Protein AF-A0A7C2I7G0-F1 (afdb_monomer)

Structure (mmCIF, N/CA/C/O backbone):
data_AF-A0A7C2I7G0-F1
#
_entry.id   AF-A0A7C2I7G0-F1
#
loop_
_atom_site.group_PDB
_atom_site.id
_atom_site.type_symbol
_atom_site.label_atom_id
_atom_site.label_alt_id
_atom_site.label_comp_id
_atom_site.label_asym_id
_atom_site.label_entity_id
_atom_site.label_seq_id
_atom_site.pdbx_PDB_ins_code
_atom_site.Cartn_x
_atom_site.Cartn_y
_atom_site.Cartn_z
_atom_site.occupancy
_atom_site.B_iso_or_equiv
_atom_site.auth_seq_id
_atom_site.auth_comp_id
_atom_site.auth_asym_id
_atom_site.auth_atom_id
_atom_site.pdbx_PDB_model_num
ATOM 1 N N . MET A 1 1 ? -21.398 19.722 35.648 1.00 30.73 1 MET A N 1
ATOM 2 C CA . MET A 1 1 ? -22.140 20.604 36.586 1.00 30.73 1 MET A CA 1
ATOM 3 C C . MET A 1 1 ? -23.603 20.220 36.926 1.00 30.73 1 MET A C 1
ATOM 5 O O . MET A 1 1 ? -24.076 20.743 37.930 1.00 30.73 1 MET A O 1
ATOM 9 N N . PRO A 1 2 ? -24.330 19.300 36.244 1.00 24.98 2 PRO A N 1
ATOM 10 C CA . PRO A 1 2 ? -25.684 18.895 36.682 1.00 24.98 2 PRO A CA 1
ATOM 11 C C . PRO A 1 2 ? -25.726 17.795 37.773 1.00 24.98 2 PRO A C 1
ATOM 13 O O . PRO A 1 2 ? -26.709 17.703 38.506 1.00 24.98 2 PRO A O 1
ATOM 16 N N . ALA A 1 3 ? -24.654 17.007 37.949 1.00 27.33 3 ALA A N 1
ATOM 17 C CA . ALA A 1 3 ? -24.586 15.922 38.943 1.00 27.33 3 ALA A CA 1
ATOM 18 C C . ALA A 1 3 ? -24.574 16.416 40.405 1.00 27.33 3 ALA A C 1
ATOM 20 O O . ALA A 1 3 ? -25.281 15.866 41.245 1.00 27.33 3 ALA A O 1
ATOM 21 N N . MET A 1 4 ? -23.863 17.514 40.702 1.00 30.39 4 MET A N 1
ATOM 22 C CA . MET A 1 4 ? -23.866 18.112 42.046 1.00 30.39 4 MET A CA 1
ATOM 23 C C . MET A 1 4 ? -25.235 18.688 42.433 1.00 30.39 4 MET A C 1
ATOM 25 O O . MET A 1 4 ? -25.619 18.584 43.591 1.00 30.39 4 MET A O 1
ATOM 29 N N . LYS A 1 5 ? -26.022 19.220 41.482 1.00 32.97 5 LYS A N 1
ATOM 30 C CA . LYS A 1 5 ? -27.399 19.674 41.757 1.00 32.97 5 LYS A CA 1
ATOM 31 C C . LYS A 1 5 ? -28.339 18.509 42.093 1.00 32.97 5 LYS A C 1
ATOM 33 O O . LYS A 1 5 ? -29.170 18.661 42.980 1.00 32.97 5 LYS A O 1
ATOM 38 N N . ARG A 1 6 ? -28.187 17.346 41.442 1.00 38.53 6 ARG A N 1
ATOM 39 C CA . ARG A 1 6 ? -28.985 16.135 41.730 1.00 38.53 6 ARG A CA 1
ATOM 40 C C . ARG A 1 6 ? -28.621 15.482 43.065 1.00 38.53 6 ARG A C 1
ATOM 42 O O . ARG A 1 6 ? -29.531 15.119 43.798 1.00 38.53 6 ARG A O 1
ATOM 49 N N . ILE A 1 7 ? -27.333 15.393 43.409 1.00 43.38 7 ILE A N 1
ATOM 50 C CA . ILE A 1 7 ? -26.879 14.883 44.718 1.00 43.38 7 ILE A CA 1
ATOM 51 C C . ILE A 1 7 ? -27.348 15.812 45.844 1.00 43.38 7 ILE A C 1
ATOM 53 O O . ILE A 1 7 ? -27.876 15.342 46.846 1.00 43.38 7 ILE A O 1
ATOM 57 N N . ARG A 1 8 ? -27.247 17.133 45.642 1.00 46.47 8 ARG A N 1
ATOM 58 C CA . ARG A 1 8 ? -27.743 18.147 46.582 1.00 46.47 8 ARG A CA 1
ATOM 59 C C . ARG A 1 8 ? -29.261 18.049 46.779 1.00 46.47 8 ARG A C 1
ATOM 61 O O . ARG A 1 8 ? -29.706 18.044 47.918 1.00 46.47 8 ARG A O 1
ATOM 68 N N . LEU A 1 9 ? -30.050 17.876 45.711 1.00 42.72 9 LEU A N 1
ATOM 69 C CA . LEU A 1 9 ? -31.500 17.645 45.825 1.00 42.72 9 LEU A CA 1
ATOM 70 C C . LEU A 1 9 ? -31.850 16.301 46.484 1.00 42.72 9 LEU A C 1
ATOM 72 O O . LEU A 1 9 ? -32.791 16.259 47.266 1.00 42.72 9 LEU A O 1
ATOM 76 N N . CYS A 1 10 ? -31.117 15.219 46.198 1.00 48.97 10 CYS A N 1
ATOM 77 C CA . CYS A 1 10 ? -31.382 13.899 46.785 1.00 48.97 10 CYS A CA 1
ATOM 78 C C . CYS A 1 10 ? -31.046 13.856 48.278 1.00 48.97 10 CYS A C 1
ATOM 80 O O . CYS A 1 10 ? -31.825 13.311 49.050 1.00 48.97 10 CYS A O 1
ATOM 82 N N . LEU A 1 11 ? -29.933 14.469 48.695 1.00 51.53 11 LEU A N 1
ATOM 83 C CA . LEU A 1 11 ? -29.566 14.575 50.110 1.00 51.53 11 LEU A CA 1
ATOM 84 C C . LEU A 1 11 ? -30.553 15.463 50.878 1.00 51.53 11 LEU A C 1
ATOM 86 O O . LEU A 1 11 ? -30.953 15.103 51.979 1.00 51.53 11 LEU A O 1
ATOM 90 N N . ILE A 1 12 ? -31.013 16.572 50.286 1.00 53.84 12 ILE A N 1
ATOM 91 C CA . ILE A 1 12 ? -32.037 17.440 50.891 1.00 53.84 12 ILE A CA 1
ATOM 92 C C . ILE A 1 12 ? -33.405 16.735 50.952 1.00 53.84 12 ILE A C 1
ATOM 94 O O . ILE A 1 12 ? -34.086 16.813 51.971 1.00 53.84 12 ILE A O 1
ATOM 98 N N . ALA A 1 13 ? -33.807 16.005 49.908 1.00 48.47 13 ALA A N 1
ATOM 99 C CA . ALA A 1 13 ? -35.052 15.232 49.905 1.00 48.47 13 ALA A CA 1
ATOM 100 C C . ALA A 1 13 ? -35.016 14.072 50.918 1.00 48.47 13 ALA A C 1
ATOM 102 O O . ALA A 1 13 ? -35.989 13.860 51.640 1.00 48.47 13 ALA A O 1
ATOM 103 N N . ALA A 1 14 ? -33.880 13.377 51.040 1.00 53.22 14 ALA A N 1
ATOM 104 C CA . ALA A 1 14 ? -33.659 12.359 52.067 1.00 53.22 14 ALA A CA 1
ATOM 105 C C . ALA A 1 14 ? -33.666 12.957 53.489 1.00 53.22 14 ALA A C 1
ATOM 107 O O . ALA A 1 14 ? -34.199 12.338 54.407 1.00 53.22 14 ALA A O 1
ATOM 108 N N . ALA A 1 15 ? -33.159 14.187 53.664 1.00 54.28 15 ALA A N 1
ATOM 109 C CA . ALA A 1 15 ? -33.182 14.925 54.935 1.00 54.28 15 ALA A CA 1
ATOM 110 C C . ALA A 1 15 ? -34.597 15.301 55.396 1.00 54.28 15 ALA A C 1
ATOM 112 O O . ALA A 1 15 ? -34.847 15.452 56.592 1.00 54.28 15 ALA A O 1
ATOM 113 N N . LEU A 1 16 ? -35.518 15.501 54.451 1.00 51.25 16 LEU A N 1
ATOM 114 C CA . LEU A 1 16 ? -36.891 15.930 54.720 1.00 51.25 16 LEU A CA 1
ATOM 115 C C . LEU A 1 16 ? -37.861 14.756 54.943 1.00 51.25 16 LEU A C 1
ATOM 117 O O . LEU A 1 16 ? -38.906 14.971 55.549 1.00 51.25 16 LEU A O 1
ATOM 121 N N . GLY A 1 17 ? -37.525 13.541 54.487 1.00 47.72 17 GLY A N 1
ATOM 122 C CA . GLY A 1 17 ? -38.426 12.377 54.492 1.00 47.72 17 GLY A CA 1
ATOM 123 C C . GLY A 1 17 ? -38.173 11.297 55.555 1.00 47.72 17 GLY A C 1
ATOM 124 O O . GLY A 1 17 ? -38.973 10.371 55.652 1.00 47.72 17 GLY A O 1
ATOM 125 N N . LEU A 1 18 ? -37.095 11.377 56.342 1.00 50.38 18 LEU A N 1
ATOM 126 C CA . LEU A 1 18 ? -36.755 10.381 57.371 1.00 50.38 18 LEU A CA 1
ATOM 127 C C . LEU A 1 18 ? -36.870 10.973 58.788 1.00 50.38 18 LEU A C 1
ATOM 129 O O . LEU A 1 18 ? -36.504 12.135 58.985 1.00 50.38 18 LEU A O 1
ATOM 133 N N . PRO A 1 19 ? -37.317 10.192 59.794 1.00 47.91 19 PRO A N 1
ATOM 134 C CA . PRO A 1 19 ? -37.257 10.588 61.196 1.00 47.91 19 PRO A CA 1
ATOM 135 C C . PRO A 1 19 ? -35.801 10.477 61.671 1.00 47.91 19 PRO A C 1
ATOM 137 O O . PRO A 1 19 ? -35.406 9.524 62.338 1.00 47.91 19 PRO A O 1
ATOM 140 N N . LEU A 1 20 ? -34.976 11.430 61.247 1.00 54.94 20 LEU A N 1
ATOM 141 C CA . LEU A 1 20 ? -33.595 11.574 61.688 1.00 54.94 20 LEU A CA 1
ATOM 142 C C . LEU A 1 20 ? -33.569 12.427 62.956 1.00 54.94 20 LEU A C 1
ATOM 144 O O . LEU A 1 20 ? -34.274 13.433 63.058 1.00 54.94 20 LEU A O 1
ATOM 148 N N . TRP A 1 21 ? -32.737 12.036 63.918 1.00 58.59 21 TRP A N 1
ATOM 149 C CA . TRP A 1 21 ? -32.444 12.862 65.086 1.00 58.59 21 TRP A CA 1
ATOM 150 C C . TRP A 1 21 ? -31.740 14.142 64.615 1.00 58.59 21 TRP A C 1
ATOM 152 O O . TRP A 1 21 ? -30.894 14.079 63.719 1.00 58.59 21 TRP A O 1
ATOM 162 N N . GLY A 1 22 ? -32.097 15.289 65.201 1.00 61.56 22 GLY A N 1
ATOM 163 C CA . GLY A 1 22 ? -31.728 16.642 64.746 1.00 61.56 22 GLY A CA 1
ATOM 164 C C . GLY A 1 22 ? -30.251 17.044 64.853 1.00 61.56 22 GLY A C 1
ATOM 165 O O . GLY A 1 22 ? -29.972 18.205 65.107 1.00 61.56 22 GLY A O 1
ATOM 166 N N . GLY A 1 23 ? -29.316 16.101 64.715 1.00 72.00 23 GLY A N 1
ATOM 167 C CA . GLY A 1 23 ? -27.920 16.386 64.360 1.00 72.00 23 GLY A CA 1
ATOM 168 C C . GLY A 1 23 ? -27.525 15.760 63.012 1.00 72.00 23 GLY A C 1
ATOM 169 O O . GLY A 1 23 ? -26.818 16.363 62.211 1.00 72.00 23 GLY A O 1
ATOM 170 N N . VAL A 1 24 ? -28.038 14.566 62.672 1.00 81.25 24 VAL A N 1
ATOM 171 C CA . VAL A 1 24 ? -27.705 13.892 61.396 1.00 81.25 24 VAL A CA 1
ATOM 172 C C . VAL A 1 24 ? -28.270 14.661 60.201 1.00 81.25 24 VAL A C 1
ATOM 174 O O . VAL A 1 24 ? -27.629 14.759 59.154 1.00 81.25 24 VAL A O 1
ATOM 177 N N . LYS A 1 25 ? -29.460 15.245 60.358 1.00 82.75 25 LYS A N 1
ATOM 178 C CA . LYS A 1 25 ? -30.131 16.023 59.311 1.00 82.75 25 LYS A CA 1
ATOM 179 C C . LYS A 1 25 ? -29.360 17.307 58.978 1.00 82.75 25 LYS A C 1
ATOM 181 O O . LYS A 1 25 ? -29.176 17.638 57.808 1.00 82.75 25 LYS A O 1
ATOM 186 N N . GLU A 1 26 ? -28.867 17.985 60.000 1.00 83.31 26 GLU A N 1
ATOM 187 C CA . GLU A 1 26 ? -28.065 19.203 59.963 1.00 83.31 26 GLU A CA 1
ATOM 188 C C . GLU A 1 26 ? -26.712 18.909 59.307 1.00 83.31 26 GLU A C 1
ATOM 190 O O . GLU A 1 26 ? -26.309 19.621 58.384 1.00 83.31 26 GLU A O 1
ATOM 195 N N . GLY A 1 27 ? -26.081 17.787 59.675 1.00 86.06 27 GLY A N 1
ATOM 196 C CA . GLY A 1 27 ? -24.871 17.288 59.024 1.00 86.06 27 GLY A CA 1
ATOM 197 C C . GLY A 1 27 ? -25.054 17.025 57.526 1.00 86.06 27 GLY A C 1
ATOM 198 O O . GLY A 1 27 ? -24.202 17.403 56.721 1.00 86.06 27 GLY A O 1
ATOM 199 N N . MET A 1 28 ? -26.188 16.448 57.111 1.00 85.50 28 MET A N 1
ATOM 200 C CA . MET A 1 28 ? -26.486 16.228 55.687 1.00 85.50 28 MET A CA 1
ATOM 201 C C . MET A 1 28 ? -26.676 17.529 54.913 1.00 85.50 28 MET A C 1
ATOM 203 O O . MET A 1 28 ? -26.186 17.646 53.788 1.00 85.50 28 MET A O 1
ATOM 207 N N . ILE A 1 29 ? -27.376 18.504 55.497 1.00 84.69 29 ILE A N 1
ATOM 208 C CA . ILE A 1 29 ? -27.580 19.818 54.878 1.00 84.69 29 ILE A CA 1
ATOM 209 C C . ILE A 1 29 ? -26.236 20.540 54.732 1.00 84.69 29 ILE A C 1
ATOM 211 O O . ILE A 1 29 ? -25.937 21.051 53.649 1.00 84.69 29 ILE A O 1
ATOM 215 N N . ALA A 1 30 ? -25.405 20.533 55.778 1.00 87.50 30 ALA A N 1
ATOM 216 C CA . ALA A 1 30 ? -24.062 21.105 55.749 1.00 87.50 30 ALA A CA 1
ATOM 217 C C . ALA A 1 30 ? -23.195 20.443 54.666 1.00 87.50 30 ALA A C 1
ATOM 219 O O . ALA A 1 30 ? -22.655 21.126 53.791 1.00 87.50 30 ALA A O 1
ATOM 220 N N . TYR A 1 31 ? -23.174 19.107 54.628 1.00 87.19 31 TYR A N 1
ATOM 221 C CA . TYR A 1 31 ? -22.434 18.340 53.627 1.00 87.19 31 TYR A CA 1
ATOM 222 C C . TYR A 1 31 ? -22.889 18.670 52.198 1.00 87.19 31 TYR A C 1
ATOM 224 O O . TYR A 1 31 ? -22.069 18.902 51.308 1.00 87.19 31 TYR A O 1
ATOM 232 N N . ALA A 1 32 ? -24.203 18.735 51.969 1.00 85.12 32 ALA A N 1
ATOM 233 C CA . ALA A 1 32 ? -24.783 19.066 50.670 1.00 85.12 32 ALA A CA 1
ATOM 234 C C . ALA A 1 32 ? -24.470 20.509 50.225 1.00 85.12 32 ALA A C 1
ATOM 236 O O . ALA A 1 32 ? -24.458 20.799 49.025 1.00 85.12 32 ALA A O 1
ATOM 237 N N . ASN A 1 33 ? -24.201 21.408 51.173 1.00 86.75 33 ASN A N 1
ATOM 238 C CA . ASN A 1 33 ? -23.789 22.788 50.922 1.00 86.75 33 ASN A CA 1
ATOM 239 C C . ASN A 1 33 ? -22.271 22.961 50.763 1.00 86.75 33 ASN A C 1
ATOM 241 O O . ASN A 1 33 ? -21.833 24.061 50.436 1.00 86.75 33 ASN A O 1
ATOM 245 N N . GLY A 1 34 ? -21.485 21.892 50.927 1.00 90.00 34 GLY A N 1
ATOM 246 C CA . GLY A 1 34 ? -20.022 21.944 50.885 1.00 90.00 34 GLY A CA 1
ATOM 247 C C . GLY A 1 34 ? -19.380 22.435 52.185 1.00 90.00 34 GLY A C 1
ATOM 248 O O . GLY A 1 34 ? -18.166 22.615 52.222 1.00 90.00 34 GLY A O 1
ATOM 249 N N . ASP A 1 35 ? -20.167 22.627 53.246 1.00 92.62 35 ASP A N 1
ATOM 250 C CA . ASP A 1 35 ? -19.672 22.947 54.583 1.00 92.62 35 ASP A CA 1
ATOM 251 C C . ASP A 1 35 ? -19.272 21.650 55.299 1.00 92.62 35 ASP A C 1
ATOM 253 O O . ASP A 1 35 ? -20.023 21.055 56.078 1.00 92.62 35 ASP A O 1
ATOM 257 N N . PHE A 1 36 ? -18.086 21.155 54.944 1.00 93.00 36 PHE A N 1
ATOM 258 C CA . PHE A 1 36 ? -17.585 19.878 55.442 1.00 93.00 36 PHE A CA 1
ATOM 259 C C . PHE A 1 36 ? -17.134 19.939 56.903 1.00 93.00 36 PHE A C 1
ATOM 261 O O . PHE A 1 36 ? -17.140 18.905 57.565 1.00 93.00 36 PHE A O 1
ATOM 268 N N . GLU A 1 37 ? -16.780 21.116 57.424 1.00 91.69 37 GLU A N 1
ATOM 269 C CA . GLU A 1 37 ? -16.434 21.280 58.840 1.00 91.69 37 GLU A CA 1
ATOM 270 C C . GLU A 1 37 ? -17.673 21.131 59.722 1.00 91.69 37 GLU A C 1
ATOM 272 O O . GLU A 1 37 ? -17.668 20.332 60.664 1.00 91.69 37 GLU A O 1
ATOM 277 N N . THR A 1 38 ? -18.766 21.818 59.377 1.00 90.00 38 THR A N 1
ATOM 278 C CA . THR A 1 38 ? -20.041 21.662 60.087 1.00 90.00 38 THR A CA 1
ATOM 279 C C . THR A 1 38 ? -20.587 20.248 59.906 1.00 90.00 38 THR A C 1
ATOM 281 O O . THR A 1 38 ? -21.004 19.627 60.881 1.00 90.00 38 THR A O 1
ATOM 284 N N . ALA A 1 39 ? -20.499 19.669 58.702 1.00 90.88 39 ALA A N 1
ATOM 285 C CA . ALA A 1 39 ? -20.896 18.277 58.486 1.00 90.88 39 ALA A CA 1
ATOM 286 C C . ALA A 1 39 ? -20.123 17.300 59.386 1.00 90.88 39 ALA A C 1
ATOM 288 O O . ALA A 1 39 ? -20.718 16.405 59.983 1.00 90.88 39 ALA A O 1
ATOM 289 N N . LEU A 1 40 ? -18.805 17.486 59.526 1.00 92.00 40 LEU A N 1
ATOM 290 C CA . LEU A 1 40 ? -17.973 16.658 60.396 1.00 92.00 40 LEU A CA 1
ATOM 291 C C . LEU A 1 40 ? -18.371 16.816 61.868 1.00 92.00 40 LEU A C 1
ATOM 293 O O . LEU A 1 40 ? -18.448 15.822 62.594 1.00 92.00 40 LEU A O 1
ATOM 297 N N . LYS A 1 41 ? -18.626 18.056 62.303 1.00 91.75 41 LYS A N 1
ATOM 298 C CA . LYS A 1 41 ? -19.038 18.379 63.673 1.00 91.75 41 LYS A CA 1
ATOM 299 C C . LYS A 1 41 ? -20.343 17.681 64.056 1.00 91.75 41 LYS A C 1
ATOM 301 O O . LYS A 1 41 ? -20.445 17.192 65.177 1.00 91.75 41 LYS A O 1
ATOM 306 N N . GLU A 1 42 ? -21.284 17.588 63.123 1.00 90.19 42 GLU A N 1
ATOM 307 C CA . GLU A 1 42 ? -22.581 16.946 63.342 1.00 90.19 42 GLU A CA 1
ATOM 308 C C . GLU A 1 42 ? -22.534 15.414 63.176 1.00 90.19 42 GLU A C 1
ATOM 310 O O . GLU A 1 42 ? -23.114 14.673 63.973 1.00 90.19 42 GLU A O 1
ATOM 315 N N . PHE A 1 43 ? -21.794 14.891 62.189 1.00 91.81 43 PHE A N 1
ATOM 316 C CA . PHE A 1 43 ? -21.704 13.443 61.968 1.00 91.81 43 PHE A CA 1
ATOM 317 C C . PHE A 1 43 ? -20.847 12.720 63.008 1.00 91.81 43 PHE A C 1
ATOM 319 O O . PHE A 1 43 ? -21.133 11.567 63.325 1.00 91.81 43 PHE A O 1
ATOM 326 N N . LYS A 1 44 ? -19.810 13.355 63.568 1.00 90.94 44 LYS A N 1
ATOM 327 C CA . LYS A 1 44 ? -18.879 12.688 64.495 1.00 90.94 44 LYS A CA 1
ATOM 328 C C . LYS A 1 44 ? -19.548 12.189 65.790 1.00 90.94 44 LYS A C 1
ATOM 330 O O . LYS A 1 44 ? -19.358 11.014 66.116 1.00 90.94 44 LYS A O 1
ATOM 335 N N . PRO A 1 45 ? -20.364 12.987 66.505 1.00 91.38 45 PRO A N 1
ATOM 336 C CA . PRO A 1 45 ? -21.110 12.511 67.672 1.00 91.38 45 PRO A CA 1
ATOM 337 C C . PRO A 1 45 ? -22.165 11.455 67.312 1.00 91.38 45 PRO A C 1
ATOM 339 O O . PRO A 1 45 ? -22.292 10.441 68.000 1.00 91.38 45 PRO A O 1
ATOM 342 N N . ALA A 1 46 ? -22.891 11.647 66.207 1.00 89.00 46 ALA A N 1
ATOM 343 C CA . ALA A 1 46 ? -23.903 10.695 65.749 1.00 89.00 46 ALA A CA 1
ATOM 344 C C . ALA A 1 46 ? -23.287 9.330 65.384 1.00 89.00 46 ALA A C 1
ATOM 346 O O . ALA A 1 46 ? -23.778 8.277 65.785 1.00 89.00 46 ALA A O 1
ATOM 347 N N . ALA A 1 47 ? -22.141 9.326 64.708 1.00 90.00 47 ALA A N 1
ATOM 348 C CA . ALA A 1 47 ? -21.436 8.095 64.378 1.00 90.00 47 ALA A CA 1
ATOM 349 C C . ALA A 1 47 ? -20.870 7.387 65.619 1.00 90.00 47 ALA A C 1
ATOM 351 O O . ALA A 1 47 ? -20.882 6.153 65.684 1.00 90.00 47 ALA A O 1
ATOM 352 N N . ALA A 1 48 ? -20.407 8.155 66.615 1.00 89.38 48 ALA A N 1
ATOM 353 C CA . ALA A 1 48 ? -19.923 7.630 67.892 1.00 89.38 48 ALA A CA 1
ATOM 354 C C . ALA A 1 48 ? -21.042 6.984 68.728 1.00 89.38 48 ALA A C 1
ATOM 356 O O . ALA A 1 48 ? -20.797 5.999 69.418 1.00 89.38 48 ALA A O 1
ATOM 357 N N . THR A 1 49 ? -22.277 7.484 68.619 1.00 89.06 49 THR A N 1
ATOM 358 C CA . THR A 1 49 ? -23.469 6.872 69.241 1.00 89.06 49 THR A CA 1
ATOM 359 C C . THR A 1 49 ? -24.029 5.688 68.447 1.00 89.06 49 THR A C 1
ATOM 361 O O . THR A 1 49 ? -24.979 5.037 68.879 1.00 89.06 49 THR A O 1
ATOM 364 N N . GLY A 1 50 ? -23.400 5.336 67.321 1.00 88.50 50 GLY A N 1
ATOM 365 C CA . GLY A 1 50 ? -23.723 4.137 66.558 1.00 88.50 50 GLY A CA 1
ATOM 366 C C . GLY A 1 50 ? -24.723 4.345 65.423 1.00 88.50 50 GLY A C 1
ATOM 367 O O . GLY A 1 50 ? -25.261 3.343 64.942 1.00 88.50 50 GLY A O 1
ATOM 368 N N . ASP A 1 51 ? -24.982 5.585 64.997 1.00 91.31 51 ASP A N 1
ATOM 369 C CA . ASP A 1 51 ? -25.830 5.870 63.837 1.00 91.31 51 ASP A CA 1
ATOM 370 C C . ASP A 1 51 ? -25.163 5.382 62.542 1.00 91.31 51 ASP A C 1
ATOM 372 O O . ASP A 1 51 ? -24.081 5.835 62.160 1.00 91.31 51 ASP A O 1
ATOM 376 N N . ALA A 1 52 ? -25.806 4.433 61.858 1.00 89.38 52 ALA A N 1
ATOM 377 C CA . ALA A 1 52 ? -25.218 3.773 60.696 1.00 89.38 52 ALA A CA 1
ATOM 378 C C . ALA A 1 52 ? -25.009 4.737 59.517 1.00 89.38 52 ALA A C 1
ATOM 380 O O . ALA A 1 52 ? -24.059 4.575 58.752 1.00 89.38 52 ALA A O 1
ATOM 381 N N . PHE A 1 53 ? -25.870 5.742 59.347 1.00 88.19 53 PHE A N 1
ATOM 382 C CA . PHE A 1 53 ? -25.742 6.705 58.257 1.00 88.19 53 PHE A CA 1
ATOM 383 C C . PHE A 1 53 ? -24.593 7.687 58.518 1.00 88.19 53 PHE A C 1
ATOM 385 O O . PHE A 1 53 ? -23.757 7.897 57.642 1.00 88.19 53 PHE A O 1
ATOM 392 N N . ALA A 1 54 ? -24.483 8.225 59.733 1.00 90.19 54 ALA A N 1
ATOM 393 C CA . ALA A 1 54 ? -23.380 9.091 60.133 1.00 90.19 54 ALA A CA 1
ATOM 394 C C . ALA A 1 54 ? -22.028 8.363 60.057 1.00 90.19 54 ALA A C 1
ATOM 396 O O . ALA A 1 54 ? -21.045 8.940 59.594 1.00 90.19 54 ALA A O 1
ATOM 397 N N . GLN A 1 55 ? -21.980 7.078 60.429 1.00 94.12 55 GLN A N 1
ATOM 398 C CA . GLN A 1 55 ? -20.794 6.235 60.241 1.00 94.12 55 GLN A CA 1
ATOM 399 C C . GLN A 1 55 ? -20.429 6.088 58.757 1.00 94.12 55 GLN A C 1
ATOM 401 O O . GLN A 1 55 ? -19.272 6.281 58.394 1.00 94.12 55 GLN A O 1
ATOM 406 N N . PHE A 1 56 ? -21.401 5.821 57.878 1.00 92.94 56 PHE A N 1
ATOM 407 C CA . PHE A 1 56 ? -21.158 5.786 56.431 1.00 92.94 56 PHE A CA 1
ATOM 408 C C . PHE A 1 56 ? -20.620 7.128 55.911 1.00 92.94 56 PHE A C 1
ATOM 410 O O . PHE A 1 56 ? -19.629 7.156 55.182 1.00 92.94 56 PHE A O 1
ATOM 417 N N . MET A 1 57 ? -21.233 8.240 56.324 1.00 92.88 57 MET A N 1
ATOM 418 C CA . MET A 1 57 ? -20.836 9.578 55.891 1.00 92.88 57 MET A CA 1
ATOM 419 C C . MET A 1 57 ? -19.433 9.960 56.365 1.00 92.88 57 MET A C 1
ATOM 421 O O . MET A 1 57 ? -18.676 10.522 55.576 1.00 92.88 57 MET A O 1
ATOM 425 N N . LEU A 1 58 ? -19.038 9.611 57.595 1.00 92.44 58 LEU A N 1
ATOM 426 C CA . LEU A 1 58 ? -17.649 9.776 58.037 1.00 92.44 58 LEU A CA 1
ATOM 427 C C . LEU A 1 58 ? -16.692 8.934 57.201 1.00 92.44 58 LEU A C 1
ATOM 429 O O . LEU A 1 58 ? -15.662 9.448 56.768 1.00 92.44 58 LEU A O 1
ATOM 433 N N . GLY A 1 59 ? -17.042 7.673 56.928 1.00 92.94 59 GLY A N 1
ATOM 434 C CA . GLY A 1 59 ? -16.249 6.809 56.056 1.00 92.94 59 GLY A CA 1
ATOM 435 C C . GLY A 1 59 ? -16.020 7.442 54.683 1.00 92.94 59 GLY A C 1
ATOM 436 O O . GLY A 1 59 ? -14.891 7.501 54.199 1.00 92.94 59 GLY A O 1
ATOM 437 N N . PHE A 1 60 ? -17.071 8.024 54.105 1.00 91.38 60 PHE A N 1
ATOM 438 C CA . PHE A 1 60 ? -17.005 8.756 52.843 1.00 91.38 60 PHE A CA 1
ATOM 439 C C . PHE A 1 60 ? -16.151 10.023 52.925 1.00 91.38 60 PHE A C 1
ATOM 441 O O . PHE A 1 60 ? -15.356 10.298 52.027 1.00 91.38 60 PHE A O 1
ATOM 448 N N . MET A 1 61 ? -16.280 10.794 54.005 1.00 93.06 61 MET A N 1
ATOM 449 C CA . MET A 1 61 ? -15.476 11.996 54.227 1.00 93.06 61 MET A CA 1
ATOM 450 C C . MET A 1 61 ? -13.983 11.674 54.336 1.00 93.06 61 MET A C 1
ATOM 452 O O . MET A 1 61 ? -13.183 12.370 53.714 1.00 93.06 61 MET A O 1
ATOM 456 N N . TYR A 1 62 ? -13.609 10.596 55.031 1.00 93.69 62 TYR A N 1
ATOM 457 C CA . TYR A 1 62 ? -12.224 10.123 55.090 1.00 93.69 62 TYR A CA 1
ATOM 458 C C . TYR A 1 62 ? -11.732 9.549 53.756 1.00 93.69 62 TYR A C 1
ATOM 460 O O . TYR A 1 62 ? -10.601 9.832 53.368 1.00 93.69 62 TYR A O 1
ATOM 468 N N . ALA A 1 63 ? -12.563 8.801 53.023 1.00 89.12 63 ALA A N 1
ATOM 469 C CA . ALA A 1 63 ? -12.185 8.224 51.728 1.00 89.12 63 ALA A CA 1
ATOM 470 C C . ALA A 1 63 ? -11.878 9.303 50.674 1.00 89.12 63 ALA A C 1
ATOM 472 O O . ALA A 1 63 ? -10.936 9.169 49.892 1.00 89.12 63 ALA A O 1
ATOM 473 N N . GLU A 1 64 ? -12.660 10.385 50.676 1.00 89.75 64 GLU A N 1
ATOM 474 C CA . GLU A 1 64 ? -12.559 11.482 49.707 1.00 89.75 64 GLU A CA 1
ATOM 475 C C . GLU A 1 64 ? -11.743 12.682 50.222 1.00 89.75 64 GLU A C 1
ATOM 477 O O . GLU A 1 64 ? -11.491 13.619 49.468 1.00 89.75 64 GLU A O 1
ATOM 482 N N . GLY A 1 65 ? -11.335 12.685 51.496 1.00 91.69 65 GLY A N 1
ATOM 483 C CA . GLY A 1 65 ? -10.609 13.799 52.118 1.00 91.69 65 GLY A CA 1
ATOM 484 C C . GLY A 1 65 ? -11.434 15.086 52.255 1.00 91.69 65 GLY A C 1
ATOM 485 O O . GLY A 1 65 ? -10.918 16.186 52.061 1.00 91.69 65 GLY A O 1
ATOM 486 N N . LYS A 1 66 ? -12.739 14.975 52.534 1.00 89.94 66 LYS A N 1
ATOM 487 C CA . LYS A 1 66 ? -13.653 16.125 52.641 1.00 89.94 66 LYS A CA 1
ATOM 488 C C . LYS A 1 66 ? -13.799 16.575 54.089 1.00 89.94 66 LYS A C 1
ATOM 490 O O . LYS A 1 66 ? -14.436 15.889 54.880 1.00 89.94 66 LYS A O 1
ATOM 495 N N . GLY A 1 67 ? -13.225 17.731 54.429 1.00 86.88 67 GLY A N 1
ATOM 496 C CA . GLY A 1 67 ? -13.228 18.273 55.799 1.00 86.88 67 GLY A CA 1
ATOM 497 C C . GLY A 1 67 ? -12.287 17.546 56.771 1.00 86.88 67 GLY A C 1
ATOM 498 O O . GLY A 1 67 ? -12.174 17.944 57.924 1.00 86.88 67 GLY A O 1
ATOM 499 N N . VAL A 1 68 ? -11.596 16.499 56.309 1.00 92.25 68 VAL A N 1
ATOM 500 C CA . VAL A 1 68 ? -10.583 15.724 57.039 1.00 92.25 68 VAL A CA 1
ATOM 501 C C . VAL A 1 68 ? -9.477 15.289 56.071 1.00 92.25 68 VAL A C 1
ATOM 503 O O . VAL A 1 68 ? -9.752 15.152 54.876 1.00 92.25 68 VAL A O 1
ATOM 506 N N . PRO A 1 69 ? -8.241 15.030 56.539 1.00 93.38 69 PRO A N 1
ATOM 507 C CA . PRO A 1 69 ? -7.219 14.397 55.713 1.00 93.38 69 PRO A CA 1
ATOM 508 C C . PRO A 1 69 ? -7.705 13.051 55.171 1.00 93.38 69 PRO A C 1
ATOM 510 O O . PRO A 1 69 ? -8.316 12.262 55.897 1.00 93.38 69 PRO A O 1
ATOM 513 N N . ARG A 1 70 ? -7.420 12.786 53.893 1.00 93.38 70 ARG A N 1
ATOM 514 C CA . ARG A 1 70 ? -7.793 11.525 53.253 1.00 93.38 70 ARG A CA 1
ATOM 515 C C . ARG A 1 70 ? -7.117 10.349 53.961 1.00 93.38 70 ARG A C 1
ATOM 517 O O . ARG A 1 70 ? -5.899 10.346 54.114 1.00 93.38 70 ARG A O 1
ATOM 524 N N . SER A 1 71 ? -7.903 9.353 54.357 1.00 94.06 71 SER A N 1
ATOM 525 C CA . SER A 1 71 ? -7.421 8.145 55.028 1.00 94.06 71 SER A CA 1
ATOM 526 C C . SER A 1 71 ? -8.296 6.952 54.659 1.00 94.06 71 SER A C 1
ATOM 528 O O . SER A 1 71 ? -9.443 6.852 55.095 1.00 94.06 71 SER A O 1
ATOM 530 N N . ASP A 1 72 ? -7.746 6.034 53.861 1.00 90.88 72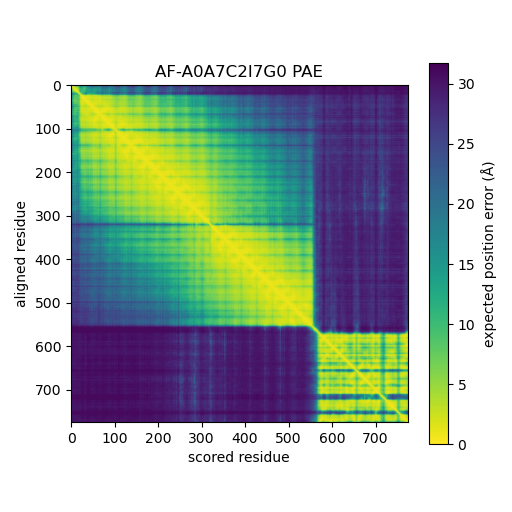 ASP A N 1
ATOM 531 C CA . ASP A 1 72 ? -8.439 4.793 53.501 1.00 90.88 72 ASP A CA 1
ATOM 532 C C . ASP A 1 72 ? -8.598 3.873 54.732 1.00 90.88 72 ASP A C 1
ATOM 534 O O . ASP A 1 72 ? -9.567 3.129 54.824 1.00 90.88 72 ASP A O 1
ATOM 538 N N . GLU A 1 73 ? -7.703 3.949 55.721 1.00 91.88 73 GLU A N 1
ATOM 539 C CA . GLU A 1 73 ? -7.792 3.154 56.954 1.00 91.88 73 GLU A CA 1
ATOM 540 C C . GLU A 1 73 ? -8.958 3.608 57.849 1.00 91.88 73 GLU A C 1
ATOM 542 O O . GLU A 1 73 ? -9.777 2.793 58.282 1.00 91.88 73 GLU A O 1
ATOM 547 N N . GLU A 1 74 ? -9.100 4.921 58.065 1.00 92.56 74 GLU A N 1
ATOM 548 C CA . GLU A 1 74 ? -10.241 5.465 58.813 1.00 92.56 74 GLU A CA 1
ATOM 549 C C . GLU A 1 74 ? -11.548 5.276 58.039 1.00 92.56 74 GLU A C 1
ATOM 551 O O . GLU A 1 74 ? -12.567 4.911 58.628 1.00 92.56 74 GLU A O 1
ATOM 556 N N . ALA A 1 75 ? -11.522 5.440 56.712 1.00 92.19 75 ALA A N 1
ATOM 557 C CA . ALA A 1 75 ? -12.680 5.165 55.871 1.00 92.19 75 ALA A CA 1
ATOM 558 C C . ALA A 1 75 ? -13.170 3.722 56.037 1.00 92.19 75 ALA A C 1
ATOM 560 O O . ALA A 1 75 ? -14.355 3.493 56.285 1.00 92.19 75 ALA A O 1
ATOM 561 N N . LEU A 1 76 ? -12.251 2.754 55.972 1.00 92.44 76 LEU A N 1
ATOM 562 C CA . LEU A 1 76 ? -12.552 1.338 56.145 1.00 92.44 76 LEU A CA 1
ATOM 563 C C . LEU A 1 76 ? -13.206 1.057 57.500 1.00 92.44 76 LEU A C 1
ATOM 565 O O . LEU A 1 76 ? -14.206 0.343 57.568 1.00 92.44 76 LEU A O 1
ATOM 569 N N . LYS A 1 77 ? -12.646 1.615 58.577 1.00 94.00 77 LYS A N 1
ATOM 570 C CA . LYS A 1 77 ? -13.161 1.442 59.938 1.00 94.00 77 LYS A CA 1
ATOM 571 C C . LYS A 1 77 ? -14.607 1.922 60.049 1.00 94.00 77 LYS A C 1
ATOM 573 O O . LYS A 1 77 ? -15.463 1.190 60.548 1.00 94.00 77 LYS A O 1
ATOM 578 N N . TRP A 1 78 ? -14.889 3.124 59.555 1.00 94.44 78 TRP A N 1
ATOM 579 C CA . TRP A 1 78 ? -16.230 3.704 59.601 1.00 94.44 78 TRP A CA 1
ATOM 580 C C . TRP A 1 78 ? -17.222 2.982 58.683 1.00 94.44 78 TRP A C 1
ATOM 582 O O . TRP A 1 78 ? -18.353 2.716 59.097 1.00 94.44 78 TRP A O 1
ATOM 592 N N . TYR A 1 79 ? -16.796 2.579 57.482 1.00 94.38 79 TYR A N 1
ATOM 593 C CA . TYR A 1 79 ? -17.622 1.752 56.606 1.00 94.38 79 TYR A CA 1
ATOM 594 C C . TYR A 1 79 ? -17.925 0.387 57.214 1.00 94.38 79 TYR A C 1
ATOM 596 O O . TYR A 1 79 ? -19.061 -0.056 57.104 1.00 94.38 79 TYR A O 1
ATOM 604 N N . ARG A 1 80 ? -16.974 -0.260 57.899 1.00 95.12 80 ARG A N 1
ATOM 605 C CA . ARG A 1 80 ? -17.210 -1.541 58.583 1.00 95.12 80 ARG A CA 1
ATOM 606 C C . ARG A 1 80 ? -18.283 -1.423 59.658 1.00 95.12 80 ARG A C 1
ATOM 608 O O . ARG A 1 80 ? -19.252 -2.175 59.610 1.00 95.12 80 ARG A O 1
ATOM 615 N N . LEU A 1 81 ? -18.164 -0.439 60.551 1.00 95.50 81 LEU A N 1
ATOM 616 C CA . LEU A 1 81 ? -19.159 -0.199 61.605 1.00 95.50 81 LEU A CA 1
ATOM 617 C C . LEU A 1 81 ? -20.565 0.031 61.030 1.00 95.50 81 LEU A C 1
ATOM 619 O O . LEU A 1 81 ? -21.548 -0.525 61.521 1.00 95.50 81 LEU A O 1
ATOM 623 N N . SER A 1 82 ? -20.652 0.813 59.953 1.00 94.62 82 SER A N 1
ATOM 624 C CA . SER A 1 82 ? -21.915 1.086 59.268 1.00 94.62 82 SER A CA 1
ATOM 625 C C . SER A 1 82 ? -22.468 -0.146 58.531 1.00 94.62 82 SER A C 1
ATOM 627 O O . SER A 1 82 ? -23.664 -0.443 58.604 1.00 94.62 82 SER A O 1
ATOM 629 N N . ALA A 1 83 ? -21.603 -0.900 57.847 1.00 93.88 83 ALA A N 1
ATOM 630 C CA . ALA A 1 83 ? -21.963 -2.075 57.059 1.00 93.88 83 ALA A CA 1
ATOM 631 C C . ALA A 1 83 ? -22.487 -3.226 57.930 1.00 93.88 83 ALA A C 1
ATOM 633 O O . ALA A 1 83 ? -23.469 -3.878 57.560 1.00 93.88 83 ALA A O 1
ATOM 634 N N . GLU A 1 84 ? -21.878 -3.438 59.101 1.00 95.12 84 GLU A N 1
ATOM 635 C CA . GLU A 1 84 ? -22.306 -4.415 60.113 1.00 95.12 84 GLU A CA 1
ATOM 636 C C . GLU A 1 84 ? -23.701 -4.102 60.673 1.00 95.12 84 GLU A C 1
ATOM 638 O O . GLU A 1 84 ? -24.444 -5.011 61.036 1.00 95.12 84 GLU A O 1
ATOM 643 N N . LYS A 1 85 ? -24.108 -2.827 60.663 1.00 94.00 85 LYS A N 1
ATOM 644 C CA . LYS A 1 85 ? -25.462 -2.376 61.035 1.00 94.00 85 LYS A CA 1
ATOM 645 C C . LYS A 1 85 ? -26.483 -2.480 59.899 1.00 94.00 85 LYS A C 1
ATOM 647 O O . LYS A 1 85 ? -27.613 -2.026 60.051 1.00 94.00 85 LYS A O 1
ATOM 652 N N . GLY A 1 86 ? -26.104 -3.059 58.762 1.00 92.00 86 GLY A N 1
ATOM 653 C CA . GLY A 1 86 ? -27.010 -3.275 57.639 1.00 92.00 86 GLY A CA 1
ATOM 654 C C . GLY A 1 86 ? -27.058 -2.135 56.623 1.00 92.00 86 GLY A C 1
ATOM 655 O O . GLY A 1 86 ? -27.840 -2.224 55.683 1.00 92.00 86 GLY A O 1
ATOM 656 N N . ASN A 1 87 ? -26.241 -1.082 56.739 1.00 91.38 87 ASN A N 1
ATOM 657 C CA . ASN A 1 87 ? -26.250 -0.000 55.750 1.00 91.38 87 ASN A CA 1
ATOM 658 C C . ASN A 1 87 ? -25.736 -0.504 54.385 1.00 91.38 87 ASN A C 1
ATOM 660 O O . ASN A 1 87 ? -24.555 -0.820 54.234 1.00 91.38 87 ASN A O 1
ATOM 664 N N . LYS A 1 88 ? -26.617 -0.562 53.378 1.00 92.44 88 LYS A N 1
ATOM 665 C CA . LYS A 1 88 ? -26.292 -1.094 52.042 1.00 92.44 88 LYS A CA 1
ATOM 666 C C . LYS A 1 88 ? -25.208 -0.305 51.295 1.00 92.44 88 LYS A C 1
ATOM 668 O O . LYS A 1 88 ? -24.447 -0.907 50.541 1.00 92.44 88 LYS A O 1
ATOM 673 N N . ASP A 1 89 ? -25.122 1.009 51.502 1.00 90.81 89 ASP A N 1
ATOM 674 C CA . ASP A 1 89 ? -24.145 1.871 50.828 1.00 90.81 89 ASP A CA 1
ATOM 675 C C . ASP A 1 89 ? -22.753 1.674 51.445 1.00 90.81 89 ASP A C 1
ATOM 677 O O . ASP A 1 89 ? -21.755 1.581 50.729 1.00 90.81 89 ASP A O 1
ATOM 681 N N . ALA A 1 90 ? -22.690 1.490 52.767 1.00 92.25 90 ALA A N 1
ATOM 682 C CA . ALA A 1 90 ? -21.468 1.110 53.468 1.00 92.25 90 ALA A CA 1
ATOM 683 C C . ALA A 1 90 ? -21.020 -0.318 53.138 1.00 92.25 90 ALA A C 1
ATOM 685 O O . ALA A 1 90 ? -19.829 -0.551 52.954 1.00 92.25 90 ALA A O 1
ATOM 686 N N . GLN A 1 91 ? -21.952 -1.268 53.007 1.00 96.75 91 GLN A N 1
ATOM 687 C CA . GLN A 1 91 ? -21.644 -2.629 52.550 1.00 96.75 91 GLN A CA 1
ATOM 688 C C . GLN A 1 91 ? -21.067 -2.621 51.128 1.00 96.75 91 GLN A C 1
ATOM 690 O O . GLN A 1 91 ? -20.061 -3.278 50.869 1.00 96.75 91 GLN A O 1
ATOM 695 N N . TYR A 1 92 ? -21.646 -1.836 50.214 1.00 95.00 92 TYR A N 1
ATOM 696 C CA . TYR A 1 92 ? -21.074 -1.628 48.883 1.00 95.00 92 TYR A CA 1
ATOM 697 C C . TYR A 1 92 ? -19.672 -1.002 48.955 1.00 95.00 92 TYR A C 1
ATOM 699 O O . TYR A 1 92 ? -18.744 -1.522 48.335 1.00 95.00 92 TYR A O 1
ATOM 707 N N . ALA A 1 93 ? -19.500 0.079 49.724 1.00 92.31 93 ALA A N 1
ATOM 708 C CA . ALA A 1 93 ? -18.218 0.768 49.860 1.00 92.31 93 ALA A CA 1
ATOM 709 C C . ALA A 1 93 ? -17.131 -0.164 50.416 1.00 92.31 93 ALA A C 1
ATOM 711 O O . ALA A 1 93 ? -16.029 -0.227 49.872 1.00 92.31 93 ALA A O 1
ATOM 712 N N . LEU A 1 94 ? -17.464 -0.956 51.435 1.00 91.88 94 LEU A N 1
ATOM 713 C CA . LEU A 1 94 ? -16.566 -1.936 52.031 1.00 91.88 94 LEU A CA 1
ATOM 714 C C . LEU A 1 94 ? -16.193 -3.046 51.040 1.00 91.88 94 LEU A C 1
ATOM 716 O O . LEU A 1 94 ? -15.012 -3.358 50.883 1.00 91.88 94 LEU A O 1
ATOM 720 N N . GLY A 1 95 ? -17.170 -3.583 50.302 1.00 92.88 95 GLY A N 1
ATOM 721 C CA . GLY A 1 95 ? -16.912 -4.547 49.231 1.00 92.88 95 GLY A CA 1
ATOM 722 C C . GLY A 1 95 ? -15.981 -3.985 48.153 1.00 92.88 95 GLY A C 1
ATOM 723 O O . GLY A 1 95 ? -15.048 -4.659 47.715 1.00 92.88 95 GLY A O 1
ATOM 724 N N . TYR A 1 96 ? -16.165 -2.716 47.780 1.00 90.88 96 TYR A N 1
ATOM 725 C CA . TYR A 1 96 ? -15.300 -2.032 46.820 1.00 90.88 96 TYR A CA 1
ATOM 726 C C . TYR A 1 96 ? -13.867 -1.852 47.346 1.00 90.88 96 TYR A C 1
ATOM 728 O O . TYR A 1 96 ? -12.910 -2.027 46.589 1.00 90.88 96 TYR A O 1
ATOM 736 N N . MET A 1 97 ? -13.686 -1.546 48.632 1.00 90.44 97 MET A N 1
ATOM 737 C CA . MET A 1 97 ? -12.355 -1.429 49.244 1.00 90.44 97 MET A CA 1
ATOM 738 C C . MET A 1 97 ? -11.599 -2.760 49.240 1.00 90.44 97 MET A C 1
ATOM 740 O O . MET A 1 97 ? -10.430 -2.784 48.857 1.00 90.44 97 MET A O 1
ATOM 744 N N . HIS A 1 98 ? -12.278 -3.870 49.547 1.00 90.75 98 HIS A N 1
ATOM 745 C CA . HIS A 1 98 ? -11.703 -5.217 49.444 1.00 90.75 98 HIS A CA 1
ATOM 746 C C . HIS A 1 98 ? -11.387 -5.627 47.997 1.00 90.75 98 HIS A C 1
ATOM 748 O O . HIS A 1 98 ? -10.361 -6.261 47.753 1.00 90.75 98 HIS A O 1
ATOM 754 N N . LEU A 1 99 ? -12.225 -5.237 47.028 1.00 89.00 99 LEU A N 1
ATOM 755 C CA . LEU A 1 99 ? -11.986 -5.492 45.602 1.00 89.00 99 LEU A CA 1
ATOM 756 C C . LEU A 1 99 ? -10.765 -4.715 45.078 1.00 89.00 99 LEU A C 1
ATOM 758 O O . LEU A 1 99 ? -9.978 -5.251 44.298 1.00 89.00 99 LEU A O 1
ATOM 762 N N . SER A 1 100 ? -10.618 -3.456 45.504 1.00 85.62 100 SER A N 1
ATOM 763 C CA . SER A 1 100 ? -9.606 -2.508 45.003 1.00 85.62 100 SER A CA 1
ATOM 764 C C . SER A 1 100 ? -8.323 -2.434 45.842 1.00 85.62 100 SER A C 1
ATOM 766 O O . SER A 1 100 ? -7.421 -1.682 45.483 1.00 85.62 100 SER A O 1
ATOM 768 N N . ALA A 1 101 ? -8.230 -3.209 46.930 1.00 86.06 101 ALA A N 1
ATOM 769 C CA . ALA A 1 101 ? -7.113 -3.217 47.884 1.00 86.06 101 ALA A CA 1
ATOM 770 C C . ALA A 1 101 ? -6.803 -1.842 48.516 1.00 86.06 101 ALA A C 1
ATOM 772 O O . ALA A 1 101 ? -5.653 -1.518 48.814 1.00 86.06 101 ALA A O 1
ATOM 773 N N . LYS A 1 102 ? -7.828 -1.006 48.718 1.00 74.75 102 LYS A N 1
ATOM 774 C CA . LYS A 1 102 ? -7.686 0.302 49.377 1.00 74.75 102 LYS A CA 1
ATOM 775 C C . LYS A 1 102 ? -7.809 0.149 50.888 1.00 74.75 102 LYS A C 1
ATOM 777 O O . LYS A 1 102 ? -8.876 -0.208 51.376 1.00 74.75 102 LYS A O 1
ATOM 782 N N . GLY A 1 103 ? -6.725 0.403 51.621 1.00 68.19 103 GLY A N 1
ATOM 783 C CA . GLY A 1 103 ? -6.690 0.295 53.088 1.00 68.19 103 GLY A CA 1
ATOM 784 C C . GLY A 1 103 ? -6.769 -1.139 53.640 1.00 68.19 103 GLY A C 1
ATOM 785 O O . GLY A 1 103 ? -6.745 -1.320 54.853 1.00 68.19 103 GLY A O 1
ATOM 786 N N . VAL A 1 104 ? -6.848 -2.158 52.775 1.00 81.00 104 VAL A N 1
ATOM 787 C CA . VAL A 1 104 ? -6.887 -3.591 53.122 1.00 81.00 104 VAL A CA 1
ATOM 788 C C . VAL A 1 104 ? -6.145 -4.424 52.086 1.00 81.00 104 VAL A C 1
ATOM 790 O O . VAL A 1 104 ? -6.006 -4.017 50.932 1.00 81.00 104 VAL A O 1
ATOM 793 N N . ARG A 1 105 ? -5.732 -5.639 52.469 1.00 79.31 105 ARG A N 1
ATOM 794 C CA . ARG A 1 105 ? -5.297 -6.658 51.506 1.00 79.31 105 ARG A CA 1
ATOM 795 C C . ARG A 1 105 ? -6.467 -7.032 50.587 1.00 79.31 105 ARG A C 1
ATOM 797 O O . ARG A 1 105 ? -7.609 -7.103 51.037 1.00 79.31 105 ARG A O 1
ATOM 804 N N . GLN A 1 106 ? -6.183 -7.273 49.305 1.00 86.50 106 GLN A N 1
ATOM 805 C CA . GLN A 1 106 ? -7.207 -7.701 48.353 1.00 86.50 106 GLN A CA 1
ATOM 806 C C . GLN A 1 106 ? -7.785 -9.057 48.763 1.00 86.50 106 GLN A C 1
ATOM 808 O O . GLN A 1 106 ? -7.067 -10.057 48.806 1.00 86.50 106 GLN A O 1
ATOM 813 N N . GLU A 1 107 ? -9.090 -9.089 49.019 1.00 89.12 107 GLU A N 1
ATOM 814 C CA . GLU A 1 107 ? -9.808 -10.293 49.433 1.00 89.12 107 GLU A CA 1
ATOM 815 C C . GLU A 1 107 ? -11.120 -10.389 48.657 1.00 89.12 107 GLU A C 1
ATOM 817 O O . GLU A 1 107 ? -12.149 -9.834 49.042 1.00 89.12 107 GLU A O 1
ATOM 822 N N . LEU A 1 108 ? -11.079 -11.097 47.523 1.00 90.31 108 LEU A N 1
ATOM 823 C CA . LEU A 1 108 ? -12.228 -11.210 46.618 1.00 90.31 108 LEU A CA 1
ATOM 824 C C . LEU A 1 108 ? -13.419 -11.932 47.269 1.00 90.31 108 LEU A C 1
ATOM 826 O O . LEU A 1 108 ? -14.562 -11.608 46.958 1.00 90.31 108 LEU A O 1
ATOM 830 N N . GLY A 1 109 ? -13.162 -12.868 48.189 1.00 92.12 109 GLY A N 1
ATOM 831 C CA . GLY A 1 109 ? -14.213 -13.534 48.966 1.00 92.12 109 GLY A CA 1
ATOM 832 C C . GLY A 1 109 ? -14.997 -12.555 49.842 1.00 92.12 109 GLY A C 1
ATOM 833 O O . GLY A 1 109 ? -16.226 -12.516 49.772 1.00 92.12 109 GLY A O 1
ATOM 834 N N . GLU A 1 110 ? -14.298 -11.685 50.580 1.00 92.25 110 GLU A N 1
ATOM 835 C CA . GLU A 1 110 ? -14.970 -10.680 51.411 1.00 92.25 110 GLU A CA 1
ATOM 836 C C . GLU A 1 110 ? -15.603 -9.562 50.595 1.00 92.25 110 GLU A C 1
ATOM 838 O O . GLU A 1 110 ? -16.701 -9.118 50.934 1.00 92.25 110 GLU A O 1
ATOM 843 N N . ALA A 1 111 ? -15.010 -9.177 49.463 1.00 94.44 111 ALA A N 1
ATOM 844 C CA . ALA A 1 111 ? -15.680 -8.288 48.521 1.00 94.44 111 ALA A CA 1
ATOM 845 C C . ALA A 1 111 ? -17.032 -8.868 48.064 1.00 94.44 111 ALA A C 1
ATOM 847 O O . ALA A 1 111 ? -18.058 -8.190 48.156 1.00 94.44 111 ALA A O 1
ATOM 848 N N . ALA A 1 112 ? -17.065 -10.139 47.647 1.00 95.06 112 ALA A N 1
ATOM 849 C CA . ALA A 1 112 ? -18.294 -10.796 47.209 1.00 95.06 112 ALA A CA 1
ATOM 850 C C . ALA A 1 112 ? -19.333 -10.929 48.330 1.00 95.06 112 ALA A C 1
ATOM 852 O O . ALA A 1 112 ? -20.524 -10.723 48.091 1.00 95.06 112 ALA A O 1
ATOM 853 N N . LYS A 1 113 ? -18.902 -11.246 49.556 1.00 95.88 113 LYS A N 1
ATOM 854 C CA . LYS A 1 113 ? -19.778 -11.315 50.734 1.00 95.88 113 LYS A CA 1
ATOM 855 C C . LYS A 1 113 ? -20.467 -9.977 50.995 1.00 95.88 113 LYS A C 1
ATOM 857 O O . LYS A 1 113 ? -21.693 -9.938 51.115 1.00 95.88 113 LYS A O 1
ATOM 862 N N . TRP A 1 114 ? -19.707 -8.883 51.031 1.00 96.56 114 TRP A N 1
ATOM 863 C CA . TRP A 1 114 ? -20.262 -7.549 51.257 1.00 96.56 114 TRP A CA 1
ATOM 864 C C . TRP A 1 114 ? -21.147 -7.079 50.100 1.00 96.56 114 TRP A C 1
ATOM 866 O O . TRP A 1 114 ? -22.239 -6.558 50.341 1.00 96.56 114 TRP A O 1
ATOM 876 N N . PHE A 1 115 ? -20.755 -7.343 48.849 1.00 97.06 115 PHE A N 1
ATOM 877 C CA . PHE A 1 115 ? -21.623 -7.068 47.705 1.00 97.06 115 PHE A CA 1
ATOM 878 C C . PHE A 1 115 ? -22.913 -7.881 47.744 1.00 97.06 115 PHE A C 1
ATOM 880 O O . PHE A 1 115 ? -23.952 -7.332 47.405 1.00 97.06 115 PHE A O 1
ATOM 887 N N . ARG A 1 116 ? -22.897 -9.141 48.196 1.00 97.31 116 ARG A N 1
ATOM 888 C CA . ARG A 1 116 ? -24.107 -9.967 48.340 1.00 97.31 116 ARG A CA 1
ATOM 889 C C . ARG A 1 116 ? -25.084 -9.398 49.359 1.00 97.31 116 ARG A C 1
ATOM 891 O O . ARG A 1 116 ? -26.281 -9.356 49.072 1.00 97.31 116 ARG A O 1
ATOM 898 N N . LEU A 1 117 ? -24.590 -8.890 50.487 1.00 97.12 117 LEU A N 1
ATOM 899 C CA . LEU A 1 117 ? -25.428 -8.195 51.467 1.00 97.12 117 LEU A CA 1
ATOM 900 C C . LEU A 1 117 ? -26.047 -6.920 50.868 1.00 97.12 117 LEU A C 1
ATOM 902 O O . LEU A 1 117 ? -27.269 -6.767 50.888 1.00 97.12 117 LEU A O 1
ATOM 906 N N . ALA A 1 118 ? -25.242 -6.058 50.239 1.00 96.88 118 ALA A N 1
ATOM 907 C CA . ALA A 1 118 ? -25.737 -4.8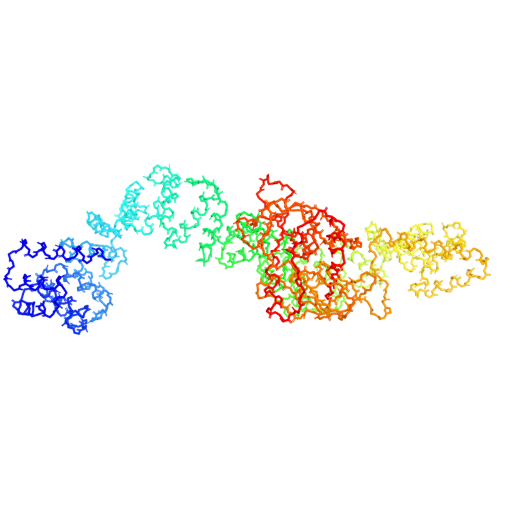29 49.612 1.00 96.88 118 ALA A CA 1
ATOM 908 C C . ALA A 1 118 ? -26.705 -5.109 48.442 1.00 96.88 118 ALA A C 1
ATOM 910 O O . ALA A 1 118 ? -27.732 -4.442 48.284 1.00 96.88 118 ALA A O 1
ATOM 911 N N . ALA A 1 119 ? -26.407 -6.124 47.628 1.00 96.56 119 ALA A N 1
ATOM 912 C CA . ALA A 1 119 ? -27.200 -6.540 46.476 1.00 96.56 119 ALA A CA 1
ATOM 913 C C . ALA A 1 119 ? -28.566 -7.102 46.886 1.00 96.56 119 ALA A C 1
ATOM 915 O O . ALA A 1 119 ? -29.572 -6.799 46.232 1.00 96.56 119 ALA A O 1
ATOM 916 N N . GLY A 1 120 ? -28.613 -7.870 47.982 1.00 96.50 120 GLY A N 1
ATOM 917 C CA . GLY A 1 120 ? -29.849 -8.359 48.597 1.00 96.50 120 GLY A CA 1
ATOM 918 C C . GLY A 1 120 ? -30.773 -7.230 49.061 1.00 96.50 120 GLY A C 1
ATOM 919 O O . GLY A 1 120 ? -31.989 -7.373 48.994 1.00 96.50 120 GLY A O 1
ATOM 920 N N . GLN A 1 121 ? -30.203 -6.078 49.423 1.00 95.75 121 GLN A N 1
ATOM 921 C CA . GLN A 1 121 ? -30.929 -4.860 49.803 1.00 95.75 121 GLN A CA 1
ATOM 922 C C . GLN A 1 121 ? -31.271 -3.934 48.620 1.00 95.75 121 GLN A C 1
ATOM 924 O O . GLN A 1 121 ? -31.702 -2.794 48.810 1.00 95.75 121 GLN A O 1
ATOM 929 N N . GLY A 1 122 ? -31.056 -4.387 47.383 1.00 93.69 122 GLY A N 1
ATOM 930 C CA . GLY A 1 122 ? -31.405 -3.624 46.187 1.00 93.69 122 GLY A CA 1
ATOM 931 C C . GLY A 1 122 ? -30.325 -2.666 45.682 1.00 93.69 122 GLY A C 1
ATOM 932 O O . GLY A 1 122 ? -30.609 -1.899 44.772 1.00 93.69 122 GLY A O 1
ATOM 933 N N . HIS A 1 123 ? -29.095 -2.670 46.206 1.00 95.56 123 HIS A N 1
ATOM 934 C CA . HIS A 1 123 ? -28.050 -1.771 45.697 1.00 95.56 123 HIS A CA 1
ATOM 935 C C . HIS A 1 123 ? -27.620 -2.169 44.269 1.00 95.56 123 HIS A C 1
ATOM 937 O O . HIS A 1 123 ? -26.917 -3.162 44.076 1.00 95.56 123 HIS A O 1
ATOM 943 N N . SER A 1 124 ? -27.996 -1.379 43.258 1.00 95.69 124 SER A N 1
ATOM 944 C CA . SER A 1 124 ? -27.839 -1.727 41.832 1.00 95.69 124 SER A CA 1
ATOM 945 C C . SER A 1 124 ? -26.385 -1.972 41.401 1.00 95.69 124 SER A C 1
ATOM 947 O O . SER A 1 124 ? -26.102 -2.964 40.730 1.00 95.69 124 SER A O 1
ATOM 949 N N . THR A 1 125 ? -25.432 -1.144 41.844 1.00 95.25 125 THR A N 1
ATOM 950 C CA . THR A 1 125 ? -24.004 -1.355 41.533 1.00 95.25 125 THR A CA 1
ATOM 951 C C . THR A 1 125 ? -23.448 -2.623 42.183 1.00 95.25 125 THR A C 1
ATOM 953 O O . THR A 1 125 ? -22.694 -3.352 41.547 1.00 95.25 125 THR A O 1
ATOM 956 N N . ALA A 1 126 ? -23.839 -2.932 43.425 1.00 96.31 126 ALA A N 1
ATOM 957 C CA . ALA A 1 126 ? -23.431 -4.159 44.103 1.00 96.31 126 ALA A CA 1
ATOM 958 C C . ALA A 1 126 ? -24.011 -5.401 43.412 1.00 96.31 126 ALA A C 1
ATOM 960 O O . ALA A 1 126 ? -23.303 -6.388 43.258 1.00 96.31 126 ALA A O 1
ATOM 961 N N . GLN A 1 127 ? -25.258 -5.337 42.929 1.00 98.19 127 GLN A N 1
ATOM 962 C CA . GLN A 1 127 ? -25.854 -6.390 42.098 1.00 98.19 127 GLN A CA 1
ATOM 963 C C . GLN A 1 127 ? -25.046 -6.605 40.808 1.00 98.19 127 GLN A C 1
ATOM 965 O O . GLN A 1 127 ? -24.694 -7.735 40.488 1.00 98.19 127 GLN A O 1
ATOM 970 N N . TYR A 1 128 ? -24.681 -5.535 40.096 1.00 97.69 128 TYR A N 1
ATOM 971 C CA . TYR A 1 128 ? -23.832 -5.630 38.903 1.00 97.69 128 TYR A CA 1
ATOM 972 C C . TYR A 1 128 ? -22.444 -6.229 39.197 1.00 97.69 128 TYR A C 1
ATOM 974 O O . TYR A 1 128 ? -21.984 -7.124 38.483 1.00 97.69 128 TYR A O 1
ATOM 982 N N . LEU A 1 129 ? -21.768 -5.754 40.247 1.00 97.00 129 LEU A N 1
ATOM 983 C CA . LEU A 1 129 ? -20.435 -6.237 40.613 1.00 97.00 129 LEU A CA 1
ATOM 984 C C . LEU A 1 129 ? -20.473 -7.696 41.065 1.00 97.00 129 LEU A C 1
ATOM 986 O O . LEU A 1 129 ? -19.662 -8.489 40.596 1.00 97.00 129 LEU A O 1
ATOM 990 N N . LEU A 1 130 ? -21.450 -8.074 41.892 1.00 97.25 130 LEU A N 1
ATOM 991 C CA . LEU A 1 130 ? -21.643 -9.461 42.301 1.00 97.25 130 LEU A CA 1
ATOM 992 C C . LEU A 1 130 ? -21.945 -10.362 41.103 1.00 97.25 130 LEU A C 1
ATOM 994 O O . LEU A 1 130 ? -21.334 -11.416 40.980 1.00 97.25 130 LEU A O 1
ATOM 998 N N . GLY A 1 131 ? -22.814 -9.927 40.184 1.00 97.19 131 GLY A N 1
ATOM 999 C CA . GLY A 1 131 ? -23.077 -10.663 38.948 1.00 97.19 131 GLY A CA 1
ATOM 1000 C C . GLY A 1 131 ? -21.804 -10.882 38.126 1.00 97.19 131 GLY A C 1
ATOM 1001 O O . GLY A 1 131 ? -21.538 -11.988 37.667 1.00 97.19 131 GLY A O 1
ATOM 1002 N N . THR A 1 132 ? -20.945 -9.863 38.030 1.00 96.50 132 THR A N 1
ATOM 1003 C CA . THR A 1 132 ? -19.639 -9.966 37.355 1.00 96.50 132 THR A CA 1
ATOM 1004 C C . THR A 1 132 ? -18.702 -10.951 38.063 1.00 96.50 132 THR A C 1
ATOM 1006 O O . THR A 1 132 ? -17.996 -11.715 37.403 1.00 96.50 132 THR A O 1
ATOM 1009 N N . MET A 1 133 ? -18.700 -10.962 39.399 1.00 96.12 133 MET A N 1
ATOM 1010 C CA . MET A 1 133 ? -17.905 -11.897 40.200 1.00 96.12 133 MET A CA 1
ATOM 1011 C C . MET A 1 133 ? -18.394 -13.341 40.037 1.00 96.12 133 MET A C 1
ATOM 1013 O O . MET A 1 133 ? -17.564 -14.219 39.809 1.00 96.12 133 MET A O 1
ATOM 1017 N N . CYS A 1 134 ? -19.711 -13.579 40.049 1.00 97.06 134 CYS A N 1
ATOM 1018 C CA . CYS A 1 134 ? -20.318 -14.883 39.758 1.00 97.06 134 CYS A CA 1
ATOM 1019 C C . CYS A 1 134 ? -20.008 -15.351 38.328 1.00 97.06 134 CYS A C 1
ATOM 1021 O O . CYS A 1 134 ? -19.664 -16.511 38.127 1.00 97.06 134 CYS A O 1
ATOM 1023 N N . LEU A 1 135 ? -20.056 -14.455 37.335 1.00 95.38 135 LEU A N 1
ATOM 1024 C CA . LEU A 1 135 ? -19.761 -14.793 35.938 1.00 95.38 135 LEU A CA 1
ATOM 1025 C C . LEU A 1 135 ? -18.308 -15.255 35.750 1.00 95.38 135 LEU A C 1
ATOM 1027 O O . LEU A 1 135 ? -18.036 -16.188 34.998 1.00 95.38 135 LEU A O 1
ATOM 1031 N N . ARG A 1 136 ? -17.370 -14.602 36.445 1.00 93.88 136 ARG A N 1
ATOM 1032 C CA . ARG A 1 136 ? -15.927 -14.870 36.342 1.00 93.88 136 ARG A CA 1
ATOM 1033 C C . ARG A 1 136 ? -15.411 -15.910 37.339 1.00 93.88 136 ARG A C 1
ATOM 1035 O O . ARG A 1 136 ? -14.256 -16.305 37.229 1.00 93.88 136 ARG A O 1
ATOM 1042 N N . GLY A 1 137 ? -16.209 -16.309 38.331 1.00 93.44 137 GLY A N 1
ATOM 1043 C CA . GLY A 1 137 ? -15.743 -17.122 39.461 1.00 93.44 137 GLY A CA 1
ATOM 1044 C C . GLY A 1 137 ? -14.713 -16.400 40.345 1.00 93.44 137 GLY A C 1
ATOM 1045 O O . GLY A 1 137 ? -13.774 -17.005 40.853 1.00 93.44 137 GLY A O 1
ATOM 1046 N N . SER A 1 138 ? -14.818 -15.074 40.470 1.00 89.88 138 SER A N 1
ATOM 1047 C CA . SER A 1 138 ? -13.862 -14.252 41.224 1.00 89.88 138 SER A CA 1
ATOM 1048 C C . SER A 1 138 ? -14.317 -14.101 42.674 1.00 89.88 138 SER A C 1
ATOM 1050 O O . SER A 1 138 ? -15.236 -13.339 42.942 1.00 89.88 138 SER A O 1
ATOM 1052 N N . GLY A 1 139 ? -13.691 -14.814 43.616 1.00 87.50 139 GLY A N 1
ATOM 1053 C CA . GLY A 1 139 ? -14.062 -14.771 45.043 1.00 87.50 139 GLY A CA 1
ATOM 1054 C C . GLY A 1 139 ? -15.346 -15.533 45.404 1.00 87.50 139 GLY A C 1
ATOM 1055 O O . GLY A 1 139 ? -15.690 -15.630 46.578 1.00 87.50 139 GLY A O 1
ATOM 1056 N N . VAL A 1 140 ? -16.031 -16.095 44.408 1.00 93.62 140 VAL A N 1
ATOM 1057 C CA . VAL A 1 140 ? -17.186 -16.997 44.514 1.00 93.62 140 VAL A CA 1
ATOM 1058 C C . VAL A 1 140 ? -17.059 -18.077 43.445 1.00 93.62 140 VAL A C 1
ATOM 1060 O O . VAL A 1 140 ? -16.324 -17.897 42.476 1.00 93.62 140 VAL A O 1
ATOM 1063 N N . GLU A 1 141 ? -17.776 -19.188 43.597 1.00 93.69 141 GLU A N 1
ATOM 1064 C CA . GLU A 1 141 ? -17.873 -20.198 42.542 1.00 93.69 141 GLU A CA 1
ATOM 1065 C C . GLU A 1 141 ? -18.498 -19.600 41.271 1.00 93.69 141 GLU A C 1
ATOM 1067 O O . GLU A 1 141 ? -19.399 -18.758 41.342 1.00 93.69 141 GLU A O 1
ATOM 1072 N N . ARG A 1 142 ? -17.999 -20.009 40.096 1.00 96.56 142 ARG A N 1
ATOM 1073 C CA . ARG A 1 142 ? -18.532 -19.535 38.816 1.00 96.56 142 ARG A CA 1
ATOM 1074 C C . ARG A 1 142 ? -19.969 -20.024 38.648 1.00 96.56 142 ARG A C 1
ATOM 1076 O O . ARG A 1 142 ? -20.211 -21.225 38.602 1.00 96.56 142 ARG A O 1
ATOM 1083 N N . ASN A 1 143 ? -20.902 -19.092 38.488 1.00 97.06 143 ASN A N 1
ATOM 1084 C CA . ASN A 1 143 ? -22.313 -19.393 38.287 1.00 97.06 143 ASN A CA 1
ATOM 1085 C C . ASN A 1 143 ? -22.958 -18.366 37.349 1.00 97.06 143 ASN A C 1
ATOM 1087 O O . ASN A 1 143 ? -23.226 -17.223 3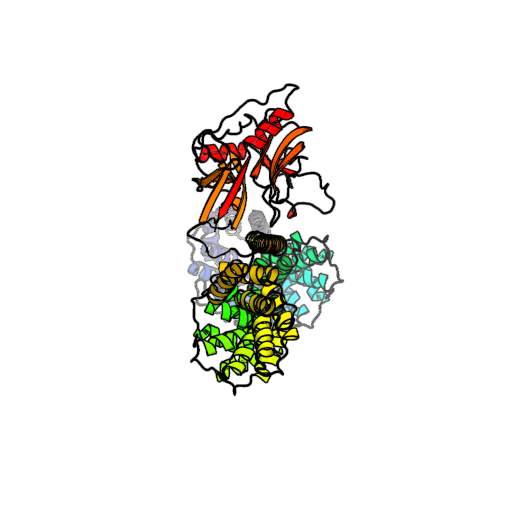7.723 1.00 97.06 143 ASN A O 1
ATOM 1091 N N . GLU A 1 144 ? -23.211 -18.787 36.112 1.00 96.88 144 GLU A N 1
ATOM 1092 C CA . GLU A 1 144 ? -23.753 -17.924 35.059 1.00 96.88 144 GLU A CA 1
ATOM 1093 C C . GLU A 1 144 ? -25.229 -17.585 35.291 1.00 96.88 144 GLU A C 1
ATOM 1095 O O . GLU A 1 144 ? -25.638 -16.446 35.079 1.00 96.88 144 GLU A O 1
ATOM 1100 N N . ALA A 1 145 ? -26.025 -18.536 35.786 1.00 96.75 145 ALA A N 1
ATOM 1101 C CA . ALA A 1 145 ? -27.437 -18.303 36.082 1.00 96.75 145 ALA A CA 1
ATOM 1102 C C . ALA A 1 145 ? -27.609 -17.296 37.233 1.00 96.75 145 ALA A C 1
ATOM 1104 O O . ALA A 1 145 ? -28.427 -16.377 37.147 1.00 96.75 145 ALA A O 1
ATOM 1105 N N . GLU A 1 146 ? -26.796 -17.417 38.290 1.00 96.75 146 GLU A N 1
ATOM 1106 C CA . GLU A 1 146 ? -26.766 -16.434 39.380 1.00 96.75 146 GLU A CA 1
ATOM 1107 C C . GLU A 1 146 ? -26.305 -15.062 38.867 1.00 96.75 146 GLU A C 1
ATOM 1109 O O . GLU A 1 146 ? -26.913 -14.042 39.204 1.00 96.75 146 GLU A O 1
ATOM 1114 N N . ALA A 1 147 ? -25.274 -15.025 38.016 1.00 97.81 147 ALA A N 1
ATOM 1115 C CA . ALA A 1 147 ? -24.789 -13.785 37.422 1.00 97.81 147 ALA A CA 1
ATOM 1116 C C . ALA A 1 147 ? -25.893 -13.045 36.658 1.00 97.81 147 ALA A C 1
ATOM 1118 O O . ALA A 1 147 ? -26.136 -11.862 36.910 1.00 97.81 147 ALA A O 1
ATOM 1119 N N . VAL A 1 148 ? -26.614 -13.751 35.781 1.00 97.94 148 VAL A N 1
ATOM 1120 C CA . VAL A 1 148 ? -27.713 -13.170 35.003 1.00 97.94 148 VAL A CA 1
ATOM 1121 C C . VAL A 1 148 ? -28.864 -12.718 35.895 1.00 97.94 148 VAL A C 1
ATOM 1123 O O . VAL A 1 148 ? -29.409 -11.636 35.676 1.00 97.94 148 VAL A O 1
ATOM 1126 N N . ALA A 1 149 ? -29.199 -13.471 36.945 1.00 97.81 149 ALA A N 1
ATOM 1127 C CA . ALA A 1 149 ? -30.219 -13.055 37.904 1.00 97.81 149 ALA A CA 1
ATOM 1128 C C . ALA A 1 149 ? -29.852 -11.730 38.599 1.00 97.81 149 ALA A C 1
ATOM 1130 O O . ALA A 1 149 ? -30.710 -10.860 38.780 1.00 97.81 149 ALA A O 1
ATOM 1131 N N . TRP A 1 150 ? -28.579 -11.537 38.957 1.00 98.19 150 TRP A N 1
ATOM 1132 C CA . TRP A 1 150 ? -28.106 -10.271 39.517 1.00 98.19 150 TRP A CA 1
ATOM 1133 C C . TRP A 1 150 ? -28.072 -9.140 38.485 1.00 98.19 150 TRP A C 1
ATOM 1135 O O . TRP A 1 150 ? -28.517 -8.030 38.796 1.00 98.19 150 TRP A O 1
ATOM 1145 N N . PHE A 1 151 ? -27.634 -9.408 37.251 1.00 98.31 151 PHE A N 1
ATOM 1146 C CA . PHE A 1 151 ? -27.694 -8.424 36.168 1.00 98.31 151 PHE A CA 1
ATOM 1147 C C . PHE A 1 151 ? -29.129 -7.984 35.874 1.00 98.31 151 PHE A C 1
ATOM 1149 O O . PHE A 1 151 ? -29.361 -6.789 35.730 1.00 98.31 151 PHE A O 1
ATOM 1156 N N . ALA A 1 152 ? -30.101 -8.899 35.867 1.00 97.94 152 ALA A N 1
ATOM 1157 C CA . ALA A 1 152 ? -31.515 -8.584 35.673 1.00 97.94 152 ALA A CA 1
ATOM 1158 C C . ALA A 1 152 ? -32.064 -7.650 36.759 1.00 97.94 152 ALA A C 1
ATOM 1160 O O . ALA A 1 152 ? -32.720 -6.657 36.440 1.00 97.94 152 ALA A O 1
ATOM 1161 N N . LYS A 1 153 ? -31.735 -7.904 38.033 1.00 98.12 153 LYS A N 1
ATOM 1162 C CA . LYS A 1 153 ? -32.122 -7.022 39.148 1.00 98.12 153 LYS A CA 1
ATOM 1163 C C . LYS A 1 153 ? -31.513 -5.623 39.015 1.00 98.12 153 LYS A C 1
ATOM 1165 O O . LYS A 1 153 ? -32.217 -4.636 39.211 1.00 98.12 153 LYS A O 1
ATOM 1170 N N . ALA A 1 154 ? -30.239 -5.522 38.634 1.00 98.00 154 ALA A N 1
ATOM 1171 C CA . ALA A 1 154 ? -29.580 -4.231 38.434 1.00 98.00 154 ALA A CA 1
ATOM 1172 C C . ALA A 1 154 ? -30.109 -3.498 37.188 1.00 98.00 154 ALA A C 1
ATOM 1174 O O . ALA A 1 154 ? -30.325 -2.288 37.215 1.00 98.00 154 ALA A O 1
ATOM 1175 N N . ALA A 1 155 ? -30.358 -4.226 36.098 1.00 97.31 155 ALA A N 1
ATOM 1176 C CA . ALA A 1 155 ? -30.872 -3.696 34.839 1.00 97.31 155 ALA A CA 1
ATOM 1177 C C . ALA A 1 155 ? -32.305 -3.155 34.969 1.00 97.31 155 ALA A C 1
ATOM 1179 O O . ALA A 1 155 ? -32.630 -2.145 34.338 1.00 97.31 155 ALA A O 1
ATOM 1180 N N . ALA A 1 156 ? -33.133 -3.787 35.811 1.00 97.06 156 ALA A N 1
ATOM 1181 C CA . ALA A 1 156 ? -34.463 -3.303 36.182 1.00 97.06 156 ALA A CA 1
ATOM 1182 C C . ALA A 1 156 ? -34.421 -1.962 36.939 1.00 97.06 156 ALA A C 1
ATOM 1184 O O . ALA A 1 156 ? -35.390 -1.212 36.902 1.00 97.06 156 ALA A O 1
ATOM 1185 N N . GLN A 1 157 ? -33.286 -1.634 37.564 1.00 96.31 157 GLN A N 1
ATOM 1186 C CA . GLN A 1 157 ? -33.006 -0.340 38.200 1.00 96.31 157 GLN A CA 1
ATOM 1187 C C . GLN A 1 157 ? -32.259 0.629 37.267 1.00 96.31 157 GLN A C 1
ATOM 1189 O O . GLN A 1 157 ? -31.530 1.506 37.721 1.00 96.31 157 GLN A O 1
ATOM 1194 N N . GLU A 1 158 ? -32.385 0.426 35.956 1.00 95.94 158 GLU A N 1
ATOM 1195 C CA . GLU A 1 158 ? -31.760 1.234 34.906 1.00 95.94 158 GLU A CA 1
ATOM 1196 C C . GLU A 1 158 ? -30.219 1.252 34.905 1.00 95.94 158 GLU A C 1
ATOM 1198 O O . GLU A 1 158 ? -29.620 2.085 34.236 1.00 95.94 158 GLU A O 1
ATOM 1203 N N . HIS A 1 159 ? -29.534 0.309 35.567 1.00 96.06 159 HIS A N 1
ATOM 1204 C CA . HIS A 1 159 ? -28.065 0.295 35.601 1.00 96.06 159 HIS A CA 1
ATOM 1205 C C . HIS A 1 159 ? -27.451 -0.017 34.208 1.00 96.06 159 HIS A C 1
ATOM 1207 O O . HIS A 1 159 ? -27.560 -1.163 33.751 1.00 96.06 159 HIS A O 1
ATOM 1213 N N . PRO A 1 160 ? -26.746 0.924 33.534 1.00 94.38 160 PRO A N 1
ATOM 1214 C CA . PRO A 1 160 ? -26.360 0.781 32.119 1.00 94.38 160 PRO A CA 1
ATOM 1215 C C . PRO A 1 160 ? -25.445 -0.415 31.840 1.00 94.38 160 PRO A C 1
ATOM 1217 O O . PRO A 1 160 ? -25.673 -1.184 30.906 1.00 94.38 160 PRO A O 1
ATOM 1220 N N . ALA A 1 161 ? -24.432 -0.622 32.688 1.00 95.06 161 ALA A N 1
ATOM 1221 C CA . ALA A 1 161 ? -23.503 -1.736 32.518 1.00 95.06 161 ALA A CA 1
ATOM 1222 C C . ALA A 1 161 ? -24.176 -3.094 32.781 1.00 95.06 161 ALA A C 1
ATOM 1224 O O . ALA A 1 161 ? -23.797 -4.088 32.174 1.00 95.06 161 ALA A O 1
ATOM 1225 N N . ALA A 1 162 ? -25.214 -3.138 33.627 1.00 97.50 162 ALA A N 1
ATOM 1226 C CA . ALA A 1 162 ? -25.949 -4.376 33.881 1.00 97.50 162 ALA A CA 1
ATOM 1227 C C . ALA A 1 162 ? -26.905 -4.699 32.732 1.00 97.50 162 ALA A C 1
ATOM 1229 O O . ALA A 1 162 ? -27.009 -5.855 32.342 1.00 97.50 162 ALA A O 1
ATOM 1230 N N . GLN A 1 163 ? -27.550 -3.682 32.148 1.00 98.44 163 GLN A N 1
ATOM 1231 C CA . GLN A 1 163 ? -28.344 -3.838 30.927 1.00 98.44 163 GLN A CA 1
ATOM 1232 C C . GLN A 1 163 ? -27.491 -4.381 29.776 1.00 98.44 163 GLN A C 1
ATOM 1234 O O . GLN A 1 163 ? -27.926 -5.288 29.076 1.00 98.44 163 GLN A O 1
ATOM 1239 N N . TYR A 1 164 ? -26.263 -3.879 29.612 1.00 97.75 164 TYR A N 1
ATOM 1240 C CA . TYR A 1 164 ? -25.327 -4.393 28.611 1.00 97.75 164 TYR A CA 1
ATOM 1241 C C . TYR A 1 164 ? -24.921 -5.852 28.868 1.00 97.75 164 TYR A C 1
ATOM 1243 O O . TYR A 1 164 ? -24.995 -6.667 27.955 1.00 97.75 164 TYR A O 1
ATOM 1251 N N . GLN A 1 165 ? -24.551 -6.208 30.104 1.00 97.88 165 GLN A N 1
ATOM 1252 C CA . GLN A 1 165 ? -24.203 -7.597 30.439 1.00 97.88 165 GLN A CA 1
ATOM 1253 C C . GLN A 1 165 ? -25.390 -8.553 30.276 1.00 97.88 165 GLN A C 1
ATOM 1255 O O . GLN A 1 165 ? -25.231 -9.663 29.779 1.00 97.88 165 GLN A O 1
ATOM 1260 N N . LEU A 1 166 ? -26.598 -8.112 30.634 1.00 97.75 166 LEU A N 1
ATOM 1261 C CA . LEU A 1 166 ? -27.816 -8.884 30.411 1.00 97.75 166 LEU A CA 1
ATOM 1262 C C . LEU A 1 166 ? -28.108 -9.069 28.915 1.00 97.75 166 LEU A C 1
ATOM 1264 O O . LEU A 1 166 ? -28.527 -10.147 28.501 1.00 97.75 166 LEU A O 1
ATOM 1268 N N . ALA A 1 167 ? -27.860 -8.044 28.096 1.00 97.75 167 ALA A N 1
ATOM 1269 C CA . ALA A 1 167 ? -27.988 -8.144 26.647 1.00 97.75 167 ALA A CA 1
ATOM 1270 C C . ALA A 1 167 ? -27.013 -9.174 26.056 1.00 97.75 167 ALA A C 1
ATOM 1272 O O . ALA A 1 167 ? -27.426 -9.996 25.241 1.00 97.75 167 ALA A O 1
ATOM 1273 N N . LEU A 1 168 ? -25.748 -9.174 26.500 1.00 97.19 168 LEU A N 1
ATOM 1274 C CA . LEU A 1 168 ? -24.759 -10.184 26.106 1.00 97.19 168 LEU A CA 1
ATOM 1275 C C . LEU A 1 168 ? -25.189 -11.594 26.524 1.00 97.19 168 LEU A C 1
ATOM 1277 O O . LEU A 1 168 ? -25.132 -12.509 25.706 1.00 97.19 168 LEU A O 1
ATOM 1281 N N . ALA A 1 169 ? -25.698 -11.756 27.749 1.00 97.62 169 ALA A N 1
ATOM 1282 C CA . ALA A 1 169 ? -26.182 -13.041 28.243 1.00 97.62 169 ALA A CA 1
ATOM 1283 C C . ALA A 1 169 ? -27.271 -13.639 27.337 1.00 97.62 169 ALA A C 1
ATOM 1285 O O . ALA A 1 169 ? -27.178 -14.802 26.950 1.00 97.62 169 ALA A O 1
ATOM 1286 N N . TYR A 1 170 ? -28.250 -12.832 26.915 1.00 98.12 170 TYR A N 1
ATOM 1287 C CA . TYR A 1 170 ? -29.261 -13.263 25.946 1.00 98.12 170 TYR A CA 1
ATOM 1288 C C . TYR A 1 170 ? -28.705 -13.468 24.528 1.00 98.12 170 TYR A C 1
ATOM 1290 O O . TYR A 1 170 ? -29.162 -14.365 23.822 1.00 98.12 170 TYR A O 1
ATOM 1298 N N . ALA A 1 171 ? -27.734 -12.664 24.086 1.00 96.19 171 ALA A N 1
ATOM 1299 C CA . ALA A 1 171 ? -27.158 -12.777 22.744 1.00 96.19 171 ALA A CA 1
ATOM 1300 C C . ALA A 1 171 ? -26.350 -14.073 22.559 1.00 96.19 171 ALA A C 1
ATOM 1302 O O . ALA A 1 171 ? -26.426 -14.705 21.498 1.00 96.19 171 ALA A O 1
ATOM 1303 N N . GLU A 1 172 ? -25.597 -14.453 23.592 1.00 95.88 172 GLU A N 1
ATOM 1304 C CA . GLU A 1 172 ? -24.656 -15.579 23.598 1.00 95.88 172 GLU A CA 1
ATOM 1305 C C . GLU A 1 172 ? -25.249 -16.847 24.231 1.00 95.88 172 GLU A C 1
ATOM 1307 O O . GLU A 1 172 ? -24.759 -17.943 23.973 1.00 95.88 172 GLU A O 1
ATOM 1312 N N . GLY A 1 173 ? -26.336 -16.726 25.002 1.00 95.81 173 GLY A N 1
ATOM 1313 C CA . GLY A 1 173 ? -26.948 -17.844 25.727 1.00 95.81 173 GLY A CA 1
ATOM 1314 C C . GLY A 1 173 ? -26.199 -18.221 27.011 1.00 95.81 173 GLY A C 1
ATOM 1315 O O . GLY A 1 173 ? -26.139 -19.394 27.371 1.00 95.81 173 GLY A O 1
ATOM 1316 N N . VAL A 1 174 ? -25.592 -17.241 27.685 1.00 94.50 174 VAL A N 1
ATOM 1317 C CA . VAL A 1 174 ? -24.811 -17.434 28.918 1.00 94.50 174 VAL A CA 1
ATOM 1318 C C . VAL A 1 174 ? -25.745 -17.328 30.118 1.00 94.50 174 VAL A C 1
ATOM 1320 O O . VAL A 1 174 ? -26.342 -16.278 30.336 1.00 94.50 174 VAL A O 1
ATOM 1323 N N . GLY A 1 175 ? -25.906 -18.404 30.893 1.00 93.38 175 GLY A N 1
ATOM 1324 C CA . GLY A 1 175 ? -26.802 -18.450 32.063 1.00 93.38 175 GLY A CA 1
ATOM 1325 C C . GLY A 1 175 ? -28.312 -18.352 31.773 1.00 93.38 175 GLY A C 1
ATOM 1326 O O . GLY A 1 175 ? -29.113 -18.545 32.687 1.00 93.38 175 GLY A O 1
ATOM 1327 N N . VAL A 1 176 ? -28.711 -18.080 30.526 1.00 96.69 176 VAL A N 1
ATOM 1328 C CA . VAL A 1 176 ? -30.096 -18.022 30.026 1.00 96.69 176 VAL A CA 1
ATOM 1329 C C . VAL A 1 176 ? -30.168 -18.558 28.596 1.00 96.69 176 VAL A C 1
ATOM 1331 O O . VAL A 1 176 ? -29.159 -18.625 27.901 1.00 96.69 176 VAL A O 1
ATOM 1334 N N . ALA A 1 177 ? -31.363 -18.931 28.131 1.00 96.81 177 ALA A N 1
ATOM 1335 C CA . ALA A 1 177 ? -31.557 -19.321 26.737 1.00 96.81 177 ALA A CA 1
ATOM 1336 C C . ALA A 1 177 ? -31.270 -18.143 25.790 1.00 96.81 177 ALA A C 1
ATOM 1338 O O . ALA A 1 177 ? -31.618 -16.997 26.082 1.00 96.81 177 ALA A O 1
ATOM 1339 N N . ARG A 1 178 ? -30.654 -18.441 24.641 1.00 96.94 178 ARG A N 1
ATOM 1340 C CA . ARG A 1 178 ? -30.349 -17.439 23.619 1.00 96.94 178 ARG A CA 1
ATOM 1341 C C . ARG A 1 178 ? -31.637 -16.813 23.082 1.00 96.94 178 ARG A C 1
ATOM 1343 O O . ARG A 1 178 ? -32.503 -17.519 22.575 1.00 96.94 178 ARG A O 1
ATOM 1350 N N . ASP A 1 179 ? -31.718 -15.490 23.138 1.00 97.81 179 ASP A N 1
ATOM 1351 C CA . ASP A 1 179 ? -32.857 -14.711 22.656 1.00 97.81 179 ASP A CA 1
ATOM 1352 C C . ASP A 1 179 ? -32.362 -13.384 22.067 1.00 97.81 179 ASP A C 1
ATOM 1354 O O . ASP A 1 179 ? -32.032 -12.426 22.770 1.00 97.81 179 ASP A O 1
ATOM 1358 N N . ALA A 1 180 ? -32.306 -13.326 20.737 1.00 95.94 180 ALA A N 1
ATOM 1359 C CA . ALA A 1 180 ? -31.830 -12.146 20.029 1.00 95.94 180 ALA A CA 1
ATOM 1360 C C . ALA A 1 180 ? -32.740 -10.922 20.239 1.00 95.94 180 ALA A C 1
ATOM 1362 O O . ALA A 1 180 ? -32.246 -9.794 20.254 1.00 95.94 180 ALA A O 1
ATOM 1363 N N . ALA A 1 181 ? -34.051 -11.120 20.411 1.00 97.19 181 ALA A N 1
ATOM 1364 C CA . ALA A 1 181 ? -34.997 -10.022 20.578 1.00 97.19 181 ALA A CA 1
ATOM 1365 C C . ALA A 1 181 ? -34.854 -9.380 21.961 1.00 97.19 181 ALA A C 1
ATOM 1367 O O . ALA A 1 181 ? -34.784 -8.153 22.070 1.00 97.19 181 ALA A O 1
ATOM 1368 N N . GLN A 1 182 ? -34.724 -10.196 23.011 1.00 97.00 182 GLN A N 1
ATOM 1369 C CA . GLN A 1 182 ? -34.390 -9.705 24.350 1.00 97.00 182 GLN A CA 1
ATOM 1370 C C . GLN A 1 182 ? -33.031 -9.002 24.357 1.00 97.00 182 GLN A C 1
ATOM 1372 O O . GLN A 1 182 ? -32.920 -7.896 24.890 1.00 97.00 182 GLN A O 1
ATOM 1377 N N . ALA A 1 183 ? -32.014 -9.584 23.713 1.00 97.81 183 ALA A N 1
ATOM 1378 C CA . ALA A 1 183 ? -30.698 -8.962 23.606 1.00 97.81 183 ALA A CA 1
ATOM 1379 C C . ALA A 1 183 ? -30.773 -7.566 22.964 1.00 97.81 183 ALA A C 1
ATOM 1381 O O . ALA A 1 183 ? -30.290 -6.596 23.549 1.00 97.81 183 ALA A O 1
ATOM 1382 N N . ALA A 1 184 ? -31.441 -7.432 21.813 1.00 97.19 184 ALA A N 1
ATOM 1383 C CA . ALA A 1 184 ? -31.600 -6.153 21.119 1.00 97.19 184 ALA A CA 1
ATOM 1384 C C . ALA A 1 184 ? -32.338 -5.105 21.974 1.00 97.19 184 ALA A C 1
ATOM 1386 O O . ALA A 1 184 ? -31.928 -3.943 22.024 1.00 97.19 184 ALA A O 1
ATOM 1387 N N . GLN A 1 185 ? -33.384 -5.505 22.706 1.00 96.81 185 GLN A N 1
ATOM 1388 C CA . GLN A 1 185 ? -34.102 -4.603 23.613 1.00 96.81 185 GLN A CA 1
ATOM 1389 C C . GLN A 1 185 ? -33.219 -4.101 24.763 1.00 96.81 185 GLN A C 1
ATOM 1391 O O . GLN A 1 185 ? -33.256 -2.912 25.099 1.00 96.81 185 GLN A O 1
ATOM 1396 N N . TRP A 1 186 ? -32.409 -4.975 25.364 1.00 98.00 186 TRP A N 1
ATOM 1397 C CA . TRP A 1 186 ? -31.494 -4.584 26.437 1.00 98.00 186 TRP A CA 1
ATOM 1398 C C . TRP A 1 186 ? -30.314 -3.750 25.926 1.00 98.00 186 TRP A C 1
ATOM 1400 O O . TRP A 1 186 ? -29.973 -2.751 26.567 1.00 98.00 186 TRP A O 1
ATOM 1410 N N . PHE A 1 187 ? -29.769 -4.058 24.742 1.00 98.06 187 PHE A N 1
ATOM 1411 C CA . PHE A 1 187 ? -28.794 -3.191 24.073 1.00 98.06 187 PHE A CA 1
ATOM 1412 C C . PHE A 1 187 ? -29.371 -1.800 23.812 1.00 98.06 187 PHE A C 1
ATOM 1414 O O . PHE A 1 187 ? -28.712 -0.815 24.127 1.00 98.06 187 PHE A O 1
ATOM 1421 N N . LEU A 1 188 ? -30.615 -1.692 23.332 1.00 97.38 188 LEU A N 1
ATOM 1422 C CA . LEU A 1 188 ? -31.288 -0.405 23.121 1.00 97.38 188 LEU A CA 1
ATOM 1423 C C . LEU A 1 188 ? -31.392 0.422 24.405 1.00 97.38 188 LEU A C 1
ATOM 1425 O O . LEU A 1 188 ? -31.117 1.625 24.388 1.00 97.38 188 LEU A O 1
ATOM 1429 N N . ARG A 1 189 ? -31.762 -0.205 25.526 1.00 97.56 189 ARG A N 1
ATOM 1430 C CA . ARG A 1 189 ? -31.832 0.474 26.830 1.00 97.56 189 ARG A CA 1
ATOM 1431 C C . ARG A 1 189 ? -30.456 0.971 27.276 1.00 97.56 189 ARG A C 1
ATOM 1433 O O . ARG A 1 189 ? -30.328 2.145 27.615 1.00 97.56 189 ARG A O 1
ATOM 1440 N N . ALA A 1 190 ? -29.425 0.130 27.188 1.00 97.62 190 ALA A N 1
ATOM 1441 C CA . ALA A 1 190 ? -28.060 0.505 27.556 1.00 97.62 190 ALA A CA 1
ATOM 1442 C C . ALA A 1 190 ? -27.484 1.601 26.634 1.00 97.62 190 ALA A C 1
ATOM 1444 O O . ALA A 1 190 ? -26.880 2.567 27.104 1.00 97.62 190 ALA A O 1
ATOM 1445 N N . ALA A 1 191 ? -27.712 1.497 25.322 1.00 97.06 191 ALA A N 1
ATOM 1446 C CA . ALA A 1 191 ? -27.225 2.437 24.313 1.00 97.06 191 ALA A CA 1
ATOM 1447 C C . ALA A 1 191 ? -27.830 3.840 24.476 1.00 97.06 191 ALA A C 1
ATOM 1449 O O . ALA A 1 191 ? -27.115 4.838 24.355 1.00 97.06 191 ALA A O 1
ATOM 1450 N N . ARG A 1 192 ? -29.124 3.934 24.826 1.00 96.81 192 ARG A N 1
ATOM 1451 C CA . ARG A 1 192 ? -29.799 5.209 25.147 1.00 96.81 192 ARG A CA 1
ATOM 1452 C C . ARG A 1 192 ? -29.192 5.921 26.355 1.00 96.81 192 ARG A C 1
ATOM 1454 O O . ARG A 1 192 ? -29.261 7.142 26.431 1.00 96.81 192 ARG A O 1
ATOM 1461 N N . GLN A 1 193 ? -28.573 5.173 27.264 1.00 95.19 193 GLN A N 1
ATOM 1462 C CA . GLN A 1 193 ? -27.854 5.714 28.418 1.00 95.19 193 GLN A CA 1
ATOM 1463 C C . GLN A 1 193 ? -26.378 6.026 28.119 1.00 95.19 193 GLN A C 1
ATOM 1465 O O . GLN A 1 193 ? -25.622 6.376 29.022 1.00 95.19 193 GLN A O 1
ATOM 1470 N N . GLY A 1 194 ? -25.950 5.912 26.858 1.00 91.81 194 GLY A N 1
ATOM 1471 C CA . GLY A 1 194 ? -24.583 6.214 26.447 1.00 91.81 194 GLY A CA 1
ATOM 1472 C C . GLY A 1 194 ? -23.580 5.100 26.748 1.00 91.81 194 GLY A C 1
ATOM 1473 O O . GLY A 1 194 ? -22.378 5.371 26.791 1.00 91.81 194 GLY A O 1
ATOM 1474 N N . GLN A 1 195 ? -24.020 3.854 26.946 1.00 95.94 195 GLN A N 1
ATOM 1475 C CA . GLN A 1 195 ? -23.091 2.727 27.042 1.00 95.94 195 GLN A CA 1
ATOM 1476 C C . GLN A 1 195 ? -22.453 2.464 25.668 1.00 95.94 195 GLN A C 1
ATOM 1478 O O . GLN A 1 195 ? -23.143 2.053 24.739 1.00 95.94 195 GLN A O 1
ATOM 1483 N N . LEU A 1 196 ? -21.143 2.704 25.550 1.00 95.31 196 LEU A N 1
ATOM 1484 C CA . LEU A 1 196 ? -20.423 2.749 24.270 1.00 95.31 196 LEU A CA 1
ATOM 1485 C C . LEU A 1 196 ? -20.526 1.436 23.475 1.00 95.31 196 LEU A C 1
ATOM 1487 O O . LEU A 1 196 ? -20.997 1.433 22.342 1.00 95.31 196 LEU A O 1
ATOM 1491 N N . GLU A 1 197 ? -20.185 0.315 24.109 1.00 95.88 197 GLU A N 1
ATOM 1492 C CA . GLU A 1 197 ? -20.286 -1.020 23.501 1.00 95.88 197 GLU A CA 1
ATOM 1493 C C . GLU A 1 197 ? -21.717 -1.371 23.078 1.00 95.88 197 GLU A C 1
ATOM 1495 O O . GLU A 1 197 ? -21.948 -1.982 22.037 1.00 95.88 197 GLU A O 1
ATOM 1500 N N . ALA A 1 198 ? -22.714 -0.951 23.863 1.00 97.19 198 ALA A N 1
ATOM 1501 C CA . ALA A 1 198 ? -24.110 -1.202 23.529 1.00 97.19 198 ALA A CA 1
ATOM 1502 C C . ALA A 1 198 ? -24.546 -0.416 22.285 1.00 97.19 198 ALA A C 1
ATOM 1504 O O . ALA A 1 198 ? -25.347 -0.929 21.510 1.00 97.19 198 ALA A O 1
ATOM 1505 N N . GLN A 1 199 ? -24.019 0.797 22.074 1.00 98.19 199 GLN A N 1
ATOM 1506 C CA . GLN A 1 199 ? -24.281 1.587 20.866 1.00 98.19 199 GLN A CA 1
ATOM 1507 C C . GLN A 1 199 ? -23.757 0.857 19.621 1.00 98.19 199 GLN A C 1
ATOM 1509 O O . GLN A 1 199 ? -24.512 0.667 18.671 1.00 98.19 199 GLN A O 1
ATOM 1514 N N . TYR A 1 200 ? -22.517 0.359 19.651 1.00 97.88 200 TYR A N 1
ATOM 1515 C CA . TYR A 1 200 ? -21.961 -0.434 18.549 1.00 97.88 200 TYR A CA 1
ATOM 1516 C C . TYR A 1 200 ? -22.752 -1.731 18.305 1.00 97.88 200 TYR A C 1
ATOM 1518 O O . TYR A 1 200 ? -23.203 -1.983 17.186 1.00 97.88 200 TYR A O 1
ATOM 1526 N N . ARG A 1 201 ? -22.999 -2.527 19.356 1.00 97.81 201 ARG A N 1
ATOM 1527 C CA . ARG A 1 201 ? -23.743 -3.799 19.256 1.00 97.81 201 ARG A CA 1
ATOM 1528 C C . ARG A 1 201 ? -25.164 -3.610 18.734 1.00 97.81 201 ARG A C 1
ATOM 1530 O O . ARG A 1 201 ? -25.645 -4.431 17.957 1.00 97.81 201 ARG A O 1
ATOM 1537 N N . LEU A 1 202 ? -25.829 -2.527 19.127 1.00 97.44 202 LEU A N 1
ATOM 1538 C CA . LEU A 1 202 ? -27.149 -2.183 18.615 1.00 97.44 202 LEU A CA 1
ATOM 1539 C C . LEU A 1 202 ? -27.101 -1.766 17.141 1.00 97.44 202 LEU A C 1
ATOM 1541 O O . LEU A 1 202 ? -27.969 -2.177 16.375 1.00 97.44 202 LEU A O 1
ATOM 1545 N N . GLY A 1 203 ? -26.079 -1.007 16.732 1.00 97.56 203 GLY A N 1
ATOM 1546 C CA . GLY A 1 203 ? -25.832 -0.706 15.322 1.00 97.56 203 GLY A CA 1
ATOM 1547 C C . GLY A 1 203 ? -25.689 -1.981 14.487 1.00 97.56 203 GLY A C 1
ATOM 1548 O O . GLY A 1 203 ? -26.352 -2.126 13.462 1.00 97.56 203 GLY A O 1
ATOM 1549 N N . MET A 1 204 ? -24.926 -2.961 14.983 1.00 97.69 204 MET A N 1
ATOM 1550 C CA . MET A 1 204 ? -24.792 -4.281 14.352 1.00 97.69 204 MET A CA 1
ATOM 1551 C C . MET A 1 204 ? -26.120 -5.047 14.292 1.00 97.69 204 MET A C 1
ATOM 1553 O O . MET A 1 204 ? -26.432 -5.653 13.266 1.00 97.69 204 MET A O 1
ATOM 1557 N N . ALA A 1 205 ? -26.921 -5.008 15.363 1.00 97.25 205 ALA A N 1
ATOM 1558 C CA . ALA A 1 205 ? -28.230 -5.658 15.402 1.00 97.25 205 ALA A CA 1
ATOM 1559 C C . ALA A 1 205 ? -29.177 -5.094 14.330 1.00 97.25 205 ALA A C 1
ATOM 1561 O O . ALA A 1 205 ? -29.792 -5.871 13.600 1.00 97.25 205 ALA A O 1
ATOM 1562 N N . TYR A 1 206 ? -29.231 -3.766 14.172 1.00 98.12 206 TYR A N 1
ATOM 1563 C CA . TYR A 1 206 ? -29.994 -3.116 13.103 1.00 98.12 206 TYR A CA 1
ATOM 1564 C C . TYR A 1 206 ? -29.421 -3.392 11.709 1.00 98.12 206 TYR A C 1
ATOM 1566 O O . TYR A 1 206 ? -30.186 -3.672 10.793 1.00 98.12 206 TYR A O 1
ATOM 1574 N N . ALA A 1 207 ? -28.098 -3.368 11.529 1.00 96.69 207 ALA A N 1
ATOM 1575 C CA . ALA A 1 207 ? -27.473 -3.617 10.227 1.00 96.69 207 ALA A CA 1
ATOM 1576 C C . ALA A 1 207 ? -27.700 -5.056 9.727 1.00 96.69 207 ALA A C 1
ATOM 1578 O O . ALA A 1 207 ? -27.820 -5.279 8.519 1.00 96.69 207 ALA A O 1
ATOM 1579 N N . GLY A 1 208 ? -27.734 -6.024 10.650 1.00 95.44 208 GLY A N 1
ATOM 1580 C CA . GLY A 1 208 ? -27.925 -7.448 10.366 1.00 95.44 208 GLY A CA 1
ATOM 1581 C C . GLY A 1 208 ? -29.367 -7.947 10.493 1.00 95.44 208 GLY A C 1
ATOM 1582 O O . GLY A 1 208 ? -29.653 -9.061 10.065 1.00 95.44 208 GLY A O 1
ATOM 1583 N N . GLY A 1 209 ? -30.276 -7.160 11.076 1.00 95.94 209 GLY A N 1
ATOM 1584 C CA . GLY A 1 209 ? -31.643 -7.597 11.371 1.00 95.94 209 GLY A CA 1
ATOM 1585 C C . GLY A 1 209 ? -31.727 -8.686 12.454 1.00 95.94 209 GLY A C 1
ATOM 1586 O O . GLY A 1 209 ? -32.580 -9.571 12.383 1.00 95.94 209 GLY A O 1
ATOM 1587 N N . VAL A 1 210 ? -30.811 -8.681 13.430 1.00 94.12 210 VAL A N 1
ATOM 1588 C CA . VAL A 1 210 ? -30.701 -9.733 14.457 1.00 94.12 210 VAL A CA 1
ATOM 1589 C C . VAL A 1 210 ? -31.491 -9.332 15.698 1.00 94.12 210 VAL A C 1
ATOM 1591 O O . VAL A 1 210 ? -31.080 -8.449 16.447 1.00 94.12 210 VAL A O 1
ATOM 1594 N N . GLY A 1 211 ? -32.638 -9.979 15.922 1.00 93.94 211 GLY A N 1
ATOM 1595 C CA . GLY A 1 211 ? -33.517 -9.692 17.067 1.00 93.94 211 GLY A CA 1
ATOM 1596 C C . GLY A 1 211 ? -34.318 -8.391 16.955 1.00 93.94 211 GLY A C 1
ATOM 1597 O O . GLY A 1 211 ? -35.222 -8.146 17.751 1.00 93.94 211 GLY A O 1
ATOM 1598 N N . ILE A 1 212 ? -34.024 -7.577 15.945 1.00 96.12 212 ILE A N 1
ATOM 1599 C CA . ILE A 1 212 ? -34.734 -6.356 15.579 1.00 96.12 212 ILE A CA 1
ATOM 1600 C C . ILE A 1 212 ? -34.797 -6.279 14.046 1.00 96.12 212 ILE A C 1
ATOM 1602 O O . ILE A 1 212 ? -33.870 -6.773 13.403 1.00 96.12 212 ILE A O 1
ATOM 1606 N N . PRO A 1 213 ? -35.858 -5.722 13.429 1.00 97.31 213 PRO A N 1
ATOM 1607 C CA . PRO A 1 213 ? -35.905 -5.567 11.978 1.00 97.31 213 PRO A CA 1
ATOM 1608 C C . PRO A 1 213 ? -34.700 -4.787 11.457 1.00 97.31 213 PRO A C 1
ATOM 1610 O O . PRO A 1 213 ? -34.236 -3.845 12.102 1.00 97.31 213 PRO A O 1
ATOM 1613 N N . ARG A 1 214 ? -34.202 -5.187 10.283 1.00 97.19 214 ARG A N 1
ATOM 1614 C CA . ARG A 1 214 ? -33.076 -4.505 9.652 1.00 97.19 214 ARG A CA 1
ATOM 1615 C C . ARG A 1 214 ? -33.444 -3.053 9.348 1.00 97.19 214 ARG A C 1
ATOM 1617 O O . ARG A 1 214 ? -34.444 -2.805 8.680 1.00 97.19 214 ARG A O 1
ATOM 1624 N N . ASP A 1 215 ? -32.598 -2.131 9.789 1.00 97.44 215 ASP A N 1
ATOM 1625 C CA . ASP A 1 215 ? -32.739 -0.696 9.547 1.00 97.44 215 ASP A CA 1
ATOM 1626 C C . ASP A 1 215 ? -31.347 -0.066 9.417 1.00 97.44 215 ASP A C 1
ATOM 1628 O O . ASP A 1 215 ? -30.647 0.178 10.400 1.00 97.44 215 ASP A O 1
ATOM 1632 N N . ASP A 1 216 ? -30.925 0.181 8.179 1.00 96.00 216 ASP A N 1
ATOM 1633 C CA . ASP A 1 216 ? -29.589 0.709 7.908 1.00 96.00 216 ASP A CA 1
ATOM 1634 C C . ASP A 1 216 ? -29.436 2.165 8.409 1.00 96.00 216 ASP A C 1
ATOM 1636 O O . ASP A 1 216 ? -28.329 2.576 8.758 1.00 96.00 216 ASP A O 1
ATOM 1640 N N . PHE A 1 217 ? -30.529 2.939 8.504 1.00 97.44 217 PHE A N 1
ATOM 1641 C CA . PHE A 1 217 ? -30.503 4.318 9.007 1.00 97.44 217 PHE A CA 1
ATOM 1642 C C . PHE A 1 217 ? -30.275 4.353 10.521 1.00 97.44 217 PHE A C 1
ATOM 1644 O O . PHE A 1 217 ? -29.385 5.064 11.001 1.00 97.44 217 PHE A O 1
ATOM 1651 N N . GLU A 1 218 ? -31.024 3.553 11.287 1.00 97.25 218 GLU A N 1
ATOM 1652 C CA . GLU A 1 218 ? -30.775 3.426 12.727 1.00 97.25 218 GLU A CA 1
ATOM 1653 C C . GLU A 1 218 ? -29.403 2.796 13.000 1.00 97.25 218 GLU A C 1
ATOM 1655 O O . GLU A 1 218 ? -28.706 3.247 13.911 1.00 97.25 218 GLU A O 1
ATOM 1660 N N . ALA A 1 219 ? -28.952 1.839 12.180 1.00 98.19 219 ALA A N 1
ATOM 1661 C CA . ALA A 1 219 ? -27.603 1.289 12.291 1.00 98.19 219 ALA A CA 1
ATOM 1662 C C . ALA A 1 219 ? -26.527 2.381 12.184 1.00 98.19 219 ALA A C 1
ATOM 1664 O O . ALA A 1 219 ? -25.720 2.545 13.102 1.00 98.19 219 ALA A O 1
ATOM 1665 N N . ALA A 1 220 ? -26.556 3.187 11.116 1.00 97.62 220 ALA A N 1
ATOM 1666 C CA . ALA A 1 220 ? -25.584 4.259 10.899 1.00 97.62 220 ALA A CA 1
ATOM 1667 C C . ALA A 1 220 ? -25.613 5.321 12.012 1.00 97.62 220 ALA A C 1
ATOM 1669 O O . ALA A 1 220 ? -24.568 5.837 12.416 1.00 97.62 220 ALA A O 1
ATOM 1670 N N . LYS A 1 221 ? -26.795 5.625 12.557 1.00 98.06 221 LYS A N 1
ATOM 1671 C CA . LYS A 1 221 ? -26.958 6.535 13.698 1.00 98.06 221 LYS A CA 1
ATOM 1672 C C . LYS A 1 221 ? -26.279 6.007 14.965 1.00 98.06 221 LYS A C 1
ATOM 1674 O O . LYS A 1 221 ? -25.586 6.771 15.640 1.00 98.06 221 LYS A O 1
ATOM 1679 N N . TRP A 1 222 ? -26.445 4.725 15.288 1.00 98.25 222 TRP A N 1
ATOM 1680 C CA . TRP A 1 222 ? -25.804 4.123 16.462 1.00 98.25 222 TRP A CA 1
ATOM 1681 C C . TRP A 1 222 ? -24.302 3.904 16.271 1.00 98.25 222 TRP A C 1
ATOM 1683 O O . TRP A 1 222 ? -23.539 4.164 17.205 1.00 98.25 222 TRP A O 1
ATOM 1693 N N . PHE A 1 223 ? -23.859 3.540 15.062 1.00 98.44 223 PHE A N 1
ATOM 1694 C CA . PHE A 1 223 ? -22.435 3.523 14.725 1.00 98.44 223 PHE A CA 1
ATOM 1695 C C . PHE A 1 223 ? -21.809 4.904 14.892 1.00 98.44 223 PHE A C 1
ATOM 1697 O O . PHE A 1 223 ? -20.786 5.008 15.556 1.00 98.44 223 PHE A O 1
ATOM 1704 N N . ARG A 1 224 ? -22.448 5.978 14.405 1.00 98.19 224 ARG A N 1
ATOM 1705 C CA . ARG A 1 224 ? -21.970 7.355 14.611 1.00 98.19 224 ARG A CA 1
ATOM 1706 C C . ARG A 1 224 ? -21.830 7.717 16.085 1.00 98.19 224 ARG A C 1
ATOM 1708 O O . ARG A 1 224 ? -20.777 8.209 16.477 1.00 98.19 224 ARG A O 1
ATOM 1715 N N . ALA A 1 225 ? -22.832 7.403 16.905 1.00 97.25 225 ALA A N 1
ATOM 1716 C CA . ALA A 1 225 ? -22.784 7.683 18.340 1.00 97.25 225 ALA A CA 1
ATOM 1717 C C . ALA A 1 225 ? -21.591 7.008 19.052 1.00 97.25 225 ALA A C 1
ATOM 1719 O O . ALA A 1 225 ? -21.015 7.592 19.973 1.00 97.25 225 ALA A O 1
ATOM 1720 N N . ALA A 1 226 ? -21.208 5.798 18.628 1.00 98.12 226 ALA A N 1
ATOM 1721 C CA . ALA A 1 226 ? -20.035 5.100 19.154 1.00 98.12 226 ALA A CA 1
ATOM 1722 C C . ALA A 1 226 ? -18.714 5.580 18.516 1.00 98.12 226 ALA A C 1
ATOM 1724 O O . ALA A 1 226 ? -17.715 5.766 19.213 1.00 98.12 226 ALA A O 1
ATOM 1725 N N . ALA A 1 227 ? -18.714 5.830 17.207 1.00 98.00 227 ALA A N 1
ATOM 1726 C CA . ALA A 1 227 ? -17.550 6.236 16.424 1.00 98.00 227 ALA A CA 1
ATOM 1727 C C . ALA A 1 227 ? -17.003 7.609 16.844 1.00 98.00 227 ALA A C 1
ATOM 1729 O O . ALA A 1 227 ? -15.792 7.771 17.006 1.00 98.00 227 ALA A O 1
ATOM 1730 N N . GLU A 1 228 ? -17.891 8.574 17.110 1.00 97.31 228 GLU A N 1
ATOM 1731 C CA . GLU A 1 228 ? -17.545 9.914 17.617 1.00 97.31 228 GLU A CA 1
ATOM 1732 C C . GLU A 1 228 ? -16.864 9.875 18.994 1.00 97.31 228 GLU A C 1
ATOM 1734 O O . GLU A 1 228 ? -16.202 10.830 19.396 1.00 97.31 228 GLU A O 1
ATOM 1739 N N . ARG A 1 229 ? -16.998 8.757 19.716 1.00 97.31 229 ARG A N 1
ATOM 1740 C CA . ARG A 1 229 ? -16.377 8.513 21.024 1.00 97.31 229 ARG A CA 1
ATOM 1741 C C . ARG A 1 229 ? -15.150 7.605 20.945 1.00 97.31 229 ARG A C 1
ATOM 1743 O O . ARG A 1 229 ? -14.659 7.175 21.985 1.00 97.31 229 ARG A O 1
ATOM 1750 N N . GLY A 1 230 ? -14.660 7.326 19.737 1.00 95.75 230 GLY A N 1
ATOM 1751 C CA . GLY A 1 230 ? -13.408 6.607 19.516 1.00 95.75 230 GLY A CA 1
ATOM 1752 C C . GLY A 1 230 ? -13.532 5.091 19.362 1.00 95.75 230 GLY A C 1
ATOM 1753 O O . GLY A 1 230 ? -12.509 4.428 19.337 1.00 95.75 230 GLY A O 1
ATOM 1754 N N . HIS A 1 231 ? -14.732 4.510 19.260 1.00 98.06 231 HIS A N 1
ATOM 1755 C CA . HIS A 1 231 ? -14.856 3.055 19.085 1.00 98.06 231 HIS A CA 1
ATOM 1756 C C . HIS A 1 231 ? -14.416 2.632 17.673 1.00 98.06 231 HIS A C 1
ATOM 1758 O O . HIS A 1 231 ? -15.108 2.932 16.700 1.00 98.06 231 HIS A O 1
ATOM 1764 N N . ALA A 1 232 ? -13.287 1.926 17.555 1.00 97.69 232 ALA A N 1
ATOM 1765 C CA . ALA A 1 232 ? -12.636 1.618 16.275 1.00 97.69 232 ALA A CA 1
ATOM 1766 C C . ALA A 1 232 ? -13.516 0.801 15.307 1.00 97.69 232 ALA A C 1
ATOM 1768 O O . ALA A 1 232 ? -13.640 1.147 14.135 1.00 97.69 232 ALA A O 1
ATOM 1769 N N . GLU A 1 233 ? -14.193 -0.238 15.793 1.00 98.00 233 GLU A N 1
ATOM 1770 C CA . GLU A 1 233 ? -15.106 -1.069 14.999 1.00 98.00 233 GLU A CA 1
ATOM 1771 C C . GLU A 1 233 ? -16.309 -0.256 14.509 1.00 98.00 233 GLU A C 1
ATOM 1773 O O . GLU A 1 233 ? -16.702 -0.358 13.350 1.00 98.00 233 GLU A O 1
ATOM 1778 N N . ALA A 1 234 ? -16.870 0.614 15.357 1.00 98.31 234 ALA A N 1
ATOM 1779 C CA . ALA A 1 234 ? -17.958 1.498 14.948 1.00 98.31 234 ALA A CA 1
ATOM 1780 C C . ALA A 1 234 ? -17.503 2.539 13.913 1.00 98.31 234 ALA A C 1
ATOM 1782 O O . ALA A 1 234 ? -18.264 2.860 13.004 1.00 98.31 234 ALA A O 1
ATOM 1783 N N . GLN A 1 235 ? -16.271 3.052 14.020 1.00 98.69 235 GLN A N 1
ATOM 1784 C CA . GLN A 1 235 ? -15.677 3.927 13.005 1.00 98.69 235 GLN A CA 1
ATOM 1785 C C . GLN A 1 235 ? -15.505 3.189 11.673 1.00 98.69 235 GLN A C 1
ATOM 1787 O O . GLN A 1 235 ? -15.867 3.725 10.628 1.00 98.69 235 GLN A O 1
ATOM 1792 N N . TYR A 1 236 ? -15.020 1.946 11.690 1.00 98.44 236 TYR A N 1
ATOM 1793 C CA . TYR A 1 236 ? -14.923 1.130 10.483 1.00 98.44 236 TYR A CA 1
ATOM 1794 C C . TYR A 1 236 ? -16.297 0.888 9.839 1.00 98.44 236 TYR A C 1
ATOM 1796 O O . TYR A 1 236 ? -16.462 1.151 8.647 1.00 98.44 236 TYR A O 1
ATOM 1804 N N . GLU A 1 237 ? -17.295 0.465 10.618 1.00 98.44 237 GLU A N 1
ATOM 1805 C CA . GLU A 1 237 ? -18.649 0.209 10.110 1.00 98.44 237 GLU A CA 1
ATOM 1806 C C . GLU A 1 237 ? -19.343 1.481 9.609 1.00 98.44 237 GLU A C 1
ATOM 1808 O O . GLU A 1 237 ? -20.026 1.460 8.584 1.00 98.44 237 GLU A O 1
ATOM 1813 N N . LEU A 1 238 ? -19.124 2.623 10.265 1.00 98.25 238 LEU A N 1
ATOM 1814 C CA . LEU A 1 238 ? -19.609 3.907 9.767 1.00 98.25 238 LEU A CA 1
ATOM 1815 C C . LEU A 1 238 ? -18.916 4.306 8.458 1.00 98.25 238 LEU A C 1
ATOM 1817 O O . LEU A 1 238 ? -19.570 4.820 7.551 1.00 98.25 238 LEU A O 1
ATOM 1821 N N . GLY A 1 239 ? -17.612 4.042 8.336 1.00 98.06 239 GLY A N 1
ATOM 1822 C CA . GLY A 1 239 ? -16.874 4.229 7.090 1.00 98.06 239 GLY A CA 1
ATOM 1823 C C . GLY A 1 239 ? -17.468 3.402 5.948 1.00 98.06 239 GLY A C 1
ATOM 1824 O O . GLY A 1 239 ? -17.754 3.945 4.881 1.00 98.06 239 GLY A O 1
ATOM 1825 N N . ARG A 1 240 ? -17.777 2.123 6.203 1.00 98.00 240 ARG A N 1
ATOM 1826 C CA . ARG A 1 240 ? -18.475 1.254 5.241 1.00 98.00 240 ARG A CA 1
ATOM 1827 C C . ARG A 1 240 ? -19.852 1.793 4.871 1.00 98.00 240 ARG A C 1
ATOM 1829 O O . ARG A 1 240 ? -20.182 1.846 3.690 1.00 98.00 240 ARG A O 1
ATOM 1836 N N . ALA A 1 241 ? -20.632 2.240 5.856 1.00 97.75 241 ALA A N 1
ATOM 1837 C CA . ALA A 1 241 ? -21.952 2.819 5.625 1.00 97.75 241 ALA A CA 1
ATOM 1838 C C . ALA A 1 241 ? -21.890 4.021 4.665 1.00 97.75 241 ALA A C 1
ATOM 1840 O O . ALA A 1 241 ? -22.698 4.104 3.740 1.00 97.75 241 ALA A O 1
ATOM 1841 N N . TYR A 1 242 ? -20.897 4.906 4.820 1.00 97.88 242 TYR A N 1
ATOM 1842 C CA . TYR A 1 242 ? -20.654 6.007 3.884 1.00 97.88 242 TYR A CA 1
ATOM 1843 C C . TYR A 1 242 ? -20.166 5.542 2.508 1.00 97.88 242 TYR A C 1
ATOM 1845 O O . TYR A 1 242 ? -20.613 6.091 1.506 1.00 97.88 242 TYR A O 1
ATOM 1853 N N . GLY A 1 243 ? -19.279 4.550 2.425 1.00 95.31 243 GLY A N 1
ATOM 1854 C CA . GLY A 1 243 ? -18.772 4.051 1.140 1.00 95.31 243 GLY A CA 1
ATOM 1855 C C . GLY A 1 243 ? -19.834 3.318 0.311 1.00 95.31 243 GLY A C 1
ATOM 1856 O O . GLY A 1 243 ? -19.835 3.397 -0.914 1.00 95.31 243 GLY A O 1
ATOM 1857 N N . GLU A 1 244 ? -20.765 2.633 0.978 1.00 95.06 244 GLU A N 1
ATOM 1858 C CA . GLU A 1 244 ? -21.848 1.863 0.350 1.00 95.06 244 GLU A CA 1
ATOM 1859 C C . GLU A 1 244 ? -23.161 2.659 0.219 1.00 95.06 244 GLU A C 1
ATOM 1861 O O . GLU A 1 244 ? -24.089 2.208 -0.449 1.00 95.06 244 GLU A O 1
ATOM 1866 N N . GLY A 1 245 ? -23.277 3.819 0.875 1.00 94.38 245 GLY A N 1
ATOM 1867 C CA . GLY A 1 245 ? -24.528 4.581 0.943 1.00 94.38 245 GLY A CA 1
ATOM 1868 C C . GLY A 1 245 ? -25.627 3.906 1.781 1.00 94.38 245 GLY A C 1
ATOM 1869 O O . GLY A 1 245 ? -26.817 4.083 1.515 1.00 94.38 245 GLY A O 1
ATOM 1870 N N . ARG A 1 246 ? -25.256 3.093 2.781 1.00 93.75 246 ARG A N 1
ATOM 1871 C CA . ARG A 1 246 ? -26.201 2.358 3.639 1.00 93.75 246 ARG A CA 1
ATOM 1872 C C . ARG A 1 246 ? -26.621 3.199 4.836 1.00 93.75 246 ARG A C 1
ATOM 1874 O O . ARG A 1 246 ? -25.830 3.444 5.738 1.00 93.75 246 ARG A O 1
ATOM 1881 N N . GLY A 1 247 ? -27.875 3.651 4.848 1.00 92.06 247 GLY A N 1
ATOM 1882 C CA . GLY A 1 247 ? -28.422 4.468 5.942 1.00 92.06 247 GLY A CA 1
ATOM 1883 C C . GLY A 1 247 ? -27.895 5.907 6.001 1.00 92.06 247 GLY A C 1
ATOM 1884 O O . GLY A 1 247 ? -28.386 6.710 6.792 1.00 92.06 247 GLY A O 1
ATOM 1885 N N . VAL A 1 248 ? -26.931 6.253 5.146 1.00 94.56 248 VAL A N 1
ATOM 1886 C CA . VAL A 1 248 ? -26.376 7.595 4.939 1.00 94.56 248 VAL A CA 1
ATOM 1887 C C . VAL A 1 248 ? -26.127 7.816 3.444 1.00 94.56 248 VAL A C 1
ATOM 1889 O O . VAL A 1 248 ? -25.902 6.843 2.728 1.00 94.56 248 VAL A O 1
ATOM 1892 N N . PRO A 1 249 ? -26.144 9.065 2.940 1.00 94.75 249 PRO A N 1
ATOM 1893 C CA . PRO A 1 249 ? -25.744 9.346 1.564 1.00 94.75 249 PRO A CA 1
ATOM 1894 C C . PRO A 1 249 ? -24.312 8.875 1.297 1.00 94.75 249 PRO A C 1
ATOM 1896 O O . PRO A 1 249 ? -23.426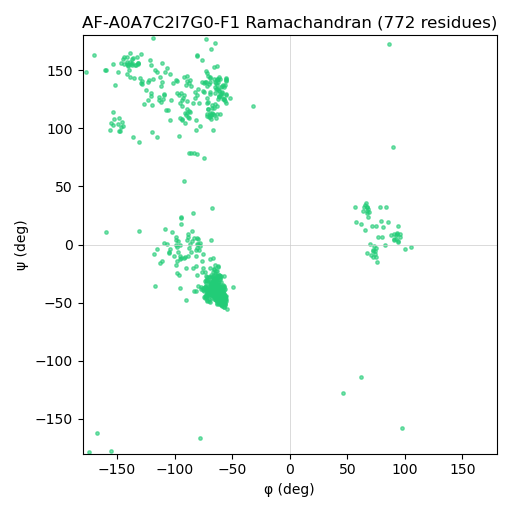 9.099 2.127 1.00 94.75 249 PRO A O 1
ATOM 1899 N N . GLN A 1 250 ? -24.090 8.254 0.136 1.00 95.81 250 GLN A N 1
ATOM 1900 C CA . GLN A 1 250 ? -22.775 7.746 -0.239 1.00 95.81 250 GLN A CA 1
ATOM 1901 C C . GLN A 1 250 ? -21.741 8.882 -0.284 1.00 95.81 250 GLN A C 1
ATOM 1903 O O . GLN A 1 250 ? -21.974 9.923 -0.903 1.00 95.81 250 GLN A O 1
ATOM 1908 N N . ASN A 1 251 ? -20.603 8.688 0.381 1.00 95.31 251 ASN A N 1
ATOM 1909 C CA . ASN A 1 251 ? -19.516 9.656 0.442 1.00 95.31 251 ASN A CA 1
ATOM 1910 C C . ASN A 1 251 ? -18.179 8.965 0.742 1.00 95.31 251 ASN A C 1
ATOM 1912 O O . ASN A 1 251 ? -17.836 8.719 1.900 1.00 95.31 251 ASN A O 1
ATOM 1916 N N . ASP A 1 252 ? -17.388 8.717 -0.301 1.00 93.50 252 ASP A N 1
ATOM 1917 C CA . ASP A 1 252 ? -16.093 8.045 -0.162 1.00 93.50 252 ASP A CA 1
ATOM 1918 C C . ASP A 1 252 ? -15.087 8.847 0.687 1.00 93.50 252 ASP A C 1
ATOM 1920 O O . ASP A 1 252 ? -14.226 8.259 1.338 1.00 93.50 252 ASP A O 1
ATOM 1924 N N . ALA A 1 253 ? -15.181 10.183 0.723 1.00 95.56 253 ALA A N 1
ATOM 1925 C CA . ALA A 1 253 ? -14.270 11.015 1.513 1.00 95.56 253 ALA A CA 1
ATOM 1926 C C . ALA A 1 253 ? -14.537 10.890 3.022 1.00 95.56 253 ALA A C 1
ATOM 1928 O O . ALA A 1 253 ? -13.596 10.767 3.810 1.00 95.56 253 ALA A O 1
ATOM 1929 N N . GLU A 1 254 ? -15.808 10.865 3.435 1.00 96.06 254 GLU A N 1
ATOM 1930 C CA . GLU A 1 254 ? -16.162 10.551 4.826 1.00 96.06 254 GLU A CA 1
ATOM 1931 C C . GLU A 1 254 ? -15.861 9.083 5.154 1.00 96.06 254 GLU A C 1
ATOM 1933 O O . GLU A 1 254 ? -15.350 8.806 6.239 1.00 96.06 254 GLU A O 1
ATOM 1938 N N . ALA A 1 255 ? -16.072 8.155 4.211 1.00 97.75 255 ALA A N 1
ATOM 1939 C CA . ALA A 1 255 ? -15.685 6.756 4.384 1.00 97.75 255 ALA A CA 1
ATOM 1940 C C . ALA A 1 255 ? -14.188 6.617 4.705 1.00 97.75 255 ALA A C 1
ATOM 1942 O O . ALA A 1 255 ? -13.818 6.036 5.726 1.00 97.75 255 ALA A O 1
ATOM 1943 N N . ALA A 1 256 ? -13.326 7.228 3.888 1.00 97.06 256 ALA A N 1
ATOM 1944 C CA . ALA A 1 256 ? -11.879 7.213 4.085 1.00 97.06 256 ALA A CA 1
ATOM 1945 C C . ALA A 1 256 ? -11.448 7.890 5.397 1.00 97.06 256 ALA A C 1
ATOM 1947 O O . ALA A 1 256 ? -10.511 7.436 6.049 1.00 97.06 256 ALA A O 1
ATOM 1948 N N . LYS A 1 257 ? -12.133 8.956 5.825 1.00 98.06 257 LYS A N 1
ATOM 1949 C CA . LYS A 1 257 ? -11.861 9.625 7.105 1.00 98.06 257 LYS A CA 1
ATOM 1950 C C . LYS A 1 257 ? -12.139 8.710 8.299 1.00 98.06 257 LYS A C 1
ATOM 1952 O O . LYS A 1 257 ? -11.288 8.603 9.180 1.00 98.06 257 LYS A O 1
ATOM 1957 N N . TRP A 1 258 ? -13.290 8.041 8.326 1.00 98.12 258 TRP A N 1
ATOM 1958 C CA . TRP A 1 258 ? -13.632 7.112 9.406 1.00 98.12 258 TRP A CA 1
ATOM 1959 C C . TRP A 1 258 ? -12.774 5.843 9.374 1.00 98.12 258 TRP A C 1
ATOM 1961 O O . TRP A 1 258 ? -12.295 5.404 10.418 1.00 98.12 258 TRP A O 1
ATOM 1971 N N . HIS A 1 259 ? -12.488 5.304 8.184 1.00 98.38 259 HIS A N 1
ATOM 1972 C CA . HIS A 1 259 ? -11.539 4.201 8.032 1.00 98.38 259 HIS A CA 1
ATOM 1973 C C . HIS A 1 259 ? -10.146 4.568 8.528 1.00 98.38 259 HIS A C 1
ATOM 1975 O O . HIS A 1 259 ? -9.549 3.774 9.244 1.00 98.38 259 HIS A O 1
ATOM 1981 N N . ARG A 1 260 ? -9.644 5.773 8.234 1.00 98.00 260 ARG A N 1
ATOM 1982 C CA . ARG A 1 260 ? -8.348 6.226 8.748 1.00 98.00 260 ARG A CA 1
ATOM 1983 C C . ARG A 1 260 ? -8.317 6.234 10.277 1.00 98.00 260 ARG A C 1
ATOM 1985 O O . ARG A 1 260 ? -7.385 5.682 10.845 1.00 98.00 260 ARG A O 1
ATOM 1992 N N . GLN A 1 261 ? -9.340 6.782 10.935 1.00 97.94 261 GLN A N 1
ATOM 1993 C CA . GLN A 1 261 ? -9.401 6.811 12.404 1.00 97.94 261 GLN A CA 1
ATOM 1994 C C . GLN A 1 261 ? -9.412 5.407 13.026 1.00 97.94 261 GLN A C 1
ATOM 1996 O O . GLN A 1 261 ? -8.745 5.174 14.033 1.00 97.94 261 GLN A O 1
ATOM 2001 N N . ALA A 1 262 ? -10.127 4.458 12.416 1.00 98.38 262 ALA A N 1
ATOM 2002 C CA . ALA A 1 262 ? -10.112 3.065 12.859 1.00 98.38 262 ALA A CA 1
ATOM 2003 C C . ALA A 1 262 ? -8.750 2.396 12.584 1.00 98.38 262 ALA A C 1
ATOM 2005 O O . ALA A 1 262 ? -8.221 1.665 13.420 1.00 98.38 262 ALA A O 1
ATOM 2006 N N . ALA A 1 263 ? -8.157 2.665 11.419 1.00 97.44 263 ALA A N 1
ATOM 2007 C CA . ALA A 1 263 ? -6.889 2.091 10.981 1.00 97.44 263 ALA A CA 1
ATOM 2008 C C . ALA A 1 263 ? -5.703 2.553 11.845 1.00 97.44 263 ALA A C 1
ATOM 2010 O O . ALA A 1 263 ? -4.834 1.744 12.180 1.00 97.44 263 ALA A O 1
ATOM 2011 N N . GLU A 1 264 ? -5.699 3.826 12.253 1.00 95.94 264 GLU A N 1
ATOM 2012 C CA . GLU A 1 264 ? -4.731 4.424 13.186 1.00 95.94 264 GLU A CA 1
ATOM 2013 C C . GLU A 1 264 ? -4.813 3.810 14.594 1.00 95.94 264 GLU A C 1
ATOM 2015 O O . GLU A 1 264 ? -3.827 3.819 15.326 1.00 95.94 264 GLU A O 1
ATOM 2020 N N . GLN A 1 265 ? -5.952 3.209 14.954 1.00 96.12 265 GLN A N 1
ATOM 2021 C CA . GLN A 1 265 ? -6.136 2.444 16.194 1.00 96.12 265 GLN A CA 1
ATOM 2022 C C . GLN A 1 265 ? -5.779 0.954 16.056 1.00 96.12 265 GLN A C 1
ATOM 2024 O O . GLN A 1 265 ? -5.951 0.191 17.004 1.00 96.12 265 GLN A O 1
ATOM 2029 N N . GLY A 1 266 ? -5.282 0.519 14.893 1.00 93.88 266 GLY A N 1
ATOM 2030 C CA . GLY A 1 266 ? -4.887 -0.871 14.654 1.00 93.88 266 GLY A CA 1
ATOM 2031 C C . GLY A 1 266 ? -5.989 -1.772 14.089 1.00 93.88 266 GLY A C 1
ATOM 2032 O O . GLY A 1 266 ? -5.793 -2.983 14.012 1.00 93.88 266 GLY A O 1
ATOM 2033 N N . HIS A 1 267 ? -7.142 -1.228 13.680 1.00 97.44 267 HIS A N 1
ATOM 2034 C CA . HIS A 1 267 ? -8.224 -2.040 13.118 1.00 97.44 267 HIS A CA 1
ATOM 2035 C C . HIS A 1 267 ? -7.844 -2.592 11.732 1.00 97.44 267 HIS A C 1
ATOM 2037 O O . HIS A 1 267 ? -7.785 -1.848 10.750 1.00 97.44 267 HIS A O 1
ATOM 2043 N N . LEU A 1 268 ? -7.618 -3.905 11.638 1.00 95.31 268 LEU A N 1
ATOM 2044 C CA . LEU A 1 268 ? -7.022 -4.559 10.462 1.00 95.31 268 LEU A CA 1
ATOM 2045 C C . LEU A 1 268 ? -7.817 -4.349 9.169 1.00 95.31 268 LEU A C 1
ATOM 2047 O O . LEU A 1 268 ? -7.255 -3.960 8.147 1.00 95.31 268 LEU A O 1
ATOM 2051 N N . GLU A 1 269 ? -9.136 -4.530 9.226 1.00 96.94 269 GLU A N 1
ATOM 2052 C CA . GLU A 1 269 ? -10.011 -4.325 8.064 1.00 96.94 269 GLU A CA 1
ATOM 2053 C C . GLU A 1 269 ? -10.038 -2.856 7.623 1.00 96.94 269 GLU A C 1
ATOM 2055 O O . GLU A 1 269 ? -10.206 -2.544 6.446 1.00 96.94 269 GLU A O 1
ATOM 2060 N N . ALA A 1 270 ? -9.826 -1.922 8.557 1.00 97.75 270 ALA A N 1
ATOM 2061 C CA . ALA A 1 270 ? -9.774 -0.503 8.230 1.00 97.75 270 ALA A CA 1
ATOM 2062 C C . ALA A 1 270 ? -8.435 -0.138 7.580 1.00 97.75 270 ALA A C 1
ATOM 2064 O O . ALA A 1 270 ? -8.407 0.655 6.642 1.00 97.75 270 ALA A O 1
ATOM 2065 N N . GLN A 1 271 ? -7.333 -0.750 8.026 1.00 97.88 271 GLN A N 1
ATOM 2066 C CA . GLN A 1 271 ? -6.026 -0.625 7.379 1.00 97.88 271 GLN A CA 1
ATOM 2067 C C . GLN A 1 271 ? -6.072 -1.174 5.947 1.00 97.88 271 GLN A C 1
ATOM 2069 O O . GLN A 1 271 ? -5.631 -0.502 5.016 1.00 97.88 271 GLN A O 1
ATOM 2074 N N . HIS A 1 272 ? -6.686 -2.343 5.733 1.00 97.06 272 HIS A N 1
ATOM 2075 C CA . HIS A 1 272 ? -6.914 -2.873 4.385 1.00 97.06 272 HIS A CA 1
ATOM 2076 C C . HIS A 1 272 ? -7.789 -1.945 3.533 1.00 97.06 272 HIS A C 1
ATOM 2078 O O . HIS A 1 272 ? -7.417 -1.627 2.399 1.00 97.06 272 HIS A O 1
ATOM 2084 N N . ALA A 1 273 ? -8.893 -1.441 4.092 1.00 97.19 273 ALA A N 1
ATOM 2085 C CA . ALA A 1 273 ? -9.769 -0.485 3.418 1.00 97.19 273 ALA A CA 1
ATOM 2086 C C . ALA A 1 273 ? -9.035 0.812 3.041 1.00 97.19 273 ALA A C 1
ATOM 2088 O O . ALA A 1 273 ? -9.249 1.336 1.949 1.00 97.19 273 ALA A O 1
ATOM 2089 N N . MET A 1 274 ? -8.121 1.303 3.886 1.00 97.69 274 MET A N 1
ATOM 2090 C CA . MET A 1 274 ? -7.271 2.450 3.558 1.00 97.69 274 MET A CA 1
ATOM 2091 C C . MET A 1 274 ? -6.303 2.139 2.418 1.00 97.69 274 MET A C 1
ATOM 2093 O O . MET A 1 274 ? -6.174 2.952 1.501 1.00 97.69 274 MET A O 1
ATOM 2097 N N . GLY A 1 275 ? -5.682 0.957 2.417 1.00 95.56 275 GLY A N 1
ATOM 2098 C CA . GLY A 1 275 ? -4.871 0.502 1.287 1.00 95.56 275 GLY A CA 1
ATOM 2099 C C . GLY A 1 275 ? -5.668 0.504 -0.022 1.00 95.56 275 GLY A C 1
ATOM 2100 O O . GLY A 1 275 ? -5.221 1.045 -1.034 1.00 95.56 275 GLY A O 1
ATOM 2101 N N . PHE A 1 276 ? -6.905 0.002 0.020 1.00 95.25 276 PHE A N 1
ATOM 2102 C CA . PHE A 1 276 ? -7.815 0.005 -1.126 1.00 95.25 276 PHE A CA 1
ATOM 2103 C C . PHE A 1 276 ? -8.223 1.415 -1.563 1.00 95.25 276 PHE A C 1
ATOM 2105 O O . PHE A 1 276 ? -8.243 1.703 -2.765 1.00 95.25 276 PHE A O 1
ATOM 2112 N N . ALA A 1 277 ? -8.514 2.299 -0.609 1.00 96.44 277 ALA A N 1
ATOM 2113 C CA . ALA A 1 277 ? -8.864 3.687 -0.869 1.00 96.44 277 ALA A CA 1
ATOM 2114 C C . ALA A 1 277 ? -7.740 4.410 -1.624 1.00 96.44 277 ALA A C 1
ATOM 2116 O O . ALA A 1 277 ? -8.000 5.034 -2.652 1.00 96.44 277 ALA A O 1
ATOM 2117 N N . TYR A 1 278 ? -6.487 4.255 -1.187 1.00 95.12 278 TYR A N 1
ATOM 2118 C CA . TYR A 1 278 ? -5.323 4.845 -1.852 1.00 95.12 278 TYR A CA 1
ATOM 2119 C C . TYR A 1 278 ? -5.006 4.208 -3.209 1.00 95.12 278 TYR A C 1
ATOM 2121 O O . TYR A 1 278 ? -4.716 4.932 -4.162 1.00 95.12 278 TYR A O 1
ATOM 2129 N N . ALA A 1 279 ? -5.127 2.884 -3.348 1.00 92.19 279 ALA A N 1
ATOM 2130 C CA . ALA A 1 279 ? -4.873 2.203 -4.620 1.00 92.19 279 ALA A CA 1
ATOM 2131 C C . ALA A 1 279 ? -5.854 2.646 -5.723 1.00 92.19 279 ALA A C 1
ATOM 2133 O O . ALA A 1 279 ? -5.480 2.762 -6.893 1.00 92.19 279 ALA A O 1
ATOM 2134 N N . ASN A 1 280 ? -7.106 2.930 -5.350 1.00 91.88 280 ASN A N 1
ATOM 2135 C CA . ASN A 1 280 ? -8.184 3.256 -6.287 1.00 91.88 280 ASN A CA 1
ATOM 2136 C C . ASN A 1 280 ? -8.551 4.746 -6.322 1.00 91.88 280 ASN A C 1
ATOM 2138 O O . ASN A 1 280 ? -9.343 5.153 -7.165 1.00 91.88 280 ASN A O 1
ATOM 2142 N N . GLY A 1 281 ? -7.995 5.563 -5.426 1.00 93.25 281 GLY A N 1
ATOM 2143 C CA . GLY A 1 281 ? -8.378 6.966 -5.277 1.00 93.25 281 GLY A CA 1
ATOM 2144 C C . GLY A 1 281 ? -9.804 7.170 -4.744 1.00 93.25 281 GLY A C 1
ATOM 2145 O O . GLY A 1 281 ? -10.446 8.163 -5.082 1.00 93.25 281 GLY A O 1
ATOM 2146 N N . LYS A 1 282 ? -10.334 6.237 -3.939 1.00 92.31 282 LYS A N 1
ATOM 2147 C CA . LYS A 1 282 ? -11.673 6.367 -3.337 1.00 92.31 282 LYS A CA 1
ATOM 2148 C C . LYS A 1 282 ? -11.616 7.247 -2.097 1.00 92.31 282 LYS A C 1
ATOM 2150 O O . LYS A 1 282 ? -11.078 6.840 -1.072 1.00 92.31 282 LYS A O 1
ATOM 2155 N N . GLY A 1 283 ? -12.138 8.467 -2.193 1.00 89.94 283 GLY A N 1
ATOM 2156 C CA . GLY A 1 283 ? -12.174 9.415 -1.071 1.00 89.94 283 GLY A CA 1
ATOM 2157 C C . GLY A 1 283 ? -10.822 10.023 -0.684 1.00 89.94 283 GLY A C 1
ATOM 2158 O O . GLY A 1 283 ? -10.768 10.921 0.154 1.00 89.94 283 GLY A O 1
ATOM 2159 N N . VAL A 1 284 ? -9.733 9.575 -1.313 1.00 92.69 284 VAL A N 1
ATOM 2160 C CA . VAL A 1 284 ? -8.362 10.072 -1.149 1.00 92.69 284 VAL A CA 1
ATOM 2161 C C . VAL A 1 284 ? -7.690 10.184 -2.514 1.00 92.69 284 VAL A C 1
ATOM 2163 O O . VAL A 1 284 ? -8.106 9.546 -3.477 1.00 92.69 284 VAL A O 1
ATOM 2166 N N . ARG A 1 285 ? -6.626 10.989 -2.616 1.00 89.94 285 ARG A N 1
ATOM 2167 C CA . ARG A 1 285 ? -5.797 11.014 -3.827 1.00 89.94 285 ARG A CA 1
ATOM 2168 C C . ARG A 1 285 ? -5.166 9.636 -4.020 1.00 89.94 285 ARG A C 1
ATOM 2170 O O . ARG A 1 285 ? -4.619 9.080 -3.072 1.00 89.94 285 ARG A O 1
ATOM 2177 N N . LYS A 1 286 ? -5.227 9.120 -5.250 1.00 90.25 286 LYS A N 1
ATOM 2178 C CA . LYS A 1 286 ? -4.575 7.863 -5.618 1.00 90.25 286 LYS A CA 1
ATOM 2179 C C . LYS A 1 286 ? -3.074 7.940 -5.325 1.00 90.25 286 LYS A C 1
ATOM 2181 O O . LYS A 1 286 ? -2.408 8.857 -5.808 1.00 90.25 286 LYS A O 1
ATOM 2186 N N . ASP A 1 287 ? -2.578 6.983 -4.552 1.00 88.19 287 ASP A N 1
ATOM 2187 C CA . ASP A 1 287 ? -1.194 6.923 -4.082 1.00 88.19 287 ASP A CA 1
ATOM 2188 C C . ASP A 1 287 ? -0.807 5.457 -3.839 1.00 88.19 287 ASP A C 1
ATOM 2190 O O . ASP A 1 287 ? -1.306 4.811 -2.918 1.00 88.19 287 ASP A O 1
ATOM 2194 N N . MET A 1 288 ? 0.043 4.906 -4.706 1.00 85.31 288 MET A N 1
ATOM 2195 C CA . MET A 1 288 ? 0.442 3.497 -4.615 1.00 85.31 288 MET A CA 1
ATOM 2196 C C . MET A 1 288 ? 1.384 3.233 -3.442 1.00 85.31 288 MET A C 1
ATOM 2198 O O . MET A 1 288 ? 1.356 2.135 -2.887 1.00 85.31 288 MET A O 1
ATOM 2202 N N . ASP A 1 289 ? 2.153 4.236 -3.024 1.00 82.25 289 ASP A N 1
ATOM 2203 C CA . ASP A 1 289 ? 3.113 4.112 -1.933 1.00 82.25 289 ASP A CA 1
ATOM 2204 C C . ASP A 1 289 ? 2.350 4.051 -0.604 1.00 82.25 289 ASP A C 1
ATOM 2206 O O . ASP A 1 289 ? 2.546 3.137 0.202 1.00 82.25 289 ASP A O 1
ATOM 2210 N N . ALA A 1 290 ? 1.377 4.951 -0.425 1.00 88.62 290 ALA A N 1
ATOM 2211 C CA . ALA A 1 290 ? 0.472 4.917 0.721 1.00 88.62 290 ALA A CA 1
ATOM 2212 C C . ALA A 1 290 ? -0.381 3.637 0.743 1.00 88.62 290 ALA A C 1
ATOM 2214 O O . ALA A 1 290 ? -0.574 3.045 1.808 1.00 88.62 290 ALA A O 1
ATOM 2215 N N . ALA A 1 291 ? -0.866 3.176 -0.417 1.00 92.19 291 ALA A N 1
ATOM 2216 C CA . ALA A 1 291 ? -1.619 1.926 -0.511 1.00 92.19 291 ALA A CA 1
ATOM 2217 C C . ALA A 1 291 ? -0.790 0.726 -0.035 1.00 92.19 291 ALA A C 1
ATOM 2219 O O . ALA A 1 291 ? -1.239 -0.058 0.804 1.00 92.19 291 ALA A O 1
ATOM 2220 N N . ALA A 1 292 ? 0.440 0.616 -0.540 1.00 88.44 292 ALA A N 1
ATOM 2221 C CA . ALA A 1 292 ? 1.367 -0.443 -0.182 1.00 88.44 292 ALA A CA 1
ATOM 2222 C C . ALA A 1 292 ? 1.739 -0.415 1.302 1.00 88.44 292 ALA A C 1
ATOM 2224 O O . ALA A 1 292 ? 1.810 -1.470 1.933 1.00 88.44 292 ALA A O 1
ATOM 2225 N N . TRP A 1 293 ? 1.922 0.780 1.871 1.00 87.94 293 TRP A N 1
ATOM 2226 C CA . TRP A 1 293 ? 2.184 0.954 3.295 1.00 87.94 293 TRP A CA 1
ATOM 2227 C C . TRP A 1 293 ? 1.042 0.396 4.149 1.00 87.94 293 TRP A C 1
ATOM 2229 O O . TRP A 1 293 ? 1.285 -0.462 4.995 1.00 87.94 293 TRP A O 1
ATOM 2239 N N . TRP A 1 294 ? -0.206 0.797 3.878 1.00 93.62 294 TRP A N 1
ATOM 2240 C CA . TRP A 1 294 ? -1.372 0.313 4.625 1.00 93.62 294 TRP A CA 1
ATOM 2241 C C . TRP A 1 294 ? -1.588 -1.195 4.467 1.00 93.62 294 TRP A C 1
ATOM 2243 O O . TRP A 1 294 ? -1.875 -1.880 5.451 1.00 93.62 294 TRP A O 1
ATOM 2253 N N . TYR A 1 295 ? -1.407 -1.736 3.257 1.00 92.62 295 TYR A N 1
ATOM 2254 C CA . TYR A 1 295 ? -1.487 -3.180 3.038 1.00 92.62 295 TYR A CA 1
ATOM 2255 C C . TYR A 1 295 ? -0.397 -3.944 3.783 1.00 92.62 295 TYR A C 1
ATOM 2257 O O . TYR A 1 295 ? -0.692 -4.975 4.385 1.00 92.62 295 TYR A O 1
ATOM 2265 N N . ARG A 1 296 ? 0.841 -3.441 3.787 1.00 89.00 296 ARG A N 1
ATOM 2266 C CA . ARG A 1 296 ? 1.932 -4.028 4.568 1.00 89.00 296 ARG A CA 1
ATOM 2267 C C . ARG A 1 296 ? 1.590 -4.022 6.054 1.00 89.00 296 ARG A C 1
ATOM 2269 O O . ARG A 1 296 ? 1.652 -5.077 6.672 1.00 89.00 296 ARG A O 1
ATOM 2276 N N . THR A 1 297 ? 1.184 -2.879 6.605 1.00 90.50 297 THR A N 1
ATOM 2277 C CA . THR A 1 297 ? 0.838 -2.757 8.028 1.00 90.50 297 THR A CA 1
ATOM 2278 C C . THR A 1 297 ? -0.272 -3.732 8.421 1.00 90.50 297 THR A C 1
ATOM 2280 O O . THR A 1 297 ? -0.147 -4.424 9.428 1.00 90.50 297 THR A O 1
ATOM 2283 N N . ALA A 1 298 ? -1.320 -3.865 7.605 1.00 93.38 298 ALA A N 1
ATOM 2284 C CA . ALA A 1 298 ? -2.379 -4.842 7.852 1.00 93.38 298 ALA A CA 1
ATOM 2285 C C . ALA A 1 298 ? -1.865 -6.292 7.757 1.00 93.38 298 ALA A C 1
ATOM 2287 O O . ALA A 1 298 ? -2.197 -7.127 8.599 1.00 93.38 298 ALA A O 1
ATOM 2288 N N . ALA A 1 299 ? -1.039 -6.604 6.754 1.00 88.44 299 ALA A N 1
ATOM 2289 C CA . ALA A 1 299 ? -0.491 -7.942 6.538 1.00 88.44 299 ALA A CA 1
ATOM 2290 C C . ALA A 1 299 ? 0.471 -8.379 7.658 1.00 88.44 299 ALA A C 1
ATOM 2292 O O . ALA A 1 299 ? 0.391 -9.519 8.112 1.00 88.44 299 ALA A O 1
ATOM 2293 N N . GLU A 1 300 ? 1.330 -7.480 8.146 1.00 87.25 300 GLU A N 1
ATOM 2294 C CA . GLU A 1 300 ? 2.235 -7.722 9.282 1.00 87.25 300 GLU A CA 1
ATOM 2295 C C . GLU A 1 300 ? 1.469 -8.054 10.568 1.00 87.25 300 GLU A C 1
ATOM 2297 O O . GLU A 1 300 ? 1.945 -8.836 11.388 1.00 87.25 300 GLU A O 1
ATOM 2302 N N . ASN A 1 301 ? 0.252 -7.522 10.710 1.00 87.81 301 ASN A N 1
ATOM 2303 C CA . ASN A 1 301 ? -0.646 -7.813 11.825 1.00 87.81 301 ASN A CA 1
ATOM 2304 C C . ASN A 1 301 ? -1.654 -8.945 11.521 1.00 87.81 301 ASN A C 1
ATOM 2306 O O . ASN A 1 301 ? -2.648 -9.100 12.229 1.00 87.81 301 ASN A O 1
ATOM 2310 N N . GLY A 1 302 ? -1.405 -9.760 10.488 1.00 84.69 302 GLY A N 1
ATOM 2311 C CA . GLY A 1 302 ? -2.147 -10.998 10.219 1.00 84.69 302 GLY A CA 1
ATOM 2312 C C . GLY A 1 302 ? -3.337 -10.879 9.260 1.00 84.69 302 GLY A C 1
ATOM 2313 O O . GLY A 1 302 ? -4.089 -11.843 9.109 1.00 84.69 302 GLY A O 1
ATOM 2314 N N . HIS A 1 303 ? -3.530 -9.744 8.578 1.00 90.94 303 HIS A N 1
ATOM 2315 C CA . HIS A 1 303 ? -4.636 -9.578 7.632 1.00 90.94 303 HIS A CA 1
ATOM 2316 C C . HIS A 1 303 ? -4.362 -10.264 6.279 1.00 90.94 303 HIS A C 1
ATOM 2318 O O . HIS A 1 303 ? -3.677 -9.723 5.403 1.00 90.94 303 HIS A O 1
ATOM 2324 N N . ALA A 1 304 ? -4.956 -11.441 6.063 1.00 84.50 304 ALA A N 1
ATOM 2325 C CA . ALA A 1 304 ? -4.737 -12.254 4.861 1.00 84.50 304 ALA A CA 1
ATOM 2326 C C . ALA A 1 304 ? -5.087 -11.525 3.547 1.00 84.50 304 ALA A C 1
ATOM 2328 O O . ALA A 1 304 ? -4.331 -11.590 2.576 1.00 84.50 304 ALA A O 1
ATOM 2329 N N . GLY A 1 305 ? -6.194 -10.772 3.516 1.00 87.38 305 GLY A N 1
ATOM 2330 C CA . GLY A 1 305 ? -6.611 -10.021 2.325 1.00 87.38 305 GLY A CA 1
ATOM 2331 C C . GLY A 1 305 ? -5.633 -8.910 1.929 1.00 87.38 305 GLY A C 1
ATOM 2332 O O . GLY A 1 305 ? -5.515 -8.576 0.752 1.00 87.38 305 GLY A O 1
ATOM 2333 N N . ALA A 1 306 ? -4.871 -8.381 2.889 1.00 91.12 306 ALA A N 1
ATOM 2334 C CA . ALA A 1 306 ? -3.926 -7.299 2.640 1.00 91.12 306 ALA A CA 1
ATOM 2335 C C . ALA A 1 306 ? -2.635 -7.815 2.016 1.00 91.12 306 ALA A C 1
ATOM 2337 O O . ALA A 1 306 ? -2.101 -7.174 1.113 1.00 91.12 306 ALA A O 1
ATOM 2338 N N . LEU A 1 307 ? -2.196 -9.013 2.411 1.00 84.62 307 LEU A N 1
ATOM 2339 C CA . LEU A 1 307 ? -1.084 -9.692 1.754 1.00 84.62 307 LEU A CA 1
ATOM 2340 C C . LEU A 1 307 ? -1.393 -9.964 0.272 1.00 84.62 307 LEU A C 1
ATOM 2342 O O . LEU A 1 307 ? -0.542 -9.735 -0.585 1.00 84.62 307 LEU A O 1
ATOM 2346 N N . LEU A 1 308 ? -2.625 -10.381 -0.048 1.00 85.56 308 LEU A N 1
ATOM 2347 C CA . LEU A 1 308 ? -3.064 -10.581 -1.435 1.00 85.56 308 LEU A CA 1
ATOM 2348 C C . LEU A 1 308 ? -3.105 -9.268 -2.230 1.00 85.56 308 LEU A C 1
ATOM 2350 O O . LEU A 1 308 ? -2.660 -9.222 -3.380 1.00 85.56 308 LEU A O 1
ATOM 2354 N N . SER A 1 309 ? -3.600 -8.184 -1.626 1.00 90.38 309 SER A N 1
ATOM 2355 C CA . SER A 1 309 ? -3.589 -6.867 -2.271 1.00 90.38 309 SER A CA 1
ATOM 2356 C C . SER A 1 309 ? -2.164 -6.355 -2.510 1.00 90.38 309 SER A C 1
ATOM 2358 O O . SER A 1 309 ? -1.872 -5.860 -3.597 1.00 90.38 309 SER A O 1
ATOM 2360 N N . LEU A 1 310 ? -1.249 -6.553 -1.555 1.00 86.94 310 LEU A N 1
ATOM 2361 C CA . LEU A 1 310 ? 0.165 -6.203 -1.706 1.00 86.94 310 LEU A CA 1
ATOM 2362 C C . LEU A 1 310 ? 0.836 -7.013 -2.822 1.00 86.94 310 LEU A C 1
ATOM 2364 O O . LEU A 1 310 ? 1.539 -6.450 -3.659 1.00 86.94 310 LEU A O 1
ATOM 2368 N N . ARG A 1 311 ? 0.565 -8.322 -2.883 1.00 82.38 311 ARG A N 1
ATOM 2369 C CA . ARG A 1 311 ? 1.013 -9.198 -3.972 1.00 82.38 311 ARG A CA 1
ATOM 2370 C C . ARG A 1 311 ? 0.558 -8.678 -5.335 1.00 82.38 311 ARG A C 1
ATOM 2372 O O . ARG A 1 311 ? 1.377 -8.572 -6.240 1.00 82.38 311 ARG A O 1
ATOM 2379 N N . THR A 1 312 ? -0.711 -8.294 -5.452 1.00 85.69 312 THR A N 1
ATOM 2380 C CA . THR A 1 312 ? -1.282 -7.765 -6.701 1.00 85.69 312 THR A CA 1
ATOM 2381 C C . THR A 1 312 ? -0.582 -6.471 -7.140 1.00 85.69 312 THR A C 1
ATOM 2383 O O . THR A 1 312 ? -0.298 -6.282 -8.324 1.00 85.69 312 THR A O 1
ATOM 2386 N N . LEU A 1 313 ? -0.251 -5.581 -6.196 1.00 84.94 313 LEU A N 1
ATOM 2387 C CA . LEU A 1 313 ? 0.500 -4.358 -6.503 1.00 84.94 313 LEU A CA 1
ATOM 2388 C C . LEU A 1 313 ? 1.919 -4.649 -7.012 1.00 84.94 313 LEU A C 1
ATOM 2390 O O . LEU A 1 313 ? 2.395 -3.962 -7.914 1.00 84.94 313 LEU A O 1
ATOM 2394 N N . ILE A 1 314 ? 2.583 -5.667 -6.461 1.00 82.69 314 ILE A N 1
ATOM 2395 C CA . ILE A 1 314 ? 3.930 -6.069 -6.885 1.00 82.69 314 ILE A CA 1
ATOM 2396 C C . ILE A 1 314 ? 3.888 -6.739 -8.264 1.00 82.69 314 ILE A C 1
ATOM 2398 O O . ILE A 1 314 ? 4.665 -6.368 -9.138 1.00 82.69 314 ILE A O 1
ATOM 2402 N N . GLU A 1 315 ? 2.977 -7.693 -8.482 1.00 79.06 315 GLU A N 1
ATOM 2403 C CA . GLU A 1 315 ? 2.848 -8.426 -9.754 1.00 79.06 315 GLU A CA 1
ATOM 2404 C C . GLU A 1 315 ? 2.474 -7.506 -10.923 1.00 79.06 315 GLU A C 1
ATOM 2406 O O . GLU A 1 315 ? 2.958 -7.690 -12.035 1.00 79.06 315 GLU A O 1
ATOM 2411 N N . SER A 1 316 ? 1.648 -6.488 -10.672 1.00 80.12 316 SER A N 1
ATOM 2412 C CA . SER A 1 316 ? 1.279 -5.498 -11.692 1.00 80.12 316 SER A CA 1
ATOM 2413 C C . SER A 1 316 ? 2.378 -4.472 -11.995 1.00 80.12 316 SER A C 1
ATOM 2415 O O . SER A 1 316 ? 2.214 -3.671 -12.913 1.00 80.12 316 SER A O 1
ATOM 2417 N N . GLY A 1 317 ? 3.470 -4.444 -11.221 1.00 75.50 317 GLY A N 1
ATOM 2418 C CA . GLY A 1 317 ? 4.513 -3.421 -11.341 1.00 75.50 317 GLY A CA 1
ATOM 2419 C C . GLY A 1 317 ? 4.043 -2.006 -10.975 1.00 75.50 317 GLY A C 1
ATOM 2420 O O . GLY A 1 317 ? 4.749 -1.039 -11.247 1.00 75.50 317 GLY A O 1
ATOM 2421 N N . ALA A 1 318 ? 2.869 -1.858 -10.348 1.00 73.81 318 ALA A N 1
ATOM 2422 C CA . ALA A 1 318 ? 2.297 -0.561 -9.968 1.00 73.81 318 ALA A CA 1
ATOM 2423 C C . ALA A 1 318 ? 3.075 0.141 -8.837 1.00 73.81 318 ALA A C 1
ATOM 2425 O O . ALA A 1 318 ? 2.859 1.322 -8.556 1.00 73.81 318 ALA A O 1
ATOM 2426 N N . LEU A 1 319 ? 3.969 -0.596 -8.181 1.00 69.06 319 LEU A N 1
ATOM 2427 C CA . LEU A 1 319 ? 4.761 -0.180 -7.034 1.00 69.06 319 LEU A CA 1
ATOM 2428 C C . LEU A 1 319 ? 6.052 0.535 -7.487 1.00 69.06 319 LEU A C 1
ATOM 2430 O O . LEU A 1 319 ? 7.136 -0.044 -7.490 1.00 69.06 319 LEU A O 1
ATOM 2434 N N . ALA A 1 320 ? 5.951 1.806 -7.874 1.00 63.38 320 ALA A N 1
ATOM 2435 C CA . ALA A 1 320 ? 7.112 2.655 -8.170 1.00 63.38 320 ALA A CA 1
ATOM 2436 C C . ALA A 1 320 ? 7.559 3.432 -6.918 1.00 63.38 320 ALA A C 1
ATOM 2438 O O . ALA A 1 320 ? 7.618 4.664 -6.935 1.00 63.38 320 ALA A O 1
ATOM 2439 N N . LEU A 1 321 ? 7.820 2.700 -5.828 1.00 62.34 321 LEU A N 1
ATOM 2440 C CA . LEU A 1 321 ? 8.132 3.285 -4.524 1.00 62.34 321 LEU A CA 1
ATOM 2441 C C . LEU A 1 321 ? 9.324 4.232 -4.634 1.00 62.34 321 LEU A C 1
ATOM 2443 O O . LEU A 1 321 ? 10.406 3.839 -5.064 1.00 62.34 321 LEU A O 1
ATOM 2447 N N . ARG A 1 322 ? 9.111 5.484 -4.225 1.00 62.16 322 ARG A N 1
ATOM 2448 C CA . ARG A 1 322 ? 10.152 6.525 -4.249 1.00 62.16 322 ARG A CA 1
ATOM 2449 C C . ARG A 1 322 ? 11.188 6.365 -3.137 1.00 62.16 322 ARG A C 1
ATOM 2451 O O . ARG A 1 322 ? 12.269 6.937 -3.226 1.00 62.16 322 ARG A O 1
ATOM 2458 N N . ASP A 1 323 ? 10.826 5.636 -2.088 1.00 76.50 323 ASP A N 1
ATOM 2459 C CA . ASP A 1 323 ? 11.670 5.332 -0.939 1.00 76.50 323 ASP A CA 1
ATOM 2460 C C . ASP A 1 323 ? 12.158 3.882 -1.042 1.00 76.50 323 ASP A C 1
ATOM 2462 O O . ASP A 1 323 ? 11.397 2.929 -0.831 1.00 76.50 323 ASP A O 1
ATOM 2466 N N . ASP A 1 324 ? 13.442 3.727 -1.362 1.00 79.31 324 ASP A N 1
ATOM 2467 C CA . ASP A 1 324 ? 14.072 2.421 -1.544 1.00 79.31 324 ASP A CA 1
ATOM 2468 C C . ASP A 1 324 ? 14.029 1.567 -0.262 1.00 79.31 324 ASP A C 1
ATOM 2470 O O . ASP A 1 324 ? 13.913 0.341 -0.335 1.00 79.31 324 ASP A O 1
ATOM 2474 N N . THR A 1 325 ? 14.080 2.177 0.929 1.00 84.00 325 THR A N 1
ATOM 2475 C CA . THR A 1 325 ? 14.024 1.452 2.209 1.00 84.00 325 THR A CA 1
ATOM 2476 C C . THR A 1 325 ? 12.634 0.873 2.446 1.00 84.00 325 THR A C 1
ATOM 2478 O O . THR A 1 325 ? 12.494 -0.289 2.844 1.00 84.00 325 THR A O 1
ATOM 2481 N N . GLN A 1 326 ? 11.588 1.650 2.160 1.00 78.25 326 GLN A N 1
ATOM 2482 C CA . GLN A 1 326 ? 10.213 1.153 2.232 1.00 78.25 326 GLN A CA 1
ATOM 2483 C C . GLN A 1 326 ? 9.962 0.054 1.198 1.00 78.25 326 GLN A C 1
ATOM 2485 O O . GLN A 1 326 ? 9.321 -0.951 1.526 1.00 78.25 326 GLN A O 1
ATOM 2490 N N . ALA A 1 327 ? 10.527 0.200 -0.003 1.00 78.69 327 ALA A N 1
ATOM 2491 C CA . ALA A 1 327 ? 10.462 -0.807 -1.054 1.00 78.69 327 ALA A CA 1
ATOM 2492 C C . ALA A 1 327 ? 11.096 -2.123 -0.641 1.00 78.69 327 ALA A C 1
ATOM 2494 O O . ALA A 1 327 ? 10.441 -3.164 -0.702 1.00 78.69 327 ALA A O 1
ATOM 2495 N N . ALA A 1 328 ? 12.321 -2.084 -0.125 1.00 85.44 328 ALA A N 1
ATOM 2496 C CA . ALA A 1 328 ? 12.993 -3.284 0.343 1.00 85.44 328 ALA A CA 1
ATOM 2497 C C . ALA A 1 328 ? 12.230 -3.975 1.487 1.00 85.44 328 ALA A C 1
ATOM 2499 O O . ALA A 1 328 ? 12.163 -5.203 1.522 1.00 85.44 328 ALA A O 1
ATOM 2500 N N . ALA A 1 329 ? 11.607 -3.220 2.400 1.00 85.44 329 ALA A N 1
ATOM 2501 C CA . ALA A 1 329 ? 10.781 -3.793 3.464 1.00 85.44 329 ALA A CA 1
ATOM 2502 C C . ALA A 1 329 ? 9.530 -4.509 2.919 1.00 85.44 329 ALA A C 1
ATOM 2504 O O . ALA A 1 329 ? 9.223 -5.624 3.341 1.00 85.44 329 ALA A O 1
ATOM 2505 N N . ILE A 1 330 ? 8.838 -3.901 1.950 1.00 84.00 330 ILE A N 1
ATOM 2506 C CA . ILE A 1 330 ? 7.678 -4.504 1.279 1.00 84.00 330 ILE A CA 1
ATOM 2507 C C . ILE A 1 330 ? 8.086 -5.763 0.508 1.00 84.00 330 ILE A C 1
ATOM 2509 O O . ILE A 1 330 ? 7.451 -6.811 0.661 1.00 84.00 330 ILE A O 1
ATOM 2513 N N . TYR A 1 331 ? 9.168 -5.691 -0.273 1.00 87.75 331 TYR A N 1
ATOM 2514 C CA . TYR A 1 331 ? 9.677 -6.846 -1.005 1.00 87.75 331 TYR A CA 1
ATOM 2515 C C . TYR A 1 331 ? 10.113 -7.960 -0.064 1.00 87.75 331 TYR A C 1
ATOM 2517 O O . TYR A 1 331 ? 9.834 -9.112 -0.359 1.00 87.75 331 TYR A O 1
ATOM 2525 N N . ARG A 1 332 ? 10.706 -7.652 1.096 1.00 89.81 332 ARG A N 1
ATOM 2526 C CA . ARG A 1 332 ? 11.062 -8.657 2.107 1.00 89.81 332 ARG A CA 1
ATOM 2527 C C . ARG A 1 332 ? 9.842 -9.408 2.632 1.00 89.81 332 ARG A C 1
ATOM 2529 O O . ARG A 1 332 ? 9.871 -10.637 2.668 1.00 89.81 332 ARG A O 1
ATOM 2536 N N . LEU A 1 333 ? 8.771 -8.698 2.989 1.00 86.25 333 LEU A N 1
ATOM 2537 C CA . LEU A 1 333 ? 7.533 -9.326 3.456 1.00 86.25 333 LEU A CA 1
ATOM 2538 C C . LEU A 1 333 ? 6.916 -10.221 2.370 1.00 86.25 333 LEU A C 1
ATOM 2540 O O . LEU A 1 333 ? 6.591 -11.381 2.618 1.00 86.25 333 LEU A O 1
ATOM 2544 N N . ALA A 1 334 ? 6.798 -9.707 1.145 1.00 85.38 334 ALA A N 1
ATOM 2545 C CA . ALA A 1 334 ? 6.225 -10.462 0.035 1.00 85.38 334 ALA A CA 1
ATOM 2546 C C . ALA A 1 334 ? 7.126 -11.634 -0.412 1.00 85.38 334 ALA A C 1
ATOM 2548 O O . ALA A 1 334 ? 6.624 -12.717 -0.716 1.00 85.38 334 ALA A O 1
ATOM 2549 N N . ALA A 1 335 ? 8.449 -11.474 -0.392 1.00 89.00 335 ALA A N 1
ATOM 2550 C CA . ALA A 1 335 ? 9.412 -12.528 -0.710 1.00 89.00 335 ALA A CA 1
ATOM 2551 C C . ALA A 1 335 ? 9.368 -13.672 0.312 1.00 89.00 335 ALA A C 1
ATOM 2553 O O . ALA A 1 335 ? 9.447 -14.837 -0.083 1.00 89.00 335 ALA A O 1
ATOM 2554 N N . ALA A 1 336 ? 9.166 -13.355 1.599 1.00 87.50 336 ALA A N 1
ATOM 2555 C CA . ALA A 1 336 ? 8.958 -14.344 2.657 1.00 87.50 336 ALA A CA 1
ATOM 2556 C C . ALA A 1 336 ? 7.681 -15.177 2.447 1.00 87.50 336 ALA A C 1
ATOM 2558 O O . ALA A 1 336 ? 7.636 -16.336 2.849 1.00 87.50 336 ALA A O 1
ATOM 2559 N N . SER A 1 337 ? 6.673 -14.627 1.758 1.00 81.81 337 SER A N 1
ATOM 2560 C CA . SER A 1 337 ? 5.475 -15.373 1.340 1.00 81.81 337 SER A CA 1
ATOM 2561 C C . SER A 1 337 ? 5.675 -16.238 0.082 1.00 81.81 337 SER A C 1
ATOM 2563 O O . SER A 1 337 ? 4.742 -16.903 -0.360 1.00 81.81 337 SER A O 1
ATOM 2565 N N . GLY A 1 338 ? 6.882 -16.244 -0.498 1.00 86.12 338 GLY A N 1
ATOM 2566 C CA . GLY A 1 338 ? 7.236 -17.063 -1.660 1.00 86.12 338 GLY A CA 1
ATOM 2567 C C . GLY A 1 338 ? 7.047 -16.386 -3.020 1.00 86.12 338 GLY A C 1
ATOM 2568 O O . GLY A 1 338 ? 7.249 -17.033 -4.037 1.00 86.12 338 GLY A O 1
ATOM 2569 N N . LEU A 1 339 ? 6.686 -15.102 -3.086 1.00 86.62 339 LEU A N 1
ATOM 2570 C CA . LEU A 1 339 ? 6.372 -14.435 -4.354 1.00 86.62 339 LEU A CA 1
ATOM 2571 C C . LEU A 1 339 ? 7.627 -14.186 -5.217 1.00 86.62 339 LEU A C 1
ATOM 2573 O O . LEU A 1 339 ? 8.443 -13.330 -4.877 1.00 86.62 339 LEU A O 1
ATOM 2577 N N . ALA A 1 340 ? 7.751 -14.867 -6.363 1.00 90.75 340 ALA A N 1
ATOM 2578 C CA . ALA A 1 340 ? 8.932 -14.769 -7.231 1.00 90.75 340 ALA A CA 1
ATOM 2579 C C . ALA A 1 340 ? 9.273 -13.333 -7.703 1.00 90.75 340 ALA A C 1
ATOM 2581 O O . ALA A 1 340 ? 10.437 -12.949 -7.575 1.00 90.75 340 ALA A O 1
ATOM 2582 N N . PRO A 1 341 ? 8.319 -12.481 -8.148 1.00 89.38 341 PRO A N 1
ATOM 2583 C CA . PRO A 1 341 ? 8.614 -11.074 -8.454 1.00 89.38 341 PRO A CA 1
ATOM 2584 C C . PRO A 1 341 ? 9.170 -10.272 -7.268 1.00 89.38 341 PRO A C 1
ATOM 2586 O O . PRO A 1 341 ? 10.058 -9.438 -7.436 1.00 89.38 341 PRO A O 1
ATOM 2589 N N . ALA A 1 342 ? 8.683 -10.525 -6.047 1.00 89.81 342 ALA A N 1
ATOM 2590 C CA . ALA A 1 342 ? 9.201 -9.860 -4.851 1.00 89.81 342 ALA A CA 1
ATOM 2591 C C . ALA A 1 342 ? 10.605 -10.355 -4.490 1.00 89.81 342 ALA A C 1
ATOM 2593 O O . ALA A 1 342 ? 11.451 -9.550 -4.115 1.00 89.81 342 ALA A O 1
ATOM 2594 N N . GLN A 1 343 ? 10.866 -11.655 -4.642 1.00 95.06 343 GLN A N 1
ATOM 2595 C CA . GLN A 1 343 ? 12.197 -12.234 -4.459 1.00 95.06 343 GLN A CA 1
ATOM 2596 C C . GLN A 1 343 ? 13.201 -11.646 -5.462 1.00 95.06 343 GLN A C 1
ATOM 2598 O O . GLN A 1 343 ? 14.277 -11.224 -5.053 1.00 95.06 343 GLN A O 1
ATOM 2603 N N . TYR A 1 344 ? 12.830 -11.520 -6.741 1.00 94.50 344 TYR A N 1
ATOM 2604 C CA . TYR A 1 344 ? 13.650 -10.858 -7.761 1.00 94.50 344 TYR A CA 1
ATOM 2605 C C . TYR A 1 344 ? 13.930 -9.384 -7.417 1.00 94.50 344 TYR A C 1
ATOM 2607 O O . TYR A 1 344 ? 15.079 -8.945 -7.430 1.00 94.50 344 TYR A O 1
ATOM 2615 N N . ASN A 1 345 ? 12.900 -8.617 -7.048 1.00 91.06 345 ASN A N 1
ATOM 2616 C CA . ASN A 1 345 ? 13.072 -7.205 -6.698 1.00 91.06 345 ASN A CA 1
ATOM 2617 C C . ASN A 1 345 ? 13.899 -7.010 -5.414 1.00 91.06 345 ASN A C 1
ATOM 2619 O O . ASN A 1 345 ? 14.695 -6.074 -5.339 1.00 91.06 345 ASN A O 1
ATOM 2623 N N . LEU A 1 346 ? 13.758 -7.901 -4.427 1.00 93.62 346 LEU A N 1
ATOM 2624 C CA . LEU A 1 346 ? 14.589 -7.905 -3.224 1.00 93.62 346 LEU A CA 1
ATOM 2625 C C . LEU A 1 346 ? 16.046 -8.262 -3.545 1.00 93.62 346 LEU A C 1
ATOM 2627 O O . LEU A 1 346 ? 16.956 -7.615 -3.032 1.00 93.62 346 LEU A O 1
ATOM 2631 N N . ALA A 1 347 ? 16.272 -9.242 -4.422 1.00 96.06 347 ALA A N 1
ATOM 2632 C CA . ALA A 1 347 ? 17.606 -9.596 -4.897 1.00 96.06 347 ALA A CA 1
ATOM 2633 C C . ALA A 1 347 ? 18.300 -8.400 -5.557 1.00 96.06 347 ALA A C 1
ATOM 2635 O O . ALA A 1 347 ? 19.453 -8.103 -5.251 1.00 96.06 347 ALA A O 1
ATOM 2636 N N . ARG A 1 348 ? 17.576 -7.660 -6.405 1.00 94.06 348 ARG A N 1
ATOM 2637 C CA . ARG A 1 348 ? 18.084 -6.437 -7.036 1.00 94.06 348 ARG A CA 1
ATOM 2638 C C . ARG A 1 348 ? 18.385 -5.341 -6.015 1.00 94.06 348 ARG A C 1
ATOM 2640 O O . ARG A 1 348 ? 19.421 -4.694 -6.123 1.00 94.06 348 ARG A O 1
ATOM 2647 N N . ALA A 1 349 ? 17.535 -5.171 -5.001 1.00 92.62 349 ALA A N 1
ATOM 2648 C CA . ALA A 1 349 ? 17.785 -4.227 -3.911 1.00 92.62 349 ALA A CA 1
ATOM 2649 C C . ALA A 1 349 ? 19.108 -4.534 -3.183 1.00 92.62 349 ALA A C 1
ATOM 2651 O O . ALA A 1 349 ? 19.916 -3.628 -2.987 1.00 92.62 349 ALA A O 1
ATOM 2652 N N . TYR A 1 350 ? 19.378 -5.809 -2.875 1.00 96.25 350 TYR A N 1
ATOM 2653 C CA . TYR A 1 350 ? 20.661 -6.246 -2.310 1.00 96.25 350 TYR A CA 1
ATOM 2654 C C . TYR A 1 350 ? 21.832 -6.099 -3.291 1.00 96.25 350 TYR A C 1
ATOM 2656 O O . TYR A 1 350 ? 22.905 -5.666 -2.886 1.00 96.25 350 TYR A O 1
ATOM 2664 N N . ALA A 1 351 ? 21.646 -6.397 -4.578 1.00 93.81 351 ALA A N 1
ATOM 2665 C CA . ALA A 1 351 ? 22.705 -6.265 -5.580 1.00 93.81 351 ALA A CA 1
ATOM 2666 C C . ALA A 1 351 ? 23.107 -4.801 -5.834 1.00 93.81 351 ALA A C 1
ATOM 2668 O O . ALA A 1 351 ? 24.252 -4.524 -6.181 1.00 93.81 351 ALA A O 1
ATOM 2669 N N . GLU A 1 352 ? 22.173 -3.861 -5.708 1.00 92.44 352 GLU A N 1
ATOM 2670 C CA . GLU A 1 352 ? 22.402 -2.435 -5.980 1.00 92.44 352 GLU A CA 1
ATOM 2671 C C . GLU A 1 352 ? 22.628 -1.609 -4.706 1.00 92.44 352 GLU A C 1
ATOM 2673 O O . GLU A 1 352 ? 22.987 -0.438 -4.798 1.00 92.44 352 GLU A O 1
ATOM 2678 N N . GLY A 1 353 ? 22.403 -2.189 -3.523 1.00 91.69 353 GLY A N 1
ATOM 2679 C CA . GLY A 1 353 ? 22.432 -1.456 -2.255 1.00 91.69 353 GLY A CA 1
ATOM 2680 C C . GLY A 1 353 ? 21.296 -0.434 -2.111 1.00 91.69 353 GLY A C 1
ATOM 2681 O O . GLY A 1 353 ? 21.451 0.579 -1.429 1.00 91.69 353 GLY A O 1
ATOM 2682 N N . LYS A 1 354 ? 20.156 -0.659 -2.778 1.00 85.56 354 LYS A N 1
ATOM 2683 C CA . LYS A 1 354 ? 18.995 0.243 -2.737 1.00 85.56 354 LYS A CA 1
ATOM 2684 C C . LYS A 1 354 ? 18.094 -0.101 -1.562 1.00 85.56 354 LYS A C 1
ATOM 2686 O O . LYS A 1 354 ? 17.433 -1.136 -1.556 1.00 85.56 354 LYS A O 1
ATOM 2691 N N . GLY A 1 355 ? 18.080 0.763 -0.549 1.00 84.25 355 GLY A N 1
ATOM 2692 C CA . GLY A 1 355 ? 17.233 0.603 0.638 1.00 84.25 355 GLY A CA 1
ATOM 2693 C C . GLY A 1 355 ? 17.685 -0.480 1.622 1.00 84.25 355 GLY A C 1
ATOM 2694 O O . GLY A 1 355 ? 17.119 -0.596 2.710 1.00 84.25 355 GLY A O 1
ATOM 2695 N N . VAL A 1 356 ? 18.716 -1.244 1.261 1.00 91.38 356 VAL A N 1
ATOM 2696 C CA . VAL A 1 356 ? 19.434 -2.231 2.074 1.00 91.38 356 VAL A CA 1
ATOM 2697 C C . VAL A 1 356 ? 20.925 -2.103 1.790 1.00 91.38 356 VAL A C 1
ATOM 2699 O O . VAL A 1 356 ? 21.311 -1.625 0.727 1.00 91.38 356 VAL A O 1
ATOM 2702 N N . SER A 1 357 ? 21.772 -2.541 2.720 1.00 93.94 357 SER A N 1
ATOM 2703 C CA . SER A 1 357 ? 23.207 -2.648 2.450 1.00 93.94 357 SER A CA 1
ATOM 2704 C C . SER A 1 357 ? 23.450 -3.591 1.275 1.00 93.94 357 SER A C 1
ATOM 2706 O O . SER A 1 357 ? 22.827 -4.653 1.205 1.00 93.94 357 SER A O 1
ATOM 2708 N N . GLN A 1 358 ? 24.351 -3.202 0.371 1.00 95.81 358 GLN A N 1
ATOM 2709 C CA . GLN A 1 358 ? 24.712 -4.043 -0.761 1.00 95.81 358 GLN A CA 1
ATOM 2710 C C . GLN A 1 358 ? 25.281 -5.378 -0.264 1.00 95.81 358 GLN A C 1
ATOM 2712 O O . GLN A 1 358 ? 26.210 -5.394 0.544 1.00 95.81 358 GLN A O 1
ATOM 2717 N N . ASP A 1 359 ? 24.725 -6.481 -0.756 1.00 97.31 359 ASP A N 1
ATOM 2718 C CA . ASP A 1 359 ? 25.129 -7.840 -0.402 1.00 97.31 359 ASP A CA 1
ATOM 2719 C C . ASP A 1 359 ? 24.894 -8.770 -1.595 1.00 97.31 359 ASP A C 1
ATOM 2721 O O . ASP A 1 359 ? 23.770 -9.166 -1.911 1.00 97.31 359 ASP A O 1
ATOM 2725 N N . ASP A 1 360 ? 25.978 -9.115 -2.281 1.00 95.19 360 ASP A N 1
ATOM 2726 C CA . ASP A 1 360 ? 25.906 -9.945 -3.477 1.00 95.19 360 ASP A CA 1
ATOM 2727 C C . ASP A 1 360 ? 25.515 -11.400 -3.161 1.00 95.19 360 ASP A C 1
ATOM 2729 O O . ASP A 1 360 ? 24.910 -12.061 -4.006 1.00 95.19 360 ASP A O 1
ATOM 2733 N N . ALA A 1 361 ? 25.821 -11.905 -1.960 1.00 96.81 361 ALA A N 1
ATOM 2734 C CA . ALA A 1 361 ? 25.483 -13.271 -1.561 1.00 96.81 361 ALA A CA 1
ATOM 2735 C C . ALA A 1 361 ? 23.982 -13.404 -1.270 1.00 96.81 361 ALA A C 1
ATOM 2737 O O . ALA A 1 361 ? 23.334 -14.335 -1.758 1.00 96.81 361 ALA A O 1
ATOM 2738 N N . GLU A 1 362 ? 23.402 -12.444 -0.544 1.00 96.75 362 GLU A N 1
ATOM 2739 C CA . GLU A 1 362 ? 21.947 -12.381 -0.362 1.00 96.75 362 GLU A CA 1
ATOM 2740 C C . GLU A 1 362 ? 21.229 -12.114 -1.690 1.00 96.75 362 GLU A C 1
ATOM 2742 O O . GLU A 1 362 ? 20.217 -12.758 -1.973 1.00 96.75 362 GLU A O 1
ATOM 2747 N N . ALA A 1 363 ? 21.773 -11.252 -2.556 1.00 97.44 363 ALA A N 1
ATOM 2748 C CA . ALA A 1 363 ? 21.225 -11.060 -3.896 1.00 97.44 363 ALA A CA 1
ATOM 2749 C C . ALA A 1 363 ? 21.167 -12.379 -4.682 1.00 97.44 363 ALA A C 1
ATOM 2751 O O . ALA A 1 363 ? 20.108 -12.749 -5.189 1.00 97.44 363 ALA A O 1
ATOM 2752 N N . ALA A 1 364 ? 22.269 -13.132 -4.739 1.00 97.12 364 ALA A N 1
ATOM 2753 C CA . ALA A 1 364 ? 22.309 -14.411 -5.443 1.00 97.12 364 ALA A CA 1
ATOM 2754 C C . ALA A 1 364 ? 21.337 -15.442 -4.845 1.00 97.12 364 ALA A C 1
ATOM 2756 O O . ALA A 1 364 ? 20.665 -16.158 -5.590 1.00 97.12 364 ALA A O 1
ATOM 2757 N N . ARG A 1 365 ? 21.195 -15.484 -3.515 1.00 97.44 365 ARG A N 1
ATOM 2758 C CA . ARG A 1 365 ? 20.225 -16.348 -2.826 1.00 97.44 365 ARG A CA 1
ATOM 2759 C C . ARG A 1 365 ? 18.782 -16.028 -3.229 1.00 97.44 365 ARG A C 1
ATOM 2761 O O . ARG A 1 365 ? 18.012 -16.945 -3.520 1.00 97.44 365 ARG A O 1
ATOM 2768 N N . TRP A 1 366 ? 18.406 -14.751 -3.261 1.00 97.44 366 TRP A N 1
ATOM 2769 C CA . TRP A 1 366 ? 17.055 -14.338 -3.649 1.00 97.44 366 TRP A CA 1
ATOM 2770 C C . TRP A 1 366 ? 16.802 -14.480 -5.154 1.00 97.44 366 TRP A C 1
ATOM 2772 O O . TRP A 1 366 ? 15.713 -14.916 -5.536 1.00 97.44 366 TRP A O 1
ATOM 2782 N N . TYR A 1 367 ? 17.803 -14.222 -6.005 1.00 98.00 367 TYR A N 1
ATOM 2783 C CA . TYR A 1 367 ? 17.719 -14.553 -7.430 1.00 98.00 367 TYR A CA 1
ATOM 2784 C C . TYR A 1 367 ? 17.502 -16.050 -7.634 1.00 98.00 367 TYR A C 1
ATOM 2786 O O . TYR A 1 367 ? 16.631 -16.423 -8.410 1.00 98.00 367 TYR A O 1
ATOM 2794 N N . HIS A 1 368 ? 18.206 -16.909 -6.893 1.00 97.88 368 HIS A N 1
ATOM 2795 C CA . HIS A 1 368 ? 17.997 -18.356 -6.934 1.00 97.88 368 HIS A CA 1
ATOM 2796 C C . HIS A 1 368 ? 16.580 -18.761 -6.523 1.00 97.88 368 HIS A C 1
ATOM 2798 O O . HIS A 1 368 ? 15.949 -19.559 -7.216 1.00 97.88 368 HIS A O 1
ATOM 2804 N N . ALA A 1 369 ? 16.044 -18.194 -5.440 1.00 97.44 369 ALA A N 1
ATOM 2805 C CA . ALA A 1 369 ? 14.673 -18.471 -5.008 1.00 97.44 369 ALA A CA 1
ATOM 2806 C C . ALA A 1 369 ? 13.631 -18.094 -6.081 1.00 97.44 369 ALA A C 1
ATOM 2808 O O . ALA A 1 369 ? 12.717 -18.873 -6.351 1.00 97.44 369 ALA A O 1
ATOM 2809 N N . ALA A 1 370 ? 13.796 -16.939 -6.736 1.00 97.38 370 ALA A N 1
ATOM 2810 C CA . ALA A 1 370 ? 12.910 -16.504 -7.816 1.00 97.38 370 ALA A CA 1
ATOM 2811 C C . ALA A 1 370 ? 13.104 -17.331 -9.103 1.00 97.38 370 ALA A C 1
ATOM 2813 O O . ALA A 1 370 ? 12.138 -17.664 -9.792 1.00 97.38 370 ALA A O 1
ATOM 2814 N N . ALA A 1 371 ? 14.350 -17.684 -9.424 1.00 97.75 371 ALA A N 1
ATOM 2815 C CA . ALA A 1 371 ? 14.722 -18.418 -10.627 1.00 97.75 371 ALA A CA 1
ATOM 2816 C C . ALA A 1 371 ? 14.192 -19.861 -10.628 1.00 97.75 371 ALA A C 1
ATOM 2818 O O . ALA A 1 371 ? 13.726 -20.341 -11.667 1.00 97.75 371 ALA A O 1
ATOM 2819 N N . GLU A 1 372 ? 14.207 -20.532 -9.470 1.00 97.75 372 GLU A N 1
ATOM 2820 C CA . GLU A 1 372 ? 13.606 -21.862 -9.267 1.00 97.75 372 GLU A CA 1
ATOM 2821 C C . GLU A 1 372 ? 12.091 -21.865 -9.513 1.00 97.75 372 GLU A C 1
ATOM 2823 O O . GLU A 1 372 ? 11.533 -22.862 -9.963 1.00 97.75 372 GLU A O 1
ATOM 2828 N N . GLN A 1 373 ? 11.428 -20.726 -9.310 1.00 95.88 373 GLN A N 1
ATOM 2829 C CA . GLN A 1 373 ? 10.002 -20.556 -9.595 1.00 95.88 373 GLN A CA 1
ATOM 2830 C C . GLN A 1 373 ? 9.701 -20.183 -11.053 1.00 95.88 373 GLN A C 1
ATOM 2832 O O . GLN A 1 373 ? 8.547 -19.945 -11.401 1.00 95.88 373 GLN A O 1
ATOM 2837 N N . GLY A 1 374 ? 10.718 -20.120 -11.915 1.00 95.25 374 GLY A N 1
ATOM 2838 C CA . GLY A 1 374 ? 10.536 -19.829 -13.334 1.00 95.25 374 GLY A CA 1
ATOM 2839 C C . GLY A 1 374 ? 10.693 -18.359 -13.725 1.00 95.25 374 GLY A C 1
ATOM 2840 O O . GLY A 1 374 ? 10.525 -18.053 -14.897 1.00 95.25 374 GLY A O 1
ATOM 2841 N N . HIS A 1 375 ? 11.037 -17.442 -12.813 1.00 95.62 375 HIS A N 1
ATOM 2842 C CA . HIS A 1 375 ? 11.159 -16.018 -13.156 1.00 95.62 375 HIS A CA 1
ATOM 2843 C C . HIS A 1 375 ? 12.324 -15.773 -14.132 1.00 95.62 375 HIS A C 1
ATOM 2845 O O . HIS A 1 375 ? 13.490 -15.909 -13.756 1.00 95.62 375 HIS A O 1
ATOM 2851 N N . ALA A 1 376 ? 12.020 -15.395 -15.378 1.00 94.75 376 ALA A N 1
ATOM 2852 C CA . ALA A 1 376 ? 12.991 -15.340 -16.476 1.00 94.75 376 ALA A CA 1
ATOM 2853 C C . ALA A 1 376 ? 14.162 -14.374 -16.213 1.00 94.75 376 ALA A C 1
ATOM 2855 O O . ALA A 1 376 ? 15.324 -14.737 -16.406 1.00 94.75 376 ALA A O 1
ATOM 2856 N N . GLU A 1 377 ? 13.885 -13.175 -15.703 1.00 95.19 377 GLU A N 1
ATOM 2857 C CA . GLU A 1 377 ? 14.895 -12.163 -15.374 1.00 95.19 377 GLU A CA 1
ATOM 2858 C C . GLU A 1 377 ? 15.775 -12.612 -14.201 1.00 95.19 377 GLU A C 1
ATOM 2860 O O . GLU A 1 377 ? 16.988 -12.429 -14.233 1.00 95.19 377 GLU A O 1
ATOM 2865 N N . ALA A 1 378 ? 15.202 -13.264 -13.182 1.00 97.19 378 ALA A N 1
ATOM 2866 C CA . ALA A 1 378 ? 15.986 -13.816 -12.081 1.00 97.19 378 ALA A CA 1
ATOM 2867 C C . ALA A 1 378 ? 16.903 -14.956 -12.547 1.00 97.19 378 ALA A C 1
ATOM 2869 O O . ALA A 1 378 ? 18.040 -15.049 -12.094 1.00 97.19 378 ALA A O 1
ATOM 2870 N N . GLN A 1 379 ? 16.439 -15.800 -13.475 1.00 98.31 379 GLN A N 1
ATOM 2871 C CA . GLN A 1 379 ? 17.266 -16.840 -14.096 1.00 98.31 379 GLN A CA 1
ATOM 2872 C C . GLN A 1 379 ? 18.433 -16.230 -14.882 1.00 98.31 379 GLN A C 1
ATOM 2874 O O . GLN A 1 379 ? 19.560 -16.710 -14.777 1.00 98.31 379 GLN A O 1
ATOM 2879 N N . TYR A 1 380 ? 18.198 -15.144 -15.621 1.00 97.69 380 TYR A N 1
ATOM 2880 C CA . TYR A 1 380 ? 19.265 -14.413 -16.303 1.00 97.69 380 TYR A CA 1
ATOM 2881 C C . TYR A 1 380 ? 20.285 -13.827 -15.318 1.00 97.69 380 TYR A C 1
ATOM 2883 O O . TYR A 1 380 ? 21.489 -14.038 -15.480 1.00 97.69 380 TYR A O 1
ATOM 2891 N N . GLU A 1 381 ? 19.817 -13.124 -14.285 1.00 97.81 381 GLU A N 1
ATOM 2892 C CA . GLU A 1 381 ? 20.695 -12.500 -13.291 1.00 97.81 381 GLU A CA 1
ATOM 2893 C C . GLU A 1 381 ? 21.488 -13.533 -12.490 1.00 97.81 381 GLU A C 1
ATOM 2895 O O . GLU A 1 381 ? 22.673 -13.336 -12.222 1.00 97.81 381 GLU A O 1
ATOM 2900 N N . LEU A 1 382 ? 20.892 -14.687 -12.190 1.00 97.50 382 LEU A N 1
ATOM 2901 C CA . LEU A 1 382 ? 21.605 -15.798 -11.574 1.00 97.50 382 LEU A CA 1
ATOM 2902 C C . LEU A 1 382 ? 22.665 -16.393 -12.512 1.00 97.50 382 LEU A C 1
ATOM 2904 O O . LEU A 1 382 ? 23.783 -16.673 -12.079 1.00 97.50 382 LEU A O 1
ATOM 2908 N N . GLY A 1 383 ? 22.363 -16.524 -13.807 1.00 97.06 383 GLY A N 1
ATOM 2909 C CA . GLY A 1 383 ? 23.354 -16.917 -14.810 1.00 97.06 383 GLY A CA 1
ATOM 2910 C C . GLY A 1 383 ? 24.535 -15.939 -14.874 1.00 97.06 383 GLY A C 1
ATOM 2911 O O . GLY A 1 383 ? 25.697 -16.351 -14.934 1.00 97.06 383 GLY A O 1
ATOM 2912 N N . ARG A 1 384 ? 24.267 -14.629 -14.767 1.00 96.94 384 ARG A N 1
ATOM 2913 C CA . ARG A 1 384 ? 25.312 -13.595 -14.670 1.00 96.94 384 ARG A CA 1
ATOM 2914 C C . ARG A 1 384 ? 26.112 -13.693 -13.380 1.00 96.94 384 ARG A C 1
ATOM 2916 O O . ARG A 1 384 ? 27.333 -13.561 -13.432 1.00 96.94 384 ARG A O 1
ATOM 2923 N N . ALA A 1 385 ? 25.455 -13.945 -12.252 1.00 96.69 385 ALA A N 1
ATOM 2924 C CA . ALA A 1 385 ? 26.115 -14.132 -10.966 1.00 96.69 385 ALA A CA 1
ATOM 2925 C C . ALA A 1 385 ? 27.132 -15.284 -11.033 1.00 96.69 385 ALA A C 1
ATOM 2927 O O . ALA A 1 385 ? 28.286 -15.096 -10.648 1.00 96.69 385 ALA A O 1
ATOM 2928 N N . TYR A 1 386 ? 26.761 -16.423 -11.630 1.00 97.81 386 TYR A N 1
ATOM 2929 C CA . TYR A 1 386 ? 27.681 -17.541 -11.866 1.00 97.81 386 TYR A CA 1
ATOM 2930 C C . TYR A 1 386 ? 28.762 -17.250 -12.912 1.00 97.81 386 TYR A C 1
ATOM 2932 O O . TYR A 1 386 ? 29.881 -17.733 -12.768 1.00 97.81 386 TYR A O 1
ATOM 2940 N N . THR A 1 387 ? 28.474 -16.462 -13.948 1.00 95.56 387 THR A N 1
ATOM 2941 C CA . THR A 1 387 ? 29.488 -16.077 -14.948 1.00 95.56 387 THR A CA 1
ATOM 2942 C C . THR A 1 387 ? 30.568 -15.189 -14.331 1.00 95.56 387 THR A C 1
ATOM 2944 O O . THR A 1 387 ? 31.753 -15.373 -14.592 1.00 95.56 387 THR A O 1
ATOM 2947 N N . LEU A 1 388 ? 30.161 -14.229 -13.496 1.00 94.88 388 LEU A N 1
ATOM 2948 C CA . LEU A 1 388 ? 31.048 -13.224 -12.906 1.00 94.88 388 LEU A CA 1
ATOM 2949 C C . LEU A 1 388 ? 31.629 -13.639 -11.547 1.00 94.88 388 LEU A C 1
ATOM 2951 O O . LEU A 1 388 ? 32.524 -12.967 -11.044 1.00 94.88 388 LEU A O 1
ATOM 2955 N N . GLY A 1 389 ? 31.114 -14.706 -10.932 1.00 94.75 389 GLY A N 1
ATOM 2956 C CA . GLY A 1 389 ? 31.458 -15.077 -9.559 1.00 94.75 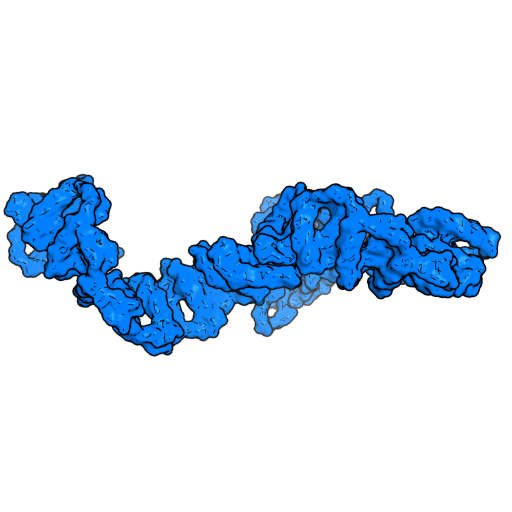389 GLY A CA 1
ATOM 2957 C C . GLY A 1 389 ? 30.955 -14.069 -8.516 1.00 94.75 389 GLY A C 1
ATOM 2958 O O . GLY A 1 389 ? 31.622 -13.824 -7.512 1.00 94.75 389 GLY A O 1
ATOM 2959 N N . ARG A 1 390 ? 29.807 -13.429 -8.773 1.00 93.06 390 ARG A N 1
ATOM 2960 C CA . ARG A 1 390 ? 29.244 -12.370 -7.924 1.00 93.06 390 ARG A CA 1
ATOM 2961 C C . ARG A 1 390 ? 28.261 -12.969 -6.920 1.00 93.06 390 ARG A C 1
ATOM 2963 O O . ARG A 1 390 ? 27.184 -13.405 -7.309 1.00 93.06 390 ARG A O 1
ATOM 2970 N N . GLY A 1 391 ? 28.639 -13.030 -5.643 1.00 93.12 391 GLY A N 1
ATOM 2971 C CA . GLY A 1 391 ? 27.811 -13.627 -4.580 1.00 93.12 391 GLY A CA 1
ATOM 2972 C C . GLY A 1 391 ? 27.761 -15.160 -4.571 1.00 93.12 391 GLY A C 1
ATOM 2973 O O . GLY A 1 391 ? 27.316 -15.761 -3.598 1.00 93.12 391 GLY A O 1
ATOM 2974 N N . VAL A 1 392 ? 28.265 -15.799 -5.628 1.00 96.19 392 VAL A N 1
ATOM 2975 C CA . VAL A 1 392 ? 28.445 -17.248 -5.781 1.00 96.19 392 VAL A CA 1
ATOM 2976 C C . VAL A 1 392 ? 29.803 -17.519 -6.418 1.00 96.19 392 VAL A C 1
ATOM 2978 O O . VAL A 1 392 ? 30.345 -16.662 -7.111 1.00 96.19 392 VAL A O 1
ATOM 2981 N N . ALA A 1 393 ? 30.363 -18.712 -6.216 1.00 96.81 393 ALA A N 1
ATOM 2982 C CA . ALA A 1 393 ? 31.576 -19.109 -6.926 1.00 96.81 393 ALA A CA 1
ATOM 2983 C C . ALA A 1 393 ? 31.313 -19.173 -8.439 1.00 96.81 393 ALA A C 1
ATOM 2985 O O . ALA A 1 393 ? 30.281 -19.697 -8.868 1.00 96.81 393 ALA A O 1
ATOM 2986 N N . ALA A 1 394 ? 32.249 -18.656 -9.239 1.00 96.88 394 ALA A N 1
ATOM 2987 C CA . ALA A 1 394 ? 32.106 -18.649 -10.688 1.00 96.88 394 ALA A CA 1
ATOM 2988 C C . ALA A 1 394 ? 31.957 -20.080 -11.234 1.00 96.88 394 ALA A C 1
ATOM 2990 O O . ALA A 1 394 ? 32.732 -20.973 -10.885 1.00 96.88 394 ALA A O 1
ATOM 2991 N N . ASN A 1 395 ? 30.954 -20.303 -12.083 1.00 97.81 395 ASN A N 1
ATOM 2992 C CA . ASN A 1 395 ? 30.657 -21.611 -12.656 1.00 97.81 395 ASN A CA 1
ATOM 2993 C C . ASN A 1 395 ? 29.949 -21.462 -14.008 1.00 97.81 395 ASN A C 1
ATOM 2995 O O . ASN A 1 395 ? 28.746 -21.215 -14.075 1.00 97.81 395 ASN A O 1
ATOM 2999 N N . ALA A 1 396 ? 30.694 -21.660 -15.095 1.00 95.44 396 ALA A N 1
ATOM 3000 C CA . ALA A 1 396 ? 30.165 -21.517 -16.449 1.00 95.44 396 ALA A CA 1
ATOM 3001 C C . ALA A 1 396 ? 29.045 -22.525 -16.777 1.00 95.44 396 ALA A C 1
ATOM 3003 O O . ALA A 1 396 ? 28.131 -22.193 -17.527 1.00 95.44 396 ALA A O 1
ATOM 3004 N N . ALA A 1 397 ? 29.082 -23.738 -16.213 1.00 96.81 397 ALA A N 1
ATOM 3005 C CA . ALA A 1 397 ? 28.068 -24.759 -16.481 1.00 96.81 397 ALA A CA 1
ATOM 3006 C C . ALA A 1 397 ? 26.721 -24.410 -15.830 1.00 96.81 397 ALA A C 1
ATOM 3008 O O . ALA A 1 397 ? 25.676 -24.493 -16.477 1.00 96.81 397 ALA A O 1
ATOM 3009 N N . GLU A 1 398 ? 26.736 -23.949 -14.575 1.00 97.56 398 GLU A N 1
ATOM 3010 C CA . GLU A 1 398 ? 25.517 -23.436 -13.935 1.00 97.56 398 GLU A CA 1
ATOM 3011 C C . GLU A 1 398 ? 25.032 -22.152 -14.616 1.00 97.56 398 GLU A C 1
ATOM 3013 O O . GLU A 1 398 ? 23.832 -22.004 -14.841 1.00 97.56 398 GLU A O 1
ATOM 3018 N N . ALA A 1 399 ? 25.940 -21.261 -15.030 1.00 97.56 399 ALA A N 1
ATOM 3019 C CA . ALA A 1 399 ? 25.566 -20.074 -15.793 1.00 97.56 399 ALA A CA 1
ATOM 3020 C C . ALA A 1 399 ? 24.801 -20.430 -17.077 1.00 97.56 399 ALA A C 1
ATOM 3022 O O . ALA A 1 399 ? 23.695 -19.933 -17.290 1.00 97.56 399 ALA A O 1
ATOM 3023 N N . ALA A 1 400 ? 25.343 -21.337 -17.896 1.00 96.62 400 ALA A N 1
ATOM 3024 C CA . ALA A 1 400 ? 24.715 -21.764 -19.143 1.00 96.62 400 ALA A CA 1
ATOM 3025 C C . ALA A 1 400 ? 23.347 -22.427 -18.917 1.00 96.62 400 ALA A C 1
ATOM 3027 O O . ALA A 1 400 ? 22.396 -22.122 -19.633 1.00 96.62 400 ALA A O 1
ATOM 3028 N N . LYS A 1 401 ? 23.212 -23.259 -17.879 1.00 97.94 401 LYS A N 1
ATOM 3029 C CA . LYS A 1 401 ? 21.938 -23.884 -17.486 1.00 97.94 401 LYS A CA 1
ATOM 3030 C C . LYS A 1 401 ? 20.867 -22.854 -17.115 1.00 97.94 401 LYS A C 1
ATOM 3032 O O . LYS A 1 401 ? 19.707 -23.000 -17.500 1.00 97.94 401 LYS A O 1
ATOM 3037 N N . TRP A 1 402 ? 21.229 -21.806 -16.377 1.00 98.06 402 TRP A N 1
ATOM 3038 C CA . TRP A 1 402 ? 20.292 -20.737 -16.021 1.00 98.06 402 TRP A CA 1
ATOM 3039 C C . TRP A 1 402 ? 19.955 -19.831 -17.207 1.00 98.06 402 TRP A C 1
ATOM 3041 O O . TRP A 1 402 ? 18.782 -19.499 -17.404 1.00 98.06 402 TRP A O 1
ATOM 3051 N N . TYR A 1 403 ? 20.941 -19.513 -18.052 1.00 97.75 403 TYR A N 1
ATOM 3052 C CA . TYR A 1 403 ? 20.697 -18.826 -19.317 1.00 97.75 403 TYR A CA 1
ATOM 3053 C C . TYR A 1 403 ? 19.781 -19.625 -20.238 1.00 97.75 403 TYR A C 1
ATOM 3055 O O . TYR A 1 403 ? 18.899 -19.032 -20.842 1.00 97.75 403 TYR A O 1
ATOM 3063 N N . GLU A 1 404 ? 19.915 -20.948 -20.313 1.00 97.31 404 GLU A N 1
ATOM 3064 C CA . GLU A 1 404 ? 19.026 -21.804 -21.102 1.00 97.31 404 GLU A CA 1
ATOM 3065 C C . GLU A 1 404 ? 17.578 -21.744 -20.626 1.00 97.31 404 GLU A C 1
ATOM 3067 O O . GLU A 1 404 ? 16.683 -21.505 -21.443 1.00 97.31 404 GLU A O 1
ATOM 3072 N N . LYS A 1 405 ? 17.339 -21.868 -19.315 1.00 97.69 405 LYS A N 1
ATOM 3073 C CA . LYS A 1 405 ? 15.990 -21.728 -18.746 1.00 97.69 405 LYS A CA 1
ATOM 3074 C C . LYS A 1 405 ? 15.374 -20.360 -19.073 1.00 97.69 405 LYS A C 1
ATOM 3076 O O . LYS A 1 405 ? 14.220 -20.307 -19.492 1.00 97.69 405 LYS A O 1
ATOM 3081 N N . SER A 1 406 ? 16.140 -19.275 -18.944 1.00 97.75 406 SER A N 1
ATOM 3082 C CA . SER A 1 406 ? 15.662 -17.914 -19.237 1.00 97.75 406 SER A CA 1
ATOM 3083 C C . SER A 1 406 ? 15.448 -17.681 -20.742 1.00 97.75 406 SER A C 1
ATOM 3085 O O . SER A 1 406 ? 14.410 -17.180 -21.179 1.00 97.75 406 SER A O 1
ATOM 3087 N N . ALA A 1 407 ? 16.390 -18.130 -21.573 1.00 96.19 407 ALA A N 1
ATOM 3088 C CA . ALA A 1 407 ? 16.349 -18.008 -23.027 1.00 96.19 407 ALA A CA 1
ATOM 3089 C C . ALA A 1 407 ? 15.176 -18.781 -23.647 1.00 96.19 407 ALA A C 1
ATOM 3091 O O . ALA A 1 407 ? 14.575 -18.310 -24.620 1.00 96.19 407 ALA A O 1
ATOM 3092 N N . ALA A 1 408 ? 14.825 -19.942 -23.080 1.00 96.19 408 ALA A N 1
ATOM 3093 C CA . ALA A 1 408 ? 13.661 -20.732 -23.479 1.00 96.19 408 ALA A CA 1
ATOM 3094 C C . ALA A 1 408 ? 12.334 -19.979 -23.282 1.00 96.19 408 ALA A C 1
ATOM 3096 O O . ALA A 1 408 ? 11.386 -20.228 -24.024 1.00 96.19 408 ALA A O 1
ATOM 3097 N N . GLN A 1 409 ? 12.293 -19.025 -22.347 1.00 94.62 409 GLN A N 1
ATOM 3098 C CA . GLN A 1 409 ? 11.148 -18.142 -22.101 1.00 94.62 409 GLN A CA 1
ATOM 3099 C C . GLN A 1 409 ? 11.150 -16.884 -22.982 1.00 94.62 409 GLN A C 1
ATOM 3101 O O . GLN A 1 409 ? 10.245 -16.063 -22.887 1.00 94.62 409 GLN A O 1
ATOM 3106 N N . GLY A 1 410 ? 12.147 -16.729 -23.858 1.00 92.38 410 GLY A N 1
ATOM 3107 C CA . GLY A 1 410 ? 12.231 -15.607 -24.791 1.00 92.38 410 GLY A CA 1
ATOM 3108 C C . GLY A 1 410 ? 13.184 -14.487 -24.374 1.00 92.38 410 GLY A C 1
ATOM 3109 O O . GLY A 1 410 ? 13.387 -13.584 -25.178 1.00 92.38 410 GLY A O 1
ATOM 3110 N N . HIS A 1 411 ? 13.808 -14.553 -23.190 1.00 92.38 411 HIS A N 1
ATOM 3111 C CA . HIS A 1 411 ? 14.633 -13.462 -22.658 1.00 92.38 411 HIS A CA 1
ATOM 3112 C C . HIS A 1 411 ? 15.841 -13.134 -23.578 1.00 92.38 411 HIS A C 1
ATOM 3114 O O . HIS A 1 411 ? 16.742 -13.977 -23.715 1.00 92.38 411 HIS A O 1
ATOM 3120 N N . PRO A 1 412 ? 15.890 -11.949 -24.227 1.00 88.31 412 PRO A N 1
ATOM 3121 C CA . PRO A 1 412 ? 16.834 -11.656 -25.315 1.00 88.31 412 PRO A CA 1
ATOM 3122 C C . PRO A 1 412 ? 18.310 -11.750 -24.915 1.00 88.31 412 PRO A C 1
ATOM 3124 O O . PRO A 1 412 ? 19.125 -12.349 -25.622 1.00 88.31 412 PRO A O 1
ATOM 3127 N N . GLU A 1 413 ? 18.667 -11.207 -23.755 1.00 90.50 413 GLU A N 1
ATOM 3128 C CA . GLU A 1 413 ? 20.039 -11.181 -23.254 1.00 90.50 413 GLU A CA 1
ATOM 3129 C C . GLU A 1 413 ? 20.516 -12.586 -22.877 1.00 90.50 413 GLU A C 1
ATOM 3131 O O . GLU A 1 413 ? 21.690 -12.914 -23.040 1.00 90.50 413 GLU A O 1
ATOM 3136 N N . SER A 1 414 ? 19.602 -13.453 -22.432 1.00 95.06 414 SER A N 1
ATOM 3137 C CA . SER A 1 414 ? 19.927 -14.857 -22.158 1.00 95.06 414 SER A CA 1
ATOM 3138 C C . SER A 1 414 ? 20.112 -15.664 -23.433 1.00 95.06 414 SER A C 1
ATOM 3140 O O . SER A 1 414 ? 21.008 -16.500 -23.486 1.00 95.06 414 SER A O 1
ATOM 3142 N N . GLN A 1 415 ? 19.330 -15.390 -24.481 1.00 95.75 415 GLN A N 1
ATOM 3143 C CA . GLN A 1 415 ? 19.540 -16.009 -25.795 1.00 95.75 415 GLN A CA 1
ATOM 3144 C C . GLN A 1 415 ? 20.918 -15.650 -26.359 1.00 95.75 415 GLN A C 1
ATOM 3146 O O . GLN A 1 415 ? 21.621 -16.522 -26.865 1.00 95.75 415 GLN A O 1
ATOM 3151 N N . LEU A 1 416 ? 21.339 -14.388 -26.222 1.00 94.25 416 LEU A N 1
ATOM 3152 C CA . LEU A 1 416 ? 22.689 -13.952 -26.581 1.00 94.25 416 LEU A CA 1
ATOM 3153 C C . LEU A 1 416 ? 23.768 -14.640 -25.739 1.00 94.25 416 LEU A C 1
ATOM 3155 O O . LEU A 1 416 ? 24.721 -15.179 -26.302 1.00 94.25 416 LEU A O 1
ATOM 3159 N N . ALA A 1 417 ? 23.629 -14.628 -24.411 1.00 94.69 417 ALA A N 1
ATOM 3160 C CA . ALA A 1 417 ? 24.605 -15.226 -23.502 1.00 94.69 417 ALA A CA 1
ATOM 3161 C C . ALA A 1 417 ? 24.783 -16.728 -23.772 1.00 94.69 417 ALA A C 1
ATOM 3163 O O . ALA A 1 417 ? 25.908 -17.218 -23.853 1.00 94.69 417 ALA A O 1
ATOM 3164 N N . LEU A 1 418 ? 23.682 -17.444 -24.005 1.00 95.50 418 LEU A N 1
ATOM 3165 C CA . LEU A 1 418 ? 23.709 -18.862 -24.341 1.00 95.50 418 LEU A CA 1
ATOM 3166 C C . LEU A 1 418 ? 24.306 -19.125 -25.728 1.00 95.50 418 LEU A C 1
ATOM 3168 O O . LEU A 1 418 ? 25.065 -20.077 -25.898 1.00 95.50 418 LEU A O 1
ATOM 3172 N N . ALA A 1 419 ? 24.023 -18.270 -26.715 1.00 95.69 419 ALA A N 1
ATOM 3173 C CA . ALA A 1 419 ? 24.659 -18.370 -28.024 1.00 95.69 419 ALA A CA 1
ATOM 3174 C C . ALA A 1 419 ? 26.187 -18.221 -27.922 1.00 95.69 419 ALA A C 1
ATOM 3176 O O . ALA A 1 419 ? 26.924 -18.980 -28.549 1.00 95.69 419 ALA A O 1
ATOM 3177 N N . TYR A 1 420 ? 26.674 -17.295 -27.087 1.00 94.44 420 TYR A N 1
ATOM 3178 C CA . TYR A 1 420 ? 28.105 -17.156 -26.809 1.00 94.44 420 TYR A CA 1
ATOM 3179 C C . TYR A 1 420 ? 28.689 -18.367 -26.078 1.00 94.44 420 TYR A C 1
ATOM 3181 O O . TYR A 1 420 ? 29.778 -18.811 -26.444 1.00 94.44 420 TYR A O 1
ATOM 3189 N N . ALA A 1 421 ? 27.968 -18.925 -25.102 1.00 95.38 421 ALA A N 1
ATOM 3190 C CA . ALA A 1 421 ? 28.378 -20.138 -24.400 1.00 95.38 421 ALA A CA 1
ATOM 3191 C C . ALA A 1 421 ? 28.598 -21.302 -25.384 1.00 95.38 421 ALA A C 1
ATOM 3193 O O . ALA A 1 421 ? 29.657 -21.929 -25.367 1.00 95.38 421 ALA A O 1
ATOM 3194 N N . TYR A 1 422 ? 27.669 -21.519 -26.324 1.00 97.06 422 TYR A N 1
ATOM 3195 C CA . TYR A 1 422 ? 27.819 -22.525 -27.382 1.00 97.06 422 TYR A CA 1
ATOM 3196 C C . TYR A 1 422 ? 28.931 -22.199 -28.385 1.00 97.06 422 TYR A C 1
ATOM 3198 O O . TYR A 1 422 ? 29.677 -23.099 -28.764 1.00 97.06 422 TYR A O 1
ATOM 3206 N N . ALA A 1 423 ? 29.084 -20.941 -28.803 1.00 94.56 423 ALA A N 1
ATOM 3207 C CA . ALA A 1 423 ? 30.120 -20.552 -29.764 1.00 94.56 423 ALA A CA 1
ATOM 3208 C C . ALA A 1 423 ? 31.542 -20.744 -29.209 1.00 94.56 423 ALA A C 1
ATOM 3210 O O . ALA A 1 423 ? 32.472 -21.036 -29.958 1.00 94.56 423 ALA A O 1
ATOM 3211 N N . LYS A 1 424 ? 31.722 -20.568 -27.894 1.00 93.75 424 LYS A N 1
ATOM 3212 C CA . LYS A 1 424 ? 33.022 -20.708 -27.222 1.00 93.75 424 LYS A CA 1
ATOM 3213 C C . LYS A 1 424 ? 33.235 -22.064 -26.547 1.00 93.75 424 LYS A C 1
ATOM 3215 O O . LYS A 1 424 ? 34.365 -22.379 -26.185 1.00 93.75 424 LYS A O 1
ATOM 3220 N N . GLY A 1 425 ? 32.177 -22.853 -26.362 1.00 93.88 425 GLY A N 1
ATOM 3221 C CA . GLY A 1 425 ? 32.216 -24.066 -25.543 1.00 93.88 425 GLY A CA 1
ATOM 3222 C C . GLY A 1 425 ? 32.407 -23.780 -24.047 1.00 93.88 425 GLY A C 1
ATOM 3223 O O . GLY A 1 425 ? 33.036 -24.565 -23.339 1.00 93.88 425 GLY A O 1
ATOM 3224 N N . GLU A 1 426 ? 31.918 -22.635 -23.565 1.00 92.25 426 GLU A N 1
ATOM 3225 C CA . GLU A 1 426 ? 32.013 -22.231 -22.159 1.00 92.25 426 GLU A CA 1
ATOM 3226 C C . GLU A 1 426 ? 30.798 -22.762 -21.389 1.00 92.25 426 GLU A C 1
ATOM 3228 O O . GLU A 1 426 ? 29.667 -22.353 -21.632 1.00 92.25 426 GLU A O 1
ATOM 3233 N N . GLY A 1 427 ? 31.012 -23.702 -20.463 1.00 91.56 427 GLY A N 1
ATOM 3234 C CA . GLY A 1 427 ? 29.938 -24.276 -19.637 1.00 91.56 427 GLY A CA 1
ATOM 3235 C C . GLY A 1 427 ? 29.027 -25.286 -20.346 1.00 91.56 427 GLY A C 1
ATOM 3236 O O . GLY A 1 427 ? 28.348 -26.060 -19.677 1.00 91.56 427 GLY A O 1
ATOM 3237 N N . VAL A 1 428 ? 29.062 -25.333 -21.678 1.00 95.38 428 VAL A N 1
ATOM 3238 C CA . VAL A 1 428 ? 28.393 -26.322 -22.535 1.00 95.38 428 VAL A CA 1
ATOM 3239 C C . VAL A 1 428 ? 29.362 -26.823 -23.609 1.00 95.38 428 VAL A C 1
ATOM 3241 O O . VAL A 1 428 ? 30.283 -26.094 -23.977 1.00 95.38 428 VAL A O 1
ATOM 3244 N N . PRO A 1 429 ? 29.183 -28.042 -24.152 1.00 96.06 429 PRO A N 1
ATOM 3245 C CA . PRO A 1 429 ? 29.936 -28.476 -25.324 1.00 96.06 429 PRO A CA 1
ATOM 3246 C C . PRO A 1 429 ? 29.756 -27.490 -26.486 1.00 96.06 429 PRO A C 1
ATOM 3248 O O . PRO A 1 429 ? 28.630 -27.140 -26.841 1.00 96.06 429 PRO A O 1
ATOM 3251 N N . GLY A 1 430 ? 30.868 -27.041 -27.071 1.00 95.38 430 GLY A N 1
ATOM 3252 C CA . GLY A 1 430 ? 30.847 -26.057 -28.152 1.00 95.38 430 GLY A CA 1
ATOM 3253 C C . GLY A 1 430 ? 30.063 -26.545 -29.374 1.00 95.38 430 GLY A C 1
ATOM 3254 O O . GLY A 1 430 ? 30.216 -27.689 -29.803 1.00 95.38 430 GLY A O 1
ATOM 3255 N N . SER A 1 431 ? 29.221 -25.676 -29.934 1.00 97.44 431 SER A N 1
ATOM 3256 C CA . SER A 1 431 ? 28.397 -25.964 -31.111 1.00 97.44 431 SER A CA 1
ATOM 3257 C C . SER A 1 431 ? 28.038 -24.677 -31.849 1.00 97.44 431 SER A C 1
ATOM 3259 O O . SER A 1 431 ? 27.139 -23.938 -31.446 1.00 97.44 431 SER A O 1
ATOM 3261 N N . ASP A 1 432 ? 28.694 -24.437 -32.986 1.00 94.44 432 ASP A N 1
ATOM 3262 C CA . ASP A 1 432 ? 28.364 -23.300 -33.854 1.00 94.44 432 ASP A CA 1
ATOM 3263 C C . ASP A 1 432 ? 26.905 -23.361 -34.348 1.00 94.44 432 ASP A C 1
ATOM 3265 O O . ASP A 1 432 ? 26.263 -22.329 -34.532 1.00 94.44 432 ASP A O 1
ATOM 3269 N N . ALA A 1 433 ? 26.351 -24.563 -34.540 1.00 96.06 433 ALA A N 1
ATOM 3270 C CA . ALA A 1 433 ? 24.971 -24.742 -34.990 1.00 96.06 433 ALA A CA 1
ATOM 3271 C C . ALA A 1 433 ? 23.949 -24.289 -33.930 1.00 96.06 433 ALA A C 1
ATOM 3273 O O . ALA A 1 433 ? 22.989 -23.585 -34.257 1.00 96.06 433 ALA A O 1
ATOM 3274 N N . GLU A 1 434 ? 24.166 -24.634 -32.655 1.00 96.50 434 GLU A N 1
ATOM 3275 C CA . GLU A 1 434 ? 23.307 -24.155 -31.562 1.00 96.50 434 GLU A CA 1
ATOM 3276 C C . GLU A 1 434 ? 23.519 -22.660 -31.301 1.00 96.50 434 GLU A C 1
ATOM 3278 O O . GLU A 1 434 ? 22.545 -21.936 -31.088 1.00 96.50 434 GLU A O 1
ATOM 3283 N N . ALA A 1 435 ? 24.755 -22.159 -31.412 1.00 96.44 435 ALA A N 1
ATOM 3284 C CA . ALA A 1 435 ? 25.026 -20.725 -31.331 1.00 96.44 435 ALA A CA 1
ATOM 3285 C C . ALA A 1 435 ? 24.218 -19.940 -32.377 1.00 96.44 435 ALA A C 1
ATOM 3287 O O . ALA A 1 435 ? 23.516 -18.986 -32.036 1.00 96.44 435 ALA A O 1
ATOM 3288 N N . VAL A 1 436 ? 24.219 -20.393 -33.636 1.00 97.06 436 VAL A N 1
ATOM 3289 C CA . VAL A 1 436 ? 23.420 -19.785 -34.710 1.00 97.06 436 VAL A CA 1
ATOM 3290 C C . VAL A 1 436 ? 21.922 -19.867 -34.434 1.00 97.06 436 VAL A C 1
ATOM 3292 O O . VAL A 1 436 ? 21.202 -18.897 -34.682 1.00 97.06 436 VAL A O 1
ATOM 3295 N N . ARG A 1 437 ? 21.426 -20.987 -33.900 1.00 96.62 437 ARG A N 1
ATOM 3296 C CA . ARG A 1 437 ? 20.010 -21.134 -33.540 1.00 96.62 437 ARG A CA 1
ATOM 3297 C C . ARG A 1 437 ? 19.574 -20.085 -32.513 1.00 96.62 437 ARG A C 1
ATOM 3299 O O . ARG A 1 437 ? 18.512 -19.481 -32.679 1.00 96.62 437 ARG A O 1
ATOM 3306 N N . TRP A 1 438 ? 20.381 -19.851 -31.482 1.00 95.94 438 TRP A N 1
ATOM 3307 C CA . TRP A 1 438 ? 20.084 -18.861 -30.446 1.00 95.94 438 TRP A CA 1
ATOM 3308 C C . TRP A 1 438 ? 20.306 -17.420 -30.915 1.00 95.94 438 TRP A C 1
ATOM 3310 O O . TRP A 1 438 ? 19.448 -16.572 -30.659 1.00 95.94 438 TRP A O 1
ATOM 3320 N N . TRP A 1 439 ? 21.362 -17.143 -31.692 1.00 95.56 439 TRP A N 1
ATOM 3321 C CA . TRP A 1 439 ? 21.529 -15.841 -32.349 1.00 95.56 439 TRP A CA 1
ATOM 3322 C C . TRP A 1 439 ? 20.358 -15.518 -33.269 1.00 95.56 439 TRP A C 1
ATOM 3324 O O . TRP A 1 439 ? 19.895 -14.387 -33.261 1.00 95.56 439 TRP A O 1
ATOM 3334 N N . ARG A 1 440 ? 19.817 -16.487 -34.016 1.00 95.56 440 ARG A N 1
ATOM 3335 C CA . ARG A 1 440 ? 18.639 -16.253 -34.861 1.00 95.56 440 ARG A CA 1
ATOM 3336 C C . ARG A 1 440 ? 17.434 -15.782 -34.049 1.00 95.56 440 ARG A C 1
ATOM 3338 O O . ARG A 1 440 ? 16.840 -14.773 -34.411 1.00 95.56 440 ARG A O 1
ATOM 3345 N N . ARG A 1 441 ? 17.131 -16.439 -32.925 1.00 94.38 441 ARG A N 1
ATOM 3346 C CA . ARG A 1 441 ? 16.028 -16.030 -32.035 1.00 94.38 441 ARG A CA 1
ATOM 3347 C C . ARG A 1 441 ? 16.223 -14.613 -31.488 1.00 94.38 441 ARG A C 1
ATOM 3349 O O . ARG A 1 441 ? 15.306 -13.803 -31.563 1.00 94.38 441 ARG A O 1
ATOM 3356 N N . ALA A 1 442 ? 17.422 -14.285 -31.009 1.00 92.94 442 ALA A N 1
ATOM 3357 C CA . ALA A 1 442 ? 17.716 -12.939 -30.512 1.00 92.94 442 ALA A CA 1
ATOM 3358 C C . ALA A 1 442 ? 17.704 -11.884 -31.640 1.00 92.94 442 ALA A C 1
ATOM 3360 O O . ALA A 1 442 ? 17.264 -10.752 -31.441 1.00 92.94 442 ALA A O 1
ATOM 3361 N N . ALA A 1 443 ? 18.155 -12.252 -32.842 1.00 92.50 443 ALA A N 1
ATOM 3362 C CA . ALA A 1 443 ? 18.192 -11.386 -34.017 1.00 92.50 443 ALA A CA 1
ATOM 3363 C C . ALA A 1 443 ? 16.789 -11.052 -34.542 1.00 92.50 443 ALA A C 1
ATOM 3365 O O . ALA A 1 443 ? 16.548 -9.918 -34.965 1.00 92.50 443 ALA A O 1
ATOM 3366 N N . GLU A 1 444 ? 15.870 -12.018 -34.496 1.00 91.94 444 GLU A N 1
ATOM 3367 C CA . GLU A 1 444 ? 14.447 -11.849 -34.820 1.00 91.94 444 GLU A CA 1
ATOM 3368 C C . GLU A 1 444 ? 13.737 -10.916 -33.829 1.00 91.94 444 GLU A C 1
ATOM 3370 O O . GLU A 1 444 ? 12.845 -10.174 -34.230 1.00 91.94 444 GLU A O 1
ATOM 3375 N N . GLN A 1 445 ? 14.196 -10.870 -32.574 1.00 89.88 445 GLN A N 1
ATOM 3376 C CA . GLN A 1 445 ? 13.756 -9.898 -31.563 1.00 89.88 445 GLN A CA 1
ATOM 3377 C C . GLN A 1 445 ? 14.443 -8.524 -31.687 1.00 89.88 445 GLN A C 1
ATOM 3379 O O . GLN A 1 445 ? 14.250 -7.651 -30.847 1.00 89.88 445 GLN A O 1
ATOM 3384 N N . GLY A 1 446 ? 15.248 -8.314 -32.733 1.00 89.00 446 GLY A N 1
ATOM 3385 C CA . GLY A 1 446 ? 15.859 -7.022 -33.039 1.00 89.00 446 GLY A CA 1
ATOM 3386 C C . GLY A 1 446 ? 17.270 -6.816 -32.490 1.00 89.00 446 GLY A C 1
ATOM 3387 O O . GLY A 1 446 ? 17.843 -5.762 -32.733 1.00 89.00 446 GLY A O 1
ATOM 3388 N N . SER A 1 447 ? 17.885 -7.794 -31.816 1.00 91.88 447 SER A N 1
ATOM 3389 C CA . SER A 1 447 ? 19.240 -7.621 -31.275 1.00 91.88 447 SER A CA 1
ATOM 3390 C C . SER A 1 447 ? 20.283 -7.393 -32.379 1.00 91.88 447 SER A C 1
ATOM 3392 O O . SER A 1 447 ? 20.611 -8.311 -33.134 1.00 91.88 447 SER A O 1
ATOM 3394 N N . ALA A 1 448 ? 20.861 -6.188 -32.440 1.00 93.06 448 ALA A N 1
ATOM 3395 C CA . ALA A 1 448 ? 21.898 -5.840 -33.414 1.00 93.06 448 ALA A CA 1
ATOM 3396 C C . ALA A 1 448 ? 23.150 -6.731 -33.295 1.00 93.06 448 ALA A C 1
ATOM 3398 O O . ALA A 1 448 ? 23.718 -7.136 -34.307 1.00 93.06 448 ALA A O 1
ATOM 3399 N N . VAL A 1 449 ? 23.542 -7.094 -32.067 1.00 93.50 449 VAL A N 1
ATOM 3400 C CA . VAL A 1 449 ? 24.677 -7.998 -31.801 1.00 93.50 449 VAL A CA 1
ATOM 3401 C C . VAL A 1 449 ? 24.394 -9.399 -32.349 1.00 93.50 449 VAL A C 1
ATOM 3403 O O . VAL A 1 449 ? 25.244 -10.002 -33.004 1.00 93.50 449 VAL A O 1
ATOM 3406 N N . ALA A 1 450 ? 23.181 -9.917 -32.138 1.00 94.12 450 ALA A N 1
ATOM 3407 C CA . ALA A 1 450 ? 22.792 -11.222 -32.664 1.00 94.12 450 ALA A CA 1
ATOM 3408 C C . ALA A 1 450 ? 22.720 -11.222 -34.198 1.00 94.12 450 ALA A C 1
ATOM 3410 O O . ALA A 1 450 ? 23.190 -12.159 -34.839 1.00 94.12 450 ALA A O 1
ATOM 3411 N N . GLN A 1 451 ? 22.167 -10.158 -34.788 1.00 96.25 451 GLN A N 1
ATOM 3412 C CA . GLN A 1 451 ? 22.101 -9.968 -36.239 1.00 96.25 451 GLN A CA 1
ATOM 3413 C C . GLN A 1 451 ? 23.505 -9.907 -36.856 1.00 96.25 451 GLN A C 1
ATOM 3415 O O . GLN A 1 451 ? 23.759 -10.567 -37.861 1.00 96.25 451 GLN A O 1
ATOM 3420 N N . TYR A 1 452 ? 24.441 -9.192 -36.225 1.00 96.69 452 TYR A N 1
ATOM 3421 C CA . TYR A 1 452 ? 25.846 -9.176 -36.627 1.00 96.69 452 TYR A CA 1
ATOM 3422 C C . TYR A 1 452 ? 26.468 -10.582 -36.598 1.00 96.69 452 TYR A C 1
ATOM 3424 O O . TYR A 1 452 ? 27.018 -11.031 -37.607 1.00 96.69 452 TYR A O 1
ATOM 3432 N N . ASN A 1 453 ? 26.345 -11.302 -35.478 1.00 95.88 453 ASN A N 1
ATOM 3433 C CA . ASN A 1 453 ? 26.927 -12.640 -35.336 1.00 95.88 453 ASN A CA 1
ATOM 3434 C C . ASN A 1 453 ? 26.307 -13.644 -36.318 1.00 95.88 453 ASN A C 1
ATOM 3436 O O . ASN A 1 453 ? 27.009 -14.493 -36.866 1.00 95.88 453 ASN A O 1
ATOM 3440 N N . LEU A 1 454 ? 25.008 -13.519 -36.602 1.00 95.44 454 LEU A N 1
ATOM 3441 C CA . LEU A 1 454 ? 24.332 -14.335 -37.604 1.00 95.44 454 LEU A CA 1
ATOM 3442 C C . LEU A 1 454 ? 24.833 -14.024 -39.021 1.00 95.44 454 LEU A C 1
ATOM 3444 O O . LEU A 1 454 ? 25.096 -14.947 -39.792 1.00 95.44 454 LEU A O 1
ATOM 3448 N N . GLY A 1 455 ? 25.037 -12.744 -39.350 1.00 96.62 455 GLY A N 1
ATOM 3449 C CA . GLY A 1 455 ? 25.674 -12.336 -40.603 1.00 96.62 455 GLY A CA 1
ATOM 3450 C C . GLY A 1 455 ? 27.083 -12.914 -40.746 1.00 96.62 455 GLY A C 1
ATOM 3451 O O . GLY A 1 455 ? 27.435 -13.450 -41.797 1.00 96.62 455 GLY A O 1
ATOM 3452 N N . PHE A 1 456 ? 27.858 -12.909 -39.659 1.00 96.62 456 PHE A N 1
ATOM 3453 C CA . PHE A 1 456 ? 29.191 -13.509 -39.610 1.00 96.62 456 PHE A CA 1
ATOM 3454 C C . PHE A 1 456 ? 29.179 -15.027 -39.789 1.00 96.62 456 PHE A C 1
ATOM 3456 O O . PHE A 1 456 ? 30.018 -15.559 -40.519 1.00 96.62 456 PHE A O 1
ATOM 3463 N N . ALA A 1 457 ? 28.219 -15.720 -39.180 1.00 96.94 457 ALA A N 1
ATOM 3464 C CA . ALA A 1 457 ? 28.046 -17.155 -39.347 1.00 96.94 457 ALA A CA 1
ATOM 3465 C C . ALA A 1 457 ? 27.764 -17.527 -40.811 1.00 96.94 457 ALA A C 1
ATOM 3467 O O . ALA A 1 457 ? 28.444 -18.394 -41.361 1.00 96.94 457 ALA A O 1
ATOM 3468 N N . TYR A 1 458 ? 26.847 -16.812 -41.473 1.00 97.56 458 TYR A N 1
ATOM 3469 C CA . TYR A 1 458 ? 26.548 -17.013 -42.893 1.00 97.56 458 TYR A CA 1
ATOM 3470 C C . TYR A 1 458 ? 27.719 -16.652 -43.811 1.00 97.56 458 TYR A C 1
ATOM 3472 O O . TYR A 1 458 ? 27.996 -17.395 -44.749 1.00 97.56 458 TYR A O 1
ATOM 3480 N N . ALA A 1 459 ? 28.447 -15.566 -43.535 1.00 96.12 459 ALA A N 1
ATOM 3481 C CA . ALA A 1 459 ? 29.606 -15.182 -44.340 1.00 96.12 459 ALA A CA 1
ATOM 3482 C C . ALA A 1 459 ? 30.743 -16.209 -44.244 1.00 96.12 459 ALA A C 1
ATOM 3484 O O . ALA A 1 459 ? 31.511 -16.369 -45.182 1.00 96.12 459 ALA A O 1
ATOM 3485 N N . ASN A 1 460 ? 30.897 -16.913 -43.126 1.00 95.12 460 ASN A N 1
ATOM 3486 C CA . ASN A 1 460 ? 32.035 -17.818 -42.926 1.00 95.12 460 ASN A CA 1
ATOM 3487 C C . ASN A 1 460 ? 31.651 -19.302 -42.943 1.00 95.12 460 ASN A C 1
ATOM 3489 O O . ASN A 1 460 ? 32.514 -20.149 -42.733 1.00 95.12 460 ASN A O 1
ATOM 3493 N N . GLY A 1 461 ? 30.373 -19.624 -43.157 1.00 94.75 461 GLY A N 1
ATOM 3494 C CA . GLY A 1 461 ? 29.879 -20.998 -43.105 1.00 94.75 461 GLY A CA 1
ATOM 3495 C C . GLY A 1 461 ? 30.004 -21.651 -41.720 1.00 94.75 461 GLY A C 1
ATOM 3496 O O . GLY A 1 461 ? 30.197 -22.863 -41.627 1.00 94.75 461 GLY A O 1
ATOM 3497 N N . LYS A 1 462 ? 29.952 -20.865 -40.634 1.00 94.31 462 LYS A N 1
ATOM 3498 C CA . LYS A 1 462 ? 30.073 -21.378 -39.257 1.00 94.31 462 LYS A CA 1
ATOM 3499 C C . LYS A 1 462 ? 28.711 -21.789 -38.720 1.00 94.31 462 LYS A C 1
ATOM 3501 O O . LYS A 1 462 ? 27.836 -20.945 -38.560 1.00 94.31 462 LYS A O 1
ATOM 3506 N N . GLY A 1 463 ? 28.513 -23.081 -38.461 1.00 92.56 463 GLY A N 1
ATOM 3507 C CA . GLY A 1 463 ? 27.247 -23.622 -37.937 1.00 92.56 463 GLY A CA 1
ATOM 3508 C C . GLY A 1 463 ? 26.074 -23.618 -38.927 1.00 92.56 463 GLY A C 1
ATOM 3509 O O . GLY A 1 463 ? 25.043 -24.228 -38.658 1.00 92.56 463 GLY A O 1
ATOM 3510 N N . VAL A 1 464 ? 26.234 -22.973 -40.084 1.00 95.88 464 VAL A N 1
ATOM 3511 C CA . VAL A 1 464 ? 25.300 -22.940 -41.216 1.00 95.88 464 VAL A CA 1
ATOM 3512 C C . VAL A 1 464 ? 26.080 -22.982 -42.529 1.00 95.88 464 VAL A C 1
ATOM 3514 O O . VAL A 1 464 ? 27.235 -22.561 -42.547 1.00 95.88 464 VAL A O 1
ATOM 3517 N N . PRO A 1 465 ? 25.483 -23.450 -43.641 1.00 96.88 465 PRO A N 1
ATOM 3518 C CA . PRO A 1 465 ? 26.099 -23.319 -44.956 1.00 96.88 465 PRO A CA 1
ATOM 3519 C C . PRO A 1 465 ? 26.441 -21.860 -45.266 1.00 96.88 465 PRO A C 1
ATOM 3521 O O . PRO A 1 465 ? 25.664 -20.957 -44.948 1.00 96.88 465 PRO A O 1
ATOM 3524 N N . GLN A 1 466 ? 27.597 -21.640 -45.893 1.00 96.44 466 GLN A N 1
ATOM 3525 C CA . GLN A 1 466 ? 28.020 -20.301 -46.284 1.00 96.44 466 GLN A CA 1
ATOM 3526 C C . GLN A 1 466 ? 27.020 -19.698 -47.282 1.00 96.44 466 GLN A C 1
ATOM 3528 O O . GLN A 1 466 ? 26.730 -20.297 -48.317 1.00 96.44 466 GLN A O 1
ATOM 3533 N N . ASP A 1 467 ? 26.523 -18.501 -46.977 1.00 97.12 467 ASP A N 1
ATOM 3534 C CA . ASP A 1 467 ? 25.594 -17.749 -47.819 1.00 97.12 467 ASP A CA 1
ATOM 3535 C C . ASP A 1 467 ? 25.834 -16.245 -47.652 1.00 97.12 467 ASP A C 1
ATOM 3537 O O . ASP A 1 467 ? 25.334 -15.585 -46.738 1.00 97.12 467 ASP A O 1
ATOM 3541 N N . ASP A 1 468 ? 26.598 -15.681 -48.581 1.00 95.69 468 ASP A N 1
ATOM 3542 C CA . ASP A 1 468 ? 26.958 -14.267 -48.550 1.00 95.69 468 ASP A CA 1
ATOM 3543 C C . ASP A 1 468 ? 25.752 -13.336 -48.754 1.00 95.69 468 ASP A C 1
ATOM 3545 O O . ASP A 1 468 ? 25.780 -12.191 -48.305 1.00 95.69 468 ASP A O 1
ATOM 3549 N N . ARG A 1 469 ? 24.670 -13.805 -49.396 1.00 95.69 469 ARG A N 1
ATOM 3550 C CA . ARG A 1 469 ? 23.449 -13.002 -49.575 1.00 95.69 469 ARG A CA 1
ATOM 3551 C C . ARG A 1 469 ? 22.708 -12.871 -48.251 1.00 95.69 469 ARG A C 1
ATOM 3553 O O . ARG A 1 469 ? 22.302 -11.771 -47.884 1.00 95.69 469 ARG A O 1
ATOM 3560 N N . GLN A 1 470 ? 22.569 -13.974 -47.514 1.00 93.62 470 GLN A N 1
ATOM 3561 C CA . GLN A 1 470 ? 22.011 -13.945 -46.159 1.00 93.62 470 GLN A CA 1
ATOM 3562 C C . GLN A 1 470 ? 22.893 -13.128 -45.214 1.00 93.62 470 GLN A C 1
ATOM 3564 O O . GLN A 1 470 ? 22.370 -12.338 -44.428 1.00 93.62 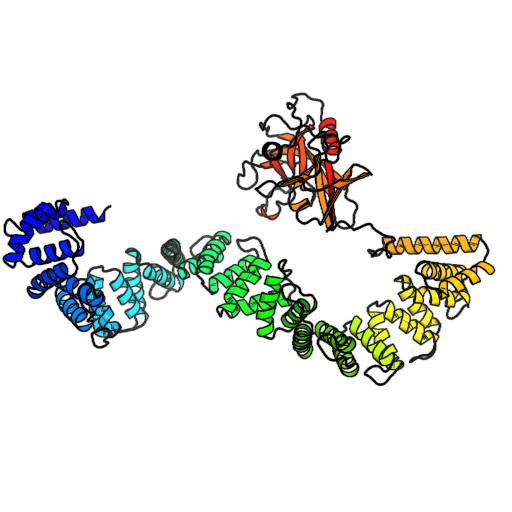470 GLN A O 1
ATOM 3569 N N . ALA A 1 471 ? 24.219 -13.248 -45.330 1.00 96.56 471 ALA A N 1
ATOM 3570 C CA . ALA A 1 471 ? 25.148 -12.447 -44.543 1.00 96.56 471 ALA A CA 1
ATOM 3571 C C . ALA A 1 471 ? 24.909 -10.942 -44.719 1.00 96.56 471 ALA A C 1
ATOM 3573 O O . ALA A 1 471 ? 24.783 -10.225 -43.728 1.00 96.56 471 ALA A O 1
ATOM 3574 N N . VAL A 1 472 ? 24.762 -10.472 -45.965 1.00 96.38 472 VAL A N 1
ATOM 3575 C CA . VAL A 1 472 ? 24.441 -9.066 -46.250 1.00 96.38 472 VAL A CA 1
ATOM 3576 C C . VAL A 1 472 ? 23.119 -8.649 -45.614 1.00 96.38 472 VAL A C 1
ATOM 3578 O O . VAL A 1 472 ? 23.069 -7.585 -45.008 1.00 96.38 472 VAL A O 1
ATOM 3581 N N . VAL A 1 473 ? 22.059 -9.458 -45.715 1.00 96.44 473 VAL A N 1
ATOM 3582 C CA . VAL A 1 473 ? 20.750 -9.119 -45.124 1.00 96.44 473 VAL A CA 1
ATOM 3583 C C . VAL A 1 473 ? 20.868 -8.898 -43.615 1.00 96.44 473 VAL A C 1
ATOM 3585 O O . VAL A 1 473 ? 20.333 -7.924 -43.085 1.00 96.44 473 VAL A O 1
ATOM 3588 N N . TRP A 1 474 ? 21.584 -9.776 -42.915 1.00 94.56 474 TRP A N 1
ATOM 3589 C CA . TRP A 1 474 ? 21.747 -9.675 -41.467 1.00 94.56 474 TRP A CA 1
ATOM 3590 C C . TRP A 1 474 ? 22.703 -8.555 -41.049 1.00 94.56 474 TRP A C 1
ATOM 3592 O O . TRP A 1 474 ? 22.386 -7.808 -40.122 1.00 94.56 474 TRP A O 1
ATOM 3602 N N . TYR A 1 475 ? 23.812 -8.365 -41.769 1.00 97.38 475 TYR A N 1
ATOM 3603 C CA . TYR A 1 475 ? 24.695 -7.222 -41.548 1.00 97.38 475 TYR A CA 1
ATOM 3604 C C . TYR A 1 475 ? 23.996 -5.893 -41.811 1.00 97.38 475 TYR A C 1
ATOM 3606 O O . TYR A 1 475 ? 24.167 -4.979 -41.017 1.00 97.38 475 TYR A O 1
ATOM 3614 N N . GLN A 1 476 ? 23.172 -5.790 -42.856 1.00 96.19 476 GLN A N 1
ATOM 3615 C CA . GLN A 1 476 ? 22.375 -4.600 -43.157 1.00 96.19 476 GLN A CA 1
ATOM 3616 C C . GLN A 1 476 ? 21.466 -4.233 -41.980 1.00 96.19 476 GLN A C 1
ATOM 3618 O O . GLN A 1 476 ? 21.507 -3.095 -41.523 1.00 96.19 476 GLN A O 1
ATOM 3623 N N . ARG A 1 477 ? 20.724 -5.198 -41.422 1.00 93.94 477 ARG A N 1
ATOM 3624 C CA . ARG A 1 477 ? 19.846 -4.957 -40.263 1.00 93.94 477 ARG A CA 1
ATOM 3625 C C . ARG A 1 477 ? 20.617 -4.469 -39.031 1.00 93.94 477 ARG A C 1
ATOM 3627 O O . ARG A 1 477 ? 20.203 -3.506 -38.392 1.00 93.94 477 ARG A O 1
ATOM 3634 N N . ALA A 1 478 ? 21.763 -5.077 -38.720 1.00 94.81 478 ALA A N 1
ATOM 3635 C CA . ALA A 1 478 ? 22.605 -4.640 -37.601 1.00 94.81 478 ALA A CA 1
ATOM 3636 C C . ALA A 1 478 ? 23.268 -3.272 -37.865 1.00 94.81 478 ALA A C 1
ATOM 3638 O O . ALA A 1 478 ? 23.362 -2.429 -36.971 1.00 94.81 478 ALA A O 1
ATOM 3639 N N . ALA A 1 479 ? 23.703 -3.030 -39.103 1.00 95.00 479 ALA A N 1
ATOM 3640 C CA . ALA A 1 479 ? 24.341 -1.794 -39.542 1.00 95.00 479 ALA A CA 1
ATOM 3641 C C . ALA A 1 479 ? 23.379 -0.600 -39.504 1.00 95.00 479 ALA A C 1
ATOM 3643 O O . ALA A 1 479 ? 23.773 0.491 -39.082 1.00 95.00 479 ALA A O 1
ATOM 3644 N N . GLU A 1 480 ? 22.114 -0.817 -39.871 1.00 94.00 480 GLU A N 1
ATOM 3645 C CA . GLU A 1 480 ? 21.018 0.156 -39.771 1.00 94.00 480 GLU A CA 1
ATOM 3646 C C . GLU A 1 480 ? 20.706 0.546 -38.322 1.00 94.00 480 GLU A C 1
ATOM 3648 O O . GLU A 1 480 ? 20.340 1.689 -38.053 1.00 94.00 480 GLU A O 1
ATOM 3653 N N . GLN A 1 481 ? 20.940 -0.361 -37.372 1.00 91.38 481 GLN A N 1
ATOM 3654 C CA . GLN A 1 481 ? 20.871 -0.072 -35.938 1.00 91.38 481 GLN A CA 1
ATOM 3655 C C . GLN A 1 481 ? 22.141 0.584 -35.388 1.00 91.38 481 GLN A C 1
ATOM 3657 O O . GLN A 1 481 ? 22.169 0.976 -34.222 1.00 91.38 481 GLN A O 1
ATOM 3662 N N . GLY A 1 482 ? 23.182 0.735 -36.212 1.00 92.44 482 GLY A N 1
ATOM 3663 C CA . GLY A 1 482 ? 24.429 1.388 -35.833 1.00 92.44 482 GLY A CA 1
ATOM 3664 C C . GLY A 1 482 ? 25.564 0.503 -35.378 1.00 92.44 482 GLY A C 1
ATOM 3665 O O . GLY A 1 482 ? 26.532 1.041 -34.861 1.00 92.44 482 GLY A O 1
ATOM 3666 N N . HIS A 1 483 ? 25.460 -0.814 -35.515 1.00 94.62 483 HIS A N 1
ATOM 3667 C CA . HIS A 1 483 ? 26.513 -1.707 -35.051 1.00 94.62 483 HIS A CA 1
ATOM 3668 C C . HIS A 1 483 ? 27.778 -1.540 -35.907 1.00 94.62 483 HIS A C 1
ATOM 3670 O O . HIS A 1 483 ? 27.779 -1.920 -37.080 1.00 94.62 483 HIS A O 1
ATOM 3676 N N . ALA A 1 484 ? 28.853 -0.994 -35.330 1.00 94.56 484 ALA A N 1
ATOM 3677 C CA . ALA A 1 484 ? 30.073 -0.627 -36.055 1.00 94.56 484 ALA A CA 1
ATOM 3678 C C . ALA A 1 484 ? 30.683 -1.804 -36.840 1.00 94.56 484 ALA A C 1
ATOM 3680 O O . ALA A 1 484 ? 30.872 -1.683 -38.050 1.00 94.56 484 ALA A O 1
ATOM 3681 N N . ASP A 1 485 ? 30.850 -2.978 -36.217 1.00 94.56 485 ASP A N 1
ATOM 3682 C CA . ASP A 1 485 ? 31.424 -4.145 -36.914 1.00 94.56 485 ASP A CA 1
ATOM 3683 C C . ASP A 1 485 ? 30.539 -4.636 -38.074 1.00 94.56 485 ASP A C 1
ATOM 3685 O O . ASP A 1 485 ? 31.025 -5.137 -39.089 1.00 94.56 485 ASP A O 1
ATOM 3689 N N . ALA A 1 486 ? 29.214 -4.478 -37.961 1.00 96.19 486 ALA A N 1
ATOM 3690 C CA . ALA A 1 486 ? 28.290 -4.858 -39.024 1.00 96.19 486 ALA A CA 1
ATOM 3691 C C . ALA A 1 486 ? 28.360 -3.868 -40.187 1.00 96.19 486 ALA A C 1
ATOM 3693 O O . ALA A 1 486 ? 28.328 -4.287 -41.339 1.00 96.19 486 ALA A O 1
ATOM 3694 N N . GLN A 1 487 ? 28.505 -2.571 -39.898 1.00 97.25 487 GLN A N 1
ATOM 3695 C CA . GLN A 1 487 ? 28.744 -1.537 -40.905 1.00 97.25 487 GLN A CA 1
ATOM 3696 C C . GLN A 1 487 ? 30.080 -1.767 -41.625 1.00 97.25 487 GLN A C 1
ATOM 3698 O O . GLN A 1 487 ? 30.135 -1.701 -42.852 1.00 97.25 487 GLN A O 1
ATOM 3703 N N . SER A 1 488 ? 31.138 -2.103 -40.885 1.00 96.19 488 SER A N 1
ATOM 3704 C CA . SER A 1 488 ? 32.457 -2.439 -41.433 1.00 96.19 488 SER A CA 1
ATOM 3705 C C . SER A 1 488 ? 32.382 -3.642 -42.379 1.00 96.19 488 SER A C 1
ATOM 3707 O O . SER A 1 488 ? 32.780 -3.551 -43.545 1.00 96.19 488 SER A O 1
ATOM 3709 N N . ASN A 1 489 ? 31.760 -4.737 -41.927 1.00 96.44 489 ASN A N 1
ATOM 3710 C CA . ASN A 1 489 ? 31.602 -5.948 -42.730 1.00 96.44 489 ASN A CA 1
ATOM 3711 C C . ASN A 1 489 ? 30.674 -5.741 -43.929 1.00 96.44 489 ASN A C 1
ATOM 3713 O O . ASN A 1 489 ? 30.981 -6.202 -45.022 1.00 96.44 489 ASN A O 1
ATOM 3717 N N . LEU A 1 490 ? 29.577 -5.003 -43.781 1.00 97.00 490 LEU A N 1
ATOM 3718 C CA . LEU A 1 490 ? 28.696 -4.657 -44.896 1.00 97.00 490 LEU A CA 1
ATOM 3719 C C . LEU A 1 490 ? 29.414 -3.797 -45.944 1.00 97.00 490 LEU A C 1
ATOM 3721 O O . LEU A 1 490 ? 29.268 -4.033 -47.144 1.00 97.00 490 LEU A O 1
ATOM 3725 N N . GLY A 1 491 ? 30.226 -2.836 -45.499 1.00 96.38 491 GLY A N 1
ATOM 3726 C CA . GLY A 1 491 ? 31.084 -2.043 -46.372 1.00 96.38 491 GLY A CA 1
ATOM 3727 C C . GLY A 1 491 ? 32.073 -2.913 -47.149 1.00 96.38 491 GLY A C 1
ATOM 3728 O O . GLY A 1 491 ? 32.223 -2.746 -48.359 1.00 96.38 491 GLY A O 1
ATOM 3729 N N . TYR A 1 492 ? 32.665 -3.910 -46.486 1.00 96.06 492 TYR A N 1
ATOM 3730 C CA . TYR A 1 492 ? 33.507 -4.921 -47.127 1.00 96.06 492 TYR A CA 1
ATOM 3731 C C . TYR A 1 492 ? 32.740 -5.752 -48.174 1.00 96.06 492 TYR A C 1
ATOM 3733 O O . TYR A 1 492 ? 33.246 -5.960 -49.280 1.00 96.06 492 TYR A O 1
ATOM 3741 N N . MET A 1 493 ? 31.500 -6.173 -47.881 1.00 96.94 493 MET A N 1
ATOM 3742 C CA . MET A 1 493 ? 30.663 -6.917 -48.837 1.00 96.94 493 MET A CA 1
ATOM 3743 C C . MET A 1 493 ? 30.397 -6.103 -50.114 1.00 96.94 493 MET A C 1
ATOM 3745 O O . MET A 1 493 ? 30.565 -6.626 -51.217 1.00 96.94 493 MET A O 1
ATOM 3749 N N . TYR A 1 494 ? 30.062 -4.813 -49.988 1.00 97.06 494 TYR A N 1
ATOM 3750 C CA . TYR A 1 494 ? 29.883 -3.915 -51.138 1.00 97.06 494 TYR A CA 1
ATOM 3751 C C . TYR A 1 494 ? 31.193 -3.607 -51.872 1.00 97.06 494 TYR A C 1
ATOM 3753 O O . TYR A 1 494 ? 31.179 -3.473 -53.096 1.00 97.06 494 TYR A O 1
ATOM 3761 N N . PHE A 1 495 ? 32.324 -3.512 -51.163 1.00 95.19 495 PHE A N 1
ATOM 3762 C CA . PHE A 1 495 ? 33.623 -3.229 -51.777 1.00 95.19 495 PHE A CA 1
ATOM 3763 C C . PHE A 1 495 ? 34.069 -4.356 -52.713 1.00 95.19 495 PHE A C 1
ATOM 3765 O O . PHE A 1 495 ? 34.563 -4.091 -53.809 1.00 95.19 495 PHE A O 1
ATOM 3772 N N . HIS A 1 496 ? 33.851 -5.610 -52.315 1.00 94.75 496 HIS A N 1
ATOM 3773 C CA . HIS A 1 496 ? 34.264 -6.785 -53.086 1.00 94.75 496 HIS A CA 1
ATOM 3774 C C . HIS A 1 496 ? 33.150 -7.409 -53.938 1.00 94.75 496 HIS A C 1
ATOM 3776 O O . HIS A 1 496 ? 33.407 -8.380 -54.646 1.00 94.75 496 HIS A O 1
ATOM 3782 N N . GLY A 1 497 ? 31.924 -6.880 -53.885 1.00 94.19 497 GLY A N 1
ATOM 3783 C CA . GLY A 1 497 ? 30.780 -7.465 -54.590 1.00 94.19 497 GLY A CA 1
ATOM 3784 C C . GLY A 1 497 ? 30.397 -8.856 -54.063 1.00 94.19 497 GLY A C 1
ATOM 3785 O O . GLY A 1 497 ? 30.005 -9.743 -54.823 1.00 94.19 497 GLY A O 1
ATOM 3786 N N . ARG A 1 498 ? 30.565 -9.078 -52.756 1.00 95.19 498 ARG A N 1
ATOM 3787 C CA . ARG A 1 498 ? 30.338 -10.366 -52.099 1.00 95.19 498 ARG A CA 1
ATOM 3788 C C . ARG A 1 498 ? 28.894 -10.445 -51.611 1.00 95.19 498 ARG A C 1
ATOM 3790 O O . ARG A 1 498 ? 28.492 -9.683 -50.742 1.00 95.19 498 ARG A O 1
ATOM 3797 N N . GLY A 1 499 ? 28.087 -11.330 -52.196 1.00 90.75 499 GLY A N 1
ATOM 3798 C CA . GLY A 1 499 ? 26.656 -11.453 -51.868 1.00 90.75 499 GLY A CA 1
ATOM 3799 C C . GLY A 1 499 ? 25.768 -10.303 -52.375 1.00 90.75 499 GLY A C 1
ATOM 3800 O O . GLY A 1 499 ? 24.547 -10.441 -52.385 1.00 90.75 499 GLY A O 1
ATOM 3801 N N . VAL A 1 500 ? 26.361 -9.211 -52.864 1.00 94.31 500 VAL A N 1
ATOM 3802 C CA . VAL A 1 500 ? 25.708 -8.048 -53.487 1.00 94.31 500 VAL A CA 1
ATOM 3803 C C . VAL A 1 500 ? 26.525 -7.542 -54.672 1.00 94.31 500 VAL A C 1
ATOM 3805 O O . VAL A 1 500 ? 27.730 -7.774 -54.700 1.00 94.31 500 VAL A O 1
ATOM 3808 N N . PRO A 1 501 ? 25.923 -6.830 -55.643 1.00 95.62 501 PRO A N 1
ATOM 3809 C CA . PRO A 1 501 ? 26.692 -6.109 -56.652 1.00 95.62 501 PRO A CA 1
ATOM 3810 C C . PRO A 1 501 ? 27.685 -5.136 -56.008 1.00 95.62 501 PRO A C 1
ATOM 3812 O O . PRO A 1 501 ? 27.374 -4.503 -54.997 1.00 95.62 501 PRO A O 1
ATOM 3815 N N . GLN A 1 502 ? 28.869 -5.011 -56.608 1.00 95.31 502 GLN A N 1
ATOM 3816 C CA . GLN A 1 502 ? 29.888 -4.078 -56.139 1.00 95.31 502 GLN A CA 1
ATOM 3817 C C . GLN A 1 502 ? 29.371 -2.634 -56.210 1.00 95.31 502 GLN A C 1
ATOM 3819 O O . GLN A 1 502 ? 28.834 -2.208 -57.233 1.00 95.31 502 GLN A O 1
ATOM 3824 N N . ASP A 1 503 ? 29.552 -1.886 -55.123 1.00 96.19 503 ASP A N 1
ATOM 3825 C CA . ASP A 1 503 ? 29.087 -0.504 -54.997 1.00 96.19 503 ASP A CA 1
ATOM 3826 C C . ASP A 1 503 ? 30.040 0.285 -54.094 1.00 96.19 503 ASP A C 1
ATOM 3828 O O . ASP A 1 503 ? 29.955 0.237 -52.865 1.00 96.19 503 ASP A O 1
ATOM 3832 N N . PHE A 1 504 ? 30.970 1.022 -54.705 1.00 94.31 504 PHE A N 1
ATOM 3833 C CA . PHE A 1 504 ? 31.977 1.781 -53.961 1.00 94.31 504 PHE A CA 1
ATOM 3834 C C . PHE A 1 504 ? 31.387 2.934 -53.140 1.00 94.31 504 PHE A C 1
ATOM 3836 O O . PHE A 1 504 ? 31.951 3.278 -52.103 1.00 94.31 504 PHE A O 1
ATOM 3843 N N . LEU A 1 505 ? 30.245 3.506 -53.546 1.00 95.38 505 LEU A N 1
ATOM 3844 C CA . LEU A 1 505 ? 29.593 4.577 -52.787 1.00 95.38 505 LEU A CA 1
ATOM 3845 C C . LEU A 1 505 ? 29.018 4.032 -51.480 1.00 95.38 505 LEU A C 1
ATOM 3847 O O . LEU A 1 505 ? 29.304 4.574 -50.412 1.00 95.38 505 LEU A O 1
ATOM 3851 N N . ARG A 1 506 ? 28.257 2.932 -51.547 1.00 94.50 506 ARG A N 1
ATOM 3852 C CA . ARG A 1 506 ? 27.725 2.268 -50.346 1.00 94.50 506 ARG A CA 1
ATOM 3853 C C . ARG A 1 506 ? 28.833 1.661 -49.494 1.00 94.50 506 ARG A C 1
ATOM 3855 O O . ARG A 1 506 ? 28.768 1.773 -48.272 1.00 94.50 506 ARG A O 1
ATOM 3862 N N . ALA A 1 507 ? 29.861 1.080 -50.115 1.00 96.50 507 ALA A N 1
ATOM 3863 C CA . ALA A 1 507 ? 31.026 0.567 -49.402 1.00 96.50 507 ALA A CA 1
ATOM 3864 C C . ALA A 1 507 ? 31.688 1.669 -48.569 1.00 96.50 507 ALA A C 1
ATOM 3866 O O . ALA A 1 507 ? 31.804 1.532 -47.352 1.00 96.50 507 ALA A O 1
ATOM 3867 N N . HIS A 1 508 ? 32.028 2.797 -49.205 1.00 97.12 508 HIS A N 1
ATOM 3868 C CA . HIS A 1 508 ? 32.673 3.919 -48.532 1.00 97.12 508 HIS A CA 1
ATOM 3869 C C . HIS A 1 508 ? 31.763 4.543 -47.471 1.00 97.12 508 HIS A C 1
ATOM 3871 O O . HIS A 1 508 ? 32.236 4.845 -46.378 1.00 97.12 508 HIS A O 1
ATOM 3877 N N . MET A 1 509 ? 30.464 4.700 -47.747 1.00 97.00 509 MET A N 1
ATOM 3878 C CA . MET A 1 509 ? 29.477 5.186 -46.776 1.00 97.00 509 MET A CA 1
ATOM 3879 C C . MET A 1 509 ? 29.500 4.347 -45.488 1.00 97.00 509 MET A C 1
ATOM 3881 O O . MET A 1 509 ? 29.694 4.902 -44.405 1.00 97.00 509 MET A O 1
ATOM 3885 N N . TRP A 1 510 ? 29.338 3.024 -45.592 1.00 96.62 510 TRP A N 1
ATOM 3886 C CA . TRP A 1 510 ? 29.285 2.138 -44.426 1.00 96.62 510 TRP A CA 1
ATOM 3887 C C . TRP A 1 510 ? 30.623 2.052 -43.686 1.00 96.62 510 TRP A C 1
ATOM 3889 O O . TRP A 1 510 ? 30.643 2.171 -42.460 1.00 96.62 510 TRP A O 1
ATOM 3899 N N . THR A 1 511 ? 31.751 1.951 -44.400 1.00 95.50 511 THR A N 1
ATOM 3900 C CA . THR A 1 511 ? 33.076 1.976 -43.755 1.00 95.50 511 THR A CA 1
ATOM 3901 C C . THR A 1 511 ? 33.371 3.321 -43.095 1.00 95.50 511 THR A C 1
ATOM 3903 O O . THR A 1 511 ? 34.018 3.362 -42.057 1.00 95.50 511 THR A O 1
ATOM 3906 N N . ASN A 1 512 ? 32.875 4.435 -43.644 1.00 95.25 512 ASN A N 1
ATOM 3907 C CA . ASN A 1 512 ? 33.046 5.755 -43.040 1.00 95.25 512 ASN A CA 1
ATOM 3908 C C . ASN A 1 512 ? 32.247 5.893 -41.733 1.00 95.25 512 ASN A C 1
ATOM 3910 O O . ASN A 1 512 ? 32.756 6.457 -40.765 1.00 95.25 512 ASN A O 1
ATOM 3914 N N . LEU A 1 513 ? 31.033 5.332 -41.678 1.00 94.75 513 LEU A N 1
ATOM 3915 C CA . LEU A 1 513 ? 30.223 5.277 -40.456 1.00 94.75 513 LEU A CA 1
ATOM 3916 C C . LEU A 1 513 ? 30.887 4.427 -39.364 1.00 94.75 513 LEU A C 1
ATOM 3918 O O . LEU A 1 513 ? 30.991 4.882 -38.224 1.00 94.75 513 LEU A O 1
ATOM 3922 N N . ALA A 1 514 ? 31.398 3.243 -39.705 1.00 95.56 514 ALA A N 1
ATOM 3923 C CA . ALA A 1 514 ? 32.120 2.391 -38.758 1.00 95.56 514 ALA A CA 1
ATOM 3924 C C . ALA A 1 514 ? 33.441 3.032 -38.291 1.00 95.56 514 ALA A C 1
ATOM 3926 O O . ALA A 1 514 ? 33.725 3.080 -37.095 1.00 95.56 514 ALA A O 1
ATOM 3927 N N . ALA A 1 515 ? 34.207 3.626 -39.211 1.00 94.44 515 ALA A N 1
ATOM 3928 C CA . ALA A 1 515 ? 35.451 4.329 -38.896 1.00 94.44 515 ALA A CA 1
ATOM 3929 C C . ALA A 1 515 ? 35.232 5.509 -37.935 1.00 94.44 515 ALA A C 1
ATOM 3931 O O . ALA A 1 515 ? 36.047 5.736 -37.045 1.00 94.44 515 ALA A O 1
ATOM 3932 N N . SER A 1 516 ? 34.119 6.241 -38.072 1.00 93.06 516 SER A N 1
ATOM 3933 C CA . SER A 1 516 ? 33.775 7.341 -37.155 1.00 93.06 516 SER A CA 1
ATOM 3934 C C . SER A 1 516 ? 33.504 6.884 -35.715 1.00 93.06 516 SER A C 1
ATOM 3936 O O . SER A 1 516 ? 33.554 7.695 -34.795 1.00 93.06 516 SER A O 1
ATOM 3938 N N . GLN A 1 517 ? 33.257 5.586 -35.520 1.00 91.19 517 GLN A N 1
ATOM 3939 C CA . GLN A 1 517 ? 33.055 4.943 -34.220 1.00 91.19 517 GLN A CA 1
ATOM 3940 C C . GLN A 1 517 ? 34.325 4.251 -33.695 1.00 91.19 517 GLN A C 1
ATOM 3942 O O . GLN A 1 517 ? 34.282 3.632 -32.637 1.00 91.19 517 GLN A O 1
ATOM 3947 N N . GLY A 1 518 ? 35.455 4.366 -34.406 1.00 90.31 518 GLY A N 1
ATOM 3948 C CA . GLY A 1 518 ? 36.748 3.819 -33.986 1.00 90.31 518 GLY A CA 1
ATOM 3949 C C . GLY A 1 518 ? 37.081 2.421 -34.517 1.00 90.31 518 GLY A C 1
ATOM 3950 O O . GLY A 1 518 ? 38.070 1.845 -34.076 1.00 90.31 518 GLY A O 1
ATOM 3951 N N . ASP A 1 519 ? 36.308 1.870 -35.460 1.00 92.56 519 ASP A N 1
ATOM 3952 C CA . ASP A 1 519 ? 36.625 0.574 -36.078 1.00 92.56 519 ASP A CA 1
ATOM 3953 C C . ASP A 1 519 ? 37.873 0.683 -36.978 1.00 92.56 519 ASP A C 1
ATOM 3955 O O . ASP A 1 519 ? 37.864 1.319 -38.039 1.00 92.56 519 ASP A O 1
ATOM 3959 N N . GLU A 1 520 ? 38.969 0.051 -36.556 1.00 91.94 520 GLU A N 1
ATOM 3960 C CA . GLU A 1 520 ? 40.253 0.092 -37.263 1.00 91.94 520 GLU A CA 1
ATOM 3961 C C . GLU A 1 520 ? 40.229 -0.607 -38.628 1.00 91.94 520 GLU A C 1
ATOM 3963 O O . GLU A 1 520 ? 40.942 -0.200 -39.554 1.00 91.94 520 GLU A O 1
ATOM 3968 N N . VAL A 1 521 ? 39.435 -1.671 -38.769 1.00 90.81 521 VAL A N 1
ATOM 3969 C CA . VAL A 1 521 ? 39.287 -2.401 -40.035 1.00 90.81 521 VAL A CA 1
ATOM 3970 C C . VAL A 1 521 ? 38.535 -1.523 -41.031 1.00 90.81 521 VAL A C 1
ATOM 3972 O O . VAL A 1 521 ? 38.939 -1.410 -42.190 1.00 90.81 521 VAL A O 1
ATOM 3975 N N . ALA A 1 522 ? 37.508 -0.816 -40.567 1.00 92.94 522 ALA A N 1
ATOM 3976 C CA . ALA A 1 522 ? 36.751 0.134 -41.360 1.00 92.94 522 ALA A CA 1
ATOM 3977 C C . ALA A 1 522 ? 37.599 1.333 -41.796 1.00 92.94 522 ALA A C 1
ATOM 3979 O O . ALA A 1 522 ? 37.484 1.751 -42.946 1.00 92.94 522 ALA A O 1
ATOM 3980 N N . ILE A 1 523 ? 38.480 1.856 -40.930 1.00 92.81 523 ILE A N 1
ATOM 3981 C CA . ILE A 1 523 ? 39.432 2.923 -41.293 1.00 92.81 523 ILE A CA 1
ATOM 3982 C C . ILE A 1 523 ? 40.314 2.467 -42.460 1.00 92.81 523 ILE A C 1
ATOM 3984 O O . ILE A 1 523 ? 40.388 3.152 -43.480 1.00 92.81 523 ILE A O 1
ATOM 3988 N N . LYS A 1 524 ? 40.919 1.277 -42.355 1.00 93.56 524 LYS A N 1
ATOM 3989 C CA . LYS A 1 524 ? 41.768 0.712 -43.418 1.00 93.56 524 LYS A CA 1
ATOM 3990 C C . LYS A 1 524 ? 40.990 0.510 -44.720 1.00 93.56 524 LYS A C 1
ATOM 3992 O O . LYS A 1 524 ? 41.484 0.876 -45.786 1.00 93.56 524 LYS A O 1
ATOM 3997 N N . ASN A 1 525 ? 39.775 -0.032 -44.639 1.00 90.12 525 ASN A N 1
ATOM 3998 C CA . ASN A 1 525 ? 38.929 -0.277 -45.808 1.00 90.12 525 ASN A CA 1
ATOM 3999 C C . ASN A 1 525 ? 38.467 1.031 -46.471 1.00 90.12 525 ASN A C 1
ATOM 4001 O O . ASN A 1 525 ? 38.521 1.144 -47.695 1.00 90.12 525 ASN A O 1
ATOM 4005 N N . ARG A 1 526 ? 38.086 2.045 -45.684 1.00 95.06 526 ARG A N 1
ATOM 4006 C CA . ARG A 1 526 ? 37.736 3.388 -46.172 1.00 95.06 526 ARG A CA 1
ATOM 4007 C C . ARG A 1 526 ? 38.919 4.042 -46.886 1.00 95.06 526 ARG A C 1
ATOM 4009 O O . ARG A 1 526 ? 38.756 4.578 -47.978 1.00 95.06 526 ARG A O 1
ATOM 4016 N N . ASP A 1 527 ? 40.111 3.977 -46.298 1.00 92.81 527 ASP A N 1
ATOM 4017 C CA . ASP A 1 527 ? 41.313 4.591 -46.871 1.00 92.81 527 ASP A CA 1
ATOM 4018 C C . ASP A 1 527 ? 41.773 3.860 -48.143 1.00 92.81 527 ASP A C 1
ATOM 4020 O O . ASP A 1 527 ? 42.280 4.487 -49.074 1.00 92.81 527 ASP A O 1
ATOM 4024 N N . ALA A 1 528 ? 41.560 2.542 -48.224 1.00 93.12 528 ALA A N 1
ATOM 4025 C CA . ALA A 1 528 ? 41.763 1.775 -49.450 1.00 93.12 528 ALA A CA 1
ATOM 4026 C C . ALA A 1 528 ? 40.760 2.177 -50.547 1.00 93.12 528 ALA A C 1
ATOM 4028 O O . ALA A 1 528 ? 41.165 2.404 -51.688 1.00 93.12 528 ALA A O 1
ATOM 4029 N N . LEU A 1 529 ? 39.478 2.335 -50.200 1.00 92.62 529 LEU A N 1
ATOM 4030 C CA . LEU A 1 529 ? 38.430 2.832 -51.100 1.00 92.62 529 LEU A CA 1
ATOM 4031 C C . LEU A 1 529 ? 38.749 4.239 -51.631 1.00 92.62 529 LEU A C 1
ATOM 4033 O O . LEU A 1 529 ? 38.592 4.498 -52.823 1.00 92.62 529 LEU A O 1
ATOM 4037 N N . ALA A 1 530 ? 39.290 5.124 -50.790 1.00 91.25 530 ALA A N 1
ATOM 4038 C CA . ALA A 1 530 ? 39.673 6.480 -51.186 1.00 91.25 530 ALA A CA 1
ATOM 4039 C C . ALA A 1 530 ? 40.776 6.529 -52.265 1.00 91.25 530 ALA A C 1
ATOM 4041 O O . ALA A 1 530 ? 40.918 7.542 -52.944 1.00 91.25 530 ALA A O 1
ATOM 4042 N N . ARG A 1 531 ? 41.541 5.443 -52.462 1.00 93.62 531 ARG A N 1
ATOM 4043 C CA . ARG A 1 531 ? 42.562 5.342 -53.526 1.00 93.62 531 ARG A CA 1
ATOM 4044 C C . ARG A 1 531 ? 41.987 4.970 -54.892 1.00 93.62 531 ARG A C 1
ATOM 4046 O O . ARG A 1 531 ? 42.669 5.157 -55.894 1.00 93.62 531 ARG A O 1
ATOM 4053 N N . VAL A 1 532 ? 40.776 4.413 -54.932 1.00 92.50 532 VAL A N 1
ATOM 4054 C CA . VAL A 1 532 ? 40.131 3.913 -56.162 1.00 92.50 532 VAL A CA 1
ATOM 4055 C C . VAL A 1 532 ? 38.870 4.695 -56.541 1.00 92.50 532 VAL A C 1
ATOM 4057 O O . VAL A 1 532 ? 38.280 4.436 -57.587 1.00 92.50 532 VAL A O 1
ATOM 4060 N N . MET A 1 533 ? 38.461 5.661 -55.715 1.00 94.75 533 MET A N 1
ATOM 4061 C CA . MET A 1 533 ? 37.306 6.532 -55.937 1.00 94.75 533 MET A CA 1
ATOM 4062 C C . MET A 1 533 ? 37.739 7.952 -56.310 1.00 94.75 533 MET A C 1
ATOM 4064 O O . MET A 1 533 ? 38.788 8.437 -55.894 1.00 94.75 533 MET A O 1
ATOM 4068 N N . THR A 1 534 ? 36.894 8.652 -57.064 1.00 95.94 534 THR A N 1
ATOM 4069 C CA . THR A 1 534 ? 37.065 10.089 -57.327 1.00 95.94 534 THR A CA 1
ATOM 4070 C C . THR A 1 534 ? 36.663 10.932 -56.113 1.00 95.94 534 THR A C 1
ATOM 4072 O O . THR A 1 534 ? 35.864 10.505 -55.277 1.00 95.94 534 THR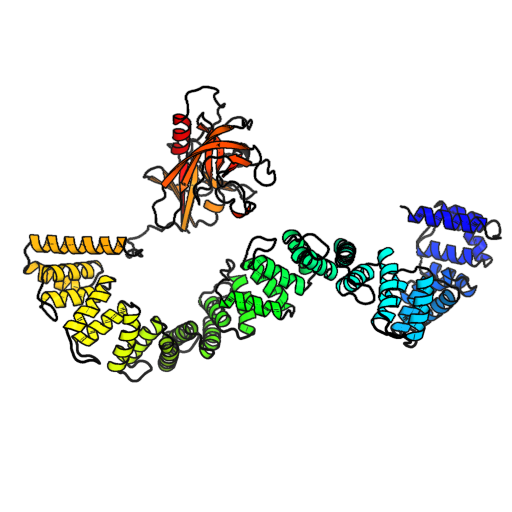 A O 1
ATOM 4075 N N . ALA A 1 535 ? 37.163 12.170 -56.035 1.00 91.81 535 ALA A N 1
ATOM 4076 C CA . ALA A 1 535 ? 36.799 13.108 -54.969 1.00 91.81 535 ALA A CA 1
ATOM 4077 C C . ALA A 1 535 ? 35.280 13.371 -54.897 1.00 91.81 535 ALA A C 1
ATOM 4079 O O . ALA A 1 535 ? 34.725 13.473 -53.805 1.00 91.81 535 ALA A O 1
ATOM 4080 N N . GLU A 1 536 ? 34.599 13.415 -56.047 1.00 92.62 536 GLU A N 1
ATOM 4081 C CA . GLU A 1 536 ? 33.143 13.579 -56.130 1.00 92.62 536 GLU A CA 1
ATOM 4082 C C . GLU A 1 536 ? 32.400 12.371 -55.541 1.00 92.62 536 GLU A C 1
ATOM 4084 O O . GLU A 1 536 ? 31.488 12.529 -54.729 1.00 92.62 536 GLU A O 1
ATOM 4089 N N . GLN A 1 537 ? 32.836 11.152 -55.871 1.00 91.88 537 GLN A N 1
ATOM 4090 C CA . GLN A 1 537 ? 32.261 9.928 -55.307 1.00 91.88 537 GLN A CA 1
ATOM 4091 C C . GLN A 1 537 ? 32.480 9.838 -53.790 1.00 91.88 537 GLN A C 1
ATOM 4093 O O . GLN A 1 537 ? 31.570 9.444 -53.062 1.00 91.88 537 GLN A O 1
ATOM 4098 N N . ILE A 1 538 ? 33.657 10.231 -53.297 1.00 93.38 538 ILE A N 1
ATOM 4099 C CA . ILE A 1 538 ? 33.946 10.276 -51.856 1.00 93.38 538 ILE A CA 1
ATOM 4100 C C . ILE A 1 538 ? 33.029 11.290 -51.161 1.00 93.38 538 ILE A C 1
ATOM 4102 O O . ILE A 1 538 ? 32.404 10.954 -50.153 1.00 93.38 538 ILE A O 1
ATOM 4106 N N . ALA A 1 539 ? 32.898 12.503 -51.711 1.00 93.81 539 ALA A N 1
ATOM 4107 C CA . ALA A 1 539 ? 32.022 13.537 -51.163 1.00 93.81 539 ALA A CA 1
ATOM 4108 C C . ALA A 1 539 ? 30.561 13.064 -51.099 1.00 93.81 539 ALA A C 1
ATOM 4110 O O . ALA A 1 539 ? 29.908 13.224 -50.064 1.00 93.81 539 ALA A O 1
ATOM 4111 N N . ARG A 1 540 ? 30.076 12.398 -52.157 1.00 94.31 540 ARG A N 1
ATOM 4112 C CA . ARG A 1 540 ? 28.724 11.831 -52.198 1.00 94.31 540 ARG A CA 1
ATOM 4113 C C . ARG A 1 540 ? 28.527 10.713 -51.172 1.00 94.31 540 ARG A C 1
ATOM 4115 O O . ARG A 1 540 ? 27.518 10.699 -50.476 1.00 94.31 540 ARG A O 1
ATOM 4122 N N . ALA A 1 541 ? 29.485 9.798 -51.028 1.00 92.75 541 ALA A N 1
ATOM 4123 C CA . ALA A 1 541 ? 29.409 8.726 -50.032 1.00 92.75 541 ALA A CA 1
ATOM 4124 C C . ALA A 1 541 ? 29.421 9.261 -48.585 1.00 92.75 541 ALA A C 1
ATOM 4126 O O . ALA A 1 541 ? 28.724 8.733 -47.717 1.00 92.75 541 ALA A O 1
ATOM 4127 N N . GLN A 1 542 ? 30.187 10.323 -48.315 1.00 94.44 542 GLN A N 1
ATOM 4128 C CA . GLN A 1 542 ? 30.193 11.005 -47.015 1.00 94.44 542 GLN A CA 1
ATOM 4129 C C . GLN A 1 542 ? 28.878 11.741 -46.739 1.00 94.44 542 GLN A C 1
ATOM 4131 O O . GLN A 1 542 ? 28.402 11.738 -45.607 1.00 94.44 542 GLN A O 1
ATOM 4136 N N . GLU A 1 543 ? 28.273 12.348 -47.758 1.00 94.38 543 GLU A N 1
ATOM 4137 C CA . GLU A 1 543 ? 26.943 12.946 -47.654 1.00 94.38 543 GLU A CA 1
ATOM 4138 C C . GLU A 1 543 ? 25.881 11.891 -47.325 1.00 94.38 543 GLU A C 1
ATOM 4140 O O . GLU A 1 543 ? 25.150 12.060 -46.355 1.00 94.38 543 GLU A O 1
ATOM 4145 N N . MET A 1 544 ? 25.878 10.751 -48.023 1.00 92.88 544 MET A N 1
ATOM 4146 C CA . MET A 1 544 ? 24.983 9.626 -47.716 1.00 92.88 544 MET A CA 1
ATOM 4147 C C . MET A 1 544 ? 25.143 9.126 -46.270 1.00 92.88 544 MET A C 1
ATOM 4149 O O . MET A 1 544 ? 24.156 8.762 -45.627 1.00 92.88 544 MET A O 1
ATOM 4153 N N . ALA A 1 545 ? 26.372 9.121 -45.740 1.00 93.31 545 ALA A N 1
ATOM 4154 C CA . ALA A 1 545 ? 26.646 8.764 -44.348 1.00 93.31 545 ALA A CA 1
ATOM 4155 C C . ALA A 1 545 ? 26.058 9.792 -43.364 1.00 93.31 545 ALA A C 1
ATOM 4157 O O . ALA A 1 545 ? 25.432 9.392 -42.381 1.00 93.31 545 ALA A O 1
ATOM 4158 N N . ARG A 1 546 ? 26.200 11.095 -43.650 1.00 92.50 546 ARG A N 1
ATOM 4159 C CA . ARG A 1 546 ? 25.585 12.175 -42.857 1.00 92.50 546 ARG A CA 1
ATOM 4160 C C . ARG A 1 546 ? 24.062 12.082 -42.872 1.00 92.50 546 ARG A C 1
ATOM 4162 O O . ARG A 1 546 ? 23.459 12.021 -41.808 1.00 92.50 546 ARG A O 1
ATOM 4169 N N . GLU A 1 547 ? 23.455 11.950 -44.050 1.00 90.69 547 GLU A N 1
ATOM 4170 C CA . GLU A 1 547 ? 22.003 11.786 -44.193 1.00 90.69 547 GLU A CA 1
ATOM 4171 C C . GLU A 1 547 ? 21.487 10.564 -43.418 1.00 90.69 547 GLU A C 1
ATOM 4173 O O . GLU A 1 547 ? 20.411 10.596 -42.824 1.00 90.69 547 GLU A O 1
ATOM 4178 N N . TRP A 1 548 ? 22.232 9.454 -43.418 1.00 90.75 548 TRP A N 1
ATOM 4179 C CA . TRP A 1 548 ? 21.863 8.276 -42.634 1.00 90.75 548 TRP A CA 1
ATOM 4180 C C . TRP A 1 548 ? 21.957 8.534 -41.126 1.00 90.75 548 TRP A C 1
ATOM 4182 O O . TRP A 1 548 ? 21.041 8.143 -40.402 1.00 90.75 548 TRP A O 1
ATOM 4192 N N . GLN A 1 549 ? 23.008 9.214 -40.653 1.00 86.94 549 GLN A N 1
ATOM 4193 C CA . GLN A 1 549 ? 23.138 9.600 -39.243 1.00 86.94 549 GLN A CA 1
ATOM 4194 C C . GLN A 1 549 ? 21.992 10.520 -38.823 1.00 86.94 549 GLN A C 1
ATOM 4196 O O . GLN A 1 549 ? 21.377 10.268 -37.794 1.00 86.94 549 GLN A O 1
ATOM 4201 N N . GLU A 1 550 ? 21.655 11.512 -39.646 1.00 84.44 550 GLU A N 1
ATOM 4202 C CA . GLU A 1 550 ? 20.536 12.433 -39.430 1.00 84.44 550 GLU A CA 1
ATOM 4203 C C . GLU A 1 550 ? 19.183 11.711 -39.416 1.00 84.44 550 GLU A C 1
ATOM 4205 O O . GLU A 1 550 ? 18.370 11.933 -38.523 1.00 84.44 550 GLU A O 1
ATOM 4210 N N . ARG A 1 551 ? 18.936 10.786 -40.355 1.00 84.44 551 ARG A N 1
ATOM 4211 C CA . ARG A 1 551 ? 17.712 9.963 -40.347 1.00 84.44 551 ARG A CA 1
ATOM 4212 C C . ARG A 1 551 ? 17.628 9.075 -39.110 1.00 84.44 551 ARG A C 1
ATOM 4214 O O . ARG A 1 551 ? 16.545 8.904 -38.559 1.00 84.44 551 ARG A O 1
ATOM 4221 N N . ARG A 1 552 ? 18.749 8.505 -38.665 1.00 78.06 552 ARG A N 1
ATOM 4222 C CA . ARG A 1 552 ? 18.789 7.647 -37.477 1.00 78.06 552 ARG A CA 1
ATOM 4223 C C . ARG A 1 552 ? 18.584 8.444 -36.188 1.00 78.06 552 ARG A C 1
ATOM 4225 O O . ARG A 1 552 ? 17.868 7.965 -35.316 1.00 78.06 552 ARG A O 1
ATOM 4232 N N . THR A 1 553 ? 19.161 9.639 -36.070 1.00 66.62 553 THR A N 1
ATOM 4233 C CA . THR A 1 553 ? 18.941 10.528 -34.916 1.00 66.62 553 THR A CA 1
ATOM 4234 C C . THR A 1 553 ? 17.546 11.152 -34.916 1.00 66.62 553 THR A C 1
ATOM 4236 O O . THR A 1 553 ? 17.016 11.427 -33.844 1.00 66.62 553 THR A O 1
ATOM 4239 N N . ALA A 1 554 ? 16.926 11.333 -36.088 1.00 60.00 554 ALA A N 1
ATOM 4240 C CA . ALA A 1 554 ? 15.542 11.793 -36.221 1.00 60.00 554 ALA A CA 1
ATOM 4241 C C . ALA A 1 554 ? 14.490 10.682 -36.011 1.00 60.00 554 ALA A C 1
ATOM 4243 O O . ALA A 1 554 ? 13.359 10.984 -35.641 1.00 60.00 554 ALA A O 1
ATOM 4244 N N . GLY A 1 555 ? 14.836 9.413 -36.271 1.00 46.38 555 GLY A N 1
ATOM 4245 C CA . GLY A 1 555 ? 13.920 8.261 -36.245 1.00 46.38 555 GLY A CA 1
ATOM 4246 C C . GLY A 1 555 ? 14.022 7.331 -35.026 1.00 46.38 555 GLY A C 1
ATOM 4247 O O . GLY A 1 555 ? 13.240 6.391 -34.925 1.00 46.38 555 GLY A O 1
ATOM 4248 N N . SER A 1 556 ? 14.960 7.552 -34.105 1.00 31.86 556 SER A N 1
ATOM 4249 C CA . SER A 1 556 ? 15.055 6.839 -32.824 1.00 31.86 556 SER A CA 1
ATOM 4250 C C . SER A 1 556 ? 15.727 7.764 -31.800 1.00 31.86 556 SER A C 1
ATOM 4252 O O . SER A 1 556 ? 16.692 8.439 -32.176 1.00 31.86 556 SER A O 1
ATOM 4254 N N . PRO A 1 557 ? 15.255 7.846 -30.539 1.00 35.72 557 PRO A N 1
ATOM 4255 C CA . PRO A 1 557 ? 15.832 8.745 -29.545 1.00 35.72 557 PRO A CA 1
ATOM 4256 C C . PRO A 1 557 ? 17.248 8.260 -29.219 1.00 35.72 557 PRO A C 1
ATOM 4258 O O . PRO A 1 557 ? 17.451 7.296 -28.484 1.00 35.72 557 PRO A O 1
ATOM 4261 N N . ALA A 1 558 ? 18.255 8.879 -29.833 1.00 25.09 558 ALA A N 1
ATOM 4262 C CA . ALA A 1 558 ? 19.634 8.448 -29.683 1.00 25.09 558 ALA A CA 1
ATOM 4263 C C . ALA A 1 558 ? 20.170 8.786 -28.281 1.00 25.09 558 ALA A C 1
ATOM 4265 O O . ALA A 1 558 ? 20.179 9.945 -27.858 1.00 25.09 558 ALA A O 1
ATOM 4266 N N . ALA A 1 559 ? 20.696 7.767 -27.597 1.00 25.20 559 ALA A N 1
ATOM 4267 C CA . ALA A 1 559 ? 21.749 7.947 -26.606 1.00 25.20 559 ALA A CA 1
ATOM 4268 C C . ALA A 1 559 ? 23.009 8.527 -27.303 1.00 25.20 559 ALA A C 1
ATOM 4270 O O . ALA A 1 559 ? 23.306 8.135 -28.436 1.00 25.20 559 ALA A O 1
ATOM 4271 N N . PRO A 1 560 ? 23.723 9.478 -26.676 1.00 27.42 560 PRO A N 1
ATOM 4272 C CA . PRO A 1 560 ? 24.754 10.294 -27.324 1.00 27.42 560 PRO A CA 1
ATOM 4273 C C . PRO A 1 560 ? 26.110 9.563 -27.448 1.00 27.42 560 PRO A C 1
ATOM 4275 O O . PRO A 1 560 ? 26.344 8.585 -26.736 1.00 27.42 560 PRO A O 1
ATOM 4278 N N . PRO A 1 561 ? 27.031 10.027 -28.323 1.00 25.78 561 PRO A N 1
ATOM 4279 C CA . PRO A 1 561 ? 28.394 9.496 -28.390 1.00 25.78 561 PRO A CA 1
ATOM 4280 C C . PRO A 1 561 ? 29.146 9.761 -27.075 1.00 25.78 561 PRO A C 1
ATOM 4282 O O . PRO A 1 561 ? 28.843 10.725 -26.368 1.00 25.78 561 PRO A O 1
ATOM 4285 N N . ALA A 1 562 ? 30.136 8.919 -26.754 1.00 24.11 562 ALA A N 1
ATOM 4286 C CA . ALA A 1 562 ? 30.986 9.101 -25.578 1.00 24.11 562 ALA A CA 1
ATOM 4287 C C . ALA A 1 562 ? 31.580 10.528 -25.562 1.00 24.11 562 ALA A C 1
ATOM 4289 O O . ALA A 1 562 ? 32.163 10.957 -26.563 1.00 24.11 562 ALA A O 1
ATOM 4290 N N . PRO A 1 563 ? 31.414 11.286 -24.465 1.00 29.08 563 PRO A N 1
ATOM 4291 C CA . PRO A 1 563 ? 31.746 12.699 -24.446 1.00 29.08 563 PRO A CA 1
ATOM 4292 C C . PRO A 1 563 ? 33.261 12.905 -24.373 1.00 29.08 563 PRO A C 1
ATOM 4294 O O . PRO A 1 563 ? 33.935 12.385 -23.483 1.00 29.08 563 PRO A O 1
ATOM 4297 N N . ALA A 1 564 ? 33.775 13.784 -25.235 1.00 27.69 564 ALA A N 1
ATOM 4298 C CA . ALA A 1 564 ? 34.820 14.690 -24.782 1.00 27.69 564 ALA A CA 1
ATOM 4299 C C . ALA A 1 564 ? 34.234 15.494 -23.609 1.00 27.69 564 ALA A C 1
ATOM 4301 O O . ALA A 1 564 ? 33.098 15.959 -23.684 1.00 27.69 564 ALA A O 1
ATOM 4302 N N . ALA A 1 565 ? 34.982 15.550 -22.511 1.00 28.67 565 ALA A N 1
ATOM 4303 C CA . ALA A 1 565 ? 34.552 15.982 -21.187 1.00 28.67 565 ALA A CA 1
ATOM 4304 C C . ALA A 1 565 ? 33.458 17.076 -21.153 1.00 28.67 565 ALA A C 1
ATOM 4306 O O . ALA A 1 565 ? 33.685 18.213 -21.554 1.00 28.67 565 ALA A O 1
ATOM 4307 N N . GLY A 1 566 ? 32.318 16.719 -20.549 1.00 37.03 566 GLY A N 1
ATOM 4308 C CA . GLY A 1 566 ? 31.462 17.644 -19.802 1.00 37.03 566 GLY A CA 1
ATOM 4309 C C . GLY A 1 566 ? 30.358 18.374 -20.571 1.00 37.03 566 GLY A C 1
ATOM 4310 O O . GLY A 1 566 ? 30.488 19.557 -20.856 1.00 37.03 566 GLY A O 1
ATOM 4311 N N . ALA A 1 567 ? 29.204 17.725 -20.752 1.00 31.61 567 ALA A N 1
ATOM 4312 C CA . ALA A 1 567 ? 27.905 18.407 -20.744 1.00 31.61 567 ALA A CA 1
ATOM 4313 C C . ALA A 1 567 ? 26.809 17.415 -20.308 1.00 31.61 567 ALA A C 1
ATOM 4315 O O . ALA A 1 567 ? 26.562 16.420 -20.984 1.00 31.61 567 ALA A O 1
ATOM 4316 N N . ALA A 1 568 ? 26.204 17.653 -19.140 1.00 40.31 568 ALA A N 1
ATOM 4317 C CA . ALA A 1 568 ? 25.105 16.858 -18.581 1.00 40.31 568 ALA A CA 1
ATOM 4318 C C . ALA A 1 568 ? 23.830 16.958 -19.458 1.00 40.31 568 ALA A C 1
ATOM 4320 O O . ALA A 1 568 ? 23.813 17.752 -20.396 1.00 40.31 568 ALA A O 1
ATOM 4321 N N . LYS A 1 569 ? 22.768 16.176 -19.167 1.00 44.59 569 LYS A N 1
ATOM 4322 C CA . LYS A 1 569 ? 21.375 16.343 -19.671 1.00 44.59 569 LYS A CA 1
ATOM 4323 C C . LYS A 1 569 ? 20.465 16.758 -18.499 1.00 44.59 569 LYS A C 1
ATOM 4325 O O . LYS A 1 569 ? 20.616 16.203 -17.413 1.00 44.59 569 LYS A O 1
ATOM 4330 N N . ALA A 1 570 ? 19.562 17.729 -18.684 1.00 50.66 570 ALA A N 1
ATOM 4331 C CA . ALA A 1 570 ? 18.727 18.245 -17.595 1.00 50.66 570 ALA A CA 1
ATOM 4332 C C . ALA A 1 570 ? 17.710 17.172 -17.178 1.00 50.66 570 ALA A C 1
ATOM 4334 O O . ALA A 1 570 ? 17.025 16.595 -18.020 1.00 50.66 570 ALA A O 1
ATOM 4335 N N . ALA A 1 571 ? 17.629 16.894 -15.882 1.00 58.91 571 ALA A N 1
ATOM 4336 C CA . ALA A 1 571 ? 16.709 15.950 -15.260 1.00 58.91 571 ALA A CA 1
ATOM 4337 C C . ALA A 1 571 ? 15.265 16.482 -15.146 1.00 58.91 571 ALA A C 1
ATOM 4339 O O . ALA A 1 571 ? 14.348 15.705 -14.889 1.00 58.91 571 ALA A O 1
ATOM 4340 N N . GLY A 1 572 ? 15.058 17.788 -15.335 1.00 71.62 572 GLY A N 1
ATOM 4341 C CA . GLY A 1 572 ? 13.748 18.436 -15.394 1.00 71.62 572 GLY A CA 1
ATOM 4342 C C . GLY A 1 572 ? 13.857 19.887 -15.869 1.00 71.62 572 GLY A C 1
ATOM 4343 O O . GLY A 1 572 ? 14.945 20.463 -15.857 1.00 71.62 572 GLY A O 1
ATOM 4344 N N . ALA A 1 573 ? 12.745 20.487 -16.291 1.00 78.50 573 ALA A N 1
ATOM 4345 C CA . ALA A 1 573 ? 12.688 21.897 -16.668 1.00 78.50 573 ALA A CA 1
ATOM 4346 C C . ALA A 1 573 ? 11.396 22.549 -16.162 1.00 78.50 573 ALA A C 1
ATOM 4348 O O . ALA A 1 573 ? 10.372 21.878 -16.048 1.00 78.50 573 ALA A O 1
ATOM 4349 N N . GLY A 1 574 ? 11.442 23.848 -15.875 1.00 86.25 574 GLY A N 1
ATOM 4350 C CA . GLY A 1 574 ? 10.280 24.621 -15.436 1.00 86.25 574 GLY A CA 1
ATOM 4351 C C . GLY A 1 574 ? 10.414 26.109 -15.736 1.00 86.25 574 GLY A C 1
ATOM 4352 O O . GLY A 1 574 ? 11.383 26.549 -16.357 1.00 86.25 574 GLY A O 1
ATOM 4353 N N . THR A 1 575 ? 9.421 26.889 -15.317 1.00 90.75 575 THR A N 1
ATOM 4354 C CA . THR A 1 575 ? 9.369 28.332 -15.584 1.00 90.75 575 THR A CA 1
ATOM 4355 C C . THR A 1 575 ? 9.851 29.128 -14.371 1.00 90.75 575 THR A C 1
ATOM 4357 O O . THR A 1 575 ? 9.557 28.769 -13.231 1.00 90.75 575 THR A O 1
ATOM 4360 N N . GLY A 1 576 ? 10.583 30.216 -14.618 1.00 92.44 576 GLY A N 1
ATOM 4361 C CA . GLY A 1 576 ? 10.943 31.209 -13.609 1.00 92.44 576 GLY A CA 1
ATOM 4362 C C . GLY A 1 576 ? 10.617 32.638 -14.037 1.00 92.44 576 GLY A C 1
ATOM 4363 O O . GLY A 1 576 ? 10.420 32.913 -15.223 1.00 92.44 576 GLY A O 1
ATOM 4364 N N . ILE A 1 577 ? 10.600 33.551 -13.066 1.00 95.19 577 ILE A N 1
ATOM 4365 C CA . ILE A 1 577 ? 10.317 34.980 -13.254 1.00 95.19 577 ILE A CA 1
ATOM 4366 C C . ILE A 1 577 ? 11.516 35.795 -12.779 1.00 95.19 577 ILE A C 1
ATOM 4368 O O . ILE A 1 577 ? 11.950 35.635 -11.642 1.00 95.19 577 ILE A O 1
ATOM 4372 N N . VAL A 1 578 ? 12.030 36.703 -13.605 1.00 95.12 578 VAL A N 1
ATOM 4373 C CA . VAL A 1 578 ? 13.033 37.689 -13.178 1.00 95.12 578 VAL A CA 1
ATOM 4374 C C . VAL A 1 578 ? 12.360 38.716 -12.265 1.00 95.12 578 VAL A C 1
ATOM 4376 O O . VAL A 1 578 ? 11.474 39.448 -12.709 1.00 95.12 578 VAL A O 1
ATOM 4379 N N . VAL A 1 579 ? 12.777 38.789 -10.999 1.00 94.44 579 VAL A N 1
ATOM 4380 C CA . VAL A 1 579 ? 12.140 39.647 -9.977 1.00 94.44 579 VAL A CA 1
ATOM 4381 C C . VAL A 1 579 ? 13.012 40.807 -9.493 1.00 94.44 579 VAL A C 1
ATOM 4383 O O . VAL A 1 579 ? 12.477 41.758 -8.930 1.00 94.44 579 VAL A O 1
ATOM 4386 N N . SER A 1 580 ? 14.326 40.779 -9.751 1.00 92.75 580 SER A N 1
ATOM 4387 C CA . SER A 1 580 ? 15.247 41.865 -9.378 1.00 92.75 580 SER A CA 1
ATOM 4388 C C . SER A 1 580 ? 16.171 42.294 -10.521 1.00 92.75 580 SER A C 1
ATOM 4390 O O . SER A 1 580 ? 16.500 41.505 -11.407 1.00 92.75 580 SER A O 1
ATOM 4392 N N . SER A 1 581 ? 16.658 43.538 -10.465 1.00 86.69 581 SER A N 1
ATOM 4393 C CA . SER A 1 581 ? 17.683 44.072 -11.382 1.00 86.69 581 SER A CA 1
ATOM 4394 C C . SER A 1 581 ? 19.050 43.391 -11.229 1.00 86.69 581 SER A C 1
ATOM 4396 O O . SER A 1 581 ? 19.867 43.417 -12.147 1.00 86.69 581 SER A O 1
ATOM 4398 N N . GLU A 1 582 ? 19.285 42.756 -10.082 1.00 87.50 582 GLU A N 1
ATOM 4399 C CA . GLU A 1 582 ? 20.459 41.919 -9.801 1.00 87.50 582 GLU A CA 1
ATOM 4400 C C . GLU A 1 582 ? 20.352 40.513 -10.420 1.00 87.50 582 GLU A C 1
ATOM 4402 O O . GLU A 1 582 ? 21.298 39.729 -10.356 1.00 87.50 582 GLU A O 1
ATOM 4407 N N . GLY A 1 583 ? 19.208 40.182 -11.027 1.00 89.62 583 GLY A N 1
ATOM 4408 C CA . GLY A 1 583 ? 18.984 38.905 -11.695 1.00 89.62 583 GLY A CA 1
ATOM 4409 C C . GLY A 1 583 ? 18.549 37.780 -10.758 1.00 89.62 583 GLY A C 1
ATOM 4410 O O . GLY A 1 583 ? 18.905 36.627 -11.002 1.00 89.62 583 GLY A O 1
ATOM 4411 N N . HIS A 1 584 ? 17.808 38.084 -9.688 1.00 94.75 584 HIS A N 1
ATOM 4412 C CA . HIS A 1 584 ? 17.110 37.060 -8.911 1.00 94.75 584 HIS A CA 1
ATOM 4413 C C . HIS A 1 584 ? 15.922 36.507 -9.701 1.00 94.75 584 HIS A C 1
ATOM 4415 O O . HIS A 1 584 ? 15.152 37.262 -10.304 1.00 94.75 584 HIS A O 1
ATOM 4421 N N . ILE A 1 585 ? 15.767 35.186 -9.662 1.00 95.50 585 ILE A N 1
ATOM 4422 C CA . ILE A 1 585 ? 14.706 34.444 -10.334 1.00 95.50 585 ILE A CA 1
ATOM 4423 C C . ILE A 1 585 ? 13.793 33.817 -9.282 1.00 95.50 585 ILE A C 1
ATOM 4425 O O . ILE A 1 585 ? 14.251 33.060 -8.427 1.00 95.50 585 ILE A O 1
ATOM 4429 N N . LEU A 1 586 ? 12.498 34.100 -9.357 1.00 95.50 586 LEU A N 1
ATOM 4430 C CA . LEU A 1 586 ? 11.476 33.376 -8.612 1.00 95.50 586 LEU A CA 1
ATOM 4431 C C . LEU A 1 586 ? 11.112 32.096 -9.365 1.00 95.50 586 LEU A C 1
ATOM 4433 O O . LEU A 1 586 ? 10.808 32.145 -10.555 1.00 95.50 586 LEU A O 1
ATOM 4437 N N . ALA A 1 587 ? 11.097 30.971 -8.661 1.00 93.00 587 ALA A N 1
ATOM 4438 C CA . ALA A 1 587 ? 10.658 29.679 -9.172 1.00 93.00 587 ALA A CA 1
ATOM 4439 C C . ALA A 1 587 ? 9.693 29.013 -8.185 1.00 93.00 587 ALA A C 1
ATOM 4441 O O . ALA A 1 587 ? 9.680 29.339 -6.996 1.00 93.00 587 ALA A O 1
ATOM 4442 N N . MET A 1 588 ? 8.916 28.031 -8.644 1.00 90.31 588 MET A N 1
ATOM 4443 C CA . MET A 1 588 ? 8.233 27.132 -7.710 1.00 90.31 588 MET A CA 1
ATOM 4444 C C . MET A 1 588 ? 9.241 26.168 -7.082 1.00 90.31 588 MET A C 1
ATOM 4446 O O . MET A 1 588 ? 10.114 25.645 -7.775 1.00 90.31 588 MET A O 1
ATOM 4450 N N . SER A 1 589 ? 9.114 25.880 -5.785 1.00 88.81 589 SER A N 1
ATOM 4451 C CA . SER A 1 589 ? 10.088 25.037 -5.075 1.00 88.81 589 SER A CA 1
ATOM 4452 C C . SER A 1 589 ? 10.262 23.665 -5.716 1.00 88.81 589 SER A C 1
ATOM 4454 O O . SER A 1 589 ? 11.384 23.183 -5.823 1.00 88.81 589 SER A O 1
ATOM 4456 N N . HIS A 1 590 ? 9.180 23.055 -6.207 1.00 83.44 590 HIS A N 1
ATOM 4457 C CA . HIS A 1 590 ? 9.233 21.739 -6.848 1.00 83.44 590 HIS A CA 1
ATOM 4458 C C . HIS A 1 590 ? 10.018 21.728 -8.174 1.00 83.44 590 HIS A C 1
ATOM 4460 O O . HIS A 1 590 ? 10.486 20.669 -8.578 1.00 83.44 590 HIS A O 1
ATOM 4466 N N . VAL A 1 591 ? 10.189 22.882 -8.837 1.00 82.81 591 VAL A N 1
ATOM 4467 C CA . VAL A 1 591 ? 10.971 23.009 -10.084 1.00 82.81 591 VAL A CA 1
ATOM 4468 C C . VAL A 1 591 ? 12.472 22.899 -9.808 1.00 82.81 591 VAL A C 1
ATOM 4470 O O . VAL A 1 591 ? 13.225 22.428 -10.657 1.00 82.81 591 VAL A O 1
ATOM 4473 N N . VAL A 1 592 ? 12.912 23.327 -8.621 1.00 85.81 592 VAL A N 1
ATOM 4474 C CA . VAL A 1 592 ? 14.338 23.437 -8.269 1.00 85.81 592 VAL A CA 1
ATOM 4475 C C . VAL A 1 592 ? 14.767 22.539 -7.105 1.00 85.81 592 VAL A C 1
ATOM 4477 O O . VAL A 1 592 ? 15.956 22.435 -6.805 1.00 85.81 592 VAL A O 1
ATOM 4480 N N . ALA A 1 593 ? 13.822 21.895 -6.421 1.00 82.00 593 ALA A N 1
ATOM 4481 C CA . ALA A 1 593 ? 14.102 20.983 -5.320 1.00 82.00 593 ALA A CA 1
ATOM 4482 C C . ALA A 1 593 ? 14.785 19.701 -5.820 1.00 82.00 593 ALA A C 1
ATOM 4484 O O . ALA A 1 593 ? 14.322 19.044 -6.752 1.00 82.00 593 ALA A O 1
ATOM 4485 N N . GLY A 1 594 ? 15.883 19.322 -5.160 1.00 73.94 594 GLY A N 1
ATOM 4486 C CA . GLY A 1 594 ? 16.618 18.093 -5.472 1.00 73.94 594 GLY A CA 1
ATOM 4487 C C . GLY A 1 594 ? 17.458 18.148 -6.753 1.00 73.94 594 GLY A C 1
ATOM 4488 O O . GLY A 1 594 ? 17.849 17.098 -7.256 1.00 73.94 594 GLY A O 1
ATOM 4489 N N . CYS A 1 595 ? 17.730 19.337 -7.296 1.00 76.69 595 CYS A N 1
ATOM 4490 C CA . CYS A 1 595 ? 18.647 19.516 -8.424 1.00 76.69 595 CYS A CA 1
ATOM 4491 C C . CYS A 1 595 ? 20.106 19.525 -7.940 1.00 76.69 595 CYS A C 1
ATOM 4493 O O . CYS A 1 595 ? 20.450 20.295 -7.044 1.00 76.69 595 CYS A O 1
ATOM 4495 N N . GLY A 1 596 ? 20.972 18.714 -8.556 1.00 72.81 596 GLY A N 1
ATOM 4496 C CA . GLY A 1 596 ? 22.422 18.723 -8.328 1.00 72.81 596 GLY A CA 1
ATOM 4497 C C . GLY A 1 596 ? 23.111 19.958 -8.923 1.00 72.81 596 GLY A C 1
ATOM 4498 O O . GLY A 1 596 ? 24.066 20.483 -8.352 1.00 72.81 596 GLY A O 1
ATOM 4499 N N . SER A 1 597 ? 22.588 20.491 -10.032 1.00 81.44 597 SER A N 1
ATOM 4500 C CA . SER A 1 597 ? 22.896 21.845 -10.509 1.00 81.44 597 SER A CA 1
ATOM 4501 C C . SER A 1 597 ? 21.692 22.486 -11.205 1.00 81.44 597 SER A C 1
ATOM 4503 O O . SER A 1 597 ? 20.796 21.791 -11.683 1.00 81.44 597 SER A O 1
ATOM 4505 N N . LEU A 1 598 ? 21.646 23.821 -11.240 1.00 87.25 598 LEU A N 1
ATOM 4506 C CA . LEU A 1 598 ? 20.606 24.589 -11.928 1.00 87.25 598 LEU A CA 1
ATOM 4507 C C . LEU A 1 598 ? 21.231 25.445 -13.023 1.00 87.25 598 LEU A C 1
ATOM 4509 O O . LEU A 1 598 ? 22.307 26.018 -12.846 1.00 87.25 598 LEU A O 1
ATOM 4513 N N . THR A 1 599 ? 20.533 25.559 -14.145 1.00 89.69 599 THR A N 1
ATOM 4514 C CA . THR A 1 599 ? 20.866 26.496 -15.220 1.00 89.69 599 THR A CA 1
ATOM 4515 C C . THR A 1 599 ? 19.622 27.287 -15.591 1.00 89.69 599 THR A C 1
ATOM 4517 O O . THR A 1 599 ? 18.532 26.731 -15.655 1.00 89.69 599 THR A O 1
ATOM 4520 N N . VAL A 1 600 ? 19.770 28.586 -15.825 1.00 90.50 600 VAL A N 1
ATOM 4521 C CA . VAL A 1 600 ? 18.695 29.468 -16.287 1.00 90.50 600 VAL A CA 1
ATOM 4522 C C . VAL A 1 600 ? 19.008 29.897 -17.715 1.00 90.50 600 VAL A C 1
ATOM 4524 O O . VAL A 1 600 ? 20.075 30.459 -17.975 1.00 90.50 600 VAL A O 1
ATOM 4527 N N . ALA A 1 601 ? 18.098 29.618 -18.646 1.00 86.12 601 ALA A N 1
ATOM 4528 C CA . ALA A 1 601 ? 18.233 30.038 -20.033 1.00 86.12 601 ALA A CA 1
ATOM 4529 C C . ALA A 1 601 ? 17.620 31.432 -20.234 1.00 86.12 601 ALA A C 1
ATOM 4531 O O . ALA A 1 601 ? 16.440 31.667 -19.962 1.00 86.12 601 ALA A O 1
ATOM 4532 N N . VAL A 1 602 ? 18.445 32.348 -20.737 1.00 77.44 602 VAL A N 1
ATOM 4533 C CA . VAL A 1 602 ? 18.121 33.746 -21.026 1.00 77.44 602 VAL A CA 1
ATOM 4534 C C . VAL A 1 602 ? 18.347 33.960 -22.521 1.00 77.44 602 VAL A C 1
ATOM 4536 O O . VAL A 1 602 ? 19.473 34.136 -22.992 1.00 77.44 602 VAL A O 1
ATOM 4539 N N . GLY A 1 603 ? 17.275 33.878 -23.309 1.00 69.81 603 GLY A N 1
ATOM 4540 C CA . GLY A 1 603 ? 17.384 33.871 -24.768 1.00 69.81 603 GLY A CA 1
ATOM 4541 C C . GLY A 1 603 ? 18.189 32.663 -25.266 1.00 69.81 603 GLY A C 1
ATOM 4542 O O . GLY A 1 603 ? 17.746 31.527 -25.130 1.00 69.81 603 GLY A O 1
ATOM 4543 N N . ARG A 1 604 ? 19.364 32.904 -25.866 1.00 69.06 604 ARG A N 1
ATOM 4544 C CA . ARG A 1 604 ? 20.294 31.846 -26.322 1.00 69.06 604 ARG A CA 1
ATOM 4545 C C . ARG A 1 604 ? 21.390 31.513 -25.303 1.00 69.06 604 ARG A C 1
ATOM 4547 O O . ARG A 1 604 ? 22.116 30.542 -25.501 1.00 69.06 604 ARG A O 1
ATOM 4554 N N . GLU A 1 605 ? 21.527 32.314 -24.250 1.00 77.38 605 GLU A N 1
ATOM 4555 C CA . GLU A 1 605 ? 22.549 32.151 -23.217 1.00 77.38 605 GLU A CA 1
ATOM 4556 C C . GLU A 1 605 ? 22.033 31.237 -22.097 1.00 77.38 605 GLU A C 1
ATOM 4558 O O . GLU A 1 605 ? 20.851 31.264 -21.755 1.00 77.38 605 GLU A O 1
ATOM 4563 N N . ARG A 1 606 ? 22.919 30.435 -21.506 1.00 84.62 606 ARG A N 1
ATOM 4564 C CA . ARG A 1 606 ? 22.633 29.593 -20.339 1.00 84.62 606 ARG A CA 1
ATOM 4565 C C . ARG A 1 606 ? 23.543 30.009 -19.194 1.00 84.62 606 ARG A C 1
ATOM 4567 O O . ARG A 1 606 ? 24.761 29.933 -19.333 1.00 84.62 606 ARG A O 1
ATOM 4574 N N . ARG A 1 607 ? 22.959 30.438 -18.074 1.00 89.81 607 ARG A N 1
ATOM 4575 C CA . ARG A 1 607 ? 23.691 30.881 -16.878 1.00 89.81 607 ARG A CA 1
ATOM 4576 C C . ARG A 1 607 ? 23.527 29.873 -15.752 1.00 89.81 607 ARG A C 1
ATOM 4578 O O . ARG A 1 607 ? 22.407 29.481 -15.434 1.00 89.81 607 ARG A O 1
ATOM 4585 N N . GLN A 1 608 ? 24.633 29.458 -15.141 1.00 88.75 608 GLN A N 1
ATOM 4586 C CA . GLN A 1 608 ? 24.592 28.563 -13.988 1.00 88.75 608 GLN A CA 1
ATOM 4587 C C . GLN A 1 608 ? 24.003 29.290 -12.773 1.00 88.75 608 GLN A C 1
ATOM 4589 O O . GLN A 1 608 ? 24.295 30.461 -12.540 1.00 88.75 608 GLN A O 1
ATOM 4594 N N . ALA A 1 609 ? 23.179 28.591 -12.000 1.00 88.81 609 ALA A N 1
ATOM 4595 C CA . ALA A 1 609 ? 22.445 29.153 -10.878 1.00 88.81 609 ALA A CA 1
ATOM 4596 C C . ALA A 1 609 ? 22.433 28.199 -9.679 1.00 88.81 609 ALA A C 1
ATOM 4598 O O . ALA A 1 609 ? 22.724 27.006 -9.801 1.00 88.81 609 ALA A O 1
ATOM 4599 N N . LYS A 1 610 ? 22.067 28.725 -8.509 1.00 88.12 610 LYS A N 1
ATOM 4600 C CA . LYS A 1 610 ? 21.794 27.947 -7.294 1.00 88.12 610 LYS A CA 1
ATOM 4601 C C . LYS A 1 610 ? 20.586 28.541 -6.562 1.00 88.12 610 LYS A C 1
ATOM 4603 O O . LYS A 1 610 ? 20.330 29.737 -6.726 1.00 88.12 610 LYS A O 1
ATOM 4608 N N . PRO A 1 611 ? 19.851 27.744 -5.769 1.00 88.94 611 PRO A N 1
ATOM 4609 C CA . PRO A 1 611 ? 18.840 28.277 -4.865 1.00 88.94 611 PRO A CA 1
ATOM 4610 C C . PRO A 1 611 ? 19.507 29.137 -3.783 1.00 88.94 611 PRO A C 1
ATOM 4612 O O . PRO A 1 611 ? 20.470 28.701 -3.155 1.00 88.94 611 PRO A O 1
ATOM 4615 N N . ALA A 1 612 ? 18.988 30.341 -3.574 1.00 87.00 612 ALA A N 1
ATOM 4616 C CA . ALA A 1 612 ? 19.391 31.275 -2.526 1.00 87.00 612 ALA A CA 1
ATOM 4617 C C . ALA A 1 612 ? 18.494 31.164 -1.283 1.00 87.00 612 ALA A C 1
ATOM 4619 O O . ALA A 1 612 ? 18.987 31.254 -0.162 1.00 87.00 612 ALA A O 1
ATOM 4620 N N . ALA A 1 613 ? 17.191 30.938 -1.467 1.00 89.12 613 ALA A N 1
ATOM 4621 C CA . ALA A 1 613 ? 16.236 30.790 -0.372 1.00 89.12 613 ALA A CA 1
ATOM 4622 C C . ALA A 1 613 ? 15.041 29.927 -0.789 1.00 89.12 613 ALA A C 1
ATOM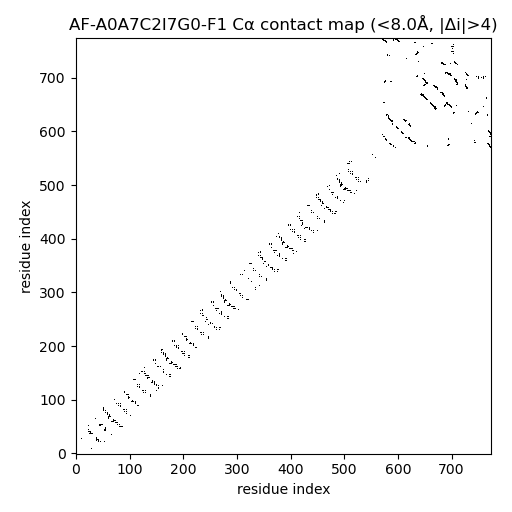 4624 O O . ALA A 1 613 ? 14.690 29.865 -1.968 1.00 89.12 613 ALA A O 1
ATOM 4625 N N . TYR A 1 614 ? 14.391 29.308 0.193 1.00 88.69 614 TYR A N 1
ATOM 4626 C CA . TYR A 1 614 ? 13.120 28.607 0.029 1.00 88.69 614 TYR A CA 1
ATOM 4627 C C . TYR A 1 614 ? 12.090 29.204 0.981 1.00 88.69 614 TYR A C 1
ATOM 4629 O O . TYR A 1 614 ? 12.405 29.513 2.130 1.00 88.69 614 TYR A O 1
ATOM 4637 N N . ASP A 1 615 ? 10.858 29.350 0.505 1.00 84.00 615 ASP A N 1
ATOM 4638 C CA . ASP A 1 615 ? 9.718 29.709 1.339 1.00 84.00 615 ASP A CA 1
ATOM 4639 C C . ASP A 1 615 ? 9.453 28.594 2.374 1.00 84.00 615 ASP A C 1
ATOM 4641 O O . ASP A 1 615 ? 9.410 27.420 1.988 1.00 84.00 615 ASP A O 1
ATOM 4645 N N . PRO A 1 616 ? 9.228 28.908 3.665 1.00 70.81 616 PRO A N 1
ATOM 4646 C CA . PRO A 1 616 ? 8.920 27.909 4.693 1.00 70.81 616 PRO A CA 1
ATOM 4647 C C . PRO A 1 616 ? 7.694 27.036 4.387 1.00 70.81 616 PRO A C 1
ATOM 4649 O O . PRO A 1 616 ? 7.624 25.895 4.838 1.00 70.81 616 PRO A O 1
ATOM 4652 N N . GLY A 1 617 ? 6.733 27.550 3.611 1.00 71.50 617 GLY A N 1
ATOM 4653 C CA . GLY A 1 617 ? 5.565 26.802 3.141 1.00 71.50 617 GLY A CA 1
ATOM 4654 C C . GLY A 1 617 ? 5.853 25.853 1.974 1.00 71.50 617 GLY A C 1
ATOM 4655 O O . GLY A 1 617 ? 4.943 25.165 1.513 1.00 71.50 617 GLY A O 1
ATOM 4656 N N . GLY A 1 618 ? 7.095 25.813 1.478 1.00 77.44 618 GLY A N 1
ATOM 4657 C CA . GLY A 1 618 ? 7.523 24.945 0.385 1.00 77.44 618 GLY A CA 1
ATOM 4658 C C . GLY A 1 618 ? 6.971 25.343 -0.985 1.00 77.44 618 GLY A C 1
ATOM 4659 O O . GLY A 1 618 ? 7.025 24.530 -1.903 1.00 77.44 618 GLY A O 1
ATOM 4660 N N . MET A 1 619 ? 6.442 26.563 -1.146 1.00 83.06 619 MET A N 1
ATOM 4661 C CA . MET A 1 619 ? 5.796 26.998 -2.394 1.00 83.06 619 MET A CA 1
ATOM 4662 C C . MET A 1 619 ? 6.771 27.645 -3.384 1.00 83.06 619 MET A C 1
ATOM 4664 O O . MET A 1 619 ? 6.774 27.286 -4.565 1.00 83.06 619 MET A O 1
ATOM 4668 N N . PHE A 1 620 ? 7.604 28.574 -2.910 1.00 92.19 620 PHE A N 1
ATOM 4669 C CA . PHE A 1 620 ? 8.525 29.353 -3.740 1.00 92.19 620 PHE A CA 1
ATOM 4670 C C . PHE A 1 620 ? 9.990 29.097 -3.394 1.00 92.19 620 PHE A C 1
ATOM 4672 O O . PHE A 1 620 ? 10.346 28.844 -2.243 1.00 92.19 620 PHE A O 1
ATOM 4679 N N . ALA A 1 621 ? 10.844 29.240 -4.401 1.00 93.44 621 ALA A N 1
ATOM 4680 C CA . ALA A 1 621 ? 12.287 29.280 -4.260 1.00 93.44 621 ALA A CA 1
ATOM 4681 C C . ALA A 1 621 ? 12.845 30.515 -4.971 1.00 93.44 621 ALA A C 1
ATOM 4683 O O . ALA A 1 621 ? 12.403 30.877 -6.064 1.00 93.44 621 ALA A O 1
ATOM 4684 N N . LEU A 1 622 ? 13.839 31.141 -4.351 1.00 95.00 622 LEU A N 1
ATOM 4685 C CA . LEU A 1 622 ? 14.625 32.215 -4.936 1.00 95.00 622 LEU A CA 1
ATOM 4686 C C . LEU A 1 622 ? 15.904 31.615 -5.518 1.00 95.00 622 LEU A C 1
ATOM 4688 O O . LEU A 1 622 ? 16.606 30.881 -4.826 1.00 95.00 622 LEU A O 1
ATOM 4692 N N . VAL A 1 623 ? 16.215 31.918 -6.773 1.00 94.19 623 VAL A N 1
ATOM 4693 C CA . VAL A 1 623 ? 17.371 31.395 -7.514 1.00 94.19 623 VAL A CA 1
ATOM 4694 C C . VAL A 1 623 ? 18.239 32.556 -8.000 1.00 94.19 623 VAL A C 1
ATOM 4696 O O . VAL A 1 623 ? 17.717 33.579 -8.440 1.00 94.19 623 VAL A O 1
ATOM 4699 N N . GLY A 1 624 ? 19.563 32.401 -7.957 1.00 89.00 624 GLY A N 1
ATOM 4700 C CA . GLY A 1 624 ? 20.508 33.470 -8.307 1.00 89.00 624 GLY A CA 1
ATOM 4701 C C . GLY A 1 624 ? 21.027 34.222 -7.072 1.00 89.00 624 GLY A C 1
ATOM 4702 O O . GLY A 1 624 ? 21.010 33.643 -5.985 1.00 89.00 624 GLY A O 1
ATOM 4703 N N . PRO A 1 625 ? 21.521 35.467 -7.211 1.00 89.75 625 PRO A N 1
ATOM 4704 C CA . PRO A 1 625 ? 21.419 36.345 -8.384 1.00 89.75 625 PRO A CA 1
ATOM 4705 C C . PRO A 1 625 ? 22.300 35.909 -9.566 1.00 89.75 625 PRO A C 1
ATOM 4707 O O . PRO A 1 625 ? 23.367 35.329 -9.380 1.00 89.75 625 PRO A O 1
ATOM 4710 N N . LEU A 1 626 ? 21.854 36.194 -10.794 1.00 88.62 626 LEU A N 1
ATOM 4711 C CA . LEU A 1 626 ? 22.570 35.879 -12.045 1.00 88.62 626 LEU A CA 1
ATOM 4712 C C . LEU A 1 626 ? 23.391 37.050 -12.610 1.00 88.62 626 LEU A C 1
ATOM 4714 O O . LEU A 1 626 ? 23.974 36.930 -13.693 1.00 88.62 626 LEU A O 1
ATOM 4718 N N . GLY A 1 627 ? 23.422 38.177 -11.899 1.00 82.62 627 GLY A N 1
ATOM 4719 C CA . GLY A 1 627 ? 24.064 39.409 -12.337 1.00 82.62 627 GLY A CA 1
ATOM 4720 C C . GLY A 1 627 ? 23.151 40.299 -13.195 1.00 82.62 627 GLY A C 1
ATOM 4721 O O . GLY A 1 627 ? 22.039 39.906 -13.560 1.00 82.62 627 GLY A O 1
ATOM 4722 N N . PRO A 1 628 ? 23.613 41.519 -13.519 1.00 77.00 628 PRO A N 1
ATOM 4723 C CA . PRO A 1 628 ? 22.823 42.515 -14.237 1.00 77.00 628 PRO A CA 1
ATOM 4724 C C . PRO A 1 628 ? 22.553 42.116 -15.700 1.00 77.00 628 PRO A C 1
ATOM 4726 O O . PRO A 1 628 ? 23.156 41.192 -16.251 1.00 77.00 628 PRO A O 1
ATOM 4729 N N . GLY A 1 629 ? 21.646 42.848 -16.354 1.00 77.94 629 GLY A N 1
ATOM 4730 C CA . GLY A 1 629 ? 21.285 42.634 -17.763 1.00 77.94 629 GLY A CA 1
ATOM 4731 C C . GLY A 1 629 ? 20.044 41.763 -17.982 1.00 77.94 629 GLY A C 1
ATOM 4732 O O . GLY A 1 629 ? 19.727 41.446 -19.125 1.00 77.94 629 GLY A O 1
ATOM 4733 N N . LEU A 1 630 ? 19.337 41.401 -16.908 1.00 85.50 630 LEU A N 1
ATOM 4734 C CA . LEU A 1 630 ? 17.979 40.859 -16.959 1.00 85.50 630 LEU A CA 1
ATOM 4735 C C . LEU A 1 630 ? 16.981 41.962 -16.604 1.00 85.50 630 LEU A C 1
ATOM 4737 O O . LEU A 1 630 ? 17.232 42.754 -15.695 1.00 85.50 630 LEU A O 1
ATOM 4741 N N . GLU A 1 631 ? 15.856 42.018 -17.312 1.00 84.31 631 GLU A N 1
ATOM 4742 C CA . GLU A 1 631 ? 14.792 42.980 -17.020 1.00 84.31 631 GLU A CA 1
ATOM 4743 C C . GLU A 1 631 ? 13.799 42.378 -16.014 1.00 84.31 631 GLU A C 1
ATOM 4745 O O . GLU A 1 631 ? 13.075 41.443 -16.370 1.00 84.31 631 GLU A O 1
ATOM 4750 N N . PRO A 1 632 ? 13.740 42.881 -14.766 1.00 91.56 632 PRO A N 1
ATOM 4751 C CA . PRO A 1 632 ? 12.785 42.383 -13.790 1.00 91.56 632 PRO A CA 1
ATOM 4752 C C . PRO A 1 632 ? 11.362 42.820 -14.120 1.00 91.56 632 PRO A C 1
ATOM 4754 O O . PRO A 1 632 ? 11.122 43.935 -14.597 1.00 91.56 632 PRO A O 1
ATOM 4757 N N . VAL A 1 633 ? 10.403 41.962 -13.782 1.00 93.44 633 VAL A N 1
ATOM 4758 C CA . VAL A 1 633 ? 8.999 42.367 -13.742 1.00 93.44 633 VAL A CA 1
ATOM 4759 C C . VAL A 1 633 ? 8.776 43.342 -12.584 1.00 93.44 633 VAL A C 1
ATOM 4761 O O . VAL A 1 633 ? 9.372 43.212 -11.513 1.00 93.44 633 VAL A O 1
ATOM 4764 N N . ARG A 1 634 ? 7.906 44.331 -12.789 1.00 92.94 634 ARG A N 1
ATOM 4765 C CA . ARG A 1 634 ? 7.441 45.210 -11.708 1.00 92.94 634 ARG A CA 1
ATOM 4766 C C . ARG A 1 634 ? 6.251 44.564 -11.025 1.00 92.94 634 ARG A C 1
ATOM 4768 O O . ARG A 1 634 ? 5.413 43.990 -11.700 1.00 92.94 634 ARG A O 1
ATOM 4775 N N . PHE A 1 635 ? 6.147 44.666 -9.713 1.00 92.38 635 PHE A N 1
ATOM 4776 C CA . PHE A 1 635 ? 5.019 44.156 -8.945 1.00 92.38 635 PHE A CA 1
ATOM 4777 C C . PHE A 1 635 ? 3.930 45.219 -8.824 1.00 92.38 635 PHE A C 1
ATOM 4779 O O . PHE A 1 635 ? 4.229 46.393 -8.600 1.00 92.38 635 PHE A O 1
ATOM 4786 N N . ALA A 1 636 ? 2.667 44.809 -8.911 1.00 89.31 636 ALA A N 1
ATOM 4787 C CA . ALA A 1 636 ? 1.559 45.707 -8.604 1.00 89.31 636 ALA A CA 1
ATOM 4788 C C . ALA A 1 636 ? 1.595 46.104 -7.117 1.00 89.31 636 ALA A C 1
ATOM 4790 O O . ALA A 1 636 ? 1.785 45.251 -6.249 1.00 89.31 636 ALA A O 1
ATOM 4791 N N . GLU A 1 637 ? 1.401 47.387 -6.812 1.00 81.50 637 GLU A N 1
ATOM 4792 C CA . GLU A 1 637 ? 1.465 47.920 -5.437 1.00 81.50 637 GLU A CA 1
ATOM 4793 C C . GLU A 1 637 ? 0.308 47.467 -4.536 1.00 81.50 637 GLU A C 1
ATOM 4795 O O . GLU A 1 637 ? 0.426 47.497 -3.312 1.00 81.50 637 GLU A O 1
ATOM 4800 N N . SER A 1 638 ? -0.808 47.026 -5.122 1.00 79.31 638 SER A N 1
ATOM 4801 C CA . SER A 1 638 ? -2.001 46.614 -4.382 1.00 79.31 638 SER A CA 1
ATOM 4802 C C . SER A 1 638 ? -2.541 45.266 -4.854 1.00 79.31 638 SER A C 1
ATOM 4804 O O . SER A 1 638 ? -2.356 44.874 -6.004 1.00 79.31 638 SER A O 1
ATOM 4806 N N . ASP A 1 639 ? -3.269 44.592 -3.965 1.00 74.31 639 ASP A N 1
ATOM 4807 C CA . ASP A 1 639 ? -4.033 43.371 -4.254 1.00 74.31 639 ASP A CA 1
ATOM 4808 C C . ASP A 1 639 ? -5.509 43.675 -4.595 1.00 74.31 639 ASP A C 1
ATOM 4810 O O . ASP A 1 639 ? -6.401 42.838 -4.423 1.00 74.31 639 ASP A O 1
ATOM 4814 N N . ALA A 1 640 ? -5.799 44.899 -5.044 1.00 76.50 640 ALA A N 1
ATOM 4815 C CA . ALA A 1 640 ? -7.137 45.309 -5.451 1.00 76.50 640 ALA A CA 1
ATOM 4816 C C . ALA A 1 640 ? -7.432 44.829 -6.883 1.00 76.50 640 ALA A C 1
ATOM 4818 O O . ALA A 1 640 ? -7.353 45.590 -7.841 1.00 76.50 640 ALA A O 1
ATOM 4819 N N . TYR A 1 641 ? -7.758 43.544 -7.023 1.00 82.75 641 TYR A N 1
ATOM 4820 C CA . TYR A 1 641 ? -8.064 42.929 -8.317 1.00 82.75 641 TYR A CA 1
ATOM 4821 C C . TYR A 1 641 ? -9.493 43.235 -8.771 1.00 82.75 641 TYR A C 1
ATOM 4823 O O . TYR A 1 641 ? -10.443 43.042 -8.004 1.00 82.75 641 TYR A O 1
ATOM 4831 N N . SER A 1 642 ? -9.668 43.627 -10.034 1.00 80.19 642 SER A N 1
ATOM 4832 C CA . SER A 1 642 ? -11.000 43.839 -10.606 1.00 80.19 642 SER A CA 1
ATOM 4833 C C . SER A 1 642 ? -11.494 42.584 -11.330 1.00 80.19 642 SER A C 1
ATOM 4835 O O . SER A 1 642 ? -10.803 42.007 -12.168 1.00 80.19 642 SER A O 1
ATOM 4837 N N . LEU A 1 643 ? -12.721 42.138 -11.040 1.00 85.25 643 LEU A N 1
ATOM 4838 C CA . LEU A 1 643 ? -13.336 41.054 -11.814 1.00 85.25 643 LEU A CA 1
ATOM 4839 C C . LEU A 1 643 ? -13.525 41.499 -13.271 1.00 85.25 643 LEU A C 1
ATOM 4841 O O . LEU A 1 643 ? -14.021 42.590 -13.539 1.00 85.25 643 LEU A O 1
ATOM 4845 N N . GLY A 1 644 ? -13.143 40.637 -14.210 1.00 82.81 644 GLY A N 1
ATOM 4846 C CA . GLY A 1 644 ? -13.167 40.920 -15.644 1.00 82.81 644 GLY A CA 1
ATOM 4847 C C . GLY A 1 644 ? -11.950 41.687 -16.168 1.00 82.81 644 GLY A C 1
ATOM 4848 O O . GLY A 1 644 ? -11.894 41.937 -17.370 1.00 82.81 644 GLY A O 1
ATOM 4849 N N . GLU A 1 645 ? -10.986 42.034 -15.313 1.00 85.81 645 GLU A N 1
ATOM 4850 C CA . GLU A 1 645 ? -9.720 42.654 -15.710 1.00 85.81 645 GLU A CA 1
ATOM 4851 C C . GLU A 1 645 ? -8.924 41.733 -16.640 1.00 85.81 645 GLU A C 1
ATOM 4853 O O . GLU A 1 645 ? -8.788 40.544 -16.344 1.00 85.81 645 GLU A O 1
ATOM 4858 N N . ASP A 1 646 ? -8.423 42.265 -17.764 1.00 88.56 646 ASP A N 1
ATOM 4859 C CA . ASP A 1 646 ? -7.595 41.479 -18.682 1.00 88.56 646 ASP A CA 1
ATOM 4860 C C . ASP A 1 646 ? -6.197 41.271 -18.101 1.00 88.56 646 ASP A C 1
ATOM 4862 O O . ASP A 1 646 ? -5.572 42.191 -17.573 1.00 88.56 646 ASP A O 1
ATOM 4866 N N . VAL A 1 647 ? -5.697 40.058 -18.277 1.00 92.12 647 VAL A N 1
ATOM 4867 C CA . VAL A 1 647 ? -4.422 39.590 -17.750 1.00 92.12 647 VAL A CA 1
ATOM 4868 C C . VAL A 1 647 ? -3.676 38.795 -18.810 1.00 92.12 647 VAL A C 1
ATOM 4870 O O . VAL A 1 647 ? -4.283 38.193 -19.703 1.00 92.12 647 VAL A O 1
ATOM 4873 N N . VAL A 1 648 ? -2.352 38.769 -18.692 1.00 93.81 648 VAL A N 1
ATOM 4874 C CA . VAL A 1 648 ? -1.479 37.967 -19.551 1.00 93.81 648 VAL A CA 1
ATOM 4875 C C . VAL A 1 648 ? -0.687 36.992 -18.697 1.00 93.81 648 VAL A C 1
ATOM 4877 O O . VAL A 1 648 ? -0.083 37.383 -17.700 1.00 93.81 648 VAL A O 1
ATOM 4880 N N . ALA A 1 649 ? -0.690 35.724 -19.092 1.00 92.62 649 ALA A N 1
ATOM 4881 C CA . ALA A 1 649 ? 0.124 34.678 -18.499 1.00 92.62 649 ALA A CA 1
ATOM 4882 C C . ALA A 1 649 ? 1.203 34.229 -19.487 1.00 92.62 649 ALA A C 1
ATOM 4884 O O . ALA A 1 649 ? 0.931 34.070 -20.678 1.00 92.62 649 ALA A O 1
ATOM 4885 N N . ALA A 1 650 ? 2.416 33.987 -19.000 1.00 91.75 650 ALA A N 1
ATOM 4886 C CA . ALA A 1 650 ? 3.491 33.404 -19.798 1.00 91.75 650 ALA A CA 1
ATOM 4887 C C . ALA A 1 650 ? 4.096 32.200 -19.077 1.00 91.75 650 ALA A C 1
ATOM 4889 O O . ALA A 1 650 ? 4.289 32.246 -17.870 1.00 91.75 650 ALA A O 1
ATOM 4890 N N . ALA A 1 651 ? 4.388 31.118 -19.796 1.00 89.69 651 ALA A N 1
ATOM 4891 C CA . ALA A 1 651 ? 5.079 29.963 -19.231 1.00 89.69 651 ALA A CA 1
ATOM 4892 C C . ALA A 1 651 ? 5.737 29.103 -20.309 1.00 89.69 651 ALA A C 1
ATOM 4894 O O . ALA A 1 651 ? 5.237 29.001 -21.433 1.00 89.69 651 ALA A O 1
ATOM 4895 N N . TYR A 1 652 ? 6.841 28.441 -19.966 1.00 85.62 652 TYR A N 1
ATOM 4896 C CA . TYR A 1 652 ? 7.422 27.427 -20.838 1.00 85.62 652 TYR A CA 1
ATOM 4897 C C . TYR A 1 652 ? 6.578 26.156 -20.789 1.00 85.62 652 TYR A C 1
ATOM 4899 O O . TYR A 1 652 ? 6.229 25.659 -19.721 1.00 85.62 652 TYR A O 1
ATOM 4907 N N . ARG A 1 653 ? 6.249 25.615 -21.963 1.00 73.00 653 ARG A N 1
ATOM 4908 C CA . ARG A 1 653 ? 5.579 24.319 -22.072 1.00 73.00 653 ARG A CA 1
ATOM 4909 C C . ARG A 1 653 ? 6.620 23.201 -22.007 1.00 73.00 653 ARG A C 1
ATOM 4911 O O . ARG A 1 653 ? 7.487 23.131 -22.875 1.00 73.00 653 ARG A O 1
ATOM 4918 N N . ALA A 1 654 ? 6.486 22.302 -21.035 1.00 60.72 654 ALA A N 1
ATOM 4919 C CA . ALA A 1 654 ? 7.281 21.080 -20.950 1.00 60.72 654 ALA A CA 1
ATOM 4920 C C . ALA A 1 654 ? 6.502 19.907 -21.577 1.00 60.72 654 ALA A C 1
ATOM 4922 O O . ALA A 1 654 ? 5.677 19.272 -20.926 1.00 60.72 654 ALA A O 1
ATOM 4923 N N . LEU A 1 655 ? 6.733 19.630 -22.866 1.00 46.62 655 LEU A N 1
ATOM 4924 C CA . LEU A 1 655 ? 6.213 18.442 -23.558 1.00 46.62 655 LEU A CA 1
ATOM 4925 C C . LEU A 1 655 ? 7.381 17.550 -23.992 1.00 46.62 655 LEU A C 1
ATOM 4927 O O . LEU A 1 655 ? 7.915 17.725 -25.089 1.00 46.62 655 LEU A O 1
ATOM 4931 N N . GLY A 1 656 ? 7.749 16.582 -23.150 1.00 53.38 656 GLY A N 1
ATOM 4932 C CA . GLY A 1 656 ? 8.640 15.477 -23.529 1.00 53.38 656 GLY A CA 1
ATOM 4933 C C . GLY A 1 656 ? 9.892 15.901 -24.314 1.00 53.38 656 GLY A C 1
ATOM 4934 O O . GLY A 1 656 ? 10.629 16.782 -23.885 1.00 53.38 656 GLY A O 1
ATOM 4935 N N . GLU A 1 657 ? 10.131 15.264 -25.464 1.00 37.75 657 GLU A N 1
ATOM 4936 C CA . GLU A 1 657 ? 11.341 15.411 -26.297 1.00 37.75 657 GLU A CA 1
ATOM 4937 C C . GLU A 1 657 ? 11.379 16.668 -27.193 1.00 37.75 657 GLU A C 1
ATOM 4939 O O . GLU A 1 657 ? 12.315 16.840 -27.973 1.00 37.75 657 GLU A O 1
ATOM 4944 N N . THR A 1 658 ? 10.396 17.571 -27.099 1.00 50.50 658 THR A N 1
ATOM 4945 C CA . THR A 1 658 ? 10.401 18.825 -27.878 1.00 50.50 658 THR A CA 1
ATOM 4946 C C . THR A 1 658 ? 11.065 19.968 -27.109 1.00 50.50 658 THR A C 1
ATOM 4948 O O . THR A 1 658 ? 10.938 20.064 -25.889 1.00 50.50 658 THR A O 1
ATOM 4951 N N . ALA A 1 659 ? 11.789 20.846 -27.815 1.00 60.34 659 ALA A N 1
ATOM 4952 C CA . ALA A 1 659 ? 12.439 22.005 -27.199 1.00 60.34 659 ALA A CA 1
ATOM 4953 C C . ALA A 1 659 ? 11.402 22.880 -26.458 1.00 60.34 659 ALA A C 1
ATOM 4955 O O . ALA A 1 659 ? 10.344 23.149 -27.032 1.00 60.34 659 ALA A O 1
ATOM 4956 N N . PRO A 1 660 ? 11.679 23.350 -25.224 1.00 70.81 660 PRO A N 1
ATOM 4957 C CA . PRO A 1 660 ? 10.737 24.172 -24.471 1.00 70.81 660 PRO A CA 1
ATOM 4958 C C . PRO A 1 660 ? 10.346 25.428 -25.252 1.00 70.81 660 PRO A C 1
ATOM 4960 O O . PRO A 1 660 ? 11.203 26.213 -25.659 1.00 70.81 660 PRO A O 1
ATOM 4963 N N . VAL A 1 661 ? 9.043 25.632 -25.444 1.00 79.12 661 VAL A N 1
ATOM 4964 C CA . VAL A 1 661 ? 8.502 26.814 -26.130 1.00 79.12 661 VAL A CA 1
ATOM 4965 C C . VAL A 1 661 ? 7.800 27.701 -25.112 1.00 79.12 661 VAL A C 1
ATOM 4967 O O . VAL A 1 661 ? 6.943 27.227 -24.362 1.00 79.12 661 VAL A O 1
ATOM 4970 N N . LEU A 1 662 ? 8.144 28.991 -25.103 1.00 86.56 662 LEU A N 1
ATOM 4971 C CA . LEU A 1 662 ? 7.448 29.997 -24.306 1.00 86.56 662 LEU A CA 1
ATOM 4972 C C . LEU A 1 662 ? 6.047 30.231 -24.884 1.00 86.56 662 LEU A C 1
ATOM 4974 O O . LEU A 1 662 ? 5.893 30.823 -25.956 1.00 86.56 662 LEU A O 1
ATOM 4978 N N . ALA A 1 663 ? 5.028 29.780 -24.161 1.00 87.31 663 ALA A N 1
ATOM 4979 C CA . ALA A 1 663 ? 3.639 30.079 -24.455 1.00 87.31 663 ALA A CA 1
ATOM 4980 C C . ALA A 1 663 ? 3.224 31.355 -23.720 1.00 87.31 663 ALA A C 1
ATOM 4982 O O . ALA A 1 663 ? 3.548 31.534 -22.547 1.00 87.31 663 ALA A O 1
ATOM 4983 N N . VAL A 1 664 ? 2.482 32.218 -24.408 1.00 90.06 664 VAL A N 1
ATOM 4984 C CA . VAL A 1 664 ? 1.842 33.391 -23.811 1.00 90.06 664 VAL A CA 1
ATOM 4985 C C . VAL A 1 664 ? 0.361 33.326 -24.120 1.00 90.06 664 VAL A C 1
ATOM 4987 O O . VAL A 1 664 ? -0.023 33.044 -25.256 1.00 90.06 664 VAL A O 1
ATOM 4990 N N . SER A 1 665 ? -0.461 33.546 -23.105 1.00 89.50 665 SER A N 1
ATOM 4991 C CA . SER A 1 665 ? -1.911 33.504 -23.196 1.00 89.50 665 SER A CA 1
ATOM 4992 C C . SER A 1 665 ? -2.519 34.750 -22.571 1.00 89.50 665 SER A C 1
ATOM 4994 O O . SER A 1 665 ? -2.041 35.280 -21.569 1.00 89.50 665 SER A O 1
ATOM 4996 N N . THR A 1 666 ? -3.596 35.225 -23.179 1.00 90.81 666 THR A N 1
ATOM 4997 C CA . THR A 1 666 ? -4.399 36.338 -22.680 1.00 90.81 666 THR A CA 1
ATOM 4998 C C . THR A 1 666 ? -5.678 35.787 -22.062 1.00 90.81 666 THR A C 1
ATOM 5000 O O . THR A 1 666 ? -6.211 34.761 -22.491 1.00 90.81 666 THR A O 1
ATOM 5003 N N . GLY A 1 667 ? -6.182 36.449 -21.028 1.00 90.06 667 GLY A N 1
ATOM 5004 C CA . GLY A 1 667 ? -7.432 36.071 -20.381 1.00 90.06 667 GLY A CA 1
ATOM 5005 C C . GLY A 1 667 ? -7.924 37.151 -19.436 1.00 90.06 667 GLY A C 1
ATOM 5006 O O . GLY A 1 667 ? -7.501 38.297 -19.535 1.00 90.06 667 GLY A O 1
ATOM 5007 N N . ARG A 1 668 ? -8.832 36.791 -18.528 1.00 91.81 668 ARG A N 1
ATOM 5008 C CA . ARG A 1 668 ? -9.430 37.704 -17.549 1.00 91.81 668 ARG A CA 1
ATOM 5009 C C . ARG A 1 668 ? -9.444 37.122 -16.150 1.00 91.81 668 ARG A C 1
ATOM 5011 O O . ARG A 1 668 ? -9.521 35.903 -16.003 1.00 91.81 668 ARG A O 1
ATOM 5018 N N . ILE A 1 669 ? -9.462 37.981 -15.134 1.00 90.81 669 ILE A N 1
ATOM 5019 C CA . ILE A 1 669 ? -9.746 37.578 -13.752 1.00 90.81 669 ILE A CA 1
ATOM 5020 C C . ILE A 1 669 ? -11.231 37.225 -13.636 1.00 90.81 669 ILE A C 1
ATOM 5022 O O . ILE A 1 669 ? -12.108 38.068 -13.814 1.00 90.81 669 ILE A O 1
ATOM 5026 N N . ARG A 1 670 ? -11.524 35.964 -13.327 1.00 89.81 670 ARG A N 1
ATOM 5027 C CA . ARG A 1 670 ? -12.885 35.433 -13.164 1.00 89.81 670 ARG A CA 1
ATOM 5028 C C . ARG A 1 670 ? -13.319 35.363 -11.700 1.00 89.81 670 ARG A C 1
ATOM 5030 O O . ARG A 1 670 ? -14.513 35.392 -11.420 1.00 89.81 670 ARG A O 1
ATOM 5037 N N . GLY A 1 671 ? -12.366 35.283 -10.774 1.00 88.19 671 GLY A N 1
ATOM 5038 C CA . GLY A 1 671 ? -12.627 35.199 -9.339 1.00 88.19 671 GLY A CA 1
ATOM 5039 C C . GLY A 1 671 ? -11.407 35.595 -8.514 1.00 88.19 671 GLY A C 1
ATOM 5040 O O . GLY A 1 671 ? -10.272 35.395 -8.937 1.00 88.19 671 GLY A O 1
ATOM 5041 N N . THR A 1 672 ? -11.639 36.142 -7.322 1.00 87.69 672 THR A N 1
ATOM 5042 C CA . THR A 1 672 ? -10.587 36.622 -6.405 1.00 87.69 672 THR A CA 1
ATOM 5043 C C . THR A 1 672 ? -10.228 35.623 -5.296 1.00 87.69 672 THR A C 1
ATOM 5045 O O . THR A 1 672 ? -9.450 35.959 -4.395 1.00 87.69 672 THR A O 1
ATOM 5048 N N . VAL A 1 673 ? -10.795 34.412 -5.369 1.00 83.25 673 VAL A N 1
ATOM 5049 C CA . VAL A 1 673 ? -10.525 33.258 -4.499 1.00 83.25 673 VAL A CA 1
ATOM 5050 C C . VAL A 1 673 ? -10.381 31.990 -5.344 1.00 83.25 673 VAL A C 1
ATOM 5052 O O . VAL A 1 673 ? -11.095 31.818 -6.334 1.00 83.25 673 VAL A O 1
ATOM 5055 N N . GLY A 1 674 ? -9.474 31.094 -4.964 1.00 78.75 674 GLY A N 1
ATOM 5056 C CA . GLY A 1 674 ? -9.208 29.827 -5.649 1.00 78.75 674 GLY A CA 1
ATOM 5057 C C . GLY A 1 674 ? -10.232 28.718 -5.372 1.00 78.75 674 GLY A C 1
ATOM 5058 O O . GLY A 1 674 ? -11.304 28.968 -4.807 1.00 78.75 674 GLY A O 1
ATOM 5059 N N . PRO A 1 675 ? -9.913 27.462 -5.743 1.00 73.19 675 PRO A N 1
ATOM 5060 C CA . PRO A 1 675 ? -10.753 26.303 -5.455 1.00 73.19 675 PRO A CA 1
ATOM 5061 C C . PRO A 1 675 ? -11.042 26.194 -3.955 1.00 73.19 675 PRO A C 1
ATOM 5063 O O . PRO A 1 675 ? -10.168 26.452 -3.129 1.00 73.19 675 PRO A O 1
ATOM 5066 N N . ARG A 1 676 ? -12.271 25.798 -3.595 1.00 70.00 676 ARG A N 1
ATOM 5067 C CA . ARG A 1 676 ? -12.720 25.649 -2.193 1.00 70.00 676 ARG A CA 1
ATOM 5068 C C . ARG A 1 676 ? -12.599 26.932 -1.344 1.00 70.00 676 ARG A C 1
ATOM 5070 O O . ARG A 1 676 ? -12.622 26.846 -0.122 1.00 70.00 676 ARG A O 1
ATOM 5077 N N . GLY A 1 677 ? -12.507 28.107 -1.976 1.00 79.56 677 GLY A N 1
ATOM 5078 C CA . GLY A 1 677 ? -12.482 29.404 -1.294 1.00 79.56 677 GLY A CA 1
ATOM 5079 C C . GLY A 1 677 ? -11.101 29.863 -0.818 1.00 79.56 677 GLY A C 1
ATOM 5080 O O . GLY A 1 677 ? -11.034 30.728 0.051 1.00 79.56 677 GLY A O 1
ATOM 5081 N N . ASP A 1 678 ? -10.003 29.317 -1.357 1.00 82.81 678 ASP A N 1
ATOM 5082 C CA . ASP A 1 678 ? -8.652 29.736 -0.960 1.00 82.81 678 ASP A CA 1
ATOM 5083 C C . ASP A 1 678 ? -8.393 31.211 -1.321 1.00 82.81 678 ASP A C 1
ATOM 5085 O O . ASP A 1 678 ? -8.233 31.577 -2.489 1.00 82.81 678 ASP A O 1
ATOM 5089 N N . ALA A 1 679 ? -8.332 32.071 -0.303 1.00 87.19 679 ALA A N 1
ATOM 5090 C CA . ALA A 1 679 ? -8.154 33.513 -0.458 1.00 87.19 679 ALA A CA 1
ATOM 5091 C C . ALA A 1 679 ? -6.785 33.916 -1.035 1.00 87.19 679 ALA A C 1
ATOM 5093 O O . ALA A 1 679 ? -6.606 35.070 -1.432 1.00 87.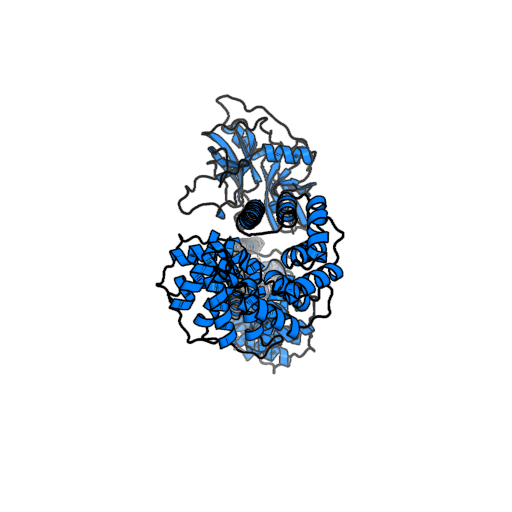19 679 ALA A O 1
ATOM 5094 N N . ARG A 1 680 ? -5.828 32.985 -1.105 1.00 88.81 680 ARG A N 1
ATOM 5095 C CA . ARG A 1 680 ? -4.469 33.212 -1.617 1.00 88.81 680 ARG A CA 1
ATOM 5096 C C . ARG A 1 680 ? -4.370 33.165 -3.142 1.00 88.81 680 ARG A C 1
ATOM 5098 O O . ARG A 1 680 ? -3.323 33.505 -3.688 1.00 88.81 680 ARG A O 1
ATOM 5105 N N . MET A 1 681 ? -5.429 32.743 -3.831 1.00 89.94 681 MET A N 1
ATOM 5106 C CA . MET A 1 681 ? -5.408 32.491 -5.274 1.00 89.94 681 MET A CA 1
ATOM 5107 C C . MET A 1 681 ? -6.433 33.329 -6.041 1.00 89.94 681 MET A C 1
ATOM 5109 O O . MET A 1 681 ? -7.437 33.780 -5.492 1.00 89.94 681 MET A O 1
ATOM 5113 N N . LEU A 1 682 ? -6.181 33.491 -7.336 1.00 90.00 682 LEU A N 1
ATOM 5114 C CA . LEU A 1 682 ? -7.078 34.060 -8.338 1.00 90.00 682 LEU A CA 1
ATOM 5115 C C . LEU A 1 682 ? -7.577 32.956 -9.270 1.00 90.00 682 LEU A C 1
ATOM 5117 O O . LEU A 1 682 ? -6.837 32.016 -9.558 1.00 90.00 682 LEU A O 1
ATOM 5121 N N . GLN A 1 683 ? -8.801 33.100 -9.780 1.00 90.88 683 GLN A N 1
ATOM 5122 C CA . GLN A 1 683 ? -9.297 32.335 -10.927 1.00 90.88 683 GLN A CA 1
ATOM 5123 C C . GLN A 1 683 ? -9.149 33.197 -12.174 1.00 90.88 683 GLN A C 1
ATOM 5125 O O . GLN A 1 683 ? -9.596 34.345 -12.182 1.00 90.88 683 GLN A O 1
ATOM 5130 N N . ILE A 1 684 ? -8.564 32.651 -13.230 1.00 90.56 684 ILE A N 1
ATOM 5131 C CA . ILE A 1 684 ? -8.272 33.359 -14.477 1.00 90.56 684 ILE A CA 1
ATOM 5132 C C . ILE A 1 684 ? -8.742 32.541 -15.677 1.00 90.56 684 ILE A C 1
ATOM 5134 O O . ILE A 1 684 ? -8.846 31.325 -15.591 1.00 90.56 684 ILE A O 1
ATOM 5138 N N . THR A 1 685 ? -9.005 33.180 -16.811 1.00 89.94 685 THR A N 1
ATOM 5139 C CA . THR A 1 685 ? -9.279 32.467 -18.075 1.00 89.94 685 THR A CA 1
ATOM 5140 C C . THR A 1 685 ? -8.055 32.383 -18.987 1.00 89.94 685 THR A C 1
ATOM 5142 O O . THR A 1 685 ? -8.149 31.836 -20.081 1.00 89.94 685 THR A O 1
ATOM 5145 N N . ALA A 1 686 ? -6.912 32.948 -18.576 1.00 87.88 686 ALA A N 1
ATOM 5146 C CA . ALA A 1 686 ? -5.674 32.861 -19.344 1.00 87.88 686 ALA A CA 1
ATOM 5147 C C . ALA A 1 686 ? -5.139 31.426 -19.270 1.00 87.88 686 ALA A C 1
ATOM 5149 O O . ALA A 1 686 ? -4.925 30.891 -18.180 1.00 87.88 686 ALA A O 1
ATOM 5150 N N . ALA A 1 687 ? -4.964 30.796 -20.431 1.00 82.12 687 ALA A N 1
ATOM 5151 C CA . ALA A 1 687 ? -4.634 29.382 -20.517 1.00 82.12 687 ALA A CA 1
ATOM 5152 C C . ALA A 1 687 ? -3.192 29.100 -20.081 1.00 82.12 687 ALA A C 1
ATOM 5154 O O . ALA A 1 687 ? -2.239 29.605 -20.679 1.00 82.12 687 ALA A O 1
ATOM 5155 N N . VAL A 1 688 ? -3.026 28.252 -19.068 1.00 74.06 688 VAL A N 1
ATOM 5156 C CA . VAL A 1 688 ? -1.709 27.797 -18.601 1.00 74.06 688 VAL A CA 1
ATOM 5157 C C . VAL A 1 688 ? -1.393 26.455 -19.269 1.00 74.06 688 VAL A C 1
ATOM 5159 O O . VAL A 1 688 ? -2.186 25.518 -19.138 1.00 74.06 688 VAL A O 1
ATOM 5162 N N . PRO A 1 689 ? -0.285 26.329 -20.024 1.00 66.50 689 PRO A N 1
ATOM 5163 C CA . PRO A 1 689 ? 0.072 25.063 -20.653 1.00 66.50 689 PRO A CA 1
ATOM 5164 C C . PRO A 1 689 ? 0.422 24.001 -19.592 1.00 66.50 689 PRO A C 1
ATOM 5166 O O . PRO A 1 689 ? 0.906 24.357 -18.517 1.00 66.50 689 PRO A O 1
ATOM 5169 N N . PRO A 1 690 ? 0.243 22.699 -19.886 1.00 64.06 690 PRO A N 1
ATOM 5170 C CA . PRO A 1 690 ? 0.693 21.629 -18.996 1.00 64.06 690 PRO A CA 1
ATOM 5171 C C . PRO A 1 690 ? 2.191 21.759 -18.679 1.00 64.06 690 PRO A C 1
ATOM 5173 O O . PRO A 1 690 ? 2.999 21.934 -19.597 1.00 64.06 690 PRO A O 1
ATOM 5176 N N . GLY A 1 691 ? 2.548 21.706 -17.392 1.00 61.38 691 GLY A N 1
ATOM 5177 C CA . GLY A 1 691 ? 3.925 21.899 -16.919 1.00 61.38 691 GLY A CA 1
ATOM 5178 C C . GLY A 1 691 ? 4.396 23.360 -16.907 1.00 61.38 691 GLY A C 1
ATOM 5179 O O . GLY A 1 691 ? 5.567 23.617 -16.651 1.00 61.38 691 GLY A O 1
ATOM 5180 N N . GLY A 1 692 ? 3.503 24.317 -17.182 1.00 69.44 692 GLY A N 1
ATOM 5181 C CA . GLY A 1 692 ? 3.768 25.758 -17.186 1.00 69.44 692 GLY A CA 1
ATOM 5182 C C . GLY A 1 692 ? 3.687 26.430 -15.812 1.00 69.44 692 GLY A C 1
ATOM 5183 O O . GLY A 1 692 ? 3.344 27.607 -15.735 1.00 69.44 692 GLY A O 1
ATOM 5184 N N . ASP A 1 693 ? 3.939 25.692 -14.731 1.00 79.31 693 ASP A N 1
ATOM 5185 C CA . ASP A 1 693 ? 3.956 26.216 -13.363 1.00 79.31 693 ASP A CA 1
ATOM 5186 C C . ASP A 1 693 ? 5.063 27.258 -13.159 1.00 79.31 693 ASP A C 1
ATOM 5188 O O . ASP A 1 693 ? 6.184 27.099 -13.651 1.00 79.31 693 ASP A O 1
ATOM 5192 N N . GLY A 1 694 ? 4.764 28.308 -12.389 1.00 85.38 694 GLY A N 1
ATOM 5193 C CA . GLY A 1 694 ? 5.766 29.283 -11.946 1.00 85.38 694 GLY A CA 1
ATOM 5194 C C . GLY A 1 694 ? 5.971 30.490 -12.860 1.00 85.38 694 GLY A C 1
ATOM 5195 O O . GLY A 1 694 ? 6.841 31.308 -12.580 1.00 85.38 694 GLY A O 1
ATOM 5196 N N . GLY A 1 695 ? 5.188 30.627 -13.931 1.00 91.75 695 GLY A N 1
ATOM 5197 C CA . GLY A 1 695 ? 5.242 31.780 -14.836 1.00 91.75 695 GLY A CA 1
ATOM 5198 C C . GLY A 1 695 ? 4.495 33.026 -14.333 1.00 91.75 695 GLY A C 1
ATOM 5199 O O . GLY A 1 695 ? 3.664 32.922 -13.423 1.00 91.75 695 GLY A O 1
ATOM 5200 N N . PRO A 1 696 ? 4.757 34.222 -14.898 1.00 94.56 696 PRO A N 1
ATOM 5201 C CA . PRO A 1 696 ? 4.121 35.446 -14.435 1.00 94.56 696 PRO A CA 1
ATOM 5202 C C . PRO A 1 696 ? 2.671 35.554 -14.920 1.00 94.56 696 PRO A C 1
ATOM 5204 O O . PRO A 1 696 ? 2.369 35.256 -16.076 1.00 94.56 696 PRO A O 1
ATOM 5207 N N . LEU A 1 697 ? 1.792 36.041 -14.041 1.00 94.56 697 LEU A N 1
ATOM 5208 C CA . LEU A 1 697 ? 0.497 36.620 -14.385 1.00 94.56 697 LEU A CA 1
ATOM 5209 C C . LEU A 1 697 ? 0.597 38.140 -14.218 1.00 94.56 697 LEU A C 1
ATOM 5211 O O . LEU A 1 697 ? 0.798 38.622 -13.098 1.00 94.56 697 LEU A O 1
ATOM 5215 N N . VAL A 1 698 ? 0.452 38.885 -15.312 1.00 93.50 698 VAL A N 1
ATOM 5216 C CA . VAL A 1 698 ? 0.568 40.350 -15.319 1.00 93.50 698 VAL A CA 1
ATOM 5217 C C . VAL A 1 698 ? -0.746 41.040 -15.680 1.00 93.50 698 VAL A C 1
ATOM 5219 O O . VAL A 1 698 ? -1.543 40.505 -16.455 1.00 93.50 698 VAL A O 1
ATOM 5222 N N . ASP A 1 699 ? -0.958 42.229 -15.116 1.00 90.38 699 ASP A N 1
ATOM 5223 C CA . ASP A 1 699 ? -2.044 43.136 -15.497 1.00 90.38 699 ASP A CA 1
ATOM 5224 C C . ASP A 1 699 ? -1.770 43.800 -16.864 1.00 90.38 699 ASP A C 1
ATOM 5226 O O . ASP A 1 699 ? -0.714 43.616 -17.479 1.00 90.38 699 ASP A O 1
ATOM 5230 N N . ARG A 1 700 ? -2.718 44.606 -17.358 1.00 85.06 700 ARG A N 1
ATOM 5231 C CA . ARG A 1 700 ? -2.555 45.338 -18.629 1.00 85.06 700 ARG A CA 1
ATOM 5232 C C . ARG A 1 700 ? -1.354 46.289 -18.637 1.00 85.06 700 ARG A C 1
ATOM 5234 O O . ARG A 1 700 ? -0.815 46.547 -19.708 1.00 85.06 700 ARG A O 1
ATOM 5241 N N . ALA A 1 701 ? -0.929 46.803 -17.485 1.00 83.06 701 ALA A N 1
ATOM 5242 C CA . ALA A 1 701 ? 0.239 47.675 -17.377 1.00 83.06 701 ALA A CA 1
ATOM 5243 C C . ALA A 1 701 ? 1.567 46.888 -17.368 1.00 83.06 701 ALA A C 1
ATOM 5245 O O . ALA A 1 701 ? 2.639 47.494 -17.385 1.00 83.06 701 ALA A O 1
ATOM 5246 N N . GLY A 1 702 ? 1.508 45.551 -17.391 1.00 87.56 702 GLY A N 1
ATOM 5247 C CA . GLY A 1 702 ? 2.671 44.671 -17.336 1.00 87.56 702 GLY A CA 1
ATOM 5248 C C . GLY A 1 702 ? 3.203 44.456 -15.921 1.00 87.56 702 GLY A C 1
ATOM 5249 O O . GLY A 1 702 ? 4.326 43.971 -15.771 1.00 87.56 702 GLY A O 1
ATOM 5250 N N . ASN A 1 703 ? 2.424 44.801 -14.892 1.00 91.19 703 ASN A N 1
ATOM 5251 C CA . ASN A 1 703 ? 2.797 44.567 -13.504 1.00 91.19 703 ASN A CA 1
ATOM 5252 C C . ASN A 1 703 ? 2.398 43.152 -13.077 1.00 91.19 703 ASN A C 1
ATOM 5254 O O . ASN A 1 703 ? 1.286 42.700 -13.344 1.00 91.19 703 ASN A O 1
ATOM 5258 N N . LEU A 1 704 ? 3.282 42.461 -12.363 1.00 93.62 704 LEU A N 1
ATOM 5259 C CA . LEU A 1 704 ? 3.034 41.155 -11.776 1.00 93.62 704 LEU A CA 1
ATOM 5260 C C . LEU A 1 704 ? 1.964 41.257 -10.690 1.00 93.62 704 LEU A C 1
ATOM 5262 O O . LEU A 1 704 ? 2.157 41.899 -9.653 1.00 93.62 704 LEU A O 1
ATOM 5266 N N . ILE A 1 705 ? 0.859 40.559 -10.926 1.00 93.31 705 ILE A N 1
ATOM 5267 C CA . ILE A 1 705 ? -0.267 40.431 -9.998 1.00 93.31 705 ILE A CA 1
ATOM 5268 C C . ILE A 1 705 ? -0.388 39.015 -9.430 1.00 93.31 705 ILE A C 1
ATOM 5270 O O . ILE A 1 705 ? -1.084 38.817 -8.432 1.00 93.31 705 ILE A O 1
ATOM 5274 N N . GLY A 1 706 ? 0.305 38.038 -10.022 1.00 93.00 706 GLY A N 1
ATOM 5275 C CA . GLY A 1 706 ? 0.349 36.672 -9.520 1.00 93.00 706 GLY A CA 1
ATOM 5276 C C . GLY A 1 706 ? 1.303 35.743 -10.267 1.00 93.00 706 GLY A C 1
ATOM 5277 O O . GLY A 1 706 ? 1.988 36.152 -11.201 1.00 93.00 706 GLY A O 1
ATOM 5278 N N . VAL A 1 707 ? 1.333 34.480 -9.845 1.00 93.94 707 VAL A N 1
ATOM 5279 C CA . VAL A 1 707 ? 2.150 33.406 -10.436 1.00 93.94 707 VAL A CA 1
ATOM 5280 C C . VAL A 1 707 ? 1.237 32.265 -10.853 1.00 93.94 707 VAL A C 1
ATOM 5282 O O . VAL A 1 707 ? 0.468 31.772 -10.026 1.00 93.94 707 VAL A O 1
ATOM 5285 N N . VAL A 1 708 ? 1.291 31.861 -12.121 1.00 90.81 708 VAL A N 1
ATOM 5286 C CA . VAL A 1 708 ? 0.384 30.838 -12.653 1.00 90.81 708 VAL A CA 1
ATOM 5287 C C . VAL A 1 708 ? 0.700 29.445 -12.122 1.00 90.81 708 VAL A C 1
ATOM 5289 O O . VAL A 1 708 ? 1.863 29.090 -11.917 1.00 90.81 708 VAL A O 1
ATOM 5292 N N . VAL A 1 709 ? -0.361 28.660 -11.926 1.00 85.19 709 VAL A N 1
ATOM 5293 C CA . VAL A 1 709 ? -0.292 27.289 -11.413 1.00 85.19 709 VAL A CA 1
ATOM 5294 C C . VAL A 1 709 ? -1.033 26.355 -12.378 1.00 85.19 709 VAL A C 1
ATOM 5296 O O . VAL A 1 709 ? -2.215 26.550 -12.669 1.00 85.19 709 VAL A O 1
ATOM 5299 N N . SER A 1 710 ? -0.318 25.370 -12.915 1.00 67.75 710 SER A N 1
ATOM 5300 C CA . SER A 1 710 ? -0.735 24.387 -13.913 1.00 67.75 710 SER A CA 1
ATOM 5301 C C . SER A 1 710 ? -1.195 23.057 -13.289 1.00 67.75 710 SER A C 1
ATOM 5303 O O . SER A 1 710 ? -2.076 22.398 -13.848 1.00 67.75 710 SER A O 1
ATOM 5305 N N . GLU A 1 711 ? -0.723 22.693 -12.088 1.00 56.25 711 GLU A N 1
ATOM 5306 C CA . GLU A 1 711 ? -1.197 21.507 -11.351 1.00 56.25 711 GLU A CA 1
ATOM 5307 C C . GLU A 1 711 ? -2.430 21.780 -10.465 1.00 56.25 711 GLU A C 1
ATOM 5309 O O . GLU A 1 711 ? -2.338 21.878 -9.242 1.00 56.25 711 GLU A O 1
ATOM 5314 N N . LEU A 1 712 ? -3.630 21.834 -11.057 1.00 54.06 712 LEU A N 1
ATOM 5315 C CA . LEU A 1 712 ? -4.892 21.785 -10.286 1.00 54.06 712 LEU A CA 1
ATOM 5316 C C . LEU A 1 712 ? -5.911 20.763 -10.819 1.00 54.06 712 LEU A C 1
ATOM 5318 O O . LEU A 1 712 ? -7.046 20.709 -10.349 1.00 54.06 712 LEU A O 1
ATOM 5322 N N . SER A 1 713 ? -5.495 19.874 -11.727 1.00 42.53 713 SER A N 1
ATOM 5323 C CA . SER A 1 713 ? -6.313 18.772 -12.258 1.00 42.53 713 SER A CA 1
ATOM 5324 C C . SER A 1 713 ? -7.041 17.912 -11.199 1.00 42.53 713 SER A C 1
ATOM 5326 O O . SER A 1 713 ? -8.190 17.558 -11.452 1.00 42.53 713 SER A O 1
ATOM 5328 N N . PRO A 1 714 ? -6.486 17.603 -10.003 1.00 45.41 714 PRO A N 1
ATOM 5329 C CA . PRO A 1 714 ? -7.214 16.831 -8.985 1.00 45.41 714 PRO A CA 1
ATOM 5330 C C . PRO A 1 714 ? -8.258 17.632 -8.176 1.00 45.41 714 PRO A C 1
ATOM 5332 O O . PRO A 1 714 ? -8.876 17.074 -7.270 1.00 45.41 714 PRO A O 1
ATOM 5335 N N . LEU A 1 715 ? -8.453 18.930 -8.447 1.00 43.91 715 LEU A N 1
ATOM 5336 C CA . LEU A 1 715 ? -9.386 19.801 -7.711 1.00 43.91 715 LEU A CA 1
ATOM 5337 C C . LEU A 1 715 ? -10.666 20.149 -8.487 1.00 43.91 715 LEU A C 1
ATOM 5339 O O . LEU A 1 715 ? -11.520 20.851 -7.941 1.00 43.91 715 LEU A O 1
ATOM 5343 N N . TYR A 1 716 ? -10.828 19.648 -9.714 1.00 40.31 716 TYR A N 1
ATOM 5344 C CA . TYR A 1 716 ? -12.059 19.813 -10.488 1.00 40.31 716 TYR A CA 1
ATOM 5345 C C . TYR A 1 716 ? -13.114 18.776 -10.073 1.00 40.31 716 TYR A C 1
ATOM 5347 O O . TYR A 1 716 ? -12.839 17.578 -10.130 1.00 40.31 716 TYR A O 1
ATOM 5355 N N . PRO A 1 717 ? -14.337 19.194 -9.706 1.00 43.03 717 PRO A N 1
ATOM 5356 C CA . PRO A 1 717 ? -15.500 18.317 -9.778 1.00 43.03 717 PRO A CA 1
ATOM 5357 C C . PRO A 1 717 ? -15.732 17.900 -11.239 1.00 43.03 717 PRO A C 1
ATOM 5359 O O . PRO A 1 717 ? -15.536 18.716 -12.148 1.00 43.03 717 PRO A O 1
ATOM 5362 N N . GLU A 1 718 ? -16.181 16.668 -11.486 1.00 39.00 718 GLU A N 1
ATOM 5363 C CA . GLU A 1 718 ? -16.623 16.266 -12.827 1.00 39.00 718 GLU A CA 1
ATOM 5364 C C . GLU A 1 718 ? -17.721 17.227 -13.327 1.00 39.00 718 GLU A C 1
ATOM 5366 O O . GLU A 1 718 ? -18.739 17.423 -12.665 1.00 39.00 718 GLU A O 1
ATOM 5371 N N . GLY A 1 719 ? -17.483 17.873 -14.478 1.00 43.50 719 GLY A N 1
ATOM 5372 C CA . GLY A 1 719 ? -18.407 18.831 -15.108 1.00 43.50 719 GLY A CA 1
ATOM 5373 C C . GLY A 1 719 ? -18.038 20.320 -14.996 1.00 43.50 719 GLY A C 1
ATOM 5374 O O . GLY A 1 719 ? -18.737 21.156 -15.566 1.00 43.50 719 GLY A O 1
ATOM 5375 N N . ALA A 1 720 ? -16.950 20.687 -14.311 1.00 45.84 720 ALA A N 1
ATOM 5376 C CA . ALA A 1 720 ? -16.486 22.077 -14.259 1.00 45.84 720 ALA A CA 1
ATOM 5377 C C . ALA A 1 720 ? -15.921 22.571 -15.612 1.00 45.84 720 ALA A C 1
ATOM 5379 O O . ALA A 1 720 ? -15.285 21.821 -16.356 1.00 45.84 720 ALA A O 1
ATOM 5380 N N . ALA A 1 721 ? -16.160 23.850 -15.932 1.00 43.94 721 ALA A N 1
ATOM 5381 C CA . ALA A 1 721 ? -15.728 24.469 -17.186 1.00 43.94 721 ALA A CA 1
ATOM 5382 C C . ALA A 1 721 ? -14.199 24.380 -17.351 1.00 43.94 721 ALA A C 1
ATOM 5384 O O . ALA A 1 721 ? -13.459 24.866 -16.497 1.00 43.94 721 ALA A O 1
ATOM 5385 N N . ARG A 1 722 ? -13.738 23.809 -18.472 1.00 56.09 722 ARG A N 1
ATOM 5386 C CA . ARG A 1 722 ? -12.313 23.601 -18.809 1.00 56.09 722 ARG A CA 1
ATOM 5387 C C . ARG A 1 722 ? -11.522 24.896 -19.084 1.00 56.09 722 ARG A C 1
ATOM 5389 O O . ARG A 1 722 ? -10.341 24.815 -19.397 1.00 56.09 722 ARG A O 1
ATOM 5396 N N . ASP A 1 723 ? -12.157 26.058 -18.924 1.00 65.56 723 ASP A N 1
ATOM 5397 C CA . ASP A 1 723 ? -11.626 27.381 -19.288 1.00 65.56 723 ASP A CA 1
ATOM 5398 C C . ASP A 1 723 ? -11.254 28.244 -18.062 1.00 65.56 723 ASP A C 1
ATOM 5400 O O . ASP A 1 723 ? -11.121 29.466 -18.170 1.00 65.56 723 ASP A O 1
ATOM 5404 N N . ILE A 1 724 ? -11.173 27.648 -16.865 1.00 74.56 724 ILE A N 1
ATOM 5405 C CA . ILE A 1 724 ? -10.737 28.330 -15.636 1.00 74.56 724 ILE A CA 1
ATOM 5406 C C . ILE A 1 724 ? -9.366 27.788 -15.242 1.00 74.56 724 ILE A C 1
ATOM 5408 O O . ILE A 1 724 ? -9.211 26.595 -15.051 1.00 74.56 724 ILE A O 1
ATOM 5412 N N . HIS A 1 725 ? -8.389 28.667 -15.079 1.00 84.88 725 HIS A N 1
ATOM 5413 C CA . HIS A 1 725 ? -7.056 28.398 -14.546 1.00 84.88 725 HIS A CA 1
ATOM 5414 C C . HIS A 1 725 ? -6.848 29.219 -13.271 1.00 84.88 725 HIS A C 1
ATOM 5416 O O . HIS A 1 725 ? -7.724 29.993 -12.875 1.00 84.88 725 HIS A O 1
ATOM 5422 N N . PHE A 1 726 ? -5.700 29.070 -12.608 1.00 88.00 726 PHE A N 1
ATOM 5423 C CA . PHE A 1 726 ? -5.461 29.744 -11.335 1.00 88.00 726 PHE A CA 1
ATOM 5424 C C . PHE A 1 726 ? -4.053 30.322 -11.226 1.00 88.00 726 PHE A C 1
ATOM 5426 O O . PHE A 1 726 ? -3.111 29.852 -11.865 1.00 88.00 726 PHE A O 1
ATOM 5433 N N . ALA A 1 727 ? -3.925 31.340 -10.380 1.00 91.12 727 ALA A N 1
ATOM 5434 C CA . ALA A 1 727 ? -2.652 31.959 -10.036 1.00 91.12 727 ALA A CA 1
ATOM 5435 C C . ALA A 1 727 ? -2.583 32.265 -8.536 1.00 91.12 727 ALA A C 1
ATOM 5437 O O . ALA A 1 727 ? -3.587 32.643 -7.934 1.00 91.12 727 ALA A O 1
ATOM 5438 N N . LEU A 1 728 ? -1.405 32.128 -7.932 1.00 92.12 728 LEU A N 1
ATOM 5439 C CA . LEU A 1 728 ? -1.122 32.629 -6.583 1.00 92.12 728 LEU A CA 1
ATOM 5440 C C . LEU A 1 728 ? -1.019 34.154 -6.622 1.00 92.12 728 LEU A C 1
ATOM 5442 O O . LEU A 1 728 ? -0.440 34.697 -7.559 1.00 92.12 728 LEU A O 1
ATOM 5446 N N . LYS A 1 729 ? -1.564 34.848 -5.620 1.00 92.69 729 LYS A N 1
ATOM 5447 C CA . LYS A 1 729 ? -1.537 36.317 -5.554 1.00 92.69 729 LYS A CA 1
ATOM 5448 C C . LYS A 1 729 ? -0.116 36.860 -5.391 1.00 92.69 729 LYS A C 1
ATOM 5450 O O . LYS A 1 729 ? 0.694 36.306 -4.650 1.00 92.69 729 LYS A O 1
ATOM 5455 N N . GLY A 1 730 ? 0.160 37.984 -6.048 1.00 90.00 730 GLY A N 1
ATOM 5456 C CA . GLY A 1 730 ? 1.466 38.647 -6.041 1.00 90.00 730 GLY A CA 1
ATOM 5457 C C . GLY A 1 730 ? 1.933 39.102 -4.654 1.00 90.00 730 GLY A C 1
ATOM 5458 O O . GLY A 1 730 ? 3.136 39.129 -4.409 1.00 90.00 730 GLY A O 1
ATOM 5459 N N . SER A 1 731 ? 1.023 39.381 -3.715 1.00 88.88 731 SER A N 1
ATOM 5460 C CA . SER A 1 731 ? 1.381 39.690 -2.320 1.00 88.88 731 SER A CA 1
ATOM 5461 C C . SER A 1 731 ? 2.107 38.563 -1.602 1.00 88.88 731 SER A C 1
ATOM 5463 O O . SER A 1 731 ? 3.004 38.842 -0.810 1.00 88.88 731 SER A O 1
ATOM 5465 N N . LEU A 1 732 ? 1.768 37.303 -1.891 1.00 90.31 732 LEU A N 1
ATOM 5466 C CA . LEU A 1 732 ? 2.472 36.156 -1.315 1.00 90.31 732 LEU A CA 1
ATOM 5467 C C . LEU A 1 732 ? 3.929 36.130 -1.767 1.00 90.31 732 LEU A C 1
ATOM 5469 O O . LEU A 1 732 ? 4.822 35.844 -0.976 1.00 90.31 732 LEU A O 1
ATOM 5473 N N . VAL A 1 733 ? 4.161 36.464 -3.037 1.00 91.31 733 VAL A N 1
ATOM 5474 C CA . VAL A 1 733 ? 5.506 36.545 -3.602 1.00 91.31 733 VAL A CA 1
ATOM 5475 C C . VAL A 1 733 ? 6.275 37.701 -2.979 1.00 91.31 733 VAL A C 1
ATOM 5477 O O . VAL A 1 733 ? 7.405 37.498 -2.557 1.00 91.31 733 VAL A O 1
ATOM 5480 N N . ARG A 1 734 ? 5.670 38.891 -2.867 1.00 92.44 734 ARG A N 1
ATOM 5481 C CA . ARG A 1 734 ? 6.309 40.042 -2.210 1.00 92.44 734 ARG A CA 1
ATOM 5482 C C . ARG A 1 734 ? 6.705 39.720 -0.771 1.00 92.44 734 ARG A C 1
ATOM 5484 O O . ARG A 1 734 ? 7.862 39.903 -0.427 1.00 92.44 734 ARG A O 1
ATOM 5491 N N . GLY A 1 735 ? 5.802 39.124 0.012 1.00 91.06 735 GLY A N 1
ATOM 5492 C CA . GLY A 1 735 ? 6.106 38.705 1.383 1.00 91.06 735 GLY A CA 1
ATOM 5493 C C . GLY A 1 735 ? 7.251 37.688 1.469 1.00 91.06 735 GLY A C 1
ATOM 5494 O O . GLY A 1 735 ? 8.084 37.775 2.369 1.00 91.06 735 GLY A O 1
ATOM 5495 N N . PHE A 1 736 ? 7.339 36.760 0.510 1.00 93.75 736 PHE A N 1
ATOM 5496 C CA . PHE A 1 736 ? 8.481 35.851 0.398 1.00 93.75 736 PHE A CA 1
ATOM 5497 C C . PHE A 1 736 ? 9.785 36.593 0.059 1.00 93.75 736 PHE A C 1
ATOM 5499 O O . PHE A 1 736 ? 10.801 36.358 0.712 1.00 93.75 736 PHE A O 1
ATOM 5506 N N . LEU A 1 737 ? 9.769 37.498 -0.924 1.00 92.62 737 LEU A N 1
ATOM 5507 C CA . LEU A 1 737 ? 10.952 38.266 -1.332 1.00 92.62 737 LEU A CA 1
ATOM 5508 C C . LEU A 1 737 ? 11.443 39.203 -0.222 1.00 92.62 737 LEU A C 1
ATOM 5510 O O . LEU A 1 737 ? 12.648 39.268 0.012 1.00 92.62 737 LEU A O 1
ATOM 5514 N N . ASP A 1 738 ? 10.525 39.847 0.504 1.00 92.19 738 ASP A N 1
ATOM 5515 C CA . ASP A 1 738 ? 10.830 40.666 1.681 1.00 92.19 738 ASP A CA 1
ATOM 5516 C C . ASP A 1 738 ? 11.528 39.819 2.758 1.00 92.19 738 ASP A C 1
ATOM 5518 O O . ASP A 1 738 ? 12.572 40.204 3.283 1.00 92.19 738 ASP A O 1
ATOM 5522 N N . GLY A 1 739 ? 10.995 38.624 3.044 1.00 88.50 739 GLY A N 1
ATOM 5523 C CA . GLY A 1 739 ? 11.590 37.681 3.995 1.00 88.50 739 GLY A CA 1
ATOM 5524 C C . GLY A 1 739 ? 12.947 37.123 3.551 1.00 88.50 739 GLY A C 1
ATOM 5525 O O . GLY A 1 739 ? 13.797 36.838 4.392 1.00 88.50 739 GLY A O 1
ATOM 5526 N N . ALA A 1 740 ? 13.168 36.997 2.241 1.00 87.44 740 ALA A N 1
ATOM 5527 C CA . ALA A 1 740 ? 14.431 36.556 1.652 1.00 87.44 740 ALA A CA 1
ATOM 5528 C C . ALA A 1 740 ? 15.449 37.697 1.453 1.00 87.44 740 ALA A C 1
ATOM 5530 O O . ALA A 1 740 ? 16.584 37.432 1.060 1.00 87.44 740 ALA A O 1
ATOM 5531 N N . GLY A 1 741 ? 15.064 38.955 1.704 1.00 88.12 741 GLY A N 1
ATOM 5532 C CA . GLY A 1 741 ? 15.914 40.129 1.489 1.00 88.12 741 GLY A CA 1
ATOM 5533 C C . GLY A 1 741 ? 16.211 40.427 0.014 1.00 88.12 741 GLY A C 1
ATOM 5534 O O . GLY A 1 741 ? 17.226 41.052 -0.287 1.00 88.12 741 GLY A O 1
ATOM 5535 N N . ALA A 1 742 ? 15.362 39.970 -0.909 1.00 87.44 742 ALA A N 1
ATOM 5536 C CA . ALA A 1 742 ? 15.568 40.123 -2.345 1.00 87.44 742 ALA A CA 1
ATOM 5537 C C . ALA A 1 742 ? 14.868 41.392 -2.867 1.00 87.44 742 ALA A C 1
ATOM 5539 O O . ALA A 1 742 ? 13.642 41.485 -2.770 1.00 87.44 742 ALA A O 1
ATOM 5540 N N . PRO A 1 743 ? 15.595 42.366 -3.448 1.00 87.94 743 PRO A N 1
ATOM 5541 C CA . PRO A 1 743 ? 14.983 43.609 -3.902 1.00 87.94 743 PRO A CA 1
ATOM 5542 C C . PRO A 1 743 ? 14.085 43.371 -5.120 1.00 87.94 743 PRO A C 1
ATOM 5544 O O . PRO A 1 743 ? 14.469 42.670 -6.054 1.00 87.94 743 PRO A O 1
ATOM 5547 N N . TYR A 1 744 ? 12.918 44.009 -5.153 1.00 91.62 744 TYR A N 1
ATOM 5548 C CA . TYR A 1 744 ? 12.028 44.032 -6.315 1.00 91.62 744 TYR A CA 1
ATOM 5549 C C . TYR A 1 744 ? 11.482 45.440 -6.555 1.00 91.62 744 TYR A C 1
ATOM 5551 O O . TYR A 1 744 ? 11.518 46.306 -5.682 1.00 91.62 744 TYR A O 1
ATOM 5559 N N . LEU A 1 745 ? 10.996 45.681 -7.771 1.00 89.19 745 LEU A N 1
ATOM 5560 C CA . LEU A 1 745 ? 10.410 46.961 -8.162 1.00 89.19 745 LEU A CA 1
ATOM 5561 C C . LEU A 1 745 ? 8.891 46.891 -8.064 1.00 89.19 745 LEU A C 1
ATOM 5563 O O . LEU A 1 745 ? 8.303 45.895 -8.479 1.00 89.19 745 LEU A O 1
ATOM 5567 N N . THR A 1 746 ? 8.250 47.957 -7.594 1.00 86.62 746 THR A N 1
ATOM 5568 C CA . THR A 1 746 ? 6.792 48.111 -7.646 1.00 86.62 746 THR A CA 1
ATOM 5569 C C . THR A 1 746 ? 6.390 49.203 -8.629 1.00 86.62 746 THR A C 1
ATOM 5571 O O . THR A 1 746 ? 7.181 50.088 -8.960 1.00 86.62 746 THR A O 1
ATOM 5574 N N . ALA A 1 747 ? 5.161 49.127 -9.126 1.00 83.50 747 ALA A N 1
ATOM 5575 C CA . ALA A 1 747 ? 4.526 50.221 -9.843 1.00 83.50 747 ALA A CA 1
ATOM 5576 C C . ALA A 1 747 ? 3.008 50.189 -9.634 1.00 83.50 747 ALA A C 1
ATOM 5578 O O . ALA A 1 747 ? 2.399 49.123 -9.504 1.00 83.50 747 ALA A O 1
ATOM 5579 N N . ALA A 1 748 ? 2.395 51.371 -9.637 1.00 71.00 748 ALA A N 1
ATOM 5580 C CA . ALA A 1 748 ? 0.947 51.504 -9.661 1.00 71.00 748 ALA A CA 1
ATOM 5581 C C . ALA A 1 748 ? 0.369 50.947 -10.975 1.00 71.00 748 ALA A C 1
ATOM 5583 O O . ALA A 1 748 ? 0.917 51.166 -12.061 1.00 71.00 748 ALA A O 1
ATOM 5584 N N . SER A 1 749 ? -0.765 50.252 -10.891 1.00 62.25 749 SER A N 1
ATOM 5585 C CA . SER A 1 749 ? -1.512 49.810 -12.072 1.00 62.25 749 SER A CA 1
ATOM 5586 C C . SER A 1 749 ? -2.098 51.032 -12.789 1.00 62.25 749 SER A C 1
ATOM 5588 O O . SER A 1 749 ? -2.848 51.814 -12.203 1.00 62.25 749 SER A O 1
ATOM 5590 N N . ALA A 1 750 ? -1.728 51.241 -14.054 1.00 53.94 750 ALA A N 1
ATOM 5591 C CA . ALA A 1 750 ? -2.179 52.397 -14.825 1.00 53.94 750 ALA A CA 1
ATOM 5592 C C . ALA A 1 750 ? -3.612 52.188 -15.350 1.00 53.94 750 ALA A C 1
ATOM 5594 O O . ALA A 1 750 ? -3.875 51.264 -16.119 1.00 53.94 750 ALA A O 1
ATOM 5595 N N . ALA A 1 751 ? -4.537 53.079 -14.985 1.00 45.72 751 ALA A N 1
ATOM 5596 C CA . ALA A 1 751 ? -5.860 53.160 -15.600 1.00 45.72 751 ALA A CA 1
ATOM 5597 C C . ALA A 1 751 ? -5.763 53.942 -16.926 1.00 45.72 751 ALA A C 1
ATOM 5599 O O . ALA A 1 751 ? -5.733 55.171 -16.927 1.00 45.72 751 ALA A O 1
ATOM 5600 N N . GLY A 1 752 ? -5.682 53.245 -18.064 1.00 48.94 752 GLY A N 1
ATOM 5601 C CA . GLY A 1 752 ? -5.597 53.877 -19.387 1.00 48.94 752 GLY A CA 1
ATOM 5602 C C . GLY A 1 752 ? -5.579 52.874 -20.546 1.00 48.94 752 GLY A C 1
ATOM 5603 O O . GLY A 1 752 ? -5.124 51.747 -20.394 1.00 48.94 752 GLY A O 1
ATOM 5604 N N . LEU A 1 753 ? -6.130 53.274 -21.694 1.00 45.34 753 LEU A N 1
ATOM 5605 C CA . LEU A 1 753 ? -6.677 52.412 -22.758 1.00 45.34 753 LEU A CA 1
ATOM 5606 C C . LEU A 1 753 ? -5.692 51.862 -23.815 1.00 45.34 753 LEU A C 1
ATOM 5608 O O . LEU A 1 753 ? -6.149 51.269 -24.787 1.00 45.34 753 LEU A O 1
ATOM 5612 N N . GLU A 1 754 ? -4.374 51.968 -23.647 1.00 51.69 754 GLU A N 1
ATOM 5613 C CA . GLU A 1 754 ? -3.415 51.459 -24.647 1.00 51.69 754 GLU A CA 1
ATOM 5614 C C . GLU A 1 754 ? -2.316 50.601 -24.016 1.00 51.69 754 GLU A C 1
ATOM 5616 O O . GLU A 1 754 ? -1.268 51.120 -23.645 1.00 51.69 754 GLU A O 1
ATOM 5621 N N . ALA A 1 755 ? -2.528 49.284 -23.865 1.00 53.50 755 ALA A N 1
ATOM 5622 C CA . ALA A 1 755 ? -1.465 48.444 -23.294 1.00 53.50 755 ALA A CA 1
ATOM 5623 C C . ALA A 1 755 ? -1.501 46.925 -23.562 1.00 53.50 755 ALA A C 1
ATOM 5625 O O . ALA A 1 755 ? -0.709 46.202 -22.964 1.00 53.50 755 ALA A O 1
ATOM 5626 N N . ALA A 1 756 ? -2.335 46.386 -24.465 1.00 51.72 756 ALA A N 1
ATOM 5627 C CA . ALA A 1 756 ? -2.348 44.928 -24.695 1.00 51.72 756 ALA A CA 1
ATOM 5628 C C . ALA A 1 756 ? -0.966 44.372 -25.128 1.00 51.72 756 ALA A C 1
ATOM 5630 O O . ALA A 1 756 ? -0.572 43.291 -24.697 1.00 51.72 756 ALA A O 1
ATOM 5631 N N . GLY A 1 757 ? -0.187 45.147 -25.897 1.00 61.25 757 GLY A N 1
ATOM 5632 C CA . GLY A 1 757 ? 1.185 44.783 -26.279 1.00 61.25 757 GLY A CA 1
ATOM 5633 C C . GLY A 1 757 ? 2.235 44.959 -25.171 1.00 61.25 757 GLY A C 1
ATOM 5634 O O . GLY A 1 757 ? 3.262 44.285 -25.196 1.00 61.25 757 GLY A O 1
ATOM 5635 N N . LEU A 1 758 ? 1.988 45.826 -24.181 1.00 74.62 758 LEU A N 1
ATOM 5636 C CA . LEU A 1 758 ? 2.905 46.072 -23.059 1.00 74.62 758 LEU A CA 1
ATOM 5637 C C . LEU A 1 758 ? 2.912 44.895 -22.080 1.00 74.62 758 LEU A C 1
ATOM 5639 O O . LEU A 1 758 ? 3.988 44.438 -21.697 1.00 74.62 758 LEU A O 1
ATOM 5643 N N . ALA A 1 759 ? 1.733 44.369 -21.740 1.00 83.19 759 ALA A N 1
ATOM 5644 C CA . ALA A 1 759 ? 1.587 43.217 -20.853 1.00 83.19 759 ALA A CA 1
ATOM 5645 C C . ALA A 1 759 ? 2.245 41.953 -21.428 1.00 83.19 759 ALA A C 1
ATOM 5647 O O . ALA A 1 759 ? 3.028 41.291 -20.749 1.00 83.19 759 ALA A O 1
ATOM 5648 N N . GLU A 1 760 ? 2.007 41.651 -22.708 1.00 86.56 760 GLU A N 1
ATOM 5649 C CA . GLU A 1 760 ? 2.656 40.522 -23.382 1.00 86.56 760 GLU A CA 1
ATOM 5650 C C . GLU A 1 760 ? 4.176 40.694 -23.466 1.00 86.56 760 GLU A C 1
ATOM 5652 O O . GLU A 1 760 ? 4.922 39.757 -23.176 1.00 86.56 760 GLU A O 1
ATOM 5657 N N . ALA A 1 761 ? 4.656 41.890 -23.809 1.00 84.62 761 ALA A N 1
ATOM 5658 C CA . ALA A 1 761 ? 6.087 42.146 -23.867 1.00 84.62 761 ALA A CA 1
ATOM 5659 C C . ALA A 1 761 ? 6.748 42.027 -22.480 1.00 84.62 761 ALA A C 1
ATOM 5661 O O . ALA A 1 761 ? 7.816 41.426 -22.367 1.00 84.62 761 ALA A O 1
ATOM 5662 N N . ALA A 1 762 ? 6.106 42.535 -21.423 1.00 87.31 762 ALA A N 1
ATOM 5663 C CA . ALA A 1 762 ? 6.578 42.411 -20.045 1.00 87.31 762 ALA A CA 1
ATOM 5664 C C . ALA A 1 762 ? 6.610 40.948 -19.578 1.00 87.31 762 ALA A C 1
ATOM 5666 O O . ALA A 1 762 ? 7.625 40.495 -19.044 1.00 87.31 762 ALA A O 1
ATOM 5667 N N . ALA A 1 763 ? 5.549 40.181 -19.847 1.00 89.62 763 ALA A N 1
ATOM 5668 C CA . ALA A 1 763 ? 5.487 38.759 -19.522 1.00 89.62 763 ALA A CA 1
ATOM 5669 C C . ALA A 1 763 ? 6.585 37.973 -20.259 1.00 89.62 763 ALA A C 1
ATOM 5671 O O . ALA A 1 763 ? 7.290 37.176 -19.647 1.00 89.62 763 ALA A O 1
ATOM 5672 N N . ARG A 1 764 ? 6.816 38.242 -21.553 1.00 91.06 764 ARG A N 1
ATOM 5673 C CA . ARG A 1 764 ? 7.872 37.569 -22.332 1.00 91.06 764 ARG A CA 1
ATOM 5674 C C . ARG A 1 764 ? 9.278 37.890 -21.838 1.00 91.06 764 ARG A C 1
ATOM 5676 O O . ARG A 1 764 ? 10.092 36.979 -21.747 1.00 91.06 764 ARG A O 1
ATOM 5683 N N . ARG A 1 765 ? 9.571 39.160 -21.538 1.00 89.44 765 ARG A N 1
ATOM 5684 C CA . ARG A 1 765 ? 10.919 39.587 -21.118 1.00 89.44 765 ARG A CA 1
ATOM 5685 C C . ARG A 1 765 ? 11.285 39.125 -19.709 1.00 89.44 765 ARG A C 1
ATOM 5687 O O . ARG A 1 765 ? 12.454 38.865 -19.452 1.00 89.44 765 ARG A O 1
ATOM 5694 N N . SER A 1 766 ? 10.296 38.997 -18.827 1.00 91.31 766 SER A N 1
ATOM 5695 C CA . SER A 1 766 ? 10.511 38.562 -17.441 1.00 91.31 766 SER A CA 1
ATOM 5696 C C . SER A 1 766 ? 10.458 37.044 -17.241 1.00 91.31 766 SER A C 1
ATOM 5698 O O . SER A 1 766 ? 10.825 36.577 -16.167 1.00 91.31 766 SER A O 1
ATOM 5700 N N . THR A 1 767 ? 10.037 36.260 -18.240 1.00 92.75 767 THR A N 1
ATOM 5701 C CA . THR A 1 767 ? 9.928 34.795 -18.124 1.00 92.75 767 THR A CA 1
ATOM 5702 C C . THR A 1 767 ? 11.197 34.091 -18.599 1.00 92.75 767 THR A C 1
ATOM 5704 O O . THR A 1 767 ? 11.617 34.248 -19.746 1.00 92.75 767 THR A O 1
ATOM 5707 N N . VAL A 1 768 ? 11.767 33.237 -17.751 1.00 92.00 768 VAL A N 1
ATOM 5708 C CA . VAL A 1 768 ? 12.972 32.444 -18.044 1.00 92.00 768 VAL A CA 1
ATOM 5709 C C . VAL A 1 768 ? 12.704 30.946 -17.928 1.00 92.00 768 VAL A C 1
ATOM 5711 O O . VAL A 1 768 ? 11.798 30.515 -17.214 1.00 92.00 768 VAL A O 1
ATOM 5714 N N . LEU A 1 769 ? 13.493 30.145 -18.646 1.00 90.06 769 LEU A N 1
ATOM 5715 C CA . LEU A 1 769 ? 13.465 28.688 -18.534 1.00 90.06 769 LEU A CA 1
ATOM 5716 C C . LEU A 1 769 ? 14.497 28.257 -17.492 1.00 90.06 769 LEU A C 1
ATOM 5718 O O . LEU A 1 769 ? 15.664 28.640 -17.579 1.00 90.06 769 LEU A O 1
ATOM 5722 N N . ILE A 1 770 ? 14.076 27.440 -16.534 1.00 89.44 770 ILE A N 1
ATOM 5723 C CA . ILE A 1 770 ? 14.948 26.825 -15.534 1.00 89.44 770 ILE A CA 1
ATOM 5724 C C . ILE A 1 770 ? 15.168 25.367 -15.930 1.00 89.44 770 ILE A C 1
ATOM 5726 O O . ILE A 1 770 ? 14.210 24.616 -16.085 1.00 89.44 770 ILE A O 1
ATOM 5730 N N . GLU A 1 771 ? 16.426 24.965 -16.066 1.00 87.06 771 GLU A N 1
ATOM 5731 C CA . GLU A 1 771 ? 16.867 23.598 -16.334 1.00 87.06 771 GLU A CA 1
ATOM 5732 C C . GLU A 1 771 ? 17.500 23.030 -15.049 1.00 87.06 771 GLU A C 1
ATOM 5734 O O . GLU A 1 771 ? 18.512 23.531 -14.551 1.00 87.06 771 GLU A O 1
ATOM 5739 N N . CYS A 1 772 ? 16.877 21.991 -14.499 1.00 82.81 772 CYS A N 1
ATOM 5740 C CA . CYS A 1 772 ? 17.329 21.242 -13.333 1.00 82.81 772 CYS A CA 1
ATOM 5741 C C . CYS A 1 772 ? 18.148 20.037 -13.784 1.00 82.81 772 CYS A C 1
ATOM 5743 O O . CYS A 1 772 ? 17.649 19.209 -14.539 1.00 82.81 772 CYS A O 1
ATOM 5745 N N . TRP A 1 773 ? 19.377 19.894 -13.303 1.00 77.81 773 TRP A N 1
ATOM 5746 C CA . TRP A 1 773 ? 20.273 18.781 -13.624 1.00 77.81 773 TRP A CA 1
ATOM 5747 C C . TRP A 1 773 ? 20.478 17.976 -12.342 1.00 77.81 773 TRP A C 1
ATOM 5749 O O . TRP A 1 773 ? 20.783 18.570 -11.307 1.00 77.81 773 TRP A O 1
ATOM 5759 N N . ARG A 1 774 ? 20.245 16.662 -12.378 1.00 63.53 774 ARG A N 1
ATOM 5760 C CA . ARG A 1 774 ? 20.430 15.772 -11.221 1.00 63.53 774 ARG A CA 1
ATOM 5761 C C . ARG A 1 774 ? 21.779 15.088 -11.279 1.00 63.53 774 ARG A C 1
ATOM 5763 O O . ARG A 1 774 ? 22.162 14.687 -12.400 1.00 63.53 774 ARG A O 1
#

Mean predicted aligned error: 17.99 Å

Solvent-accessible surface area (backbone atoms only — not comparable to full-atom values): 36755 Å² total; per-residue (Å²): 126,70,65,64,57,52,53,34,50,49,49,52,52,54,50,73,73,51,99,60,62,92,40,56,41,54,13,45,51,28,44,58,70,68,37,29,59,60,14,48,65,27,22,51,61,42,27,73,76,63,38,39,66,31,17,27,52,50,12,50,25,19,59,71,34,51,69,41,76,63,30,46,55,60,12,49,54,26,13,48,61,5,25,76,70,64,35,43,68,20,17,32,52,44,13,48,27,21,63,69,40,50,69,42,75,69,34,43,46,59,14,41,53,27,12,48,57,9,27,74,72,64,37,42,68,24,16,32,51,38,14,52,24,20,57,68,34,49,48,41,74,65,33,41,46,61,12,44,55,26,12,50,60,7,28,75,68,66,35,42,72,18,19,35,52,42,12,49,23,19,59,74,35,50,54,42,74,66,33,43,43,61,12,41,54,26,14,49,58,8,25,75,71,66,34,53,69,24,18,32,53,38,14,51,25,18,60,68,36,46,46,40,75,63,33,41,44,62,10,39,53,25,11,45,66,16,26,80,73,66,38,41,69,21,16,30,54,36,10,48,23,17,57,72,36,42,50,40,77,63,34,38,46,61,10,43,52,28,14,46,59,7,26,78,72,65,37,45,71,19,19,31,50,45,12,49,21,17,62,69,34,46,46,43,75,62,33,50,58,61,10,46,49,28,10,46,57,15,29,79,74,67,31,68,71,17,45,54,52,43,50,51,37,57,76,69,62,63,63,76,53,89,48,41,44,62,41,37,53,51,21,48,58,42,27,76,73,65,37,38,70,27,18,31,54,34,12,48,22,18,60,70,35,41,49,41,74,64,32,40,45,61,11,40,54,26,13,46,60,6,26,77,72,63,38,43,68,22,17,33,53,39,13,48,22,17,62,71,36,45,47,41,76,60,34,44,42,60,12,38,54,27,11,46,61,10,26,74,75,62,40,51,71,21,20,46,54,36,15,51,23,18,60,70,35,47,46,40,80,57,32,44,44,60,12,46,56,27,18,48,57,22,27,76,74,62,35,40,68,27,18,28,52,43,12,50,22,19,58,66,36,46,54,40,77,63,33,39,48,60,11,47,57,27,11,49,59,6,28,75,74,61,37,42,71,18,17,24,51,42,11,50,25,20,60,71,34,48,58,42,77,63,34,66,46,62,11,38,17,28,8,48,56,8,28,76,73,66,38,65,67,12,41,53,52,29,58,54,46,60,74,79,47,54,71,68,53,50,52,52,15,51,47,55,36,51,54,48,52,51,50,48,54,74,71,42,92,66,80,77,77,88,72,76,84,85,79,89,70,65,70,43,68,29,13,18,26,28,37,13,59,53,24,29,27,40,28,34,24,79,58,59,60,86,42,74,43,37,33,38,38,58,90,92,47,77,43,77,42,49,79,68,45,66,42,93,86,59,58,38,24,36,29,38,64,68,41,70,91,45,58,42,39,31,30,40,75,66,89,83,77,57,79,66,41,54,32,28,32,26,24,33,32,60,57,84,96,52,81,73,46,79,44,73,25,66,27,27,30,75,36,74,36,27,80,98,64,39,71,62,20,28,24,24,42,28,65,66,46,64,55,12,34,27,7,42,25,19,34,46,69,23,25,32,50,22,34,30,52,41,92,53,78,93,72,61,61,94,86,62,72,91,63,63,35,39,25,41,37,33,65,61,52,49,55,46,30,60,75,68,71,51,67,67,47,69,42,78,78,65,91,71,96,80,31,77,68,46,12,51,49,37,34,58,64,17,49,33,45,34,35,17,23,99

Secondary structure (DSSP, 8-state):
-HHHHHHHHHHHHHHHHS---TTHHHHHHHHHTT-HHHHHHHHHHHHHTT-HHHHHHHHHHHHHTSSS---HHHHHHHHHHHHHTT-HHHHHHHHHHHHHTSSS---HHHHHHHHHHHHHTT-HHHHHHHHHHHHHTSSS---HHHHHHHHHHHHHTT-HHHHHHHHHHHHHTSSS---HHHHHHHHHHHHHTT-HHHHHHHHHHHHHTSSS---HHHHHHHHHHHHTTT-HHHHHHHHHHHHHTSSS---HHHHHHHHHHHHHTT-HHHHHHHHHHHHHTSSS---HHHHHHHHHHHHHTT-HHHHHHHHHHHHTT----S-HHHHHHHHHHHHHTT-HHHHHHHHHHHHHTSSS---HHHHHHHHHHHHHTT-HHHHHHHHHHHHHTSSS---HHHHHHHHHHHHHTT-HHHHHHHHHHHHHTSSS---HHHHHHHHHHHHHTT-HHHHHHHHHHHHHTSSS---HHHHHHHHHHHHHTT-HHHHHHHHHHHHHTSSS---HHHHHHHHHHHHHTT-HHHHHHHHHHTTTS-HHHHHHHHHHHHHHHHHHHHHS-PPPPPPSS-----SEEEEEEE-STT--EEEEHHHHTT-SEEEEEETTEEEEE-EEEE-TTSSEEEE----SS--PPEEES---PPTT-EEEEEEEE--TTSPPEEEEEEEEEEESS-GGG-TTEEEE-SPPPTT-TT-EEEETTSEEEEEEE---GGGPPTT--TT-EEEEEHHHHHHHHHHHT---EEEPPP--S--HHHHHHHHHHHEEEEEEE-

Foldseek 3Di:
DVVLVVQLVVLLVVLVPDPDDVLQSQLSNCVSVLVQLSVCVSLVVCVVVQNLVSLQVQLVCQCVVRNHDNDLQSSLVSLVSSLVVLDLSSLQVNLVCLCVVRNHDNQQLSSLVSLVSSLVVLPLVSLQVNLVCLCVVGNHRNAQLSSLVSLVSSVVVLNLVSLQVNLVCQCVVGSHRNQQLSSLVSLVSNVVVVPLVSLQVNLVCQCVVGSHRNAQLSSLVSLVSNLVVQDLVSLQVNLVCQCVVGSHRNAQLSSLVSLVSSVVVVNLVSLQVNLVCQCPVRSHDNDNLSSLVSLLSSVVVPNPVSLVVLLVCQVVVVCPDPQQLSLLVSLVVNVVVLRLSSLQVNLVCLCVVRSHRNAQLSSLVSLVSSLVVLDLVSLQVNLVCLCVVGSHHNAQLSSLVSLVSNVVVLNLVSLQVNLVCQCVVGSHRHAQLSSLVSLVSSVVVQDLVSLQVNLVCQCVVGSHHNQNLSSLVSLVSSVLVQDLVSLLVNLVCLCVVGSHHNDLLSSLLSLVSSVVLPPPSSVVSNVVSVVVDDPVSNVNSVVVNVVSVVCSVVVDVDDDPDDPDDDFAFPAKWKWFQFDQLQKIKFFLVRAPPFPWKWWDQPPDIATKDWLDADPVSGITIIDSRGHDADHAAAAPDLPFDFFFKKKWWFWADDPPDDTDIDMWIWTFHACADQPGHNQKTKIQTDQHARRFHAFIAGLQQHGQFTWDRPPVVRDDPPDDPRIGMTGGVVVVVVVCVVSVHDGHHDHDDDDDDGPPVNRVSRVRGMIMMGGHD

Sequence (774 aa):
MPAMKRIRLCLIAAALGLPLWGGVKEGMIAYANGDFETALKEFKPAAATGDAFAQFMLGFMYAEGKGVPRSDEEALKWYRLSAEKGNKDAQYALGYMHLSAKGVRQELGEAAKWFRLAAGQGHSTAQYLLGTMCLRGSGVERNEAEAVAWFAKAAAQEHPAAQYQLALAYAEGVGVARDAAQAAQWFLRAARQGQLEAQYRLGMAYAGGVGIPRDDFEAAKWFRAAAERGHAEAQYELGRAYGEGRGVPQNDAEAAKWHRQAAEQGHLEAQHAMGFAYANGKGVRKDMDAAAWWYRTAAENGHAGALLSLRTLIESGALALRDDTQAAAIYRLAAASGLAPAQYNLARAYAEGKGVSQDDAEAARWYHAAAEQGHAEAQYELGRAYTLGRGVAANAAEAAKWYEKSAAQGHPESQLALAYAYAKGEGVPGSDAEAVRWWRRAAEQGSAVAQYNLGFAYANGKGVPQDDRQAVVWYQRAAEQGHADAQSNLGYMYFHGRGVPQDFLRAHMWTNLAASQGDEVAIKNRDALARVMTAEQIARAQEMAREWQERRTAGSPAAPPAPAAGAAKAAGAGTGIVVSSEGHILAMSHVVAGCGSLTVAVGRERRQAKPAAYDPGGMFALVGPLGPGLEPVRFAESDAYSLGEDVVAAAYRALGETAPVLAVSTGRIRGTVGPRGDARMLQITAAVPPGGDGGPLVDRAGNLIGVVVSELSPLYPEGAARDIHFALKGSLVRGFLDGAGAPYLTAASAAGLEAAGLAEAAARRSTVLIECWR

Nearest PDB structures (foldseek):
  6ok3-assembly1_B  TM=4.773E-01  e=1.991E-30  Oxalobacter formigenes OXCC13
  8sxq-assembly2_B  TM=5.680E-01  e=8.101E-22  Legionella pneumophila
  6deh-assembly2_B  TM=6.875E-01  e=6.007E-17  Legionella pneumophila subsp. pneumophila str. Philadelphia 1
  1ouv-assembly1_A  TM=8.363E-01  e=7.019E-13  Helicobacter pylori 26695
  6onw-assembly1_B  TM=5.401E-01  e=9.944E-17  Oxalobacter formigenes OXCC13

pLDDT: mean 87.35, std 15.04, range [24.11, 98.69]

Radius of gyration: 42.39 Å; Cα contacts (8 Å, |Δi|>4): 1590; chains: 1; bounding box: 81×82×127 Å